Protein AF-0000000078950455 (afdb_homodimer)

Foldseek 3Di:
DCPPPLLQQADDPCLVVDDPVVNVVRLCVSLVHDPPADDLPDDDVVVVPVQDDPDDDDDNFDKDWQGQQAEQNGTFIFIFTDPAQCLSVLLNVLSVLQVPFRKYKDFDDFWWKKKWKWAAQDACQVVLQVCLVVLQVQLCVLCVVVVVVVKFWDHKDWDADNVRRIIMIITIIGNWQALCQVSSQVSQVSVQVVCCVPVVIHTPDIGIDLARLVTKMKIKTKGQLCSQDVDNVVSVLLLVLLQVLLVVQQVDVVSLVVLQVLLVSQLVRRCVQLVWDVVSFVVNFQCSCCVVVGRGHQKHWDDDPNIIMIMGMGDGSTHCDDDCSNPPSSNVSSCSSRSHDTNRVVSTVSRSSSRSSSVSVSSCCSPPHVCPSSCPSLLVVLLVCCCVPPVDDPVLSVVLVVVCVVVVPRDNVSSVVSVVVVVD/DCPPPLLQQADDPCLVVDDPVVNVVRLCVSLVHDPPADDLPDDDVVVVPVQDDPDDDDDNFDKDWQGQQAEQNGTFIFIFTDPAQCLSVLLNVLSVLQVPFRKYKDFDDFWWKKKWKWAAQDACQVVLQVCLVVLQVQLCVLCVVVVVVVKFWDHKDWDADNVRRIIMIITIIGNWQALCQVSSQVSQVSVQVVCCVPVVIHTPDIGIDLARLVTKMKIKTKGQLCSQDVDNVVSVLLLVLLQVLLVVQQVDQVSLVVLQVLLVSQLVRRCVQLVWDVVSFVVNFQCSCCVVVGRGHQKHWDDDPNIIMIMGMGDGSTHCPDDCSNPPSSNVSSCSSRSHDTNRVVSTVSRSSSRSSSVSVSSCCSPPHVCPSSCPSLLVVLLVCCCVPPVDDPVLSVVLVVVCVVVVPRDNVSSVVSVVVVVD

InterPro domains:
  IPR002202 Hydroxymethylglutaryl-CoA reductase, class I/II [PF00368] (22-378)
  IPR002202 Hydroxymethylglutaryl-CoA reductase, class I/II [PR00071] (51-72)
  IPR002202 Hydroxymethylglutaryl-CoA reductase, class I/II [PR00071] (78-98)
  IPR002202 Hydroxymethylglutaryl-CoA reductase, class I/II [PR00071] (168-186)
  IPR002202 Hydroxymethylglutaryl-CoA reductase, class I/II [PS50065] (2-378)
  IPR002202 Hydroxymethylglutaryl-CoA reductase, class I/II [PTHR10572] (19-378)
  IPR004553 Hydroxymethylglutaryl-CoA reductase, bacterial-type [TIGR00532] (5-379)
  IPR009023 Hydroxymethylglutaryl-CoA reductase, class I/II, NAD/NADP-binding domain superfamily [G3DSA:3.30.70.420] (118-213)
  IPR009023 Hydroxymethylglutaryl-CoA reductase, class I/II, NAD/NADP-binding domain superfamily [SSF55035] (113-212)
  IPR009029 Hydroxymethylglutaryl-CoA reductase, class I/II, substrate-binding domain superfamily [SSF56542] (13-423)
  IPR023074 Hydroxymethylglutaryl-CoA reductase, class I/II, catalytic domain superfamily [G3DSA:3.90.770.10] (8-117)
  IPR023074 Hydroxymethylglutaryl-CoA reductase, class I/II, catalytic domain superfamily [G3DSA:3.90.770.10] (216-373)

pLDDT: mean 93.33, std 9.99, range [25.39, 98.88]

Solvent-accessible surface area (backbone atoms only — not comparable to full-atom values): 42644 Å² total; per-residue (Å²): 129,81,67,67,72,77,59,76,44,71,68,62,90,60,49,77,78,45,51,51,68,53,45,39,48,52,54,33,57,72,67,67,54,55,93,84,49,88,55,44,79,50,74,62,62,76,58,44,46,38,40,33,41,52,39,60,36,21,45,61,42,30,25,20,50,28,58,45,34,39,44,73,90,40,58,25,26,45,54,33,29,51,84,58,34,48,58,42,50,36,34,34,52,28,23,62,60,36,56,78,12,65,29,33,59,50,76,72,73,67,62,37,37,15,27,32,33,29,55,38,91,64,77,49,56,68,60,60,65,65,35,54,70,55,48,53,60,70,38,36,87,79,30,49,72,44,38,74,72,71,30,24,82,73,51,75,51,67,49,66,42,74,94,75,28,34,33,37,38,38,42,31,26,31,48,67,40,26,53,40,62,69,57,26,27,47,44,13,45,51,52,38,51,50,45,27,71,75,70,66,44,51,56,66,40,51,32,49,51,42,49,44,67,91,36,46,30,38,23,35,31,49,28,55,32,56,66,72,35,91,46,55,68,61,11,47,53,40,49,51,37,31,22,48,56,42,52,47,16,72,77,30,49,50,50,8,30,38,49,42,23,40,21,36,52,39,35,47,14,34,31,52,36,28,47,35,59,56,46,47,27,50,36,28,31,43,49,52,28,29,69,83,37,50,53,35,42,47,55,49,38,41,75,56,95,70,18,39,34,41,39,30,52,46,36,73,67,54,37,56,33,54,72,51,15,49,64,35,66,62,15,47,48,40,33,57,48,39,55,53,88,49,36,68,61,48,51,38,53,39,46,42,40,18,48,36,24,30,49,29,52,41,49,34,40,34,64,83,36,52,60,73,76,47,40,54,44,54,48,48,36,43,49,47,50,41,38,73,75,62,61,56,48,73,67,54,50,50,52,43,52,49,51,26,61,72,69,66,50,89,45,62,68,57,46,50,50,49,49,48,60,70,72,98,129,80,68,68,73,76,60,77,43,72,69,63,90,61,50,77,76,44,50,53,69,54,46,41,48,51,54,34,58,72,66,67,55,56,92,85,49,88,56,44,80,51,75,61,62,75,58,44,47,39,38,32,41,52,39,59,37,22,45,62,41,30,25,21,50,28,58,45,35,38,45,71,89,40,60,25,26,45,52,33,29,49,84,58,34,49,58,42,49,37,34,34,52,29,23,63,60,35,55,80,12,65,29,33,59,51,76,71,74,64,62,36,38,14,27,32,33,29,55,38,91,63,80,50,55,68,60,60,62,68,35,53,66,56,49,54,60,68,38,36,87,78,31,50,71,42,37,74,73,70,30,23,83,74,50,74,52,66,51,66,42,72,94,74,26,35,32,37,38,38,41,31,25,30,47,67,41,26,54,41,62,68,58,26,27,48,44,14,46,52,51,38,51,50,46,26,71,76,70,65,45,52,57,66,40,51,32,50,50,43,51,44,66,91,35,48,32,38,22,37,31,50,29,55,31,56,68,72,36,94,48,53,69,59,12,46,52,40,51,50,38,31,22,49,57,44,52,48,16,72,78,30,50,50,49,8,30,38,48,41,23,41,21,36,51,38,35,48,15,34,31,52,36,26,47,35,59,56,46,46,27,49,35,30,33,43,50,51,29,29,69,83,36,49,52,35,43,48,56,49,40,41,77,55,96,70,19,40,34,39,38,31,52,46,36,75,67,56,38,57,34,55,72,50,16,48,65,37,66,58,15,46,50,39,34,56,48,40,56,52,89,47,35,68,60,48,50,38,52,41,46,40,41,16,47,35,22,31,51,30,53,41,49,33,40,34,66,83,36,51,58,74,77,46,40,54,45,56,48,47,36,44,50,48,50,41,39,73,74,63,61,56,47,73,66,52,50,51,52,44,53,50,51,26,60,72,69,65,49,88,45,63,67,56,47,49,50,50,50,49,62,69,71,98

Sequence (848 aa):
MLRALKIFMRLSENFRSKSILEKKREIKSLLKLNLCDFFYDSADEDFLCHMIENYVGYLSLPIGIVKNLKVNGKYYTVPIATEEPSVIAALNFSSKILEHANLSYSVGEVLGIAQVYIKTDKDLSDMCLGLFKKIDLWSKPLLHNMERRGGGFRKLSTKFIKEIGIQKLNIYVDVCDAMGSNLLNSVAERVAHHITLEFGYECVLKILSNDSNDFAIKANFKLNVNDLLKDSEESLVLAQNISLISKIGFFEEDRAVTNNKGIMNGITGLCVATLNDTRALEACIHKFASRSGIYLPLSKFYISDENLIGEIELPLQVGIKGGSAGSHEAAILSFKIMGIDCKKEFMGVLSCVGLASNFAALRALAFDGIQRGHMKLHVNKILYLLERDYNISSDERGKILFKMSESGIYSLDFALKILGDLRAMLRALKIFMRLSENFRSKSILEKKREIKSLLKLNLCDFFYDSADEDFLCHMIENYVGYLSLPIGIVKNLKVNGKYYTVPIATEEPSVIAALNFSSKILEHANLSYSVGEVLGIAQVYIKTDKDLSDMCLGLFKKIDLWSKPLLHNMERRGGGFRKLSTKFIKEIGIQKLNIYVDVCDAMGSNLLNSVAERVAHHITLEFGYECVLKILSNDSNDFAIKANFKLNVNDLLKDSEESLVLAQNISLISKIGFFEEDRAVTNNKGIMNGITGLCVATLNDTRALEACIHKFASRSGIYLPLSKFYISDENLIGEIELPLQVGIKGGSAGSHEAAILSFKIMGIDCKKEFMGVLSCVGLASNFAALRALAFDGIQRGHMKLHVNKILYLLERDYNISSDERGKILFKMSESGIYSLDFALKILGDLRA

Organism: Borrelia turicatae (strain 91E135) (NCBI:txid314724)

Structure (mmCIF, N/CA/C/O backbone):
data_AF-0000000078950455-model_v1
#
loop_
_entity.id
_entity.type
_entity.pdbx_description
1 polymer '3-hydroxy-3-methylglutaryl coenzyme A reductase'
#
loop_
_atom_site.group_PDB
_atom_site.id
_atom_site.type_symbol
_atom_site.label_atom_id
_atom_site.label_alt_id
_atom_site.label_comp_id
_atom_site.label_asym_id
_atom_site.label_entity_id
_atom_site.label_seq_id
_atom_site.pdbx_PDB_ins_code
_atom_site.Cartn_x
_atom_site.Cartn_y
_atom_site.Cartn_z
_atom_site.occupancy
_atom_site.B_iso_or_equiv
_atom_site.auth_seq_id
_atom_site.auth_comp_id
_atom_site.auth_asym_id
_atom_site.auth_atom_id
_atom_site.pdbx_PDB_model_num
ATOM 1 N N . MET A 1 1 ? 34.094 11.43 18.75 1 26.08 1 MET A N 1
ATOM 2 C CA . MET A 1 1 ? 34.625 10.836 17.531 1 26.08 1 MET A CA 1
ATOM 3 C C . MET A 1 1 ? 34.25 9.359 17.438 1 26.08 1 MET A C 1
ATOM 5 O O . MET A 1 1 ? 34.875 8.602 16.688 1 26.08 1 MET A O 1
ATOM 9 N N . LEU A 1 2 ? 33.625 8.828 18.484 1 25.39 2 LEU A N 1
ATOM 10 C CA . LEU A 1 2 ? 33.375 7.391 18.469 1 25.39 2 LEU A CA 1
ATOM 11 C C . LEU A 1 2 ? 32.531 6.988 17.266 1 25.39 2 LEU A C 1
ATOM 13 O O . LEU A 1 2 ? 31.328 7.273 17.219 1 25.39 2 LEU A O 1
ATOM 17 N N . ARG A 1 3 ? 33.188 7.176 16.125 1 34.78 3 ARG A N 1
ATOM 18 C CA . ARG A 1 3 ? 32.531 6.578 14.969 1 34.78 3 ARG A CA 1
ATOM 19 C C . ARG A 1 3 ? 31.938 5.211 15.312 1 34.78 3 ARG A C 1
ATOM 21 O O . ARG A 1 3 ? 32.656 4.285 15.664 1 34.78 3 ARG A O 1
ATOM 28 N N . ALA A 1 4 ? 30.859 5.082 15.875 1 38.66 4 ALA A N 1
ATOM 29 C CA . ALA A 1 4 ? 30.172 3.83 16.172 1 38.66 4 ALA A CA 1
ATOM 30 C C . ALA A 1 4 ? 30.484 2.768 15.125 1 38.66 4 ALA A C 1
ATOM 32 O O . ALA A 1 4 ? 30.375 3.021 13.93 1 38.66 4 ALA A O 1
ATOM 33 N N . LEU A 1 5 ? 31.391 1.947 15.297 1 39.31 5 LEU A N 1
ATOM 34 C CA . LEU A 1 5 ? 31.703 0.787 14.469 1 39.31 5 LEU A CA 1
ATOM 35 C C . LEU A 1 5 ? 30.453 0.293 13.734 1 39.31 5 LEU A C 1
ATOM 37 O O . LEU A 1 5 ? 29.5 -0.137 14.367 1 39.31 5 LEU A O 1
ATOM 41 N N . LYS A 1 6 ? 30.312 0.96 12.57 1 51.97 6 LYS A N 1
ATOM 42 C CA . LYS A 1 6 ? 29.219 0.492 11.727 1 51.97 6 LYS A CA 1
ATOM 43 C C . LYS A 1 6 ? 29.094 -1.028 11.773 1 51.97 6 LYS A C 1
ATOM 45 O O . LYS A 1 6 ? 30.031 -1.743 11.414 1 51.97 6 LYS A O 1
ATOM 50 N N . ILE A 1 7 ? 28.391 -1.604 12.812 1 56.5 7 ILE A N 1
ATOM 51 C CA . ILE A 1 7 ? 28.062 -3.02 12.93 1 56.5 7 ILE A CA 1
ATOM 52 C C . ILE A 1 7 ? 27.688 -3.576 11.562 1 56.5 7 ILE A C 1
ATOM 54 O O . ILE A 1 7 ? 26.75 -3.082 10.93 1 56.5 7 ILE A O 1
ATOM 58 N N . PHE A 1 8 ? 28.75 -4.109 10.852 1 63.94 8 PHE A N 1
ATOM 59 C CA . PHE A 1 8 ? 28.469 -4.824 9.609 1 63.94 8 PHE A CA 1
ATOM 60 C C . PHE A 1 8 ? 27.625 -6.066 9.891 1 63.94 8 PHE A C 1
ATOM 62 O O . PHE A 1 8 ? 28.062 -6.965 10.617 1 63.94 8 PHE A O 1
ATOM 69 N N . MET A 1 9 ? 26.297 -5.949 9.664 1 78.12 9 MET A N 1
ATOM 70 C CA . MET A 1 9 ? 25.391 -7.078 9.891 1 78.12 9 MET A CA 1
ATOM 71 C C . MET A 1 9 ? 25.5 -8.094 8.75 1 78.12 9 MET A C 1
ATOM 73 O O . MET A 1 9 ? 24.938 -7.879 7.676 1 78.12 9 MET A O 1
ATOM 77 N N . ARG A 1 10 ? 26.469 -9.102 8.828 1 88.69 10 ARG A N 1
ATOM 78 C CA . ARG A 1 10 ? 26.453 -10.25 7.922 1 88.69 10 ARG A CA 1
ATOM 79 C C . ARG A 1 10 ? 26.031 -11.516 8.648 1 88.69 10 ARG A C 1
ATOM 81 O O . ARG A 1 10 ? 26.656 -11.906 9.648 1 88.69 10 ARG A O 1
ATOM 88 N N . LEU A 1 11 ? 24.969 -12.078 8.148 1 95 11 LEU A N 1
ATOM 89 C CA . LEU A 1 11 ? 24.438 -13.281 8.773 1 95 11 LEU A CA 1
ATOM 90 C C . LEU A 1 11 ? 25.125 -14.531 8.219 1 95 11 LEU A C 1
ATOM 92 O O . LEU A 1 11 ? 25.688 -14.5 7.121 1 95 11 LEU A O 1
ATOM 96 N N . SER A 1 12 ? 25.094 -15.578 8.977 1 94.31 12 SER A N 1
ATOM 97 C CA . SER A 1 12 ? 25.734 -16.828 8.586 1 94.31 12 SER A CA 1
ATOM 98 C C . SER A 1 12 ? 25.109 -17.406 7.324 1 94.31 12 SER A C 1
ATOM 100 O O . SER A 1 12 ? 23.938 -17.188 7.055 1 94.31 12 SER A O 1
ATOM 102 N N . GLU A 1 13 ? 25.875 -18.141 6.598 1 90.88 13 GLU A N 1
ATOM 103 C CA . GLU A 1 13 ? 25.422 -18.734 5.348 1 90.88 13 GLU A CA 1
ATOM 104 C C . GLU A 1 13 ? 24.297 -19.734 5.594 1 90.88 13 GLU A C 1
ATOM 106 O O . GLU A 1 13 ? 23.406 -19.891 4.754 1 90.88 13 GLU A O 1
ATOM 111 N N . ASN A 1 14 ? 24.297 -20.344 6.727 1 93.44 14 ASN A N 1
ATOM 112 C CA . ASN A 1 14 ? 23.297 -21.359 7.035 1 93.44 14 ASN A CA 1
ATOM 113 C C . ASN A 1 14 ? 22.109 -20.75 7.793 1 93.44 14 ASN A C 1
ATOM 115 O O . ASN A 1 14 ? 21.359 -21.469 8.453 1 93.44 14 ASN A O 1
ATOM 119 N N . PHE A 1 15 ? 21.984 -19.484 7.766 1 94.94 15 PHE A N 1
ATOM 120 C CA . PHE A 1 15 ? 20.938 -18.781 8.5 1 94.94 15 PHE A CA 1
ATOM 121 C C . PHE A 1 15 ? 19.562 -19.375 8.195 1 94.94 15 PHE A C 1
ATOM 123 O O . PHE A 1 15 ? 18.75 -19.578 9.102 1 94.94 15 PHE A O 1
ATOM 130 N N . ARG A 1 16 ? 19.281 -19.703 6.949 1 92.06 16 ARG A N 1
ATOM 131 C CA . ARG A 1 16 ? 17.984 -20.203 6.508 1 92.06 16 ARG A CA 1
ATOM 132 C C . ARG A 1 16 ? 17.641 -21.516 7.211 1 92.06 16 ARG A C 1
ATOM 134 O O . ARG A 1 16 ? 16.484 -21.766 7.543 1 92.06 16 ARG A O 1
ATOM 141 N N . SER A 1 17 ? 18.625 -22.281 7.508 1 92.69 17 SER A N 1
ATOM 142 C CA . SER A 1 17 ? 18.406 -23.625 8.047 1 92.69 17 SER A CA 1
ATOM 143 C C . SER A 1 17 ? 18.328 -23.609 9.57 1 92.69 17 SER A C 1
ATOM 145 O O . SER A 1 17 ? 17.938 -24.594 10.188 1 92.69 17 SER A O 1
ATOM 147 N N . LYS A 1 18 ? 18.625 -22.516 10.148 1 94.44 18 LYS A N 1
ATOM 148 C CA . LYS A 1 18 ? 18.594 -22.406 11.602 1 94.44 18 LYS A CA 1
ATOM 149 C C . LYS A 1 18 ? 17.156 -22.406 12.125 1 94.44 18 LYS A C 1
ATOM 151 O O . LYS A 1 18 ? 16.219 -22.078 11.391 1 94.44 18 LYS A O 1
ATOM 156 N N . SER A 1 19 ? 17.078 -22.828 13.375 1 95 19 SER A N 1
ATOM 157 C CA . SER A 1 19 ? 15.789 -22.688 14.055 1 95 19 SER A CA 1
ATOM 158 C C . SER A 1 19 ? 15.445 -21.219 14.281 1 95 19 SER A C 1
ATOM 160 O O . SER A 1 19 ? 16.312 -20.359 14.18 1 95 19 SER A O 1
ATOM 162 N N . ILE A 1 20 ? 14.234 -21.016 14.539 1 95.12 20 ILE A N 1
ATOM 163 C CA . ILE A 1 20 ? 13.773 -19.656 14.797 1 95.12 20 ILE A CA 1
ATOM 164 C C . ILE A 1 20 ? 14.562 -19.062 15.961 1 95.12 20 ILE A C 1
ATOM 166 O O . ILE A 1 20 ? 15 -17.906 15.898 1 95.12 20 ILE A O 1
ATOM 170 N N . LEU A 1 21 ? 14.703 -19.812 17.047 1 95.06 21 LEU A N 1
ATOM 171 C CA . LEU A 1 21 ? 15.438 -19.359 18.234 1 95.06 21 LEU A CA 1
ATOM 172 C C . LEU A 1 21 ? 16.875 -19.031 17.875 1 95.06 21 LEU A C 1
ATOM 174 O O . LEU A 1 21 ? 17.422 -18.016 18.344 1 95.06 21 LEU A O 1
ATOM 178 N N . GLU A 1 22 ? 17.516 -19.828 17.078 1 96.56 22 GLU A N 1
ATOM 179 C CA . GLU A 1 22 ? 18.891 -19.609 16.656 1 96.56 22 GLU A CA 1
ATOM 180 C C . GLU A 1 22 ? 19.016 -18.359 15.789 1 96.56 22 GLU A C 1
ATOM 182 O O . GLU A 1 22 ? 19.984 -17.609 15.883 1 96.56 22 GLU A O 1
ATOM 187 N N . LYS A 1 23 ? 18.078 -18.188 14.898 1 96.75 23 LYS A N 1
ATOM 188 C CA . LYS A 1 23 ? 18.047 -17 14.062 1 96.75 23 LYS A CA 1
ATOM 189 C C . LYS A 1 23 ? 17.969 -15.734 14.922 1 96.75 23 LYS A C 1
ATOM 191 O O . LYS A 1 23 ? 18.734 -14.789 14.719 1 96.75 23 LYS A O 1
ATOM 196 N N . LYS A 1 24 ? 17.031 -15.75 15.875 1 95.94 24 LYS A N 1
ATOM 197 C CA . LYS A 1 24 ? 16.875 -14.617 16.781 1 95.94 24 LYS A CA 1
ATOM 198 C C . LYS A 1 24 ? 18.172 -14.352 17.562 1 95.94 24 LYS A C 1
ATOM 200 O O . LYS A 1 24 ? 18.609 -13.211 17.672 1 95.94 24 LYS A O 1
ATOM 205 N N . ARG A 1 25 ? 18.75 -15.391 18.062 1 95.31 25 ARG A N 1
ATOM 206 C CA . ARG A 1 25 ? 19.969 -15.281 18.844 1 95.31 25 ARG A CA 1
ATOM 207 C C . ARG A 1 25 ? 21.109 -14.695 18.016 1 95.31 25 ARG A C 1
ATOM 209 O O . ARG A 1 25 ? 21.891 -13.875 18.516 1 95.31 25 ARG A O 1
ATOM 216 N N . GLU A 1 26 ? 21.234 -15.148 16.812 1 96.38 26 GLU A N 1
ATOM 217 C CA . GLU A 1 26 ? 22.297 -14.641 15.945 1 96.38 26 GLU A CA 1
ATOM 218 C C . GLU A 1 26 ? 22.156 -13.133 15.727 1 96.38 26 GLU A C 1
ATOM 220 O O . GLU A 1 26 ? 23.125 -12.391 15.836 1 96.38 26 GLU A O 1
ATOM 225 N N . ILE A 1 27 ? 20.938 -12.695 15.414 1 96.38 27 ILE A N 1
ATOM 226 C CA . ILE A 1 27 ? 20.688 -11.273 15.172 1 96.38 27 ILE A CA 1
ATOM 227 C C . ILE A 1 27 ? 20.938 -10.484 16.453 1 96.38 27 ILE A C 1
ATOM 229 O O . ILE A 1 27 ? 21.609 -9.453 16.453 1 96.38 27 ILE A O 1
ATOM 233 N N . LYS A 1 28 ? 20.391 -10.984 17.562 1 95.62 28 LYS A N 1
ATOM 234 C CA . LYS A 1 28 ? 20.547 -10.312 18.859 1 95.62 28 LYS A CA 1
ATOM 235 C C . LYS A 1 28 ? 22.016 -10.195 19.25 1 95.62 28 LYS A C 1
ATOM 237 O O . LYS A 1 28 ? 22.438 -9.164 19.781 1 95.62 28 LYS A O 1
ATOM 242 N N . SER A 1 29 ? 22.734 -11.219 19.016 1 94.88 29 SER A N 1
ATOM 243 C CA . SER A 1 29 ? 24.156 -11.227 19.344 1 94.88 29 SER A CA 1
ATOM 244 C C . SER A 1 29 ? 24.922 -10.203 18.5 1 94.88 29 SER A C 1
ATOM 246 O O . SER A 1 29 ? 25.75 -9.445 19.031 1 94.88 29 SER A O 1
ATOM 248 N N . LEU A 1 30 ? 24.625 -10.18 17.25 1 93.81 30 LEU A N 1
ATOM 249 C CA . LEU A 1 30 ? 25.312 -9.266 16.344 1 93.81 30 LEU A CA 1
ATOM 250 C C . LEU A 1 30 ? 25.016 -7.816 16.703 1 93.81 30 LEU A C 1
ATOM 252 O O . LEU A 1 30 ? 25.875 -6.949 16.578 1 93.81 30 LEU A O 1
ATOM 256 N N . LEU A 1 31 ? 23.812 -7.582 17.203 1 94.38 31 LEU A N 1
ATOM 257 C CA . LEU A 1 31 ? 23.391 -6.227 17.547 1 94.38 31 LEU A CA 1
ATOM 258 C C . LEU A 1 31 ? 23.703 -5.91 19 1 94.38 31 LEU A C 1
ATOM 260 O O . LEU A 1 31 ? 23.422 -4.801 19.469 1 94.38 31 LEU A O 1
ATOM 264 N N . LYS A 1 32 ? 24.156 -6.844 19.734 1 94 32 LYS A N 1
ATOM 265 C CA . LYS A 1 32 ? 24.469 -6.695 21.156 1 94 32 LYS A CA 1
ATOM 266 C C . LYS A 1 32 ? 23.234 -6.27 21.953 1 94 32 LYS A C 1
ATOM 268 O O . LYS A 1 32 ? 23.297 -5.32 22.734 1 94 32 LYS A O 1
ATOM 273 N N . LEU A 1 33 ? 22.172 -6.973 21.625 1 93.31 33 LEU A N 1
ATOM 274 C CA . LEU A 1 33 ? 20.938 -6.703 22.344 1 93.31 33 LEU A CA 1
ATOM 275 C C . LEU A 1 33 ? 20.891 -7.504 23.641 1 93.31 33 LEU A C 1
ATOM 277 O O . LEU A 1 33 ? 21.297 -8.664 23.672 1 93.31 33 LEU A O 1
ATOM 281 N N . ASN A 1 34 ? 20.406 -6.887 24.625 1 91.06 34 ASN A N 1
ATOM 282 C CA . ASN A 1 34 ? 20.172 -7.559 25.891 1 91.06 34 ASN A CA 1
ATOM 283 C C . ASN A 1 34 ? 18.781 -8.172 25.953 1 91.06 34 ASN A C 1
ATOM 285 O O . ASN A 1 34 ? 17.969 -7.973 25.047 1 91.06 34 ASN A O 1
ATOM 289 N N . LEU A 1 35 ? 18.562 -8.922 27 1 85.75 35 LEU A N 1
ATOM 290 C CA . LEU A 1 35 ? 17.297 -9.633 27.172 1 85.75 35 LEU A CA 1
ATOM 291 C C . LEU A 1 35 ? 16.125 -8.656 27.266 1 85.75 35 LEU A C 1
ATOM 293 O O . LEU A 1 35 ? 15.008 -8.977 26.859 1 85.75 35 LEU A O 1
ATOM 297 N N . CYS A 1 36 ? 16.344 -7.477 27.688 1 88.62 36 CYS A N 1
ATOM 298 C CA . CYS A 1 36 ? 15.289 -6.508 27.922 1 88.62 36 CYS A CA 1
ATOM 299 C C . CYS A 1 36 ? 15.062 -5.637 26.688 1 88.62 36 CYS A C 1
ATOM 301 O O . CYS A 1 36 ? 14.055 -4.938 26.594 1 88.62 36 CYS A O 1
ATOM 303 N N . ASP A 1 37 ? 15.945 -5.801 25.766 1 91.94 37 ASP A N 1
ATOM 304 C CA . ASP A 1 37 ? 15.82 -4.984 24.562 1 91.94 37 ASP A CA 1
ATOM 305 C C . ASP A 1 37 ? 14.648 -5.449 23.688 1 91.94 37 ASP A C 1
ATOM 307 O O . ASP A 1 37 ? 14.344 -6.645 23.656 1 91.94 37 ASP A O 1
ATOM 311 N N . PHE A 1 38 ? 14.008 -4.492 23.062 1 92.5 38 PHE A N 1
ATOM 312 C CA . PHE A 1 38 ? 12.906 -4.793 22.156 1 92.5 38 PHE A CA 1
ATOM 313 C C . PHE A 1 38 ? 13.367 -5.711 21.031 1 92.5 38 PHE A C 1
ATOM 315 O O . PHE A 1 38 ? 14.477 -5.562 20.516 1 92.5 38 PHE A O 1
ATOM 322 N N . PHE A 1 39 ? 12.484 -6.703 20.625 1 96.19 39 PHE A N 1
ATOM 323 C CA . PHE A 1 39 ? 12.625 -7.492 19.406 1 96.19 39 PHE A CA 1
ATOM 324 C C . PHE A 1 39 ? 11.266 -7.727 18.75 1 96.19 39 PHE A C 1
ATOM 326 O O . PHE A 1 39 ? 10.234 -7.312 19.281 1 96.19 39 PHE A O 1
ATOM 333 N N . TYR A 1 40 ? 11.078 -8.305 17.422 1 93.75 40 TYR A N 1
ATOM 334 C CA . TYR A 1 40 ? 9.875 -8.469 16.625 1 93.75 40 TYR A CA 1
ATOM 335 C C . TYR A 1 40 ? 8.852 -9.344 17.344 1 93.75 40 TYR A C 1
ATOM 337 O O . TYR A 1 40 ? 7.715 -9.477 16.891 1 93.75 40 TYR A O 1
ATOM 345 N N . ASP A 1 41 ? 8.852 -9.672 18.469 1 91.31 41 ASP A N 1
ATOM 346 C CA . ASP A 1 41 ? 7.91 -10.477 19.25 1 91.31 41 ASP A CA 1
ATOM 347 C C . ASP A 1 41 ? 7.508 -9.766 20.531 1 91.31 41 ASP A C 1
ATOM 349 O O . ASP A 1 41 ? 6.887 -10.367 21.406 1 91.31 41 ASP A O 1
ATOM 353 N N . SER A 1 42 ? 7.84 -8.484 20.531 1 90.75 42 SER A N 1
ATOM 354 C CA . SER A 1 42 ? 7.453 -7.629 21.656 1 90.75 42 SER A CA 1
ATOM 355 C C . SER A 1 42 ? 6.344 -6.66 21.25 1 90.75 42 SER A C 1
ATOM 357 O O . SER A 1 42 ? 6.238 -6.281 20.078 1 90.75 42 SER A O 1
ATOM 359 N N . ALA A 1 43 ? 5.457 -6.434 22.203 1 91.38 43 ALA A N 1
ATOM 360 C CA . ALA A 1 43 ? 4.418 -5.426 22 1 91.38 43 ALA A CA 1
ATOM 361 C C . ALA A 1 43 ? 4.352 -4.473 23.203 1 91.38 43 ALA A C 1
ATOM 363 O O . ALA A 1 43 ? 4.113 -4.898 24.328 1 91.38 43 ALA A O 1
ATOM 364 N N . ASP A 1 44 ? 4.605 -3.213 22.969 1 90.12 44 ASP A N 1
ATOM 365 C CA . ASP A 1 44 ? 4.379 -2.164 23.953 1 90.12 44 ASP A CA 1
ATOM 366 C C . ASP A 1 44 ? 2.994 -1.542 23.781 1 90.12 44 ASP A C 1
ATOM 368 O O . ASP A 1 44 ? 2.855 -0.477 23.188 1 90.12 44 ASP A O 1
ATOM 372 N N . GLU A 1 45 ? 2.006 -2.166 24.391 1 92.19 45 GLU A N 1
ATOM 373 C CA . GLU A 1 45 ? 0.625 -1.742 24.172 1 92.19 45 GLU A CA 1
ATOM 374 C C . GLU A 1 45 ? 0.392 -0.332 24.703 1 92.19 45 GLU A C 1
ATOM 376 O O . GLU A 1 45 ? -0.47 0.393 24.203 1 92.19 45 GLU A O 1
ATOM 381 N N . ASP A 1 46 ? 1.161 0.056 25.719 1 90.12 46 ASP A N 1
ATOM 382 C CA . ASP A 1 46 ? 1.048 1.421 26.234 1 90.12 46 ASP A CA 1
ATOM 383 C C . ASP A 1 46 ? 1.455 2.436 25.172 1 90.12 46 ASP A C 1
ATOM 385 O O . ASP A 1 46 ? 0.825 3.486 25.031 1 90.12 46 ASP A O 1
ATOM 389 N N . PHE A 1 47 ? 2.438 2.09 24.484 1 91.81 47 PHE A N 1
ATOM 390 C CA . PHE A 1 47 ? 2.863 2.963 23.391 1 91.81 47 PHE A CA 1
ATOM 391 C C . PHE A 1 47 ? 1.866 2.92 22.234 1 91.81 47 PHE A C 1
ATOM 393 O O . PHE A 1 47 ? 1.487 3.961 21.703 1 91.81 47 PHE A O 1
ATOM 400 N N . LEU A 1 48 ? 1.438 1.662 21.891 1 93.94 48 LEU A N 1
ATOM 401 C CA . LEU A 1 48 ? 0.574 1.462 20.719 1 93.94 48 LEU A CA 1
ATOM 402 C C . LEU A 1 48 ? -0.754 2.188 20.906 1 93.94 48 LEU A C 1
ATOM 404 O O . LEU A 1 48 ? -1.304 2.732 19.938 1 93.94 48 LEU A O 1
ATOM 408 N N . CYS A 1 49 ? -1.241 2.232 22.125 1 92.25 49 CYS A N 1
ATOM 409 C CA . CYS A 1 49 ? -2.539 2.854 22.359 1 92.25 49 CYS A CA 1
ATOM 410 C C . CYS A 1 49 ? -2.455 4.367 22.219 1 92.25 49 CYS A C 1
ATOM 412 O O . CYS A 1 49 ? -3.463 5.027 21.969 1 92.25 49 CYS A O 1
ATOM 414 N N . HIS A 1 50 ? -1.262 4.969 22.328 1 90.62 50 HIS A N 1
ATOM 415 C CA . HIS A 1 50 ? -1.08 6.406 22.172 1 90.62 50 HIS A CA 1
ATOM 416 C C . HIS A 1 50 ? -0.808 6.766 20.719 1 90.62 50 HIS A C 1
ATOM 418 O O . HIS A 1 50 ? -0.758 7.945 20.359 1 90.62 50 HIS A O 1
ATOM 424 N N . MET A 1 51 ? -0.723 5.727 19.875 1 90.88 51 MET A N 1
ATOM 425 C CA . MET A 1 51 ? -0.419 5.965 18.469 1 90.88 51 MET A CA 1
ATOM 426 C C . MET A 1 51 ? -1.691 6.246 17.688 1 90.88 51 MET A C 1
ATOM 428 O O . MET A 1 51 ? -1.674 7.023 16.719 1 90.88 51 MET A O 1
ATOM 432 N N . ILE A 1 52 ? -2.77 5.527 18.047 1 93.5 52 ILE A N 1
ATOM 433 C CA . ILE A 1 52 ? -3.979 5.645 17.234 1 93.5 52 ILE A CA 1
ATOM 434 C C . ILE A 1 52 ? -5.199 5.77 18.141 1 93.5 52 ILE A C 1
ATOM 436 O O . ILE A 1 52 ? -5.121 5.488 19.344 1 93.5 52 ILE A O 1
ATOM 440 N N . GLU A 1 53 ? -6.324 6.195 17.547 1 92.5 53 GLU A N 1
ATOM 441 C CA . GLU A 1 53 ? -7.582 6.324 18.266 1 92.5 53 GLU A CA 1
ATOM 442 C C . GLU A 1 53 ? -8.312 4.984 18.344 1 92.5 53 GLU A C 1
ATOM 444 O O . GLU A 1 53 ? -8.188 4.152 17.453 1 92.5 53 GLU A O 1
ATOM 449 N N . ASN A 1 54 ? -9.117 4.75 19.453 1 95.88 54 ASN A N 1
ATOM 450 C CA . ASN A 1 54 ? -9.961 3.576 19.625 1 95.88 54 ASN A CA 1
ATOM 451 C C . ASN A 1 54 ? -9.164 2.283 19.5 1 95.88 54 ASN A C 1
ATOM 453 O O . ASN A 1 54 ? -9.602 1.346 18.828 1 95.88 54 ASN A O 1
ATOM 457 N N . TYR A 1 55 ? -7.988 2.348 20.062 1 96.94 55 TYR A N 1
ATOM 458 C CA . TYR A 1 55 ? -7.117 1.178 20.078 1 96.94 55 TYR A CA 1
ATOM 459 C C . TYR A 1 55 ? -7.789 0.005 20.781 1 96.94 55 TYR A C 1
ATOM 461 O O . TYR A 1 55 ? -8.352 0.167 21.859 1 96.94 55 TYR A O 1
ATOM 469 N N . VAL A 1 56 ? -7.73 -1.218 20.172 1 97.88 56 VAL A N 1
ATOM 470 C CA . VAL A 1 56 ? -8.32 -2.391 20.797 1 97.88 56 VAL A CA 1
ATOM 471 C C . VAL A 1 56 ? -7.305 -3.535 20.812 1 97.88 56 VAL A C 1
ATOM 473 O O . VAL A 1 56 ? -7.617 -4.641 21.266 1 97.88 56 VAL A O 1
ATOM 476 N N . GLY A 1 57 ? -6.148 -3.344 20.312 1 97.56 57 GLY A N 1
ATOM 477 C CA . GLY A 1 57 ? -5.09 -4.34 20.25 1 97.56 57 GLY A CA 1
ATOM 478 C C . GLY A 1 57 ? -4.176 -4.164 19.062 1 97.56 57 GLY A C 1
ATOM 479 O O . GLY A 1 57 ? -4.066 -3.064 18.516 1 97.56 57 GLY A O 1
ATOM 480 N N . TYR A 1 58 ? -3.418 -5.207 18.734 1 97.44 58 TYR A N 1
ATOM 481 C CA . TYR A 1 58 ? -2.473 -5.109 17.625 1 97.44 58 TYR A CA 1
ATOM 482 C C . TYR A 1 58 ? -2.527 -6.355 16.75 1 97.44 58 TYR A C 1
ATOM 484 O O . TYR A 1 58 ? -2.893 -7.438 17.219 1 97.44 58 TYR A O 1
ATOM 492 N N . LEU A 1 59 ? -2.275 -6.172 15.469 1 97.31 59 LEU A N 1
ATOM 493 C CA . LEU A 1 59 ? -2.061 -7.238 14.492 1 97.31 59 LEU A CA 1
ATOM 494 C C . LEU A 1 59 ? -0.617 -7.727 14.539 1 97.31 59 LEU A C 1
ATOM 496 O O . LEU A 1 59 ? 0.317 -6.93 14.414 1 97.31 59 LEU A O 1
ATOM 500 N N . SER A 1 60 ? -0.424 -9.055 14.695 1 96.88 60 SER A N 1
ATOM 501 C CA . SER A 1 60 ? 0.9 -9.664 14.609 1 96.88 60 SER A CA 1
ATOM 502 C C . SER A 1 60 ? 1.249 -10.016 13.164 1 96.88 60 SER A C 1
ATOM 504 O O . SER A 1 60 ? 0.937 -11.109 12.695 1 96.88 60 SER A O 1
ATOM 506 N N . LEU A 1 61 ? 1.952 -9.125 12.516 1 97.06 61 LEU A N 1
ATOM 507 C CA . LEU A 1 61 ? 2.373 -9.344 11.141 1 97.06 61 LEU A CA 1
ATOM 508 C C . LEU A 1 61 ? 3.758 -9.984 11.086 1 97.06 61 LEU A C 1
ATOM 510 O O . LEU A 1 61 ? 4.723 -9.43 11.625 1 97.06 61 LEU A O 1
ATOM 514 N N . PRO A 1 62 ? 3.893 -11.125 10.453 1 97.12 62 PRO A N 1
ATOM 515 C CA . PRO A 1 62 ? 5.176 -11.828 10.492 1 97.12 62 PRO A CA 1
ATOM 516 C C . PRO A 1 62 ? 6.297 -11.047 9.812 1 97.12 62 PRO A C 1
ATOM 518 O O . PRO A 1 62 ? 6.066 -10.391 8.789 1 97.12 62 PRO A O 1
ATOM 521 N N . ILE A 1 63 ? 7.504 -11.141 10.375 1 98.25 63 ILE A N 1
ATOM 522 C CA . ILE A 1 63 ? 8.711 -10.531 9.82 1 98.25 63 ILE A CA 1
ATOM 523 C C . ILE A 1 63 ? 9.727 -11.617 9.492 1 98.25 63 ILE A C 1
ATOM 525 O O . ILE A 1 63 ? 10 -12.492 10.32 1 98.25 63 ILE A O 1
ATOM 529 N N . GLY A 1 64 ? 10.188 -11.586 8.305 1 98.19 64 GLY A N 1
ATOM 530 C CA . GLY A 1 64 ? 11.281 -12.445 7.887 1 98.19 64 GLY A CA 1
ATOM 531 C C . GLY A 1 64 ? 12.5 -11.672 7.406 1 98.19 64 GLY A C 1
ATOM 532 O O . GLY A 1 64 ? 12.438 -10.453 7.246 1 98.19 64 GLY A O 1
ATOM 533 N N . ILE A 1 65 ? 13.633 -12.414 7.23 1 98.25 65 ILE A N 1
ATOM 534 C CA . ILE A 1 65 ? 14.914 -11.766 6.953 1 98.25 65 ILE A CA 1
ATOM 535 C C . ILE A 1 65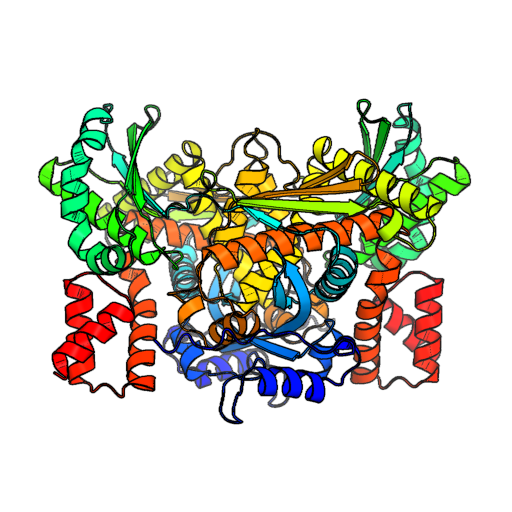 ? 15.398 -12.164 5.562 1 98.25 65 ILE A C 1
ATOM 537 O O . ILE A 1 65 ? 15.414 -13.352 5.219 1 98.25 65 ILE A O 1
ATOM 541 N N . VAL A 1 66 ? 15.719 -11.203 4.766 1 98.19 66 VAL A N 1
ATOM 542 C CA . VAL A 1 66 ? 16.562 -11.391 3.588 1 98.19 66 VAL A CA 1
ATOM 543 C C . VAL A 1 66 ? 18.031 -11.227 3.969 1 98.19 66 VAL A C 1
ATOM 545 O O . VAL A 1 66 ? 18.453 -10.141 4.355 1 98.19 66 VAL A O 1
ATOM 548 N N . LYS A 1 67 ? 18.766 -12.242 3.852 1 96.5 67 LYS A N 1
ATOM 549 C CA . LYS A 1 67 ? 20.125 -12.211 4.375 1 96.5 67 LYS A CA 1
ATOM 550 C C . LYS A 1 67 ? 21.109 -11.773 3.303 1 96.5 67 LYS A C 1
ATOM 552 O O . LYS A 1 67 ? 20.984 -12.148 2.137 1 96.5 67 LYS A O 1
ATOM 557 N N . ASN A 1 68 ? 22 -10.93 3.6 1 96 68 ASN A N 1
ATOM 558 C CA . ASN A 1 68 ? 23.25 -10.609 2.916 1 96 68 ASN A CA 1
ATOM 559 C C . ASN A 1 68 ? 23 -10.125 1.492 1 96 68 ASN A C 1
ATOM 561 O O . ASN A 1 68 ? 23.625 -10.609 0.548 1 96 68 ASN A O 1
ATOM 565 N N . LEU A 1 69 ? 22.047 -9.266 1.324 1 97.38 69 LEU A N 1
ATOM 566 C CA . LEU A 1 69 ? 21.891 -8.562 0.055 1 97.38 69 LEU A CA 1
ATOM 567 C C . LEU A 1 69 ? 23.047 -7.598 -0.185 1 97.38 69 LEU A C 1
ATOM 569 O O . LEU A 1 69 ? 23.266 -6.672 0.599 1 97.38 69 LEU A O 1
ATOM 573 N N . LYS A 1 70 ? 23.828 -7.836 -1.219 1 97.31 70 LYS A N 1
ATOM 574 C CA . LYS A 1 70 ? 24.969 -6.988 -1.511 1 97.31 70 LYS A CA 1
ATOM 575 C C . LYS A 1 70 ? 24.578 -5.809 -2.396 1 97.31 70 LYS A C 1
ATOM 577 O O . LYS A 1 70 ? 24.141 -6 -3.531 1 97.31 70 LYS A O 1
ATOM 582 N N . VAL A 1 71 ? 24.672 -4.594 -1.883 1 97.62 71 VAL A N 1
ATOM 583 C CA . VAL A 1 71 ? 24.344 -3.359 -2.592 1 97.62 71 VAL A CA 1
ATOM 584 C C . VAL A 1 71 ? 25.531 -2.402 -2.523 1 97.62 71 VAL A C 1
ATOM 586 O O . VAL A 1 71 ? 26.031 -2.1 -1.437 1 97.62 71 VAL A O 1
ATOM 589 N N . ASN A 1 72 ? 25.953 -1.929 -3.662 1 96 72 ASN A N 1
ATOM 590 C CA . ASN A 1 72 ? 27.109 -1.043 -3.719 1 96 72 ASN A CA 1
ATOM 591 C C . ASN A 1 72 ? 28.281 -1.606 -2.928 1 96 72 ASN A C 1
ATOM 593 O O . ASN A 1 72 ? 28.922 -0.886 -2.158 1 96 72 ASN A O 1
ATOM 597 N N . GLY A 1 73 ? 28.5 -2.873 -3.002 1 93.94 73 GLY A N 1
ATOM 598 C CA . GLY A 1 73 ? 29.641 -3.533 -2.389 1 93.94 73 GLY A CA 1
ATOM 599 C C . GLY A 1 73 ? 29.453 -3.795 -0.907 1 93.94 73 GLY A C 1
ATOM 600 O O . GLY A 1 73 ? 30.312 -4.426 -0.271 1 93.94 73 GLY A O 1
ATOM 601 N N . LYS A 1 74 ? 28.375 -3.367 -0.333 1 95.06 74 LYS A N 1
ATOM 602 C CA . LYS A 1 74 ? 28.078 -3.541 1.086 1 95.06 74 LYS A CA 1
ATOM 603 C C . LYS A 1 74 ? 26.938 -4.543 1.295 1 95.06 74 LYS A C 1
ATOM 605 O O . LYS A 1 74 ? 25.938 -4.52 0.569 1 95.06 74 LYS A O 1
ATOM 610 N N . TYR A 1 75 ? 27.141 -5.504 2.264 1 96.44 75 TYR A N 1
ATOM 611 C CA . TYR A 1 75 ? 26.109 -6.484 2.574 1 96.44 75 TYR A CA 1
ATOM 612 C C . TYR A 1 75 ? 25.094 -5.914 3.549 1 96.44 75 TYR A C 1
ATOM 614 O O . TYR A 1 75 ? 25.453 -5.227 4.508 1 96.44 75 TYR A O 1
ATOM 622 N N . TYR A 1 76 ? 23.859 -6.172 3.252 1 97.56 76 TYR A N 1
ATOM 623 C CA . TYR A 1 76 ? 22.75 -5.754 4.109 1 97.56 76 TYR A CA 1
ATOM 624 C C . TYR A 1 76 ? 21.906 -6.949 4.531 1 97.56 76 TYR A C 1
ATOM 626 O O . TYR A 1 76 ? 21.703 -7.879 3.752 1 97.56 76 TYR A O 1
ATOM 634 N N . THR A 1 77 ? 21.469 -6.977 5.758 1 97.81 77 THR A N 1
ATOM 635 C CA . THR A 1 77 ? 20.359 -7.793 6.242 1 97.81 77 THR A CA 1
ATOM 636 C C . THR A 1 77 ? 19.062 -6.992 6.227 1 97.81 77 THR A C 1
ATOM 638 O O . THR A 1 77 ? 18.969 -5.926 6.836 1 97.81 77 THR A O 1
ATOM 641 N N . VAL A 1 78 ? 18.078 -7.5 5.531 1 98.38 78 VAL A N 1
ATOM 642 C CA . VAL A 1 78 ? 16.891 -6.695 5.262 1 98.38 78 VAL A CA 1
ATOM 643 C C . VAL A 1 78 ? 15.664 -7.352 5.891 1 98.38 78 VAL A C 1
ATOM 645 O O . VAL A 1 78 ? 15.289 -8.469 5.523 1 98.38 78 VAL A O 1
ATOM 648 N N . PRO A 1 79 ? 15 -6.719 6.875 1 98.56 79 PRO A N 1
ATOM 649 C CA . PRO A 1 79 ? 13.734 -7.238 7.41 1 98.56 79 PRO A CA 1
ATOM 650 C C . PRO A 1 79 ? 12.539 -6.918 6.508 1 98.56 79 PRO A C 1
ATOM 652 O O . PRO A 1 79 ? 12.43 -5.801 6.004 1 98.56 79 PRO A O 1
ATOM 655 N N . ILE A 1 80 ? 11.703 -7.871 6.254 1 98.69 80 ILE A N 1
ATOM 656 C CA . ILE A 1 80 ? 10.5 -7.723 5.445 1 98.69 80 ILE A CA 1
ATOM 657 C C . ILE A 1 80 ? 9.273 -8.164 6.246 1 98.69 80 ILE A C 1
ATOM 659 O O . ILE A 1 80 ? 9.219 -9.305 6.715 1 98.69 80 ILE A O 1
ATOM 663 N N . ALA A 1 81 ? 8.305 -7.301 6.449 1 98.31 81 ALA A N 1
ATOM 664 C CA . ALA A 1 81 ? 7.023 -7.641 7.062 1 98.31 81 ALA A CA 1
ATOM 665 C C . ALA A 1 81 ? 5.957 -7.891 6 1 98.31 81 ALA A C 1
ATOM 667 O O . ALA A 1 81 ? 5.637 -6.996 5.211 1 98.31 81 ALA A O 1
ATOM 668 N N . THR A 1 82 ? 5.449 -9.094 5.926 1 96.81 82 THR A N 1
ATOM 669 C CA . THR A 1 82 ? 4.484 -9.414 4.883 1 96.81 82 THR A CA 1
ATOM 670 C C . THR A 1 82 ? 3.703 -10.672 5.238 1 96.81 82 THR A C 1
ATOM 672 O O . THR A 1 82 ? 4.199 -11.531 5.977 1 96.81 82 THR A O 1
ATOM 675 N N . GLU A 1 83 ? 2.43 -10.711 4.773 1 93.44 83 GLU A N 1
ATOM 676 C CA . GLU A 1 83 ? 1.599 -11.906 4.902 1 93.44 83 GLU A CA 1
ATOM 677 C C . GLU A 1 83 ? 1.826 -12.867 3.736 1 93.44 83 GLU A C 1
ATOM 679 O O . GLU A 1 83 ? 1.428 -14.031 3.799 1 93.44 83 GLU A O 1
ATOM 684 N N . GLU A 1 84 ? 2.508 -12.375 2.697 1 91.44 84 GLU A N 1
ATOM 685 C CA . GLU A 1 84 ? 2.709 -13.172 1.491 1 91.44 84 GLU A CA 1
ATOM 686 C C . GLU A 1 84 ? 3.84 -14.18 1.676 1 91.44 84 GLU A C 1
ATOM 688 O O . GLU A 1 84 ? 4.977 -13.797 1.965 1 91.44 84 GLU A O 1
ATOM 693 N N . PRO A 1 85 ? 3.633 -15.359 1.45 1 88.38 85 PRO A N 1
ATOM 694 C CA . PRO A 1 85 ? 4.586 -16.422 1.785 1 88.38 85 PRO A CA 1
ATOM 695 C C . PRO A 1 85 ? 5.859 -16.359 0.94 1 88.38 85 PRO A C 1
ATOM 697 O O . PRO A 1 85 ? 6.957 -16.562 1.455 1 88.38 85 PRO A O 1
ATOM 700 N N . SER A 1 86 ? 5.812 -16.016 -0.26 1 90.81 86 SER A N 1
ATOM 701 C CA . SER A 1 86 ? 6.906 -16.297 -1.183 1 90.81 86 SER A CA 1
ATOM 702 C C . SER A 1 86 ? 7.844 -15.102 -1.312 1 90.81 86 SER A C 1
ATOM 704 O O . SER A 1 86 ? 8.945 -15.227 -1.847 1 90.81 86 SER A O 1
ATOM 706 N N . VAL A 1 87 ? 7.531 -13.938 -0.79 1 95.5 87 VAL A N 1
ATOM 707 C CA . VAL A 1 87 ? 8.258 -12.703 -1.045 1 95.5 87 VAL A CA 1
ATOM 708 C C . VAL A 1 87 ? 9.672 -12.812 -0.488 1 95.5 87 VAL A C 1
ATOM 710 O O . VAL A 1 87 ? 10.648 -12.531 -1.191 1 95.5 87 VAL A O 1
ATOM 713 N N . ILE A 1 88 ? 9.844 -13.281 0.725 1 97.19 88 ILE A N 1
ATOM 714 C CA . ILE A 1 88 ? 11.133 -13.344 1.398 1 97.19 88 ILE A CA 1
ATOM 715 C C . ILE A 1 88 ? 12 -14.422 0.756 1 97.19 88 ILE A C 1
ATOM 717 O O . ILE A 1 88 ? 13.195 -14.219 0.537 1 97.19 88 ILE A O 1
ATOM 721 N N . ALA A 1 89 ? 11.352 -15.57 0.459 1 94.5 89 ALA A N 1
ATOM 722 C CA . ALA A 1 89 ? 12.07 -16.641 -0.235 1 94.5 89 ALA A CA 1
ATOM 723 C C . ALA A 1 89 ? 12.602 -16.156 -1.581 1 94.5 89 ALA A C 1
ATOM 725 O O . ALA A 1 89 ? 13.758 -16.422 -1.933 1 94.5 89 ALA A O 1
ATOM 726 N N . ALA A 1 90 ? 11.758 -15.453 -2.301 1 94.62 90 ALA A N 1
ATOM 727 C CA . ALA A 1 90 ? 12.133 -14.93 -3.609 1 94.62 90 ALA A CA 1
ATOM 728 C C . ALA A 1 90 ? 13.281 -13.93 -3.49 1 94.62 90 ALA A C 1
ATOM 730 O O . ALA A 1 90 ? 14.227 -13.977 -4.277 1 94.62 90 ALA A O 1
ATOM 731 N N . LEU A 1 91 ? 13.266 -13.094 -2.516 1 97.44 91 LEU A N 1
ATOM 732 C CA . LEU A 1 91 ? 14.289 -12.078 -2.32 1 97.44 91 LEU A CA 1
ATOM 733 C C . LEU A 1 91 ? 15.609 -12.719 -1.892 1 97.44 91 LEU A C 1
ATOM 735 O O . LEU A 1 91 ? 16.688 -12.266 -2.299 1 97.44 91 LEU A O 1
ATOM 739 N N . ASN A 1 92 ? 15.539 -13.719 -1.042 1 96.69 92 ASN A N 1
ATOM 740 C CA . ASN A 1 92 ? 16.766 -14.422 -0.648 1 96.69 92 ASN A CA 1
ATOM 741 C C . ASN A 1 92 ? 17.422 -15.109 -1.839 1 96.69 92 ASN A C 1
ATOM 743 O O . ASN A 1 92 ? 18.641 -15.109 -1.958 1 96.69 92 ASN A O 1
ATOM 747 N N . PHE A 1 93 ? 16.578 -15.68 -2.645 1 93.5 93 PHE A N 1
ATOM 748 C CA . PHE A 1 93 ? 17.094 -16.312 -3.855 1 93.5 93 PHE A CA 1
ATOM 749 C C . PHE A 1 93 ? 17.781 -15.305 -4.758 1 93.5 93 PHE A C 1
ATOM 751 O O . PHE A 1 93 ? 18.875 -15.555 -5.266 1 93.5 93 PHE A O 1
ATOM 758 N N . SER A 1 94 ? 17.141 -14.18 -4.969 1 96 94 SER A N 1
ATOM 759 C CA . SER A 1 94 ? 17.703 -13.117 -5.793 1 96 94 SER A CA 1
ATOM 760 C C . SER A 1 94 ? 19 -12.578 -5.176 1 96 94 SER A C 1
ATOM 762 O O . SER A 1 94 ? 19.938 -12.25 -5.895 1 96 94 SER A O 1
ATOM 764 N N . SER A 1 95 ? 18.969 -12.43 -3.85 1 96.06 95 SER A N 1
ATOM 765 C CA . SER A 1 95 ? 20.172 -11.945 -3.158 1 96.06 95 SER A CA 1
ATOM 766 C C . SER A 1 95 ? 21.375 -12.828 -3.447 1 96.06 95 SER A C 1
ATOM 768 O O . SER A 1 95 ? 22.484 -12.328 -3.666 1 96.06 95 SER A O 1
ATOM 770 N N . LYS A 1 96 ? 21.156 -14.102 -3.49 1 95 96 LYS A N 1
ATOM 771 C CA . LYS A 1 96 ? 22.234 -15.062 -3.758 1 95 96 LYS A CA 1
ATOM 772 C C . LYS A 1 96 ? 22.75 -14.922 -5.188 1 95 96 LYS A C 1
ATOM 774 O O . LYS A 1 96 ? 23.953 -14.867 -5.414 1 95 96 LYS A O 1
ATOM 779 N N . ILE A 1 97 ? 21.859 -14.789 -6.105 1 96.06 97 ILE A N 1
ATOM 780 C CA . ILE A 1 97 ? 22.234 -14.742 -7.516 1 96.06 97 ILE A CA 1
ATOM 781 C C . ILE A 1 97 ? 22.922 -13.406 -7.824 1 96.06 97 ILE A C 1
ATOM 783 O O . ILE A 1 97 ? 23.891 -13.359 -8.57 1 96.06 97 ILE A O 1
ATOM 787 N N . LEU A 1 98 ? 22.438 -12.32 -7.238 1 97.19 98 LEU A N 1
ATOM 788 C CA . LEU A 1 98 ? 22.891 -10.977 -7.586 1 97.19 98 LEU A CA 1
ATOM 789 C C . LEU A 1 98 ? 24.141 -10.594 -6.801 1 97.19 98 LEU A C 1
ATOM 791 O O . LEU A 1 98 ? 24.656 -9.492 -6.961 1 97.19 98 LEU A O 1
ATOM 795 N N . GLU A 1 99 ? 24.594 -11.492 -6 1 94.62 99 GLU A N 1
ATOM 796 C CA . GLU A 1 99 ? 25.75 -11.203 -5.164 1 94.62 99 GLU A CA 1
ATOM 797 C C . GLU A 1 99 ? 26.938 -10.719 -6.008 1 94.62 99 GLU A C 1
ATOM 799 O O . GLU A 1 99 ? 27.719 -9.875 -5.566 1 94.62 99 GLU A O 1
ATOM 804 N N . HIS A 1 100 ? 27.016 -11.195 -7.246 1 88.88 100 HIS A N 1
ATOM 805 C CA . HIS A 1 100 ? 28.141 -10.797 -8.078 1 88.88 100 HIS A CA 1
ATOM 806 C C . HIS A 1 100 ? 27.688 -9.953 -9.258 1 88.88 100 HIS A C 1
ATOM 808 O O . HIS A 1 100 ? 28.422 -9.805 -10.242 1 88.88 100 HIS A O 1
ATOM 814 N N . ALA A 1 101 ? 26.484 -9.406 -9.305 1 95.75 101 ALA A N 1
ATOM 815 C CA . ALA A 1 101 ? 25.922 -8.648 -10.422 1 95.75 101 ALA A CA 1
ATOM 816 C C . ALA A 1 101 ? 26.125 -7.145 -10.219 1 95.75 101 ALA A C 1
ATOM 818 O O . ALA A 1 101 ? 25.609 -6.336 -11 1 95.75 101 ALA A O 1
ATOM 819 N N . ASN A 1 102 ? 26.828 -6.688 -9.234 1 94.56 102 ASN A N 1
ATOM 820 C CA . ASN A 1 102 ? 27.062 -5.277 -8.945 1 94.56 102 ASN A CA 1
ATOM 821 C C . ASN A 1 102 ? 25.766 -4.5 -8.805 1 94.56 102 ASN A C 1
ATOM 823 O O . ASN A 1 102 ? 25.578 -3.475 -9.461 1 94.56 102 ASN A O 1
ATOM 827 N N . LEU A 1 103 ? 24.812 -5.012 -8.109 1 98.31 103 LEU A N 1
ATOM 828 C CA . LEU A 1 103 ? 23.609 -4.277 -7.777 1 98.31 103 LEU A CA 1
ATOM 829 C C . LEU A 1 103 ? 23.938 -2.951 -7.102 1 98.31 103 LEU A C 1
ATOM 831 O O . LEU A 1 103 ? 24.609 -2.928 -6.066 1 98.31 103 LEU A O 1
ATOM 835 N N . SER A 1 104 ? 23.516 -1.837 -7.727 1 98.44 104 SER A N 1
ATOM 836 C CA . SER A 1 104 ? 23.906 -0.507 -7.262 1 98.44 104 SER A CA 1
ATOM 837 C C . SER A 1 104 ? 22.766 0.496 -7.465 1 98.44 104 SER A C 1
ATOM 839 O O . SER A 1 104 ? 21.797 0.205 -8.156 1 98.44 104 SER A O 1
ATOM 841 N N . TYR A 1 105 ? 22.875 1.626 -6.77 1 98.5 105 TYR A N 1
ATOM 842 C CA . TYR A 1 105 ? 21.875 2.682 -6.891 1 98.5 105 TYR A CA 1
ATOM 843 C C . TYR A 1 105 ? 22.547 4.051 -7 1 98.5 105 TYR A C 1
ATOM 845 O O . TYR A 1 105 ? 23.734 4.195 -6.711 1 98.5 105 TYR A O 1
ATOM 853 N N . SER A 1 106 ? 21.812 4.961 -7.508 1 97.56 106 SER A N 1
ATOM 854 C CA . SER A 1 106 ? 22.172 6.375 -7.527 1 97.56 106 SER A CA 1
ATOM 855 C C . SER A 1 106 ? 21.016 7.242 -7.059 1 97.56 106 SER A C 1
ATOM 857 O O . SER A 1 106 ? 19.875 7.086 -7.527 1 97.56 106 SER A O 1
ATOM 859 N N . VAL A 1 107 ? 21.328 8.055 -6.105 1 95.38 107 VAL A N 1
ATOM 860 C CA . VAL A 1 107 ? 20.312 8.93 -5.535 1 95.38 107 VAL A CA 1
ATOM 861 C C . VAL A 1 107 ? 20.688 10.391 -5.766 1 95.38 107 VAL A C 1
ATOM 863 O O . VAL A 1 107 ? 21.828 10.789 -5.52 1 95.38 107 VAL A O 1
ATOM 866 N N . GLY A 1 108 ? 19.812 11.18 -6.355 1 94.44 108 GLY A N 1
ATOM 867 C CA . GLY A 1 108 ? 20 12.609 -6.527 1 94.44 108 GLY A CA 1
ATOM 868 C C . GLY A 1 108 ? 19.391 13.438 -5.414 1 94.44 108 GLY A C 1
ATOM 869 O O . GLY A 1 108 ? 19.312 12.984 -4.266 1 94.44 108 GLY A O 1
ATOM 870 N N . GLU A 1 109 ? 19.062 14.617 -5.715 1 94.56 109 GLU A N 1
ATOM 871 C CA . GLU A 1 109 ? 18.406 15.5 -4.758 1 94.56 109 GLU A CA 1
ATOM 872 C C . GLU A 1 109 ? 17 15.016 -4.43 1 94.56 109 GLU A C 1
ATOM 874 O O . GLU A 1 109 ? 16.281 14.547 -5.309 1 94.56 109 GLU A O 1
ATOM 879 N N . VAL A 1 110 ? 16.703 15.094 -3.193 1 95.62 110 VAL A N 1
ATOM 880 C CA . VAL A 1 110 ? 15.367 14.75 -2.73 1 95.62 110 VAL A CA 1
ATOM 881 C C . VAL A 1 110 ? 14.82 15.883 -1.859 1 95.62 110 VAL A C 1
ATOM 883 O O . VAL A 1 110 ? 15.414 16.219 -0.833 1 95.62 110 VAL A O 1
ATOM 886 N N . LEU A 1 111 ? 13.75 16.469 -2.271 1 97.75 111 LEU A N 1
ATOM 887 C CA . LEU A 1 111 ? 13.141 17.562 -1.527 1 97.75 111 LEU A CA 1
ATOM 888 C C . LEU A 1 111 ? 11.688 17.25 -1.203 1 97.75 111 LEU A C 1
ATOM 890 O O . LEU A 1 111 ? 11.008 16.562 -1.971 1 97.75 111 LEU A O 1
ATOM 89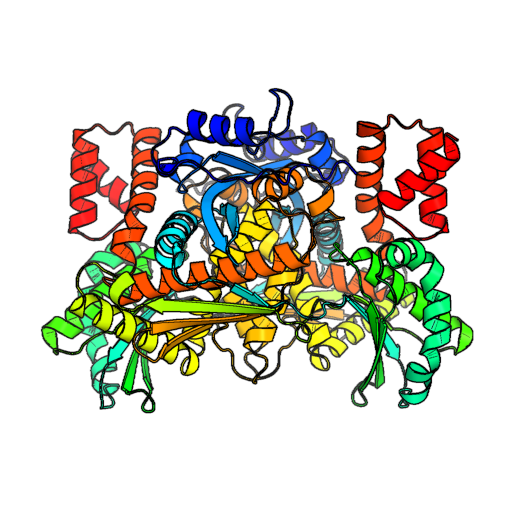4 N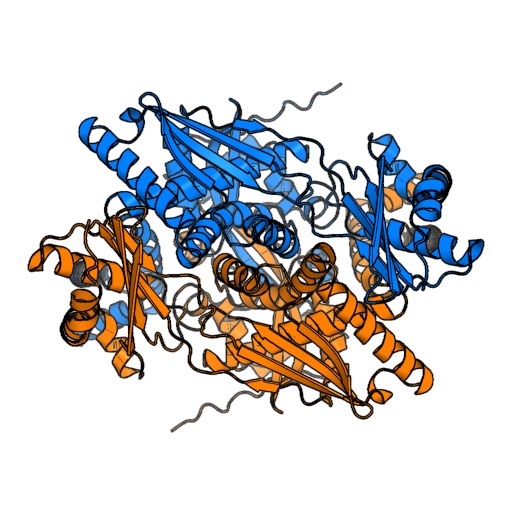 N . GLY A 1 112 ? 11.289 17.688 0.005 1 97.75 112 GLY A N 1
ATOM 895 C CA . GLY A 1 112 ? 9.867 17.766 0.293 1 97.75 112 GLY A CA 1
ATOM 896 C C . GLY A 1 112 ? 9.188 18.969 -0.317 1 97.75 112 GLY A C 1
ATOM 897 O O . GLY A 1 112 ? 9.852 19.953 -0.658 1 97.75 112 GLY A O 1
ATOM 898 N N . ILE A 1 113 ? 7.902 18.891 -0.491 1 98.5 113 ILE A N 1
ATOM 899 C CA . ILE A 1 113 ? 7.184 19.969 -1.156 1 98.5 113 ILE A CA 1
ATOM 900 C C . ILE A 1 113 ? 5.973 20.375 -0.319 1 98.5 113 ILE A C 1
ATOM 902 O O . ILE A 1 113 ? 5.113 19.547 -0.016 1 98.5 113 ILE A O 1
ATOM 906 N N . ALA A 1 114 ? 5.949 21.531 0.079 1 98.25 114 ALA A N 1
ATOM 907 C CA . ALA A 1 114 ? 4.754 22.172 0.631 1 98.25 114 ALA A CA 1
ATOM 908 C C . ALA A 1 114 ? 4.023 22.984 -0.434 1 98.25 114 ALA A C 1
ATOM 910 O O . ALA A 1 114 ? 4.656 23.641 -1.262 1 98.25 114 ALA A O 1
ATOM 911 N N . GLN A 1 115 ? 2.725 22.953 -0.395 1 98.56 115 GLN A N 1
ATOM 912 C CA . GLN A 1 115 ? 1.95 23.625 -1.433 1 98.56 115 GLN A CA 1
ATOM 913 C C . GLN A 1 115 ? 0.928 24.594 -0.825 1 98.56 115 GLN A C 1
ATOM 915 O O . GLN A 1 115 ? 0.312 24.281 0.198 1 98.56 115 GLN A O 1
ATOM 920 N N . VAL A 1 116 ? 0.828 25.703 -1.417 1 98.31 116 VAL A N 1
ATOM 921 C CA . VAL A 1 116 ? -0.216 26.672 -1.104 1 98.31 116 VAL A CA 1
ATOM 922 C C . VAL A 1 116 ? -1.021 27 -2.361 1 98.31 116 VAL A C 1
ATOM 924 O O . VAL A 1 116 ? -0.454 27.359 -3.395 1 98.31 116 VAL A O 1
ATOM 927 N N . TYR A 1 117 ? -2.293 26.844 -2.281 1 98.44 117 TYR A N 1
ATOM 928 C CA . TYR A 1 117 ? -3.211 27.172 -3.367 1 98.44 117 TYR A CA 1
ATOM 929 C C . TYR A 1 117 ? -3.986 28.453 -3.061 1 98.44 117 TYR A C 1
ATOM 931 O O . TYR A 1 117 ? -4.742 28.5 -2.088 1 98.44 117 TYR A O 1
ATOM 939 N N . ILE A 1 118 ? -3.836 29.438 -3.955 1 98.31 118 ILE A N 1
ATOM 940 C CA . ILE A 1 118 ? -4.363 30.781 -3.744 1 98.31 118 ILE A CA 1
ATOM 941 C C . ILE A 1 118 ? -5.504 31.047 -4.727 1 98.31 118 ILE A C 1
ATOM 943 O O . ILE A 1 118 ? -5.344 30.875 -5.934 1 98.31 118 ILE A O 1
ATOM 947 N N . LYS A 1 119 ? -6.625 31.453 -4.211 1 97.69 119 LYS A N 1
ATOM 948 C CA . LYS A 1 119 ? -7.734 31.859 -5.062 1 97.69 119 LYS A CA 1
ATOM 949 C C . LYS A 1 119 ? -7.469 33.219 -5.691 1 97.69 119 LYS A C 1
ATOM 951 O O . LYS A 1 119 ? -7.195 34.188 -4.988 1 97.69 119 LYS A O 1
ATOM 956 N N . THR A 1 120 ? -7.523 33.281 -6.969 1 97.75 120 THR A N 1
ATOM 957 C CA . THR A 1 120 ? -7.238 34.531 -7.664 1 97.75 120 THR A CA 1
ATOM 958 C C . THR A 1 120 ? -7.754 34.469 -9.102 1 97.75 120 THR A C 1
ATOM 960 O O . THR A 1 120 ? -7.809 33.406 -9.711 1 97.75 120 THR A O 1
ATOM 963 N N . ASP A 1 121 ? -8.023 35.594 -9.641 1 95.56 121 ASP A N 1
ATOM 964 C CA . ASP A 1 121 ? -8.445 35.719 -11.031 1 95.56 121 ASP A CA 1
ATOM 965 C C . ASP A 1 121 ? -7.293 36.156 -11.93 1 95.56 121 ASP A C 1
ATOM 967 O O . ASP A 1 121 ? -7.457 36.312 -13.141 1 95.56 121 ASP A O 1
ATOM 971 N N . LYS A 1 122 ? -6.152 36.375 -11.375 1 97.06 122 LYS A N 1
ATOM 972 C CA . LYS A 1 122 ? -4.996 36.812 -12.156 1 97.06 122 LYS A CA 1
ATOM 973 C C . LYS A 1 122 ? -3.783 35.938 -11.875 1 97.06 122 LYS A C 1
ATOM 975 O O . LYS A 1 122 ? -3.713 35.25 -10.844 1 97.06 122 LYS A O 1
ATOM 980 N N . ASP A 1 123 ? -2.857 35.938 -12.82 1 98.38 123 ASP A N 1
ATOM 981 C CA . ASP A 1 123 ? -1.616 35.188 -12.68 1 98.38 123 ASP A CA 1
ATOM 982 C C . ASP A 1 123 ? -0.672 35.844 -11.688 1 98.38 123 ASP A C 1
ATOM 984 O O . ASP A 1 123 ? -0.159 36.938 -11.961 1 98.38 123 ASP A O 1
ATOM 988 N N . LEU A 1 124 ? -0.436 35.219 -10.602 1 98.38 124 LEU A N 1
ATOM 989 C CA . LEU A 1 124 ? 0.387 35.781 -9.531 1 98.38 124 LEU A CA 1
ATOM 990 C C . LEU A 1 124 ? 1.808 35.219 -9.594 1 98.38 124 LEU A C 1
ATOM 992 O O . LEU A 1 124 ? 2.531 35.25 -8.594 1 98.38 124 LEU A O 1
ATOM 996 N N . SER A 1 125 ? 2.219 34.625 -10.68 1 98.44 125 SER A N 1
ATOM 997 C CA . SER A 1 125 ? 3.502 33.938 -10.789 1 98.44 125 SER A CA 1
ATOM 998 C C . SER A 1 125 ? 4.652 34.875 -10.391 1 98.44 125 SER A C 1
ATOM 1000 O O . SER A 1 125 ? 5.547 34.469 -9.648 1 98.44 125 SER A O 1
ATOM 1002 N N . ASP A 1 126 ? 4.648 36.062 -10.852 1 98 126 ASP A N 1
ATOM 1003 C CA . ASP A 1 126 ? 5.723 37 -10.531 1 98 126 ASP A CA 1
ATOM 1004 C C . ASP A 1 126 ? 5.762 37.312 -9.039 1 98 126 ASP A C 1
ATOM 1006 O O . ASP A 1 126 ? 6.836 37.344 -8.438 1 98 126 ASP A O 1
ATOM 1010 N N . MET A 1 127 ? 4.664 37.531 -8.516 1 97.5 127 MET A N 1
ATOM 1011 C CA . MET A 1 127 ? 4.59 37.781 -7.074 1 97.5 127 MET A CA 1
ATOM 1012 C C . MET A 1 127 ? 5.113 36.594 -6.285 1 97.5 127 MET A C 1
ATOM 1014 O O . MET A 1 127 ? 5.941 36.75 -5.387 1 97.5 127 MET A O 1
ATOM 1018 N N . CYS A 1 128 ? 4.641 35.406 -6.621 1 98.06 128 CYS A N 1
ATOM 1019 C CA . CYS A 1 128 ? 4.988 34.219 -5.895 1 98.06 128 CYS A CA 1
ATOM 1020 C C . CYS A 1 128 ? 6.488 33.938 -5.941 1 98.06 128 CYS A C 1
ATOM 1022 O O . CYS A 1 128 ? 7.105 33.625 -4.922 1 98.06 128 CYS A O 1
ATOM 1024 N N . LEU A 1 129 ? 7.043 34.062 -7.074 1 97.88 129 LEU A N 1
ATOM 1025 C CA . LEU A 1 129 ? 8.477 33.844 -7.219 1 97.88 129 LEU A CA 1
ATOM 1026 C C . LEU A 1 129 ? 9.281 34.906 -6.488 1 97.88 129 LEU A C 1
ATOM 1028 O O . LEU A 1 129 ? 10.391 34.625 -6.023 1 97.88 129 LEU A O 1
ATOM 1032 N N . GLY A 1 130 ? 8.758 36.094 -6.406 1 97.62 130 GLY A N 1
ATOM 1033 C CA . GLY A 1 130 ? 9.414 37.188 -5.715 1 97.62 130 GLY A CA 1
ATOM 1034 C C . GLY A 1 130 ? 9.375 37.062 -4.207 1 97.62 130 GLY A C 1
ATOM 1035 O O . GLY A 1 130 ? 10.055 37.781 -3.492 1 97.62 130 GLY A O 1
ATOM 1036 N N . LEU A 1 131 ? 8.672 36.094 -3.703 1 98.06 131 LEU A N 1
ATOM 1037 C CA . LEU A 1 131 ? 8.484 35.938 -2.266 1 98.06 131 LEU A CA 1
ATOM 1038 C C . LEU A 1 131 ? 9.602 35.094 -1.656 1 98.06 131 LEU A C 1
ATOM 1040 O O . LEU A 1 131 ? 9.57 34.781 -0.464 1 98.06 131 LEU A O 1
ATOM 1044 N N . PHE A 1 132 ? 10.57 34.75 -2.408 1 98.12 132 PHE A N 1
ATOM 1045 C CA . PHE A 1 132 ? 11.609 33.812 -1.967 1 98.12 132 PHE A CA 1
ATOM 1046 C C . PHE A 1 132 ? 12.172 34.219 -0.616 1 98.12 132 PHE A C 1
ATOM 1048 O O . PHE A 1 132 ? 12.172 33.438 0.335 1 98.12 132 PHE A O 1
ATOM 1055 N N . LYS A 1 133 ? 12.633 35.469 -0.483 1 97.94 133 LYS A N 1
ATOM 1056 C CA . LYS A 1 133 ? 13.25 35.969 0.749 1 97.94 133 LYS A CA 1
ATOM 1057 C C . LYS A 1 133 ? 12.234 36 1.889 1 97.94 133 LYS A C 1
ATOM 1059 O O . LYS A 1 133 ? 12.57 35.719 3.039 1 97.94 133 LYS A O 1
ATOM 1064 N N . LYS A 1 134 ? 11.047 36.406 1.574 1 98.19 134 LYS A N 1
ATOM 1065 C CA . LYS A 1 134 ? 10 36.5 2.588 1 98.19 134 LYS A CA 1
ATOM 1066 C C . LYS A 1 134 ? 9.656 35.094 3.115 1 98.19 134 LYS A C 1
ATOM 1068 O O . LYS A 1 134 ? 9.516 34.906 4.324 1 98.19 134 LYS A O 1
ATOM 1073 N N . ILE A 1 135 ? 9.547 34.156 2.211 1 98.5 135 ILE A N 1
ATOM 1074 C CA . ILE A 1 135 ? 9.195 32.781 2.609 1 98.5 135 ILE A CA 1
ATOM 1075 C C . ILE A 1 135 ? 10.312 32.188 3.463 1 98.5 135 ILE A C 1
ATOM 1077 O O . ILE A 1 135 ? 10.047 31.484 4.441 1 98.5 135 ILE A O 1
ATOM 1081 N N . ASP A 1 136 ? 11.508 32.469 3.031 1 97.62 136 ASP A N 1
ATOM 1082 C CA . ASP A 1 136 ? 12.641 32.062 3.852 1 97.62 136 ASP A CA 1
ATOM 1083 C C . ASP A 1 136 ? 12.516 32.594 5.273 1 97.62 136 ASP A C 1
ATOM 1085 O O . ASP A 1 136 ? 12.727 31.859 6.242 1 97.62 136 ASP A O 1
ATOM 1089 N N . LEU A 1 137 ? 12.164 33.844 5.402 1 97 137 LEU A N 1
ATOM 1090 C CA . LEU A 1 137 ? 12.016 34.5 6.703 1 97 137 LEU A CA 1
ATOM 1091 C C . LEU A 1 137 ? 10.812 33.906 7.449 1 97 137 LEU A C 1
ATOM 1093 O O . LEU A 1 137 ? 10.906 33.625 8.641 1 97 137 LEU A O 1
ATOM 1097 N N . TRP A 1 138 ? 9.633 33.812 6.734 1 97.06 138 TRP A N 1
ATOM 1098 C CA . TRP A 1 138 ? 8.391 33.344 7.348 1 97.06 138 TRP A CA 1
ATOM 1099 C C . TRP A 1 138 ? 8.555 31.922 7.891 1 97.06 138 TRP A C 1
ATOM 1101 O O . TRP A 1 138 ? 7.945 31.562 8.898 1 97.06 138 TRP A O 1
ATOM 1111 N N . SER A 1 139 ? 9.344 31.078 7.219 1 96.19 139 SER A N 1
ATOM 1112 C CA . SER A 1 139 ? 9.422 29.656 7.543 1 96.19 139 SER A CA 1
ATOM 1113 C C . SER A 1 139 ? 10.555 29.375 8.523 1 96.19 139 SER A C 1
ATOM 1115 O O . SER A 1 139 ? 10.688 28.25 9.023 1 96.19 139 SER A O 1
ATOM 1117 N N . LYS A 1 140 ? 11.367 30.297 8.898 1 93.44 140 LYS A N 1
ATOM 1118 C CA . LYS A 1 140 ? 12.57 30.125 9.719 1 93.44 140 LYS A CA 1
ATOM 1119 C C . LYS A 1 140 ? 12.234 29.5 11.062 1 93.44 140 LYS A C 1
ATOM 1121 O O . LYS A 1 140 ? 12.945 28.609 11.531 1 93.44 140 LYS A O 1
ATOM 1126 N N . PRO A 1 141 ? 11.188 29.984 11.711 1 90.06 141 PRO A N 1
ATOM 1127 C CA . PRO A 1 141 ? 10.891 29.406 13.016 1 90.06 141 PRO A CA 1
ATOM 1128 C C . PRO A 1 141 ? 10.625 27.906 12.945 1 90.06 141 PRO A C 1
ATOM 1130 O O . PRO A 1 141 ? 10.867 27.172 13.922 1 90.06 141 PRO A O 1
ATOM 1133 N N . LEU A 1 142 ? 10.133 27.453 11.836 1 92 142 LEU A N 1
ATOM 1134 C CA . LEU A 1 142 ? 9.805 26.031 11.656 1 92 142 LEU A CA 1
ATOM 1135 C C . LEU A 1 142 ? 11.023 25.25 11.18 1 92 142 LEU A C 1
ATOM 1137 O O . LEU A 1 142 ? 11.141 24.047 11.461 1 92 142 LEU A O 1
ATOM 1141 N N . LEU A 1 143 ? 11.953 25.938 10.484 1 94 143 LEU A N 1
ATOM 1142 C CA . LEU A 1 143 ? 12.984 25.219 9.742 1 94 143 LEU A CA 1
ATOM 1143 C C . LEU A 1 143 ? 14.336 25.312 10.453 1 94 143 LEU A C 1
ATOM 1145 O O . LEU A 1 143 ? 15.289 24.625 10.078 1 94 143 LEU A O 1
ATOM 1149 N N . HIS A 1 144 ? 14.414 26.062 11.477 1 89.12 144 HIS A N 1
ATOM 1150 C CA . HIS A 1 144 ? 15.695 26.375 12.109 1 89.12 144 HIS A CA 1
ATOM 1151 C C . HIS A 1 144 ? 16.453 25.109 12.477 1 89.12 144 HIS A C 1
ATOM 1153 O O . HIS A 1 144 ? 17.641 24.984 12.188 1 89.12 144 HIS A O 1
ATOM 1159 N N . ASN A 1 145 ? 15.789 24.172 13.094 1 84.44 145 ASN A N 1
ATOM 1160 C CA . ASN A 1 145 ? 16.453 22.922 13.477 1 84.44 145 ASN A CA 1
ATOM 1161 C C . ASN A 1 145 ? 16.859 22.109 12.25 1 84.44 145 ASN A C 1
ATOM 1163 O O . ASN A 1 145 ? 17.891 21.453 12.258 1 84.44 145 ASN A O 1
ATOM 1167 N N . MET A 1 146 ? 16.016 22.141 11.266 1 89.56 146 MET A N 1
ATOM 1168 C CA . MET A 1 146 ? 16.297 21.438 10.023 1 89.56 146 MET A CA 1
ATOM 1169 C C . MET A 1 146 ? 17.516 22.047 9.328 1 89.56 146 MET A C 1
ATOM 1171 O O . MET A 1 146 ? 18.328 21.312 8.758 1 89.56 146 MET A O 1
ATOM 1175 N N . GLU A 1 147 ? 17.609 23.328 9.375 1 92.75 147 GLU A N 1
ATOM 1176 C CA . GLU A 1 147 ? 18.719 24.047 8.742 1 92.75 147 GLU A CA 1
ATOM 1177 C C . GLU A 1 147 ? 20.047 23.703 9.422 1 92.75 147 GLU A C 1
ATOM 1179 O O . GLU A 1 147 ? 21.094 23.641 8.758 1 92.75 147 GLU A O 1
ATOM 1184 N N . ARG A 1 148 ? 19.984 23.406 10.688 1 90 148 ARG A N 1
ATOM 1185 C CA . ARG A 1 148 ? 21.188 23.031 11.43 1 90 148 ARG A CA 1
ATOM 1186 C C . ARG A 1 148 ? 21.719 21.688 10.953 1 90 148 ARG A C 1
ATOM 1188 O O . ARG A 1 148 ? 22.906 21.406 11.086 1 90 148 ARG A O 1
ATOM 1195 N N . ARG A 1 149 ? 20.875 20.984 10.438 1 89.62 149 ARG A N 1
ATOM 1196 C CA . ARG A 1 149 ? 21.25 19.656 9.945 1 89.62 149 ARG A CA 1
ATOM 1197 C C . ARG A 1 149 ? 21.578 19.703 8.453 1 89.62 149 ARG A C 1
ATOM 1199 O O . ARG A 1 149 ? 21.781 18.656 7.828 1 89.62 149 ARG A O 1
ATOM 1206 N N . GLY A 1 150 ? 21.562 20.891 7.848 1 92.88 150 GLY A N 1
ATOM 1207 C CA . GLY A 1 150 ? 21.953 21.062 6.457 1 92.88 150 GLY A CA 1
ATOM 1208 C C . GLY A 1 150 ? 20.766 21.109 5.512 1 92.88 150 GLY A C 1
ATOM 1209 O O . GLY A 1 150 ? 20.938 21.234 4.297 1 92.88 150 GLY A O 1
ATOM 1210 N N . GLY A 1 151 ? 19.594 21.031 6.031 1 96.56 151 GLY A N 1
ATOM 1211 C CA . GLY A 1 151 ? 18.406 21.109 5.195 1 96.56 151 GLY A CA 1
ATOM 1212 C C . GLY A 1 151 ? 17.812 22.5 5.102 1 96.56 151 GLY A C 1
ATOM 1213 O O . GLY A 1 151 ? 18.562 23.484 5.074 1 96.56 151 GLY A O 1
ATOM 1214 N N . GLY A 1 152 ? 16.562 22.578 4.859 1 97.19 152 GLY A N 1
ATOM 1215 C CA . GLY A 1 152 ? 15.883 23.859 4.844 1 97.19 152 GLY A CA 1
ATOM 1216 C C . GLY A 1 152 ? 15.312 24.219 3.482 1 97.19 152 GLY A C 1
ATOM 1217 O O . GLY A 1 152 ? 15.234 23.375 2.592 1 97.19 152 GLY A O 1
ATOM 1218 N N . PHE A 1 153 ? 14.844 25.469 3.432 1 98.19 153 PHE A N 1
ATOM 1219 C CA . PHE A 1 153 ? 14.18 26.016 2.248 1 98.19 153 PHE A CA 1
ATOM 1220 C C . PHE A 1 153 ? 15.141 26.062 1.068 1 98.19 153 PHE A C 1
ATOM 1222 O O . PHE A 1 153 ? 16.297 26.484 1.216 1 98.19 153 PHE A O 1
ATOM 1229 N N . ARG A 1 154 ? 14.656 25.594 -0.206 1 98 154 ARG A N 1
ATOM 1230 C CA . ARG A 1 154 ? 15.594 25.484 -1.317 1 98 154 ARG A CA 1
ATOM 1231 C C . ARG A 1 154 ? 15.109 26.281 -2.523 1 98 154 ARG A C 1
ATOM 1233 O O . ARG A 1 154 ? 15.867 27.062 -3.111 1 98 154 ARG A O 1
ATOM 1240 N N . LYS A 1 155 ? 13.914 26.062 -2.891 1 97.62 155 LYS A N 1
ATOM 1241 C CA . LYS A 1 155 ? 13.453 26.719 -4.113 1 97.62 155 LYS A CA 1
ATOM 1242 C C . LYS A 1 155 ? 11.93 26.812 -4.148 1 97.62 155 LYS A C 1
ATOM 1244 O O . LYS A 1 155 ? 11.25 26.312 -3.252 1 97.62 155 LYS A O 1
ATOM 1249 N N . LEU A 1 156 ? 11.438 27.594 -5.156 1 98.5 156 LEU A N 1
ATOM 1250 C CA . LEU A 1 156 ? 10.016 27.812 -5.391 1 98.5 156 LEU A CA 1
ATOM 1251 C C . LEU A 1 156 ? 9.641 27.453 -6.824 1 98.5 156 LEU A C 1
ATOM 1253 O O . LEU A 1 156 ? 10.477 27.547 -7.727 1 98.5 156 LEU A O 1
ATOM 1257 N N . SER A 1 157 ? 8.492 26.953 -7.012 1 98.31 157 SER A N 1
ATOM 1258 C CA . SER A 1 157 ? 7.848 26.922 -8.32 1 98.31 157 SER A CA 1
ATOM 1259 C C . SER A 1 157 ? 6.371 27.297 -8.219 1 98.31 157 SER A C 1
ATOM 1261 O O . SER A 1 157 ? 5.797 27.281 -7.129 1 98.31 157 SER A O 1
ATOM 1263 N N . THR A 1 158 ? 5.805 27.781 -9.312 1 98.56 158 THR A N 1
ATOM 1264 C CA . THR A 1 158 ? 4.414 28.219 -9.289 1 98.56 158 THR A CA 1
ATOM 1265 C C . THR A 1 158 ? 3.721 27.906 -10.609 1 98.56 158 THR A C 1
ATOM 1267 O O . THR A 1 158 ? 4.383 27.672 -11.625 1 98.56 158 THR A O 1
ATOM 1270 N N . LYS A 1 159 ? 2.439 27.781 -10.547 1 98.19 159 LYS A N 1
ATOM 1271 C CA . LYS A 1 159 ? 1.599 27.547 -11.719 1 98.19 159 LYS A CA 1
ATOM 1272 C C . LYS A 1 159 ? 0.221 28.172 -11.539 1 98.19 159 LYS A C 1
ATOM 1274 O O . LYS A 1 159 ? -0.442 27.969 -10.523 1 98.19 159 LYS A O 1
ATOM 1279 N N . PHE A 1 160 ? -0.166 28.969 -12.523 1 98.56 160 PHE A N 1
ATOM 1280 C CA . PHE A 1 160 ? -1.505 29.547 -12.531 1 98.56 160 PHE A CA 1
ATOM 1281 C C . PHE A 1 160 ? -2.48 28.641 -13.281 1 98.56 160 PHE A C 1
ATOM 1283 O O . PHE A 1 160 ? -2.271 28.344 -14.453 1 98.56 160 PHE A O 1
ATOM 1290 N N . ILE A 1 161 ? -3.471 28.156 -12.602 1 97.94 161 ILE A N 1
ATOM 1291 C CA . ILE A 1 161 ? -4.531 27.344 -13.195 1 97.94 161 ILE A CA 1
ATOM 1292 C C . ILE A 1 161 ? -5.73 28.234 -13.523 1 97.94 161 ILE A C 1
ATOM 1294 O O . ILE A 1 161 ? -6.691 28.312 -12.75 1 97.94 161 ILE A O 1
ATOM 1298 N N . LYS A 1 162 ? -5.773 28.703 -14.703 1 97.25 162 LYS A N 1
ATOM 1299 C CA . LYS A 1 162 ? -6.711 29.734 -15.125 1 97.25 162 LYS A CA 1
ATOM 1300 C C . LYS A 1 162 ? -8.148 29.219 -15.109 1 97.25 162 LYS A C 1
ATOM 1302 O O . LYS A 1 162 ? -9.07 29.953 -14.75 1 97.25 162 LYS A O 1
ATOM 1307 N N . GLU A 1 163 ? -8.32 27.969 -15.445 1 96.19 163 GLU A N 1
ATOM 1308 C CA . GLU A 1 163 ? -9.641 27.375 -15.625 1 96.19 163 GLU A CA 1
ATOM 1309 C C . GLU A 1 163 ? -10.461 27.453 -14.344 1 96.19 163 GLU A C 1
ATOM 1311 O O . GLU A 1 163 ? -11.695 27.547 -14.391 1 96.19 163 GLU A O 1
ATOM 1316 N N . ILE A 1 164 ? -9.742 27.453 -13.18 1 96.69 164 ILE A N 1
ATOM 1317 C CA . ILE A 1 164 ? -10.492 27.438 -11.93 1 96.69 164 ILE A CA 1
ATOM 1318 C C . ILE A 1 164 ? -10.062 28.594 -11.039 1 96.69 164 ILE A C 1
ATOM 1320 O O . ILE A 1 164 ? -10.43 28.656 -9.867 1 96.69 164 ILE A O 1
ATOM 1324 N N . GLY A 1 165 ? -9.258 29.484 -11.523 1 97.62 165 GLY A N 1
ATOM 1325 C CA . GLY A 1 165 ? -8.859 30.672 -10.789 1 97.62 165 GLY A CA 1
ATOM 1326 C C . GLY A 1 165 ? -8.023 30.359 -9.562 1 97.62 165 GLY A C 1
ATOM 1327 O O . GLY A 1 165 ? -8.32 30.844 -8.469 1 97.62 165 GLY A O 1
ATOM 1328 N N . ILE A 1 166 ? -6.945 29.531 -9.758 1 98.44 166 ILE A N 1
ATOM 1329 C CA . ILE A 1 166 ? -6.113 29.125 -8.633 1 98.44 166 ILE A CA 1
ATOM 1330 C C . ILE A 1 166 ? -4.641 29.312 -8.984 1 98.44 166 ILE A C 1
ATOM 1332 O O . ILE A 1 166 ? -4.203 28.906 -10.07 1 98.44 166 ILE A O 1
ATOM 1336 N N . GLN A 1 167 ? -3.92 30 -8.117 1 98.75 167 GLN A N 1
ATOM 1337 C CA . GLN A 1 167 ? -2.463 30.047 -8.195 1 98.75 167 GLN A CA 1
ATOM 1338 C C . GLN A 1 167 ? -1.83 29.047 -7.242 1 98.75 167 GLN A C 1
ATOM 1340 O O . GLN A 1 167 ? -2.08 29.078 -6.039 1 98.75 167 GLN A O 1
ATOM 1345 N N . LYS A 1 168 ? -1.078 28.141 -7.773 1 98.69 168 LYS A N 1
ATOM 1346 C CA . LYS A 1 168 ? -0.361 27.172 -6.957 1 98.69 168 LYS A CA 1
ATOM 1347 C C . LYS A 1 168 ? 1.064 27.641 -6.672 1 98.69 168 LYS A C 1
ATOM 1349 O O . LYS A 1 168 ? 1.77 28.094 -7.574 1 98.69 168 LYS A O 1
ATOM 1354 N N . LEU A 1 169 ? 1.472 27.562 -5.453 1 98.81 169 LEU A N 1
ATOM 1355 C CA . LEU A 1 169 ? 2.84 27.828 -5.02 1 98.81 169 LEU A CA 1
ATOM 1356 C C . LEU A 1 169 ? 3.461 26.594 -4.379 1 98.81 169 LEU A C 1
ATOM 1358 O O . LEU A 1 169 ? 2.938 26.062 -3.391 1 98.81 169 LEU A O 1
ATOM 1362 N N . ASN A 1 170 ? 4.531 26.078 -4.961 1 98.75 170 ASN A N 1
ATOM 1363 C CA . ASN A 1 170 ? 5.328 24.984 -4.391 1 98.75 170 ASN A CA 1
ATOM 1364 C C . ASN A 1 170 ? 6.539 25.516 -3.633 1 98.75 170 ASN A C 1
ATOM 1366 O O . ASN A 1 170 ? 7.297 26.344 -4.16 1 98.75 170 ASN A O 1
ATOM 1370 N N . ILE A 1 171 ? 6.648 25.078 -2.473 1 98.75 171 ILE A N 1
ATOM 1371 C CA . ILE A 1 171 ? 7.797 25.391 -1.63 1 98.75 171 ILE A CA 1
ATOM 1372 C C . ILE A 1 171 ? 8.625 24.125 -1.397 1 98.75 171 ILE A C 1
ATOM 1374 O O . ILE A 1 171 ? 8.195 23.203 -0.702 1 98.75 171 ILE A O 1
ATOM 1378 N N . TYR A 1 172 ? 9.805 24.109 -1.908 1 98.5 172 TYR A N 1
ATOM 1379 C CA . TYR A 1 172 ? 10.664 22.938 -1.812 1 98.5 172 TYR A CA 1
ATOM 1380 C C . TYR A 1 172 ? 11.594 23.031 -0.609 1 98.5 172 TYR A C 1
ATOM 1382 O O . TYR A 1 172 ? 12.305 24.031 -0.447 1 98.5 172 TYR A O 1
ATOM 1390 N N . VAL A 1 173 ? 11.609 22.016 0.193 1 98.31 173 VAL A N 1
ATOM 1391 C CA . VAL A 1 173 ? 12.375 22.016 1.438 1 98.31 173 VAL A CA 1
ATOM 1392 C C . VAL A 1 173 ? 13.195 20.734 1.539 1 98.31 173 VAL A C 1
ATOM 1394 O O . VAL A 1 173 ? 12.68 19.641 1.302 1 98.3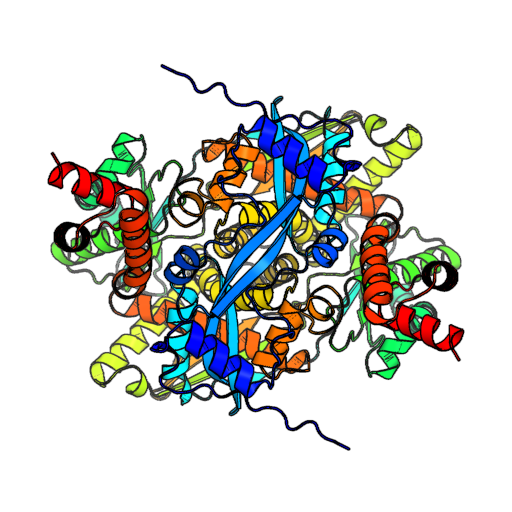1 173 VAL A O 1
ATOM 1397 N N . ASP A 1 174 ? 14.469 20.844 1.795 1 97.75 174 ASP A N 1
ATOM 1398 C CA . ASP A 1 174 ? 15.258 19.688 2.197 1 97.75 174 ASP A CA 1
ATOM 1399 C C . ASP A 1 174 ? 14.93 19.266 3.629 1 97.75 174 ASP A C 1
ATOM 1401 O O . ASP A 1 174 ? 15.344 19.922 4.586 1 97.75 174 ASP A O 1
ATOM 1405 N N . VAL A 1 175 ? 14.289 18.156 3.721 1 95.56 175 VAL A N 1
ATOM 1406 C CA . VAL A 1 175 ? 13.781 17.734 5.02 1 95.56 175 VAL A CA 1
ATOM 1407 C C . VAL A 1 175 ? 14.75 16.734 5.648 1 95.56 175 VAL A C 1
ATOM 1409 O O . VAL A 1 175 ? 14.391 16.031 6.598 1 95.56 175 VAL A O 1
ATOM 1412 N N . CYS A 1 176 ? 15.891 16.609 5.121 1 94.88 176 CYS A N 1
ATOM 1413 C CA . CYS A 1 176 ? 16.953 15.758 5.633 1 94.88 176 CYS A CA 1
ATOM 1414 C C . CYS A 1 176 ? 16.484 14.312 5.766 1 94.88 176 CYS A C 1
ATOM 1416 O O . CYS A 1 176 ? 15.945 13.742 4.82 1 94.88 176 CYS A O 1
ATOM 1418 N N . ASP A 1 177 ? 16.609 13.672 6.941 1 94.5 177 ASP A N 1
ATOM 1419 C CA . ASP A 1 177 ? 16.406 12.234 7.102 1 94.5 177 ASP A CA 1
ATOM 1420 C C . ASP A 1 177 ? 14.945 11.922 7.422 1 94.5 177 ASP A C 1
ATOM 1422 O O . ASP A 1 177 ? 14.578 10.758 7.598 1 94.5 177 ASP A O 1
ATOM 1426 N N . ALA A 1 178 ? 14.062 12.93 7.449 1 92.94 178 ALA A N 1
ATOM 1427 C CA . ALA A 1 178 ? 12.648 12.711 7.703 1 92.94 178 ALA A CA 1
ATOM 1428 C C . ALA A 1 178 ? 11.859 12.641 6.402 1 92.94 178 ALA A C 1
ATOM 1430 O O . ALA A 1 178 ? 12.391 12.938 5.328 1 92.94 178 ALA A O 1
ATOM 1431 N N . MET A 1 179 ? 10.664 12.062 6.484 1 92.44 179 MET A N 1
ATOM 1432 C CA . MET A 1 179 ? 9.719 12.305 5.395 1 92.44 179 MET A CA 1
ATOM 1433 C C . MET A 1 179 ? 9.227 13.75 5.41 1 92.44 179 MET A C 1
ATOM 1435 O O . MET A 1 179 ? 9.055 14.359 4.352 1 92.44 179 MET A O 1
ATOM 1439 N N . GLY A 1 180 ? 8.984 14.258 6.602 1 91.44 180 GLY A N 1
ATOM 1440 C CA . GLY A 1 180 ? 8.766 15.672 6.84 1 91.44 180 GLY A CA 1
ATOM 1441 C C . GLY A 1 180 ? 7.328 16.094 6.609 1 91.44 180 GLY A C 1
ATOM 1442 O O . GLY A 1 180 ? 7.055 17.266 6.336 1 91.44 180 GLY A O 1
ATOM 1443 N N . SER A 1 181 ? 6.395 15.18 6.707 1 91.75 181 SER A N 1
ATOM 1444 C CA . SER A 1 181 ? 5.004 15.477 6.371 1 91.75 181 SER A CA 1
ATOM 1445 C C . SER A 1 181 ? 4.434 16.562 7.27 1 91.75 181 SER A C 1
ATOM 1447 O O . SER A 1 181 ? 3.824 17.516 6.785 1 91.75 181 SER A O 1
ATOM 1449 N N . ASN A 1 182 ? 4.633 16.5 8.57 1 88.75 182 ASN A N 1
ATOM 1450 C CA . ASN A 1 182 ? 4.117 17.5 9.5 1 88.75 182 ASN A CA 1
ATOM 1451 C C . ASN A 1 182 ? 4.785 18.859 9.297 1 88.75 182 ASN A C 1
ATOM 1453 O O . ASN A 1 182 ? 4.121 19.891 9.344 1 88.75 182 ASN A O 1
ATOM 1457 N N . LEU A 1 183 ? 6.043 18.797 9.141 1 91.69 183 LEU A N 1
ATOM 1458 C CA . LEU A 1 183 ? 6.801 20.031 8.922 1 91.69 183 LEU A CA 1
ATOM 1459 C C . LEU A 1 183 ? 6.328 20.734 7.656 1 91.69 183 LEU A C 1
ATOM 1461 O O . LEU A 1 183 ? 6.121 21.953 7.664 1 91.69 183 LEU A O 1
ATOM 1465 N N . LEU A 1 184 ? 6.199 20.016 6.578 1 96.12 184 LEU A N 1
ATOM 1466 C CA . LEU A 1 184 ? 5.801 20.594 5.297 1 96.12 184 LEU A CA 1
ATOM 1467 C C . LEU A 1 184 ? 4.395 21.172 5.375 1 96.12 184 LEU A C 1
ATOM 1469 O O . LEU A 1 184 ? 4.117 22.219 4.789 1 96.12 184 LEU A O 1
ATOM 1473 N N . ASN A 1 185 ? 3.518 20.469 6.047 1 94.25 185 ASN A N 1
ATOM 1474 C CA . ASN A 1 185 ? 2.191 21.031 6.281 1 94.25 185 ASN A CA 1
ATOM 1475 C C . ASN A 1 185 ? 2.268 22.344 7.055 1 94.25 185 ASN A C 1
ATOM 1477 O O . ASN A 1 185 ? 1.579 23.312 6.715 1 94.25 185 ASN A O 1
ATOM 1481 N N . SER A 1 186 ? 3.078 22.375 8.078 1 92.81 186 SER A N 1
ATOM 1482 C CA . SER A 1 186 ? 3.24 23.578 8.883 1 92.81 186 SER A CA 1
ATOM 1483 C C . SER A 1 186 ? 3.809 24.719 8.062 1 92.81 186 SER A C 1
ATOM 1485 O O . SER A 1 186 ? 3.396 25.875 8.219 1 92.81 186 SER A O 1
ATOM 1487 N N . VAL A 1 187 ? 4.73 24.406 7.23 1 96.12 187 VAL A N 1
ATOM 1488 C CA . VAL A 1 187 ? 5.309 25.406 6.348 1 96.12 187 VAL A CA 1
ATOM 1489 C C . VAL A 1 187 ? 4.227 25.984 5.434 1 96.12 187 VAL A C 1
ATOM 1491 O O . VAL A 1 187 ? 4.105 27.203 5.281 1 96.12 187 VAL A O 1
ATOM 1494 N N . ALA A 1 188 ? 3.461 25.141 4.836 1 96.94 188 ALA A N 1
ATOM 1495 C CA . ALA 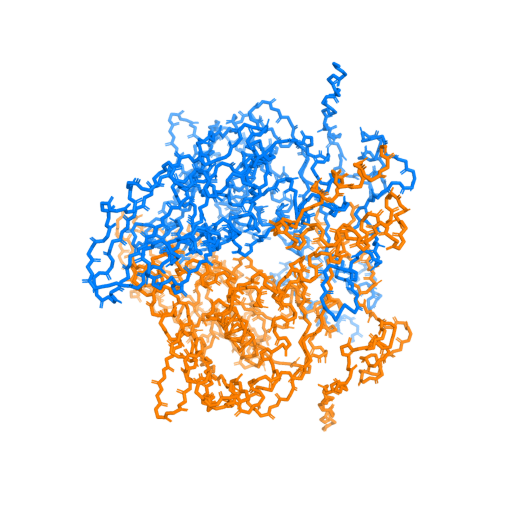A 1 188 ? 2.385 25.578 3.951 1 96.94 188 ALA A CA 1
ATOM 1496 C C . ALA A 1 188 ? 1.411 26.5 4.688 1 96.94 188 ALA A C 1
ATOM 1498 O O . ALA A 1 188 ? 1.015 27.547 4.16 1 96.94 188 ALA A O 1
ATOM 1499 N N . GLU A 1 189 ? 1.038 26.125 5.867 1 94.25 189 GLU A N 1
ATOM 1500 C CA . GLU A 1 189 ? 0.081 26.906 6.652 1 94.25 189 GLU A CA 1
ATOM 1501 C C . GLU A 1 189 ? 0.652 28.266 7.023 1 94.25 189 GLU A C 1
ATOM 1503 O O . GLU A 1 189 ? -0.048 29.281 6.949 1 94.25 189 GLU A O 1
ATOM 1508 N N . ARG A 1 190 ? 1.861 28.266 7.453 1 94.94 190 ARG A N 1
ATOM 1509 C CA . ARG A 1 190 ? 2.5 29.516 7.859 1 94.94 190 ARG A CA 1
ATOM 1510 C C . ARG A 1 190 ? 2.648 30.469 6.676 1 94.94 190 ARG A C 1
ATOM 1512 O O . ARG A 1 190 ? 2.371 31.656 6.797 1 94.94 190 ARG A O 1
ATOM 1519 N N . VAL A 1 191 ? 3.1 29.969 5.598 1 97.62 191 VAL A N 1
ATOM 1520 C CA . VAL A 1 191 ? 3.26 30.797 4.402 1 97.62 191 VAL A CA 1
ATOM 1521 C C . VAL A 1 191 ? 1.9 31.312 3.949 1 97.62 191 VAL A C 1
ATOM 1523 O O . VAL A 1 191 ? 1.767 32.5 3.605 1 97.62 191 VAL A O 1
ATOM 1526 N N . ALA A 1 192 ? 0.918 30.469 3.926 1 96.94 192 ALA A N 1
ATOM 1527 C CA . ALA A 1 192 ? -0.437 30.875 3.566 1 96.94 192 ALA A CA 1
ATOM 1528 C C . ALA A 1 192 ? -0.927 32 4.469 1 96.94 192 ALA A C 1
ATOM 1530 O O . ALA A 1 192 ? -1.547 32.969 4 1 96.94 192 ALA A O 1
ATOM 1531 N N . HIS A 1 193 ? -0.656 31.875 5.754 1 95.44 193 HIS A N 1
ATOM 1532 C CA . HIS A 1 193 ? -1.048 32.906 6.719 1 95.44 193 HIS A CA 1
ATOM 1533 C C . HIS A 1 193 ? -0.449 34.25 6.367 1 95.44 193 HIS A C 1
ATOM 1535 O O . HIS A 1 193 ? -1.156 35.25 6.348 1 95.44 193 HIS A O 1
ATOM 1541 N N . HIS A 1 194 ? 0.787 34.281 6.047 1 97.75 194 HIS A N 1
ATOM 1542 C CA . HIS A 1 194 ? 1.473 35.531 5.746 1 97.75 194 HIS A CA 1
ATOM 1543 C C . HIS A 1 194 ? 1.025 36.094 4.402 1 97.75 194 HIS A C 1
ATOM 1545 O O . HIS A 1 194 ? 0.951 37.312 4.227 1 97.75 194 HIS A O 1
ATOM 1551 N N . ILE A 1 195 ? 0.755 35.25 3.424 1 97.94 195 ILE A N 1
ATOM 1552 C CA . ILE A 1 195 ? 0.245 35.688 2.135 1 97.94 195 ILE A CA 1
ATOM 1553 C C . ILE A 1 195 ? -1.094 36.406 2.328 1 97.94 195 ILE A C 1
ATOM 1555 O O . ILE A 1 195 ? -1.325 37.469 1.764 1 97.94 195 ILE A O 1
ATOM 1559 N N . THR A 1 196 ? -1.936 35.812 3.102 1 97 196 THR A N 1
ATOM 1560 C CA . THR A 1 196 ? -3.232 36.406 3.381 1 97 196 THR A CA 1
ATOM 1561 C C . THR A 1 196 ? -3.062 37.719 4.141 1 97 196 THR A C 1
ATOM 1563 O O . THR A 1 196 ? -3.701 38.719 3.807 1 97 196 THR A O 1
ATOM 1566 N N . LEU A 1 197 ? -2.232 37.75 5.105 1 97.19 197 LEU A N 1
ATOM 1567 C CA . LEU A 1 197 ? -2.027 38.938 5.961 1 97.19 197 LEU A CA 1
ATOM 1568 C C . LEU A 1 197 ? -1.438 40.094 5.164 1 97.19 197 LEU A C 1
ATOM 1570 O O . LEU A 1 197 ? -1.894 41.219 5.289 1 97.19 197 LEU A O 1
ATOM 1574 N N . GLU A 1 198 ? -0.451 39.812 4.359 1 97.25 198 GLU A N 1
ATOM 1575 C CA . GLU A 1 198 ? 0.31 40.875 3.713 1 97.25 198 GLU A CA 1
ATOM 1576 C C . GLU A 1 198 ? -0.322 41.281 2.381 1 97.25 198 GLU A C 1
ATOM 1578 O O . GLU A 1 198 ? -0.247 42.438 1.977 1 97.25 198 GLU A O 1
ATOM 1583 N N . PHE A 1 199 ? -0.938 40.312 1.695 1 97.12 199 PHE A N 1
ATOM 1584 C CA . PHE A 1 199 ? -1.377 40.594 0.336 1 97.12 199 PHE A CA 1
ATOM 1585 C C . PHE A 1 199 ? -2.895 40.5 0.224 1 97.12 199 PHE A C 1
ATOM 1587 O O . PHE A 1 199 ? -3.473 40.906 -0.789 1 97.12 199 PHE A O 1
ATOM 1594 N N . GLY A 1 200 ? -3.57 39.906 1.23 1 96.56 200 GLY A N 1
ATOM 1595 C CA . GLY A 1 200 ? -5.023 39.875 1.284 1 96.56 200 GLY A CA 1
ATOM 1596 C C . GLY A 1 200 ? -5.613 38.719 0.488 1 96.56 200 GLY A C 1
ATOM 1597 O O . GLY A 1 200 ? -6.836 38.594 0.384 1 96.56 200 GLY A O 1
ATOM 1598 N N . TYR A 1 201 ? -4.82 37.844 -0.08 1 97.38 201 TYR A N 1
ATOM 1599 C CA . TYR A 1 201 ? -5.312 36.719 -0.881 1 97.38 201 TYR A CA 1
ATOM 1600 C C . TYR A 1 201 ? -5.832 35.594 0.008 1 97.38 201 TYR A C 1
ATOM 1602 O O . TYR A 1 201 ? -5.277 35.344 1.078 1 97.38 201 TYR A O 1
ATOM 1610 N N . GLU A 1 202 ? -6.844 34.969 -0.443 1 95.88 202 GLU A N 1
ATOM 1611 C CA . GLU A 1 202 ? -7.371 33.781 0.23 1 95.88 202 GLU A CA 1
ATOM 1612 C C . GLU A 1 202 ? -6.621 32.531 -0.194 1 95.88 202 GLU A C 1
ATOM 1614 O O . GLU A 1 202 ? -6.566 32.219 -1.382 1 95.88 202 GLU A O 1
ATOM 1619 N N . CYS A 1 203 ? -6.012 31.875 0.717 1 96.75 203 CYS A N 1
ATOM 1620 C CA . CYS A 1 203 ? -5.379 30.578 0.465 1 96.75 203 CYS A CA 1
ATOM 1621 C C . CYS A 1 203 ? -6.336 29.438 0.78 1 96.75 203 CYS A C 1
ATOM 1623 O O . CYS A 1 203 ? -6.527 29.078 1.945 1 96.75 203 CYS A O 1
ATOM 1625 N N . VAL A 1 204 ? -6.809 28.719 -0.193 1 95.94 204 VAL A N 1
ATOM 1626 C CA . VAL A 1 204 ? -7.922 27.781 -0.032 1 95.94 204 VAL A CA 1
ATOM 1627 C C . VAL A 1 204 ? -7.395 26.406 0.385 1 95.94 204 VAL A C 1
ATOM 1629 O O . VAL A 1 204 ? -8.141 25.594 0.93 1 95.94 204 VAL A O 1
ATOM 1632 N N . LEU A 1 205 ? -6.156 26.141 0.105 1 96.62 205 LEU A N 1
ATOM 1633 C CA . LEU A 1 205 ? -5.566 24.844 0.416 1 96.62 205 LEU A CA 1
ATOM 1634 C C . LEU A 1 205 ? -4.094 24.984 0.785 1 96.62 205 LEU A C 1
ATOM 1636 O O . LEU A 1 205 ? -3.354 25.719 0.128 1 96.62 205 LEU A O 1
ATOM 1640 N N . LYS A 1 206 ? -3.631 24.5 1.831 1 96.75 206 LYS A N 1
ATOM 1641 C CA . LYS A 1 206 ? -2.27 24.406 2.35 1 96.75 206 LYS A CA 1
ATOM 1642 C C . LYS A 1 206 ? -1.936 22.984 2.785 1 96.75 206 LYS A C 1
ATOM 1644 O O . LYS A 1 206 ? -2.562 22.453 3.699 1 96.75 206 LYS A O 1
ATOM 1649 N N . ILE A 1 207 ? -0.963 22.391 2.135 1 96.81 207 ILE A N 1
ATOM 1650 C CA . ILE A 1 207 ? -0.76 20.969 2.395 1 96.81 207 ILE A CA 1
ATOM 1651 C C . ILE A 1 207 ? 0.568 20.516 1.791 1 96.81 207 ILE A C 1
ATOM 1653 O O . ILE A 1 207 ? 1.095 21.156 0.881 1 96.81 207 ILE A O 1
ATOM 1657 N N . LEU A 1 208 ? 1.109 19.422 2.275 1 97.56 208 LEU A N 1
ATOM 1658 C CA . LEU A 1 208 ? 2.264 18.797 1.635 1 97.56 208 LEU A CA 1
ATOM 1659 C C . LEU A 1 208 ? 1.86 18.125 0.331 1 97.56 208 LEU A C 1
ATOM 1661 O O . LEU A 1 208 ? 0.694 17.766 0.146 1 97.56 208 LEU A O 1
ATOM 1665 N N . SER A 1 209 ? 2.783 17.938 -0.597 1 98.19 209 SER A N 1
ATOM 1666 C CA . SER A 1 209 ? 2.592 17.094 -1.777 1 98.19 209 SER A CA 1
ATOM 1667 C C . SER A 1 209 ? 3.162 15.695 -1.563 1 98.19 209 SER A C 1
ATOM 1669 O O . SER A 1 209 ? 4.281 15.547 -1.067 1 98.19 209 SER A O 1
ATOM 1671 N N . ASN A 1 210 ? 2.408 14.672 -1.906 1 98 210 ASN A N 1
ATOM 1672 C CA . ASN A 1 210 ? 2.934 13.312 -1.92 1 98 210 ASN A CA 1
ATOM 1673 C C . ASN A 1 210 ? 3.516 12.945 -3.283 1 98 210 ASN A C 1
ATOM 1675 O O . ASN A 1 210 ? 3.873 11.789 -3.523 1 98 210 ASN A O 1
ATOM 1679 N N . ASP A 1 211 ? 3.512 13.914 -4.164 1 97.38 211 ASP A N 1
ATOM 1680 C CA . ASP A 1 211 ? 4.105 13.695 -5.48 1 97.38 211 ASP A CA 1
ATOM 1681 C C . ASP A 1 211 ? 5.562 14.141 -5.508 1 97.38 211 ASP A C 1
ATOM 1683 O O . ASP A 1 211 ? 5.848 15.336 -5.641 1 97.38 211 ASP A O 1
ATOM 1687 N N . SER A 1 212 ? 6.457 13.227 -5.484 1 94.81 212 SER A N 1
ATOM 1688 C CA . SER A 1 212 ? 7.887 13.508 -5.547 1 94.81 212 SER A CA 1
ATOM 1689 C C . SER A 1 212 ? 8.5 12.984 -6.844 1 94.81 212 SER A C 1
ATOM 1691 O O . SER A 1 212 ? 9.656 12.562 -6.863 1 94.81 212 SER A O 1
ATOM 1693 N N . ASN A 1 213 ? 7.773 12.969 -7.867 1 94.25 213 ASN A N 1
ATOM 1694 C CA . ASN A 1 213 ? 8.18 12.359 -9.133 1 94.25 213 ASN A CA 1
ATOM 1695 C C . ASN A 1 213 ? 9.422 13.031 -9.703 1 94.25 213 ASN A C 1
ATOM 1697 O O . ASN A 1 213 ? 10.133 12.445 -10.516 1 94.25 213 ASN A O 1
ATOM 1701 N N . ASP A 1 214 ? 9.734 14.242 -9.258 1 93.88 214 ASP A N 1
ATOM 1702 C CA . ASP A 1 214 ? 10.906 14.961 -9.734 1 93.88 214 ASP A CA 1
ATOM 1703 C C . ASP A 1 214 ? 12.188 14.391 -9.125 1 93.88 214 ASP A C 1
ATOM 1705 O O . ASP A 1 214 ? 13.289 14.688 -9.594 1 93.88 214 ASP A O 1
ATOM 1709 N N . PHE A 1 215 ? 12.055 13.562 -8.18 1 96.31 215 PHE A N 1
ATOM 1710 C CA . PHE A 1 215 ? 13.203 13.078 -7.43 1 96.31 215 PHE A CA 1
ATOM 1711 C C . PHE A 1 215 ? 13.273 11.555 -7.465 1 96.31 215 PHE A C 1
ATOM 1713 O O . PHE A 1 215 ? 13.344 10.906 -6.414 1 96.31 215 PHE A O 1
ATOM 1720 N N . ALA A 1 216 ? 13.352 11.008 -8.586 1 97.06 216 ALA A N 1
ATOM 1721 C CA . ALA A 1 216 ? 13.383 9.555 -8.75 1 97.06 216 ALA A CA 1
ATOM 1722 C C . ALA A 1 216 ? 14.781 9 -8.508 1 97.06 216 ALA A C 1
ATOM 1724 O O . ALA A 1 216 ? 15.773 9.648 -8.836 1 97.06 216 ALA A O 1
ATOM 1725 N N . ILE A 1 217 ? 14.852 7.867 -7.965 1 98.12 217 ILE A N 1
ATOM 1726 C CA . ILE A 1 217 ? 16.094 7.141 -7.734 1 98.12 217 ILE A CA 1
ATOM 1727 C C . ILE A 1 217 ? 16.25 6.035 -8.773 1 98.12 217 ILE A C 1
ATOM 1729 O O . ILE A 1 217 ? 15.258 5.492 -9.258 1 98.12 217 ILE A O 1
ATOM 1733 N N . LYS A 1 218 ? 17.469 5.691 -9.086 1 98.44 218 LYS A N 1
ATOM 1734 C CA . LYS A 1 218 ? 17.766 4.625 -10.039 1 98.44 218 LYS A CA 1
ATOM 1735 C C . LYS A 1 218 ? 18.594 3.521 -9.391 1 98.44 218 LYS A C 1
ATOM 1737 O O . LYS A 1 218 ? 19.453 3.797 -8.555 1 98.44 218 LYS A O 1
ATOM 1742 N N . ALA A 1 219 ? 18.297 2.342 -9.703 1 98.81 219 ALA A N 1
ATOM 1743 C CA . ALA A 1 219 ? 19.125 1.184 -9.352 1 98.81 219 ALA A CA 1
ATOM 1744 C C . ALA A 1 219 ? 19.281 0.247 -10.547 1 98.81 219 ALA A C 1
ATOM 1746 O O . ALA A 1 219 ? 18.453 0.236 -11.453 1 98.81 219 ALA A O 1
ATOM 1747 N N . ASN A 1 220 ? 20.344 -0.439 -10.609 1 98.75 220 ASN A N 1
ATOM 1748 C CA . ASN A 1 220 ? 20.609 -1.355 -11.711 1 98.75 220 ASN A CA 1
ATOM 1749 C C . ASN A 1 220 ? 21.578 -2.455 -11.305 1 98.75 220 ASN A C 1
ATOM 1751 O O . ASN A 1 220 ? 22.234 -2.361 -10.258 1 98.75 220 ASN A O 1
ATOM 1755 N N . PHE A 1 221 ? 21.641 -3.486 -12.086 1 98.62 221 PHE A N 1
ATOM 1756 C CA . PHE A 1 221 ? 22.672 -4.508 -11.969 1 98.62 221 PHE A CA 1
ATOM 1757 C C . PHE A 1 221 ? 23.031 -5.062 -13.344 1 98.62 221 PHE A C 1
ATOM 1759 O O . PHE A 1 221 ? 22.297 -4.883 -14.312 1 98.62 221 PHE A O 1
ATOM 1766 N N . LYS A 1 222 ? 24.172 -5.578 -13.461 1 98.19 222 LYS A N 1
ATOM 1767 C CA . LYS A 1 222 ? 24.688 -6.336 -14.602 1 98.19 222 LYS A CA 1
ATOM 1768 C C . LYS A 1 222 ? 25.125 -7.738 -14.18 1 98.19 222 LYS A C 1
ATOM 1770 O O . LYS A 1 222 ? 26.031 -7.895 -13.375 1 98.19 222 LYS A O 1
ATOM 1775 N N . LEU A 1 223 ? 24.469 -8.703 -14.656 1 98 223 LEU A N 1
ATOM 1776 C CA . LEU A 1 223 ? 24.719 -10.094 -14.305 1 98 223 LEU A CA 1
ATOM 1777 C C . LEU A 1 223 ? 25.172 -10.891 -15.531 1 98 223 LEU A C 1
ATOM 1779 O O . LEU A 1 223 ? 24.453 -10.93 -16.547 1 98 223 LEU A O 1
ATOM 1783 N N . ASN A 1 224 ? 26.344 -11.523 -15.422 1 97.56 224 ASN A N 1
ATOM 1784 C CA . ASN A 1 224 ? 26.703 -12.438 -16.5 1 97.56 224 ASN A CA 1
ATOM 1785 C C . ASN A 1 224 ? 25.641 -13.516 -16.688 1 97.56 224 ASN A C 1
ATOM 1787 O O . ASN A 1 224 ? 25.219 -14.164 -15.734 1 97.56 224 ASN A O 1
ATOM 1791 N N . VAL A 1 225 ? 25.203 -13.719 -17.906 1 97.38 225 VAL A N 1
ATOM 1792 C CA . VAL A 1 225 ? 24.125 -14.648 -18.234 1 97.38 225 VAL A CA 1
ATOM 1793 C C . VAL A 1 225 ? 24.469 -16.031 -17.703 1 97.38 225 VAL A C 1
ATOM 1795 O O . VAL A 1 225 ? 23.594 -16.766 -17.234 1 97.38 225 VAL A O 1
ATOM 1798 N N . ASN A 1 226 ? 25.719 -16.359 -17.641 1 95.44 226 ASN A N 1
ATOM 1799 C CA . ASN A 1 226 ? 26.141 -17.688 -17.219 1 95.44 226 ASN A CA 1
ATOM 1800 C C . ASN A 1 226 ? 26 -17.875 -15.719 1 95.44 226 ASN A C 1
ATOM 1802 O O . ASN A 1 226 ? 26.062 -19 -15.219 1 95.44 226 ASN A O 1
ATOM 1806 N N . ASP A 1 227 ? 25.734 -16.844 -14.992 1 94.81 227 ASP A N 1
ATOM 1807 C CA . ASP A 1 227 ? 25.578 -16.922 -13.539 1 94.81 227 ASP A CA 1
ATOM 1808 C C . ASP A 1 227 ? 24.125 -17.188 -13.148 1 94.81 227 ASP A C 1
ATOM 1810 O O . ASP A 1 227 ? 23.828 -17.406 -11.969 1 94.81 227 ASP A O 1
ATOM 1814 N N . LEU A 1 228 ? 23.297 -17.281 -14.141 1 94.25 228 LEU A N 1
ATOM 1815 C CA . LEU A 1 228 ? 21.875 -17.484 -13.867 1 94.25 228 LEU A CA 1
ATOM 1816 C C . LEU A 1 228 ? 21.594 -18.938 -13.469 1 94.25 228 LEU A C 1
ATOM 1818 O O . LEU A 1 228 ? 20.766 -19.188 -12.602 1 94.25 228 LEU A O 1
ATOM 1822 N N . LEU A 1 229 ? 22.172 -19.812 -14.25 1 92 229 LEU A N 1
ATOM 1823 C CA . LEU A 1 229 ? 22.062 -21.25 -14.016 1 92 229 LEU A CA 1
ATOM 1824 C C . LEU A 1 229 ? 23.406 -21.938 -14.219 1 92 229 LEU A C 1
ATOM 1826 O O . LEU A 1 229 ? 24.375 -21.312 -14.664 1 92 229 LEU A O 1
ATOM 1830 N N . LYS A 1 230 ? 23.438 -23.266 -13.906 1 89.69 230 LYS A N 1
ATOM 1831 C CA . LYS A 1 230 ? 24.656 -24.047 -14.086 1 89.69 230 LYS A CA 1
ATOM 1832 C C . LYS A 1 230 ? 24.953 -24.281 -15.562 1 89.69 230 LYS A C 1
ATOM 1834 O O . LYS A 1 230 ? 26.109 -24.234 -15.992 1 89.69 230 LYS A O 1
ATOM 1839 N N . ASP A 1 231 ? 23.953 -24.469 -16.266 1 91.94 231 ASP A N 1
ATOM 1840 C CA . ASP A 1 231 ? 24.094 -24.75 -17.688 1 91.94 231 ASP A CA 1
ATOM 1841 C C . ASP A 1 231 ? 24.047 -23.453 -18.516 1 91.94 231 ASP A C 1
ATOM 1843 O O . ASP A 1 231 ? 23.094 -22.688 -18.406 1 91.94 231 ASP A O 1
ATOM 1847 N N . SER A 1 232 ? 24.984 -23.297 -19.344 1 92.31 232 SER A N 1
ATOM 1848 C CA . SER A 1 232 ? 25.141 -22.062 -20.094 1 92.31 232 SER A CA 1
ATOM 1849 C C . SER A 1 232 ? 24 -21.859 -21.078 1 92.31 232 SER A C 1
ATOM 1851 O O . SER A 1 232 ? 23.484 -20.75 -21.25 1 92.31 232 SER A O 1
ATOM 1853 N N . GLU A 1 233 ? 23.672 -22.891 -21.75 1 93.25 233 GLU A N 1
ATOM 1854 C CA . GLU A 1 233 ? 22.609 -22.797 -22.75 1 93.25 233 GLU A CA 1
ATOM 1855 C C . GLU A 1 233 ? 21.266 -22.484 -22.078 1 93.25 233 GLU A C 1
ATOM 1857 O O . GLU A 1 233 ? 20.5 -21.641 -22.578 1 93.25 233 GLU A O 1
ATOM 1862 N N . GLU A 1 234 ? 21.047 -23.141 -20.984 1 92.75 234 GLU A N 1
ATOM 1863 C CA . GLU A 1 234 ? 19.828 -22.891 -20.234 1 92.75 234 GLU A CA 1
ATOM 1864 C C . GLU A 1 234 ? 19.797 -21.469 -19.656 1 92.75 234 GLU A C 1
ATOM 1866 O O . GLU A 1 234 ? 18.75 -20.844 -19.578 1 92.75 234 GLU A O 1
ATOM 1871 N N . SER A 1 235 ? 20.953 -21.016 -19.312 1 95.06 235 SER A N 1
ATOM 1872 C CA . SER A 1 235 ? 21.078 -19.656 -18.797 1 95.06 235 SER A CA 1
ATOM 1873 C C . SER A 1 235 ? 20.703 -18.625 -19.859 1 95.06 235 SER A C 1
ATOM 1875 O O . SER A 1 235 ? 20 -17.656 -19.562 1 95.06 235 SER A O 1
ATOM 1877 N N . LEU A 1 236 ? 21.188 -18.859 -21 1 95.75 236 LEU A N 1
ATOM 1878 C CA . LEU A 1 236 ? 20.891 -17.922 -22.078 1 95.75 236 LEU A CA 1
ATOM 1879 C C . LEU A 1 236 ? 19.406 -17.906 -22.391 1 95.75 236 LEU A C 1
ATOM 1881 O O . LEU A 1 236 ? 18.812 -16.844 -22.594 1 95.75 236 LEU A O 1
ATOM 1885 N N . VAL A 1 237 ? 18.797 -19.062 -22.484 1 94.5 237 VAL A N 1
ATOM 1886 C CA . VAL A 1 237 ? 17.375 -19.172 -22.766 1 94.5 237 VAL A CA 1
ATOM 1887 C C . VAL A 1 237 ? 16.578 -18.453 -21.672 1 94.5 237 VAL A C 1
ATOM 1889 O O . VAL A 1 237 ? 15.633 -17.719 -21.969 1 94.5 237 VAL A O 1
ATOM 1892 N N . LEU A 1 238 ? 16.969 -18.656 -20.453 1 95.31 238 LEU A N 1
ATOM 1893 C CA . LEU A 1 238 ? 16.281 -18.016 -19.328 1 95.31 238 LEU A CA 1
ATOM 1894 C C . LEU A 1 238 ? 16.406 -16.5 -19.422 1 95.31 238 LEU A C 1
ATOM 1896 O O . LEU A 1 238 ? 15.422 -15.789 -19.203 1 95.31 238 LEU A O 1
ATOM 1900 N N . ALA A 1 239 ? 17.594 -16.031 -19.719 1 97.31 239 ALA A N 1
ATOM 1901 C CA . ALA A 1 239 ? 17.812 -14.594 -19.844 1 97.31 239 ALA A CA 1
ATOM 1902 C C . ALA A 1 239 ? 16.938 -14.008 -20.953 1 97.31 239 ALA A C 1
ATOM 1904 O O . ALA A 1 239 ? 16.391 -12.914 -20.797 1 97.31 239 ALA A O 1
ATOM 1905 N N . GLN A 1 240 ? 16.844 -14.711 -22.047 1 96.62 240 GLN A N 1
ATOM 1906 C CA . GLN A 1 240 ? 16.031 -14.266 -23.172 1 96.62 240 GLN A CA 1
ATOM 1907 C C . GLN A 1 240 ? 14.555 -14.219 -22.797 1 96.62 240 GLN A C 1
ATOM 1909 O O . GLN A 1 240 ? 13.844 -13.273 -23.172 1 96.62 240 GLN A O 1
ATOM 1914 N N . ASN A 1 241 ? 14.133 -15.219 -22.062 1 96 241 ASN A N 1
ATOM 1915 C CA . ASN A 1 241 ? 12.742 -15.25 -21.625 1 96 241 ASN A CA 1
ATOM 1916 C C . ASN A 1 241 ? 12.445 -14.109 -20.641 1 96 241 ASN A C 1
ATOM 1918 O O . ASN A 1 241 ? 11.391 -13.492 -20.719 1 96 241 ASN A O 1
ATOM 1922 N N . ILE A 1 242 ? 13.352 -13.867 -19.719 1 97.69 242 ILE A N 1
ATOM 1923 C CA . ILE A 1 242 ? 13.195 -12.766 -18.766 1 97.69 242 ILE A CA 1
ATOM 1924 C C . ILE A 1 242 ? 13.078 -11.445 -19.531 1 97.69 242 ILE A C 1
ATOM 1926 O O . ILE A 1 242 ? 12.195 -10.633 -19.234 1 97.69 242 ILE A O 1
ATOM 1930 N N . SER A 1 243 ? 13.945 -11.273 -20.5 1 98.06 243 SER A N 1
ATOM 1931 C CA . SER A 1 243 ? 13.938 -10.07 -21.328 1 98.06 243 SER A CA 1
ATOM 1932 C C . SER A 1 243 ? 12.625 -9.922 -22.094 1 98.06 243 SER A C 1
ATOM 1934 O O . SER A 1 243 ? 12.062 -8.82 -22.172 1 98.06 243 SER A O 1
ATOM 1936 N N . LEU A 1 244 ? 12.156 -10.992 -22.641 1 97.38 244 LEU A N 1
ATOM 1937 C CA . LEU A 1 244 ? 10.906 -10.969 -23.391 1 97.38 244 LEU A CA 1
ATOM 1938 C C . LEU A 1 244 ? 9.727 -10.625 -22.5 1 97.38 244 LEU A C 1
ATOM 1940 O O . LEU A 1 244 ? 8.883 -9.797 -22.844 1 97.38 244 LEU A O 1
ATOM 1944 N N . ILE A 1 245 ? 9.633 -11.25 -21.328 1 97.56 245 ILE A N 1
ATOM 1945 C CA . ILE A 1 245 ? 8.547 -11 -20.391 1 97.56 245 ILE A CA 1
ATOM 1946 C C . ILE A 1 245 ? 8.57 -9.539 -19.953 1 97.56 245 ILE A C 1
ATOM 1948 O O . ILE A 1 245 ? 7.523 -8.891 -19.859 1 97.56 245 ILE A O 1
ATOM 1952 N N . SER A 1 246 ? 9.781 -9.062 -19.672 1 98.44 246 SER A N 1
ATOM 1953 C CA . SER A 1 246 ? 9.93 -7.648 -19.344 1 98.44 246 SER A CA 1
ATOM 1954 C C . SER A 1 246 ? 9.391 -6.77 -20.469 1 98.44 246 SER A C 1
ATOM 1956 O O . SER A 1 246 ? 8.656 -5.809 -20.219 1 98.44 246 SER A O 1
ATOM 1958 N N . LYS A 1 247 ? 9.711 -7.098 -21.672 1 98.25 247 LYS A N 1
ATOM 1959 C CA . LYS A 1 247 ? 9.312 -6.324 -22.844 1 98.25 247 LYS A CA 1
ATOM 1960 C C . LYS A 1 247 ? 7.793 -6.312 -23.016 1 98.25 247 LYS A C 1
ATOM 1962 O O . LYS A 1 247 ? 7.215 -5.301 -23.406 1 98.25 247 LYS A O 1
ATOM 1967 N N . ILE A 1 248 ? 7.133 -7.367 -22.719 1 98.44 248 ILE A N 1
ATOM 1968 C CA . ILE A 1 248 ? 5.684 -7.48 -22.828 1 98.44 248 ILE A CA 1
ATOM 1969 C C . ILE A 1 248 ? 5.012 -6.398 -22 1 98.44 248 ILE A C 1
ATOM 1971 O O . ILE A 1 248 ? 4.031 -5.785 -22.422 1 98.44 248 ILE A O 1
ATOM 1975 N N . GLY A 1 249 ? 5.543 -6.129 -20.797 1 98.12 249 GLY A N 1
ATOM 1976 C CA . GLY A 1 249 ? 4.965 -5.148 -19.906 1 98.12 249 GLY A CA 1
ATOM 1977 C C . GLY A 1 249 ? 4.953 -3.744 -20.469 1 98.12 249 GLY A C 1
ATOM 1978 O O . GLY A 1 249 ? 4.145 -2.908 -20.062 1 98.12 249 GLY A O 1
ATOM 1979 N N . PHE A 1 250 ? 5.805 -3.463 -21.422 1 98.31 250 PHE A N 1
ATOM 1980 C CA . PHE A 1 250 ? 5.887 -2.133 -22.016 1 98.31 250 PHE A CA 1
ATOM 1981 C C . PHE A 1 250 ? 4.875 -1.979 -23.141 1 98.31 250 PHE A C 1
ATOM 1983 O O . PHE A 1 250 ? 4.621 -0.865 -23.609 1 98.31 250 PHE A O 1
ATOM 1990 N N . PHE A 1 251 ? 4.223 -3.125 -23.516 1 97.88 251 PHE A N 1
ATOM 1991 C CA . PHE A 1 251 ? 3.232 -3.084 -24.594 1 97.88 251 PHE A CA 1
ATOM 1992 C C . PHE A 1 251 ? 1.84 -3.387 -24.047 1 97.88 251 PHE A C 1
ATOM 1994 O O . PHE A 1 251 ? 0.844 -3.229 -24.75 1 97.88 251 PHE A O 1
ATOM 2001 N N . GLU A 1 252 ? 1.778 -3.816 -22.797 1 97.12 252 GLU A N 1
ATOM 2002 C CA . GLU A 1 252 ? 0.514 -4.199 -22.172 1 97.12 252 GLU A CA 1
ATOM 2003 C C . GLU A 1 252 ? 0.378 -3.598 -20.781 1 97.12 252 GLU A C 1
ATOM 2005 O O . GLU A 1 252 ? 0.976 -4.094 -19.812 1 97.12 252 GLU A O 1
ATOM 2010 N N . GLU A 1 253 ? -0.545 -2.67 -20.609 1 97.19 253 GLU A N 1
ATOM 2011 C CA . GLU A 1 253 ? -0.72 -1.992 -19.328 1 97.19 253 GLU A CA 1
ATOM 2012 C C . GLU A 1 253 ? -1.112 -2.979 -18.234 1 97.19 253 GLU A C 1
ATOM 2014 O O . GLU A 1 253 ? -0.661 -2.857 -17.094 1 97.19 253 GLU A O 1
ATOM 2019 N N . ASP A 1 254 ? -1.983 -3.896 -18.547 1 96.75 254 ASP A N 1
ATOM 2020 C CA . ASP A 1 254 ? -2.416 -4.84 -17.531 1 96.75 254 ASP A CA 1
ATOM 2021 C C . ASP A 1 254 ? -1.243 -5.672 -17.016 1 96.75 254 ASP A C 1
ATOM 2023 O O . ASP A 1 254 ? -1.171 -5.984 -15.828 1 96.75 254 ASP A O 1
ATOM 2027 N N . ARG A 1 255 ? -0.284 -6.016 -17.891 1 98.12 255 ARG A N 1
ATOM 2028 C CA . ARG A 1 255 ? 0.913 -6.73 -17.453 1 98.12 255 ARG A CA 1
ATOM 2029 C C . ARG A 1 255 ? 1.803 -5.836 -16.594 1 98.12 255 ARG A C 1
ATOM 2031 O O . ARG A 1 255 ? 2.434 -6.305 -15.648 1 98.12 255 ARG A O 1
ATOM 2038 N N . ALA A 1 256 ? 1.874 -4.566 -16.969 1 98.75 256 ALA A N 1
ATOM 2039 C CA . ALA A 1 256 ? 2.666 -3.615 -16.188 1 98.75 256 ALA A CA 1
ATOM 2040 C C . ALA A 1 256 ? 2.172 -3.533 -14.75 1 98.75 256 ALA A C 1
ATOM 2042 O O . ALA A 1 256 ? 2.971 -3.385 -13.82 1 98.75 256 ALA A O 1
ATOM 2043 N N . VAL A 1 257 ? 0.855 -3.645 -14.531 1 98.75 257 VAL A N 1
ATOM 2044 C CA . VAL A 1 257 ? 0.271 -3.584 -13.195 1 98.75 257 VAL A CA 1
ATOM 2045 C C . VAL A 1 257 ? 0.81 -4.73 -12.344 1 98.75 257 VAL A C 1
ATOM 2047 O O . VAL A 1 257 ? 1.28 -4.512 -11.227 1 98.75 257 VAL A O 1
ATOM 2050 N N . THR A 1 258 ? 0.786 -5.922 -12.883 1 98.62 258 THR A N 1
ATOM 2051 C CA . THR A 1 258 ? 1.267 -7.09 -12.156 1 98.62 258 THR A CA 1
ATOM 2052 C C . THR A 1 258 ? 2.777 -7.016 -11.953 1 98.62 258 THR A C 1
ATOM 2054 O O . THR A 1 258 ? 3.285 -7.422 -10.906 1 98.62 258 THR A O 1
ATOM 2057 N N . ASN A 1 259 ? 3.461 -6.527 -12.984 1 98.75 259 ASN A N 1
ATOM 2058 C CA . ASN A 1 259 ? 4.902 -6.332 -12.852 1 98.75 259 ASN A CA 1
ATOM 2059 C C . ASN A 1 259 ? 5.238 -5.414 -11.68 1 98.75 259 ASN A C 1
ATOM 2061 O O . ASN A 1 259 ? 6.094 -5.738 -10.859 1 98.75 259 ASN A O 1
ATOM 2065 N N . ASN A 1 260 ? 4.602 -4.23 -11.656 1 98.88 260 ASN A N 1
ATOM 2066 C CA . ASN A 1 260 ? 4.867 -3.25 -10.602 1 98.88 260 ASN A CA 1
ATOM 2067 C C . ASN A 1 260 ? 4.43 -3.762 -9.234 1 98.88 260 ASN A C 1
ATOM 2069 O O . ASN A 1 260 ? 5.055 -3.449 -8.219 1 98.88 260 ASN A O 1
ATOM 2073 N N . LYS A 1 261 ? 3.299 -4.559 -9.219 1 98.69 261 LYS A N 1
ATOM 2074 C CA . LYS A 1 261 ? 2.912 -5.234 -7.984 1 98.69 261 LYS A CA 1
ATOM 2075 C C . LYS A 1 261 ? 4.047 -6.105 -7.453 1 98.69 261 LYS A C 1
ATOM 2077 O O . LYS A 1 261 ? 4.293 -6.145 -6.24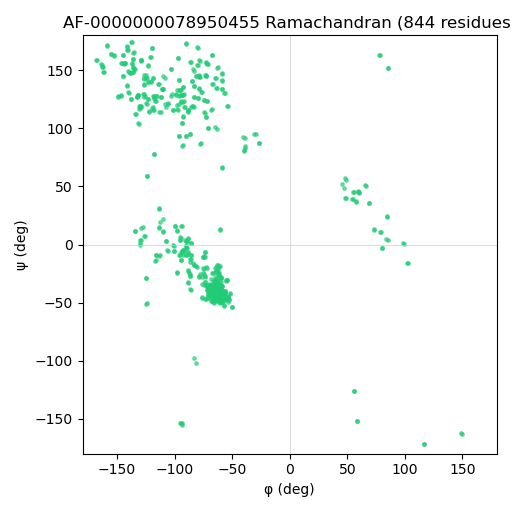6 1 98.69 261 LYS A O 1
ATOM 2082 N N . GLY A 1 262 ? 4.777 -6.809 -8.289 1 98.19 262 GLY A N 1
ATOM 2083 C CA . GLY A 1 262 ? 5.918 -7.625 -7.898 1 98.19 262 GLY A CA 1
ATOM 2084 C C . GLY A 1 262 ? 7.055 -6.812 -7.301 1 98.19 262 GLY A C 1
ATOM 2085 O O . GLY A 1 262 ? 7.703 -7.254 -6.348 1 98.19 262 GLY A O 1
ATOM 2086 N N . ILE A 1 263 ? 7.324 -5.645 -7.848 1 98.81 263 ILE A N 1
ATOM 2087 C CA . ILE A 1 263 ? 8.32 -4.723 -7.32 1 98.81 263 ILE A CA 1
ATOM 2088 C C . ILE A 1 263 ? 7.926 -4.281 -5.914 1 98.81 263 ILE A C 1
ATOM 2090 O O . ILE A 1 263 ? 8.742 -4.32 -4.992 1 98.81 263 ILE A O 1
ATOM 2094 N N . MET A 1 264 ? 6.648 -3.984 -5.746 1 98.81 264 MET A N 1
ATOM 2095 C CA . MET A 1 264 ? 6.16 -3.393 -4.504 1 98.81 264 MET A CA 1
ATOM 2096 C C . MET A 1 264 ? 6.094 -4.438 -3.393 1 98.81 264 MET A C 1
ATOM 2098 O O . MET A 1 264 ? 6.133 -4.094 -2.209 1 98.81 264 MET A O 1
ATOM 2102 N N . ASN A 1 265 ? 6.055 -5.734 -3.734 1 98.38 265 ASN A N 1
ATOM 2103 C CA . ASN A 1 265 ? 6.141 -6.77 -2.707 1 98.38 265 ASN A CA 1
ATOM 2104 C C . ASN A 1 265 ? 7.359 -6.57 -1.811 1 98.38 265 ASN A C 1
ATOM 2106 O O . ASN A 1 265 ? 7.246 -6.617 -0.584 1 98.38 265 ASN A O 1
ATOM 2110 N N . GLY A 1 266 ? 8.461 -6.344 -2.422 1 98.69 266 GLY A N 1
ATOM 2111 C CA . GLY A 1 266 ? 9.68 -6.121 -1.658 1 98.69 266 GLY A CA 1
ATOM 2112 C C . GLY A 1 266 ? 9.719 -4.77 -0.973 1 98.69 266 GLY A C 1
ATOM 2113 O O . GLY A 1 266 ? 9.992 -4.684 0.226 1 98.69 266 GLY A O 1
ATOM 2114 N N . ILE A 1 267 ? 9.375 -3.727 -1.727 1 98.88 267 ILE A N 1
ATOM 2115 C CA . ILE A 1 267 ? 9.5 -2.357 -1.238 1 98.88 267 ILE A CA 1
ATOM 2116 C C . ILE A 1 267 ? 8.523 -2.131 -0.084 1 98.88 267 ILE A C 1
ATOM 2118 O O . ILE A 1 267 ? 8.922 -1.652 0.982 1 98.88 267 ILE A O 1
ATOM 2122 N N . THR A 1 268 ? 7.27 -2.494 -0.279 1 98.75 268 THR A N 1
ATOM 2123 C CA . THR A 1 268 ? 6.246 -2.266 0.734 1 98.75 268 THR A CA 1
ATOM 2124 C C . THR A 1 268 ? 6.531 -3.09 1.986 1 98.75 268 THR A C 1
ATOM 2126 O O . THR A 1 268 ? 6.332 -2.617 3.107 1 98.75 268 THR A O 1
ATOM 2129 N N . GLY A 1 269 ? 6.961 -4.332 1.768 1 98.69 269 GLY A N 1
ATOM 2130 C CA . GLY A 1 269 ? 7.309 -5.152 2.92 1 98.69 269 GLY A CA 1
ATOM 2131 C C . GLY A 1 269 ? 8.359 -4.516 3.811 1 98.69 269 GLY A C 1
ATOM 2132 O O . GLY A 1 269 ? 8.234 -4.535 5.039 1 98.69 269 GLY A O 1
ATOM 2133 N N . LEU A 1 270 ? 9.406 -3.982 3.217 1 98.81 270 LEU A N 1
ATOM 2134 C CA . LEU A 1 270 ? 10.453 -3.311 3.969 1 98.81 270 LEU A CA 1
ATOM 2135 C C . LEU A 1 270 ? 9.93 -2.027 4.605 1 98.81 270 LEU A C 1
ATOM 2137 O O . LEU A 1 270 ? 10.305 -1.692 5.734 1 98.81 270 LEU A O 1
ATOM 2141 N N . CYS A 1 271 ? 9.078 -1.337 3.924 1 98.69 271 CYS A N 1
ATOM 2142 C CA . CYS A 1 271 ? 8.523 -0.093 4.449 1 98.69 271 CYS A CA 1
ATOM 2143 C C . CYS A 1 271 ? 7.594 -0.365 5.625 1 98.69 271 CYS A C 1
ATOM 2145 O O . CYS A 1 271 ? 7.527 0.428 6.566 1 98.69 271 CYS A O 1
ATOM 2147 N N . VAL A 1 272 ? 6.867 -1.456 5.59 1 98.62 272 VAL A N 1
ATOM 2148 C CA . VAL A 1 272 ? 6.047 -1.837 6.734 1 98.62 272 VAL A CA 1
ATOM 2149 C C . VAL A 1 272 ? 6.941 -2.17 7.926 1 98.62 272 VAL A C 1
ATOM 2151 O O . VAL A 1 272 ? 6.676 -1.736 9.047 1 98.62 272 VAL A O 1
ATOM 2154 N N . ALA A 1 273 ? 8.039 -2.879 7.695 1 98.5 273 ALA A N 1
ATOM 2155 C CA . ALA A 1 273 ? 8.961 -3.248 8.766 1 98.5 273 ALA A CA 1
ATOM 2156 C C . ALA A 1 273 ? 9.57 -2.01 9.422 1 98.5 273 ALA A C 1
ATOM 2158 O O . ALA A 1 273 ? 9.945 -2.041 10.594 1 98.5 273 ALA A O 1
ATOM 2159 N N . THR A 1 274 ? 9.617 -0.921 8.688 1 98.25 274 THR A N 1
ATOM 2160 C CA . THR A 1 274 ? 10.227 0.309 9.18 1 98.25 274 THR A CA 1
ATOM 2161 C C . THR A 1 274 ? 9.156 1.352 9.508 1 98.25 274 THR A C 1
ATOM 2163 O O . THR A 1 274 ? 9.477 2.518 9.75 1 98.25 274 THR A O 1
ATOM 2166 N N . LEU A 1 275 ? 7.875 0.975 9.367 1 97.44 275 LEU A N 1
ATOM 2167 C CA . LEU A 1 275 ? 6.699 1.773 9.688 1 97.44 275 LEU A CA 1
ATOM 2168 C C . LEU A 1 275 ? 6.703 3.088 8.914 1 97.44 275 LEU A C 1
ATOM 2170 O O . LEU A 1 275 ? 6.43 4.148 9.484 1 97.44 275 LEU A O 1
ATOM 2174 N N . ASN A 1 276 ? 7.172 3.027 7.672 1 97.94 276 ASN A N 1
ATOM 2175 C CA . ASN A 1 276 ? 6.996 4.141 6.742 1 97.94 276 ASN A CA 1
ATOM 2176 C C . ASN A 1 276 ? 5.598 4.141 6.129 1 97.94 276 ASN A C 1
ATOM 2178 O O . ASN A 1 276 ? 4.934 3.104 6.082 1 97.94 276 ASN A O 1
ATOM 2182 N N . ASP A 1 277 ? 5.125 5.246 5.727 1 96.75 277 ASP A N 1
ATOM 2183 C CA . ASP A 1 277 ? 3.799 5.426 5.148 1 96.75 277 ASP A CA 1
ATOM 2184 C C . ASP A 1 277 ? 3.717 4.801 3.756 1 96.75 277 ASP A C 1
ATOM 2186 O O . ASP A 1 277 ? 4.074 5.438 2.762 1 96.75 277 ASP A O 1
ATOM 2190 N N . THR A 1 278 ? 3.121 3.592 3.711 1 98.25 278 THR A N 1
ATOM 2191 C CA . THR A 1 278 ? 3.088 2.859 2.449 1 98.25 278 THR A CA 1
ATOM 2192 C C . THR A 1 278 ? 2.059 3.465 1.5 1 98.25 278 THR A C 1
ATOM 2194 O O . THR A 1 278 ? 2.15 3.289 0.283 1 98.25 278 THR A O 1
ATOM 2197 N N . ARG A 1 279 ? 1.034 4.156 2.023 1 98.38 279 ARG A N 1
ATOM 2198 C CA . ARG A 1 279 ? 0.021 4.75 1.157 1 98.38 279 ARG A CA 1
ATOM 2199 C C . ARG A 1 279 ? 0.595 5.918 0.364 1 98.38 279 ARG A C 1
ATOM 2201 O O . ARG A 1 279 ? 0.351 6.039 -0.838 1 98.38 279 ARG A O 1
ATOM 2208 N N . ALA A 1 280 ? 1.392 6.77 1.025 1 98.06 280 ALA A N 1
ATOM 2209 C CA . ALA A 1 280 ? 2.074 7.855 0.332 1 98.06 280 ALA A CA 1
ATOM 2210 C C . ALA A 1 280 ? 3.051 7.316 -0.71 1 98.06 280 ALA A C 1
ATOM 2212 O O . ALA A 1 280 ? 3.1 7.812 -1.838 1 98.06 280 ALA A O 1
ATOM 2213 N N . LEU A 1 281 ? 3.762 6.32 -0.304 1 98.19 281 LEU A N 1
ATOM 2214 C CA . LEU A 1 281 ? 4.766 5.703 -1.166 1 98.19 281 LEU A CA 1
ATOM 2215 C C . LEU A 1 281 ? 4.121 5.121 -2.42 1 98.19 281 LEU A C 1
ATOM 2217 O O . LEU A 1 281 ? 4.582 5.375 -3.535 1 98.19 281 LEU A O 1
ATOM 2221 N N . GLU A 1 282 ? 3.066 4.352 -2.262 1 98.69 282 GLU A N 1
ATOM 2222 C CA . GLU A 1 282 ? 2.404 3.686 -3.381 1 98.69 282 GLU A CA 1
ATOM 2223 C C . GLU A 1 282 ? 1.729 4.695 -4.301 1 98.69 282 GLU A C 1
ATOM 2225 O O . GLU A 1 282 ? 1.792 4.566 -5.527 1 98.69 282 GLU A O 1
ATOM 2230 N N . ALA A 1 283 ? 1.064 5.707 -3.715 1 98.62 283 ALA A N 1
ATOM 2231 C CA . ALA A 1 283 ? 0.433 6.73 -4.543 1 98.62 283 ALA A CA 1
ATOM 2232 C C . ALA A 1 283 ? 1.459 7.426 -5.434 1 98.62 283 ALA A C 1
ATOM 2234 O O . ALA A 1 283 ? 1.217 7.637 -6.625 1 98.62 283 ALA A O 1
ATOM 2235 N N . CYS A 1 284 ? 2.588 7.746 -4.891 1 98.44 284 CYS A N 1
ATOM 2236 C CA . CYS A 1 284 ? 3.656 8.438 -5.602 1 98.44 284 CYS A CA 1
ATOM 2237 C C . CYS A 1 284 ? 4.254 7.555 -6.691 1 98.44 284 CYS A C 1
ATOM 2239 O O . CYS A 1 284 ? 4.414 7.992 -7.832 1 98.44 284 CYS A O 1
ATOM 2241 N N . ILE A 1 285 ? 4.539 6.277 -6.387 1 98.81 285 ILE A N 1
ATOM 2242 C CA . ILE A 1 285 ? 5.238 5.363 -7.281 1 98.81 285 ILE A CA 1
ATOM 2243 C C . ILE A 1 285 ? 4.34 5.008 -8.461 1 98.81 285 ILE A C 1
ATOM 2245 O O . ILE A 1 285 ? 4.789 5 -9.609 1 98.81 285 ILE A O 1
ATOM 2249 N N . HIS A 1 286 ? 3.076 4.727 -8.211 1 98.81 286 HIS A N 1
ATOM 2250 C CA . HIS A 1 286 ? 2.203 4.305 -9.297 1 98.81 286 HIS A CA 1
ATOM 2251 C C . HIS A 1 286 ? 1.835 5.48 -10.195 1 98.81 286 HIS A C 1
ATOM 2253 O O . HIS A 1 286 ? 1.658 5.312 -11.406 1 98.81 286 HIS A O 1
ATOM 2259 N N . LYS A 1 287 ? 1.731 6.734 -9.617 1 98.69 287 LYS A N 1
ATOM 2260 C CA . LYS A 1 287 ? 1.63 7.906 -10.477 1 98.69 287 LYS A CA 1
ATOM 2261 C C . LYS A 1 287 ? 2.85 8.031 -11.383 1 98.69 287 LYS A C 1
ATOM 2263 O O . LYS A 1 287 ? 2.719 8.336 -12.57 1 98.69 287 LYS A O 1
ATOM 2268 N N . PHE A 1 288 ? 4.023 7.75 -10.859 1 98.69 288 PHE A N 1
ATOM 2269 C CA . PHE A 1 288 ? 5.262 7.797 -11.633 1 98.69 288 PHE A CA 1
ATOM 2270 C C . PHE A 1 288 ? 5.215 6.805 -12.789 1 98.69 288 PHE A C 1
ATOM 2272 O O . PHE A 1 288 ? 5.676 7.109 -13.891 1 98.69 288 PHE A O 1
ATOM 2279 N N . ALA A 1 289 ? 4.652 5.621 -12.547 1 98.69 289 ALA A N 1
ATOM 2280 C CA . ALA A 1 289 ? 4.543 4.586 -13.57 1 98.69 289 ALA A CA 1
ATOM 2281 C C . ALA A 1 289 ? 3.662 5.051 -14.727 1 98.69 289 ALA A C 1
ATOM 2283 O O . ALA A 1 289 ? 3.725 4.496 -15.828 1 98.69 289 ALA A O 1
ATOM 2284 N N . SER A 1 290 ? 2.852 6.086 -14.523 1 97.94 290 SER A N 1
ATOM 2285 C CA . SER A 1 290 ? 1.907 6.559 -15.523 1 97.94 290 SER A CA 1
ATOM 2286 C C . SER A 1 290 ? 2.33 7.91 -16.094 1 97.94 290 SER A C 1
ATOM 2288 O O . SER A 1 290 ? 1.539 8.586 -16.75 1 97.94 290 SER A O 1
ATOM 2290 N N . ARG A 1 291 ? 3.504 8.344 -15.805 1 95.56 291 ARG A N 1
ATOM 2291 C CA . ARG A 1 291 ? 3.936 9.711 -16.109 1 95.56 291 ARG A CA 1
ATOM 2292 C C . ARG A 1 291 ? 3.969 9.953 -17.609 1 95.56 291 ARG A C 1
ATOM 2294 O O . ARG A 1 291 ? 3.854 11.094 -18.062 1 95.56 291 ARG A O 1
ATOM 2301 N N . SER A 1 292 ? 4.012 8.906 -18.453 1 96 292 SER A N 1
ATOM 2302 C CA . SER A 1 292 ? 4.09 9.039 -19.906 1 96 292 SER A CA 1
ATOM 2303 C C . SER A 1 292 ? 2.701 9.133 -20.516 1 96 292 SER A C 1
ATOM 2305 O O . SER A 1 292 ? 2.57 9.312 -21.734 1 96 292 SER A O 1
ATOM 2307 N N . GLY A 1 293 ? 1.685 8.945 -19.75 1 96.38 293 GLY A N 1
ATOM 2308 C CA . GLY A 1 293 ? 0.323 8.891 -20.25 1 96.38 293 GLY A CA 1
ATOM 2309 C C . GLY A 1 293 ? -0.221 7.48 -20.344 1 96.38 293 GLY A C 1
ATOM 2310 O O . GLY A 1 293 ? -1.427 7.281 -20.5 1 96.38 293 GLY A O 1
ATOM 2311 N N . ILE A 1 294 ? 0.713 6.543 -20.281 1 97.19 294 ILE A N 1
ATOM 2312 C CA . ILE A 1 294 ? 0.346 5.133 -20.219 1 97.19 294 ILE A CA 1
ATO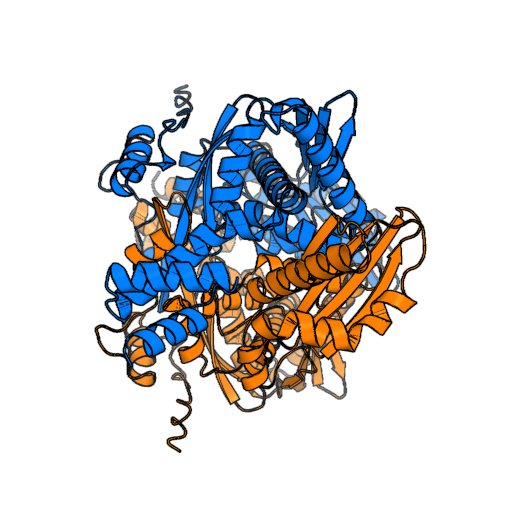M 2313 C C . ILE A 1 294 ? 1.031 4.48 -19.016 1 97.19 294 ILE A C 1
ATOM 2315 O O . ILE A 1 294 ? 2.146 4.859 -18.656 1 97.19 294 ILE A O 1
ATOM 2319 N N . TYR A 1 295 ? 0.337 3.596 -18.391 1 98.38 295 TYR A N 1
ATOM 2320 C CA . TYR A 1 295 ? 0.913 2.893 -17.25 1 98.38 295 TYR A CA 1
ATOM 2321 C C . TYR A 1 295 ? 1.972 1.894 -17.688 1 98.38 295 TYR A C 1
ATOM 2323 O O . TYR A 1 295 ? 1.681 0.978 -18.469 1 98.38 295 TYR A O 1
ATOM 2331 N N . LEU A 1 296 ? 3.195 1.998 -17.172 1 98.69 296 LEU A N 1
ATOM 2332 C CA . LEU A 1 296 ? 4.328 1.21 -17.641 1 98.69 296 LEU A CA 1
ATOM 2333 C C . LEU A 1 296 ? 5.039 0.529 -16.484 1 98.69 296 LEU A C 1
ATOM 2335 O O . LEU A 1 296 ? 4.852 0.915 -15.32 1 98.69 296 LEU A O 1
ATOM 2339 N N . PRO A 1 297 ? 5.805 -0.554 -16.766 1 98.81 297 PRO A N 1
ATOM 2340 C CA . PRO A 1 297 ? 6.664 -1.116 -15.727 1 98.81 297 PRO A CA 1
ATOM 2341 C C . PRO A 1 297 ? 7.68 -0.109 -15.195 1 98.81 297 PRO A C 1
ATOM 2343 O O . PRO A 1 297 ? 8.18 0.727 -15.945 1 98.81 297 PRO A O 1
ATOM 2346 N N . LEU A 1 298 ? 7.973 -0.233 -13.945 1 98.88 298 LEU A N 1
ATOM 2347 C CA . LEU A 1 298 ? 8.969 0.614 -13.297 1 98.88 298 LEU A CA 1
ATOM 2348 C C . LEU A 1 298 ? 10.375 0.08 -13.539 1 98.88 298 LEU A C 1
ATOM 2350 O O . LEU A 1 298 ? 11.359 0.794 -13.328 1 98.88 298 LEU A O 1
ATOM 2354 N N . SER A 1 299 ? 10.461 -1.179 -13.938 1 98.88 299 SER A N 1
ATOM 2355 C CA . SER A 1 299 ? 11.734 -1.846 -14.172 1 98.88 299 SER A CA 1
ATOM 2356 C C . SER A 1 299 ? 11.852 -2.334 -15.617 1 98.88 299 SER A C 1
ATOM 2358 O O . SER A 1 299 ? 10.844 -2.438 -16.328 1 98.88 299 SER A O 1
ATOM 2360 N N . LYS A 1 300 ? 13.047 -2.588 -16.016 1 98.75 300 LYS A N 1
ATOM 2361 C CA . LYS A 1 300 ? 13.367 -3.117 -17.344 1 98.75 300 LYS A CA 1
ATOM 2362 C C . LYS A 1 300 ? 14.5 -4.133 -17.281 1 98.75 300 LYS A C 1
ATOM 2364 O O . LYS A 1 300 ? 15.477 -3.932 -16.547 1 98.75 300 LYS A O 1
ATOM 2369 N N . PHE A 1 301 ? 14.336 -5.195 -17.984 1 98.81 301 PHE A N 1
ATOM 2370 C CA . PHE A 1 301 ? 15.359 -6.23 -18.078 1 98.81 301 PHE A CA 1
ATOM 2371 C C . PHE A 1 301 ? 15.68 -6.539 -19.531 1 98.81 301 PHE A C 1
ATOM 2373 O O . PHE A 1 301 ? 14.781 -6.738 -20.344 1 98.81 301 PHE A O 1
ATOM 2380 N N . TYR A 1 302 ? 16.922 -6.535 -19.875 1 98.62 302 TYR A N 1
ATOM 2381 C CA . TYR A 1 302 ? 17.344 -6.82 -21.234 1 98.62 302 TYR A CA 1
ATOM 2382 C C . TYR A 1 302 ? 18.75 -7.406 -21.266 1 98.62 302 TYR A C 1
ATOM 2384 O O . TYR A 1 302 ? 19.469 -7.336 -20.281 1 98.62 302 TYR A O 1
ATOM 2392 N N . ILE A 1 303 ? 19.109 -8.023 -22.375 1 98.38 303 ILE A N 1
ATOM 2393 C CA . ILE A 1 303 ? 20.438 -8.617 -22.547 1 98.38 303 ILE A CA 1
ATOM 2394 C C . ILE A 1 303 ? 21.328 -7.656 -23.328 1 98.38 303 ILE A C 1
ATOM 2396 O O . ILE A 1 303 ? 20.906 -7.094 -24.344 1 98.38 303 ILE A O 1
ATOM 2400 N N . SER A 1 304 ? 22.5 -7.395 -22.797 1 97.69 304 SER A N 1
ATOM 2401 C CA . SER A 1 304 ? 23.547 -6.609 -23.453 1 97.69 304 SER A CA 1
ATOM 2402 C C . SER A 1 304 ? 24.922 -7.219 -23.219 1 97.69 304 SER A C 1
ATOM 2404 O O . SER A 1 304 ? 25.328 -7.441 -22.078 1 97.69 304 SER A O 1
ATOM 2406 N N . ASP A 1 305 ? 25.797 -7.441 -24.25 1 93.19 305 ASP A N 1
ATOM 2407 C CA . ASP A 1 305 ? 27.156 -7.938 -24.172 1 93.19 305 ASP A CA 1
ATOM 2408 C C . ASP A 1 305 ? 27.25 -9.141 -23.234 1 93.19 305 ASP A C 1
ATOM 2410 O O . ASP A 1 305 ? 28.031 -9.141 -22.281 1 93.19 305 ASP A O 1
ATOM 2414 N N . GLU A 1 306 ? 26.531 -10.156 -23.297 1 94.5 306 GLU A N 1
ATOM 2415 C CA . GLU A 1 306 ? 26.531 -11.43 -22.578 1 94.5 306 GLU A CA 1
ATOM 2416 C C . GLU A 1 306 ? 26.016 -11.25 -21.141 1 94.5 306 GLU A C 1
ATOM 2418 O O . GLU A 1 306 ? 26.234 -12.102 -20.281 1 94.5 306 GLU A O 1
ATOM 2423 N N . ASN A 1 307 ? 25.438 -10.102 -20.891 1 98 307 ASN A N 1
ATOM 2424 C CA . ASN A 1 307 ? 24.922 -9.812 -19.562 1 98 307 ASN A CA 1
ATOM 2425 C C . ASN A 1 307 ? 23.406 -9.578 -19.594 1 98 307 ASN A C 1
ATOM 2427 O O . ASN A 1 307 ? 22.875 -9.039 -20.562 1 98 307 ASN A O 1
ATOM 2431 N N . LEU A 1 308 ? 22.75 -10.047 -18.531 1 98.5 308 LEU A N 1
ATOM 2432 C CA . LEU A 1 308 ? 21.391 -9.594 -18.219 1 98.5 308 LEU A CA 1
ATOM 2433 C C . LEU A 1 308 ? 21.422 -8.312 -17.406 1 98.5 308 LEU A C 1
ATOM 2435 O O . LEU A 1 308 ? 22.016 -8.281 -16.312 1 98.5 308 LEU A O 1
ATOM 2439 N N . ILE A 1 309 ? 20.875 -7.293 -17.938 1 98.75 309 ILE A N 1
ATOM 2440 C CA . ILE A 1 309 ? 20.844 -5.996 -17.266 1 98.75 309 ILE A CA 1
ATOM 2441 C C . ILE A 1 309 ? 19.453 -5.766 -16.672 1 98.75 309 ILE A C 1
ATOM 2443 O O . ILE A 1 309 ? 18.438 -6.012 -17.344 1 98.75 309 ILE A O 1
ATOM 2447 N N . GLY A 1 310 ? 19.391 -5.414 -15.406 1 98.81 310 GLY A N 1
ATOM 2448 C CA . GLY A 1 310 ? 18.188 -4.926 -14.766 1 98.81 310 GLY A CA 1
ATOM 2449 C C . GLY A 1 310 ? 18.281 -3.48 -14.32 1 98.81 310 GLY A C 1
ATOM 2450 O O . GLY A 1 310 ? 19.328 -3.053 -13.82 1 98.81 310 GLY A O 1
ATOM 2451 N N . GLU A 1 311 ? 17.203 -2.75 -14.555 1 98.88 311 GLU A N 1
ATOM 2452 C CA . GLU A 1 311 ? 17.141 -1.347 -14.164 1 98.88 311 GLU A CA 1
ATOM 2453 C C . GLU A 1 311 ? 15.781 -0.994 -13.562 1 98.88 311 GLU A C 1
ATOM 2455 O O . GLU A 1 311 ? 14.758 -1.562 -13.961 1 98.88 311 GLU A O 1
ATOM 2460 N N . ILE A 1 312 ? 15.852 -0.077 -12.648 1 98.88 312 ILE A N 1
ATOM 2461 C CA . ILE A 1 312 ? 14.617 0.429 -12.078 1 98.88 312 ILE A CA 1
ATOM 2462 C C . ILE A 1 312 ? 14.758 1.919 -11.773 1 98.88 312 ILE A C 1
ATOM 2464 O O . ILE A 1 312 ? 15.859 2.402 -11.508 1 98.88 312 ILE A O 1
ATOM 2468 N N . GLU A 1 313 ? 13.742 2.658 -11.922 1 98.62 313 GLU A N 1
ATOM 2469 C CA . GLU A 1 313 ? 13.625 4.07 -11.57 1 98.62 313 GLU A CA 1
ATOM 2470 C C . GLU A 1 313 ? 12.281 4.367 -10.906 1 98.62 313 GLU A C 1
ATOM 2472 O O . GLU A 1 313 ? 11.227 3.982 -11.43 1 98.62 313 GLU A O 1
ATOM 2477 N N . LEU A 1 314 ? 12.32 4.918 -9.781 1 98.5 314 LEU A N 1
ATOM 2478 C CA . LEU A 1 314 ? 11.078 5.246 -9.094 1 98.5 314 LEU A CA 1
ATOM 2479 C C . LEU A 1 314 ? 11.328 6.266 -7.988 1 98.5 314 LEU A C 1
ATOM 2481 O O . LEU A 1 314 ? 12.438 6.363 -7.465 1 98.5 314 LEU A O 1
ATOM 2485 N N . PRO A 1 315 ? 10.336 7.066 -7.641 1 98.31 315 PRO A N 1
ATOM 2486 C CA . PRO A 1 315 ? 10.414 7.941 -6.465 1 98.31 315 PRO A CA 1
ATOM 2487 C C . PRO A 1 315 ? 10.156 7.195 -5.156 1 98.31 315 PRO A C 1
ATOM 2489 O O . PRO A 1 315 ? 9.414 6.211 -5.141 1 98.31 315 PRO A O 1
ATOM 2492 N N . LEU A 1 316 ? 10.805 7.582 -4.141 1 97.81 316 LEU A N 1
ATOM 2493 C CA . LEU A 1 316 ? 10.625 6.941 -2.84 1 97.81 316 LEU A CA 1
ATOM 2494 C C . LEU A 1 316 ? 10.414 7.984 -1.747 1 97.81 316 LEU A C 1
ATOM 2496 O O . LEU A 1 316 ? 11.367 8.641 -1.312 1 97.81 316 LEU A O 1
ATOM 2500 N N . GLN A 1 317 ? 9.195 8.125 -1.306 1 94.88 317 GLN A N 1
ATOM 2501 C CA . GLN A 1 317 ? 8.852 9.016 -0.202 1 94.88 317 GLN A CA 1
ATOM 2502 C C . GLN A 1 317 ? 8.93 8.281 1.137 1 94.88 317 GLN A C 1
ATOM 2504 O O . GLN A 1 317 ? 7.926 7.742 1.61 1 94.88 317 GLN A O 1
ATOM 2509 N N . VAL A 1 318 ? 10.094 8.375 1.77 1 97.44 318 VAL A N 1
ATOM 2510 C CA . VAL A 1 318 ? 10.312 7.637 3.008 1 97.44 318 VAL A CA 1
ATOM 2511 C C . VAL A 1 318 ? 11.102 8.492 3.99 1 97.44 318 VAL A C 1
ATOM 2513 O O . VAL A 1 318 ? 11.523 9.602 3.656 1 97.44 318 VAL A O 1
ATOM 2516 N N . GLY A 1 319 ? 11.18 8.125 5.211 1 96.62 319 GLY A N 1
ATOM 2517 C CA . GLY A 1 319 ? 12 8.727 6.25 1 96.62 319 GLY A CA 1
ATOM 2518 C C . GLY A 1 319 ? 12.578 7.703 7.211 1 96.62 319 GLY A C 1
ATOM 2519 O O . GLY A 1 319 ? 12.039 6.605 7.363 1 96.62 319 GLY A O 1
ATOM 2520 N N . ILE A 1 320 ? 13.711 8.086 7.855 1 96.31 320 ILE A N 1
ATOM 2521 C CA . ILE A 1 320 ? 14.297 7.199 8.852 1 96.31 320 ILE A CA 1
ATOM 2522 C C . ILE A 1 320 ? 14.25 7.867 10.227 1 96.31 320 ILE A C 1
ATOM 2524 O O . ILE A 1 320 ? 14.602 7.254 11.234 1 96.31 320 ILE A O 1
ATOM 2528 N N . LYS A 1 321 ? 13.883 9.133 10.164 1 90.5 321 LYS A N 1
ATOM 2529 C CA . LYS A 1 321 ? 13.688 9.906 11.391 1 90.5 321 LYS A CA 1
ATOM 2530 C C . LYS A 1 321 ? 12.281 10.492 11.453 1 90.5 321 LYS A C 1
ATOM 2532 O O . LYS A 1 321 ? 11.602 10.602 10.43 1 90.5 321 LYS A O 1
ATOM 2537 N N . GLY A 1 322 ? 11.891 10.711 12.664 1 83.12 322 GLY A N 1
ATOM 2538 C CA . GLY A 1 322 ? 10.578 11.305 12.836 1 83.12 322 GLY A CA 1
ATOM 2539 C C . GLY A 1 322 ? 9.445 10.32 12.664 1 83.12 322 GLY A C 1
ATOM 2540 O O . GLY A 1 322 ? 9.656 9.195 12.188 1 83.12 322 GLY A O 1
ATOM 2541 N N . GLY A 1 323 ? 8.305 10.719 13.148 1 83.69 323 GLY A N 1
ATOM 2542 C CA . GLY A 1 323 ? 7.141 9.867 13.016 1 83.69 323 GLY A CA 1
ATOM 2543 C C . GLY A 1 323 ? 7.324 8.508 13.656 1 83.69 323 GLY A C 1
ATOM 2544 O O . GLY A 1 323 ? 8.094 8.359 14.617 1 83.69 323 GLY A O 1
ATOM 2545 N N . SER A 1 324 ? 6.609 7.52 13.094 1 86.75 324 SER A N 1
ATOM 2546 C CA . SER A 1 324 ? 6.688 6.164 13.633 1 86.75 324 SER A CA 1
ATOM 2547 C C . SER A 1 324 ? 8.016 5.5 13.273 1 86.75 324 SER A C 1
ATOM 2549 O O . SER A 1 324 ? 8.516 4.66 14.023 1 86.75 324 SER A O 1
ATOM 2551 N N . ALA A 1 325 ? 8.578 5.898 12.203 1 88.38 325 ALA A N 1
ATOM 2552 C CA . ALA A 1 325 ? 9.867 5.359 11.773 1 88.38 325 ALA A CA 1
ATOM 2553 C C . ALA A 1 325 ? 10.961 5.691 12.781 1 88.38 325 ALA A C 1
ATOM 2555 O O . ALA A 1 325 ? 11.898 4.91 12.977 1 88.38 325 ALA A O 1
ATOM 2556 N N . GLY A 1 326 ? 10.781 6.84 13.43 1 87.44 326 GLY A N 1
ATOM 2557 C CA . GLY A 1 326 ? 11.82 7.285 14.352 1 87.44 326 GLY A CA 1
ATOM 2558 C C . GLY A 1 326 ? 11.484 6.996 15.805 1 87.44 326 GLY A C 1
ATOM 2559 O O . GLY A 1 326 ? 12.344 7.098 16.672 1 87.44 326 GLY A O 1
ATOM 2560 N N . SER A 1 327 ? 10.328 6.527 16.031 1 87.56 327 SER A N 1
ATOM 2561 C CA . SER A 1 327 ? 9.93 6.457 17.438 1 87.56 327 SER A CA 1
ATOM 2562 C C . SER A 1 327 ? 9.508 5.043 17.828 1 87.56 327 SER A C 1
ATOM 2564 O O . SER A 1 327 ? 9.594 4.66 18.984 1 87.56 327 SER A O 1
ATOM 2566 N N . HIS A 1 328 ? 9 4.297 16.859 1 91.31 328 HIS A N 1
ATOM 2567 C CA . HIS A 1 328 ? 8.586 2.93 17.156 1 91.31 328 HIS A CA 1
ATOM 2568 C C . HIS A 1 328 ? 9.789 1.999 17.266 1 91.31 328 HIS A C 1
ATOM 2570 O O . HIS A 1 328 ? 10.641 1.974 16.375 1 91.31 328 HIS A O 1
ATOM 2576 N N . GLU A 1 329 ? 9.898 1.198 18.266 1 93.12 329 GLU A N 1
ATOM 2577 C CA . GLU A 1 329 ? 11.055 0.356 18.547 1 93.12 329 GLU A CA 1
ATOM 2578 C C . GLU A 1 329 ? 11.297 -0.641 17.422 1 93.12 329 GLU A C 1
ATOM 2580 O O . GLU A 1 329 ? 12.445 -0.958 17.109 1 93.12 329 GLU A O 1
ATOM 2585 N N . ALA A 1 330 ? 10.219 -1.141 16.859 1 95.75 330 ALA A N 1
ATOM 2586 C CA . ALA A 1 330 ? 10.367 -2.092 15.758 1 95.75 330 ALA A CA 1
ATOM 2587 C C . ALA A 1 330 ? 11.055 -1.441 14.555 1 95.75 330 ALA A C 1
ATOM 2589 O O . ALA A 1 330 ? 11.883 -2.07 13.891 1 95.75 330 ALA A O 1
ATOM 2590 N N . ALA A 1 331 ? 10.625 -0.244 14.242 1 96.12 331 ALA A N 1
ATOM 2591 C CA . ALA A 1 331 ? 11.258 0.487 13.141 1 96.12 331 ALA A CA 1
ATOM 2592 C C . ALA A 1 331 ? 12.727 0.761 13.438 1 96.12 331 ALA A C 1
ATOM 2594 O O . ALA A 1 331 ? 13.586 0.567 12.57 1 96.12 331 ALA A O 1
ATOM 2595 N N . ILE A 1 332 ? 13.023 1.198 14.633 1 95.12 332 ILE A N 1
ATOM 2596 C CA . ILE A 1 332 ? 14.391 1.47 15.055 1 95.12 332 ILE A CA 1
ATOM 2597 C C . ILE A 1 332 ? 15.234 0.202 14.922 1 95.12 332 ILE A C 1
ATOM 2599 O O . ILE A 1 332 ? 16.344 0.241 14.391 1 95.12 332 ILE A O 1
ATOM 2603 N N . LEU A 1 333 ? 14.711 -0.909 15.406 1 96.81 333 LEU A N 1
ATOM 2604 C CA . LEU A 1 333 ? 15.398 -2.191 15.297 1 96.81 333 LEU A CA 1
ATOM 2605 C C . LEU A 1 333 ? 15.648 -2.553 13.836 1 96.81 333 LEU A C 1
ATOM 2607 O O . LEU A 1 333 ? 16.719 -3.051 13.492 1 96.81 333 LEU A O 1
ATOM 2611 N N . SER A 1 334 ? 14.672 -2.34 12.992 1 97.94 334 SER A N 1
ATOM 2612 C CA . SER A 1 334 ? 14.805 -2.65 11.57 1 97.94 334 SER A CA 1
ATOM 2613 C C . SER A 1 334 ? 15.969 -1.883 10.945 1 97.94 334 SER A C 1
ATOM 2615 O O . SER A 1 334 ? 16.75 -2.447 10.18 1 97.94 334 SER A O 1
ATOM 2617 N N . PHE A 1 335 ? 16.047 -0.633 11.258 1 97.5 335 PHE A N 1
ATOM 2618 C CA . PHE A 1 335 ? 17.141 0.164 10.727 1 97.5 335 PHE A CA 1
ATOM 2619 C C . PHE A 1 335 ? 18.469 -0.304 11.305 1 97.5 335 PHE A C 1
ATOM 2621 O O . PHE A 1 335 ? 19.484 -0.314 10.602 1 97.5 335 PHE A O 1
ATOM 2628 N N . LYS A 1 336 ? 18.484 -0.698 12.562 1 96.19 336 LYS A N 1
ATOM 2629 C CA . LYS A 1 336 ? 19.688 -1.242 13.172 1 96.19 336 LYS A CA 1
ATOM 2630 C C . LYS A 1 336 ? 20.125 -2.529 12.477 1 96.19 336 LYS A C 1
ATOM 2632 O O . LYS A 1 336 ? 21.312 -2.736 12.227 1 96.19 336 LYS A O 1
ATOM 2637 N N . ILE A 1 337 ? 19.188 -3.363 12.219 1 97.12 337 ILE A N 1
ATOM 2638 C CA . ILE A 1 337 ? 19.453 -4.633 11.555 1 97.12 337 ILE A CA 1
ATOM 2639 C C . ILE A 1 337 ? 20.078 -4.375 10.18 1 97.12 337 ILE A C 1
ATOM 2641 O O . ILE A 1 337 ? 21 -5.07 9.773 1 97.12 337 ILE A O 1
ATOM 2645 N N . MET A 1 338 ? 19.641 -3.359 9.492 1 97.5 338 MET A N 1
ATOM 2646 C CA . MET A 1 338 ? 20.141 -3.033 8.156 1 97.5 338 MET A CA 1
ATOM 2647 C C . MET A 1 338 ? 21.453 -2.275 8.242 1 97.5 338 MET A C 1
ATOM 2649 O O . MET A 1 338 ? 22.203 -2.201 7.266 1 97.5 338 MET A O 1
ATOM 2653 N N . GLY A 1 339 ? 21.734 -1.7 9.406 1 96 339 GLY A N 1
ATOM 2654 C CA . GLY A 1 339 ? 22.906 -0.846 9.555 1 96 339 GLY A CA 1
ATOM 2655 C C . GLY A 1 339 ? 22.797 0.46 8.789 1 96 339 GLY A C 1
ATOM 2656 O O . GLY A 1 339 ? 23.766 0.934 8.211 1 96 339 GLY A O 1
ATOM 2657 N N . ILE A 1 340 ? 21.594 1.011 8.727 1 96.5 340 ILE A N 1
ATOM 2658 C CA . ILE A 1 340 ? 21.344 2.229 7.965 1 96.5 340 ILE A CA 1
ATOM 2659 C C . ILE A 1 340 ? 21.031 3.381 8.922 1 96.5 340 ILE A C 1
ATOM 2661 O O . ILE A 1 340 ? 20.203 3.244 9.82 1 96.5 340 ILE A O 1
ATOM 2665 N N . ASP A 1 341 ? 21.688 4.559 8.664 1 94.44 341 ASP A N 1
ATOM 2666 C CA . ASP A 1 341 ? 21.453 5.703 9.539 1 94.44 341 ASP A CA 1
ATOM 2667 C C . ASP A 1 341 ? 21.234 6.98 8.734 1 94.44 341 ASP A C 1
ATOM 2669 O O . ASP A 1 341 ? 21.25 8.078 9.289 1 94.44 341 ASP A O 1
ATOM 2673 N N . CYS A 1 342 ? 21.047 6.824 7.441 1 95.12 342 CYS A N 1
ATOM 2674 C CA . CYS A 1 342 ? 20.703 7.984 6.629 1 95.12 342 CYS A CA 1
ATOM 2675 C C . CYS A 1 342 ? 19.656 7.637 5.586 1 95.12 342 CYS A C 1
ATOM 2677 O O . CYS A 1 342 ? 19.641 6.527 5.051 1 95.12 342 CYS A O 1
ATOM 2679 N N . LYS A 1 343 ? 18.844 8.586 5.262 1 96.88 343 LYS A N 1
ATOM 2680 C CA . LYS A 1 343 ? 17.703 8.414 4.383 1 96.88 343 LYS A CA 1
ATOM 2681 C C . LYS A 1 343 ? 18.141 8.016 2.975 1 96.88 343 LYS A C 1
ATOM 2683 O O . LYS A 1 343 ? 17.5 7.164 2.342 1 96.88 343 LYS A O 1
ATOM 2688 N N . LYS A 1 344 ? 19.172 8.625 2.445 1 96.75 344 LYS A N 1
ATOM 2689 C CA . LYS A 1 344 ? 19.625 8.344 1.087 1 96.75 344 LYS A CA 1
ATOM 2690 C C . LYS A 1 344 ? 20.047 6.887 0.932 1 96.75 344 LYS A C 1
ATOM 2692 O O . LYS A 1 344 ? 19.734 6.254 -0.082 1 96.75 344 LYS A O 1
ATOM 2697 N N . GLU A 1 345 ? 20.797 6.387 1.948 1 97.56 345 GLU A N 1
ATOM 2698 C CA . GLU A 1 345 ? 21.156 4.973 1.924 1 97.56 345 GLU A CA 1
ATOM 2699 C C . GLU A 1 345 ? 19.922 4.082 1.98 1 97.56 345 GLU A C 1
ATOM 2701 O O . GLU A 1 345 ? 19.844 3.076 1.272 1 97.56 345 GLU A O 1
ATOM 2706 N N . PHE A 1 346 ? 18.969 4.43 2.828 1 98.56 346 PHE A N 1
ATOM 2707 C CA . PHE A 1 346 ? 17.734 3.672 2.916 1 98.56 346 PHE A CA 1
ATOM 2708 C C . PHE A 1 346 ? 17.016 3.643 1.568 1 98.56 346 PHE A C 1
ATOM 2710 O O . PHE A 1 346 ? 16.578 2.582 1.112 1 98.56 346 PHE A O 1
ATOM 2717 N N . MET A 1 347 ? 16.906 4.809 0.904 1 98.56 347 MET A N 1
ATOM 2718 C CA . MET A 1 347 ? 16.281 4.902 -0.414 1 98.56 347 MET A CA 1
ATOM 2719 C C . MET A 1 347 ? 17 4.004 -1.418 1 98.56 347 MET A C 1
ATOM 2721 O O . MET A 1 347 ? 16.344 3.326 -2.221 1 98.56 347 MET A O 1
ATOM 2725 N N . GLY A 1 348 ? 18.281 4.059 -1.37 1 98.56 348 GLY A N 1
ATOM 2726 C CA . GLY A 1 348 ? 19.062 3.213 -2.25 1 98.56 348 GLY A CA 1
ATOM 2727 C C . GLY A 1 348 ? 18.797 1.733 -2.061 1 98.56 348 GLY A C 1
ATOM 2728 O O . GLY A 1 348 ? 18.531 1.016 -3.029 1 98.56 348 GLY A O 1
ATOM 2729 N N . VAL A 1 349 ? 18.828 1.276 -0.799 1 98.44 349 VAL A N 1
ATOM 2730 C CA . VAL A 1 349 ? 18.578 -0.127 -0.483 1 98.44 349 VAL A CA 1
ATOM 2731 C C . VAL A 1 349 ? 17.156 -0.508 -0.882 1 98.44 349 VAL A C 1
ATOM 2733 O O . VAL A 1 349 ? 16.922 -1.585 -1.438 1 98.44 349 VAL A O 1
ATOM 2736 N N . LEU A 1 350 ? 16.25 0.381 -0.637 1 98.69 350 LEU A N 1
ATOM 2737 C CA . LEU A 1 350 ? 14.844 0.153 -0.989 1 98.69 350 LEU A CA 1
ATOM 2738 C C . LEU A 1 350 ? 14.695 -0.073 -2.488 1 98.69 350 LEU A C 1
ATOM 2740 O O . LEU A 1 350 ? 13.969 -0.975 -2.914 1 98.69 350 LEU A O 1
ATOM 2744 N N . SER A 1 351 ? 15.312 0.772 -3.324 1 98.81 351 SER A N 1
ATOM 2745 C CA . SER A 1 351 ? 15.234 0.635 -4.773 1 98.81 351 SER A CA 1
ATOM 2746 C C . SER A 1 351 ? 15.836 -0.684 -5.242 1 98.81 351 SER A C 1
ATOM 2748 O O . SER A 1 351 ? 15.297 -1.346 -6.129 1 98.81 351 SER A O 1
ATOM 2750 N N . CYS A 1 352 ? 16.922 -1.069 -4.609 1 98.88 352 CYS A N 1
ATOM 2751 C CA . CYS A 1 352 ? 17.578 -2.33 -4.941 1 98.88 352 CYS A CA 1
ATOM 2752 C C . CYS A 1 352 ? 16.703 -3.518 -4.535 1 98.88 352 CYS A C 1
ATOM 2754 O O . CYS A 1 352 ? 16.641 -4.52 -5.246 1 98.88 352 CYS A O 1
ATOM 2756 N N . VAL A 1 353 ? 16.078 -3.41 -3.375 1 98.88 353 VAL A N 1
ATOM 2757 C CA . VAL A 1 353 ? 15.148 -4.445 -2.934 1 98.88 353 VAL A CA 1
ATOM 2758 C C . VAL A 1 353 ? 14.016 -4.594 -3.945 1 98.88 353 VAL A C 1
ATOM 2760 O O . VAL A 1 353 ? 13.609 -5.711 -4.281 1 98.88 353 VAL A O 1
ATOM 2763 N N . GLY A 1 354 ? 13.492 -3.455 -4.438 1 98.88 354 GLY A N 1
ATOM 2764 C CA . GLY A 1 354 ? 12.461 -3.508 -5.465 1 98.88 354 GLY A CA 1
ATOM 2765 C C . GLY A 1 354 ? 12.922 -4.207 -6.73 1 98.88 354 GLY A C 1
ATOM 2766 O O . GLY A 1 354 ? 12.211 -5.07 -7.258 1 98.88 354 GLY A O 1
ATOM 2767 N N . LEU A 1 355 ? 14.094 -3.84 -7.195 1 98.88 355 LEU A N 1
ATOM 2768 C CA . LEU A 1 355 ? 14.641 -4.426 -8.414 1 98.88 355 LEU A CA 1
ATOM 2769 C C . LEU A 1 355 ? 14.898 -5.918 -8.227 1 98.88 355 LEU A C 1
ATOM 2771 O O . LEU A 1 355 ? 14.578 -6.723 -9.102 1 98.88 355 LEU A O 1
ATOM 2775 N N . ALA A 1 356 ? 15.453 -6.281 -7.078 1 98.75 356 ALA A N 1
ATOM 2776 C CA . ALA A 1 356 ? 15.734 -7.68 -6.77 1 98.75 356 ALA A CA 1
ATOM 2777 C C . ALA A 1 356 ? 14.445 -8.492 -6.672 1 98.75 356 ALA A C 1
ATOM 2779 O O . ALA A 1 356 ? 14.383 -9.641 -7.121 1 98.75 356 ALA A O 1
ATOM 2780 N N . SER A 1 357 ? 13.484 -7.898 -6.035 1 98.5 357 SER A N 1
ATOM 2781 C CA . SER A 1 357 ? 12.188 -8.555 -5.93 1 98.5 357 SER A CA 1
ATOM 2782 C C . SER A 1 357 ? 11.594 -8.836 -7.305 1 98.5 357 SER A C 1
ATOM 2784 O O . SER A 1 357 ? 11.062 -9.922 -7.551 1 98.5 357 SER A O 1
ATOM 2786 N N . ASN A 1 358 ? 11.656 -7.891 -8.172 1 98.56 358 ASN A N 1
ATOM 2787 C CA . ASN A 1 358 ? 11.117 -8.062 -9.516 1 98.56 358 ASN A CA 1
ATOM 2788 C C . ASN A 1 358 ? 11.922 -9.094 -10.312 1 98.56 358 ASN A C 1
ATOM 2790 O O . ASN A 1 358 ? 11.352 -9.883 -11.062 1 98.56 358 ASN A O 1
ATOM 2794 N N . PHE A 1 359 ? 13.25 -9.016 -10.18 1 98.44 359 PHE A N 1
ATOM 2795 C CA . PHE A 1 359 ? 14.102 -10.008 -10.828 1 98.44 359 PHE A CA 1
ATOM 2796 C C . PHE A 1 359 ? 13.672 -11.422 -10.445 1 98.44 359 PHE A C 1
ATOM 2798 O O . PHE A 1 359 ? 13.531 -12.289 -11.312 1 98.44 359 PHE A O 1
ATOM 2805 N N . ALA A 1 360 ? 13.438 -11.641 -9.18 1 96.56 360 ALA A N 1
ATOM 2806 C CA . ALA A 1 360 ? 13.031 -12.953 -8.695 1 96.56 360 ALA A CA 1
ATOM 2807 C C . ALA A 1 360 ? 11.695 -13.375 -9.312 1 96.56 360 ALA A C 1
ATOM 2809 O O . ALA A 1 360 ? 11.531 -14.531 -9.711 1 96.56 360 ALA A O 1
ATOM 2810 N N . ALA A 1 361 ? 10.766 -12.484 -9.359 1 95.75 361 ALA A N 1
ATOM 2811 C CA . ALA A 1 361 ? 9.445 -12.773 -9.906 1 95.75 361 ALA A CA 1
ATOM 2812 C C . ALA A 1 361 ? 9.531 -13.117 -11.391 1 95.75 361 ALA A C 1
ATOM 2814 O O . ALA A 1 361 ? 8.938 -14.094 -11.852 1 95.75 361 ALA A O 1
ATOM 2815 N N . LEU A 1 362 ? 10.281 -12.344 -12.18 1 97 362 LEU A N 1
ATOM 2816 C CA . LEU A 1 362 ? 10.391 -12.562 -13.617 1 97 362 LEU A CA 1
ATOM 2817 C C . LEU A 1 362 ? 11.125 -13.867 -13.914 1 97 362 LEU A C 1
ATOM 2819 O O . LEU A 1 362 ? 10.766 -14.586 -14.844 1 97 362 LEU A O 1
ATOM 2823 N N . ARG A 1 363 ? 12.156 -14.07 -13.164 1 95.44 363 ARG A N 1
ATOM 2824 C CA . ARG A 1 363 ? 12.891 -15.32 -13.336 1 95.44 363 ARG A CA 1
ATOM 2825 C C . ARG A 1 363 ? 11.977 -16.531 -13.125 1 95.44 363 ARG A C 1
ATOM 2827 O O . ARG A 1 363 ? 12.031 -17.484 -13.883 1 95.44 363 ARG A O 1
ATOM 2834 N N . ALA A 1 364 ? 11.172 -16.469 -12.07 1 92.94 364 ALA A N 1
ATOM 2835 C CA . ALA A 1 364 ? 10.242 -17.562 -11.781 1 92.94 364 ALA A CA 1
ATOM 2836 C C . ALA A 1 364 ? 9.25 -17.75 -12.93 1 92.94 364 ALA A C 1
ATOM 2838 O O . ALA A 1 364 ? 8.945 -18.875 -13.312 1 92.94 364 ALA A O 1
ATOM 2839 N N . LEU A 1 365 ? 8.781 -16.688 -13.469 1 94.06 365 LEU A N 1
ATOM 2840 C CA . LEU A 1 365 ? 7.816 -16.719 -14.562 1 94.06 365 LEU A CA 1
ATOM 2841 C C . LEU A 1 365 ? 8.453 -17.266 -15.836 1 94.06 365 LEU A C 1
ATOM 2843 O O . LEU A 1 365 ? 7.781 -17.922 -16.641 1 94.06 365 LEU A O 1
ATOM 2847 N N . ALA A 1 366 ? 9.703 -16.953 -16.016 1 93.75 366 ALA A N 1
ATOM 2848 C CA . ALA A 1 366 ? 10.414 -17.328 -17.234 1 93.75 366 ALA A CA 1
ATOM 2849 C C . ALA A 1 366 ? 10.836 -18.797 -17.203 1 93.75 366 ALA A C 1
ATOM 2851 O O . ALA A 1 366 ? 11.125 -19.391 -18.234 1 93.75 366 ALA A O 1
ATOM 2852 N N . PHE A 1 367 ? 11.047 -19.391 -16.172 1 81.88 367 PHE A N 1
ATOM 2853 C CA . PHE A 1 367 ? 11.516 -20.75 -16.031 1 81.88 367 PHE A CA 1
ATOM 2854 C C . PHE A 1 367 ? 10.359 -21.75 -16.172 1 81.88 367 PHE A C 1
ATOM 2856 O O . PHE A 1 367 ? 9.93 -22.047 -17.281 1 81.88 367 PHE A O 1
ATOM 2863 N N . ASP A 1 368 ? 9.836 -22.297 -15.125 1 66.56 368 ASP A N 1
ATOM 2864 C CA . ASP A 1 368 ? 8.812 -23.328 -15.148 1 66.56 368 ASP A CA 1
ATOM 2865 C C . ASP A 1 368 ? 7.473 -22.797 -14.648 1 66.56 368 ASP A C 1
ATOM 2867 O O . ASP A 1 368 ? 6.527 -23.562 -14.438 1 66.56 368 ASP A O 1
ATOM 2871 N N . GLY A 1 369 ? 7.441 -21.656 -14.758 1 58.28 369 GLY A N 1
ATOM 2872 C CA . GLY A 1 369 ? 6.211 -21.109 -14.211 1 58.28 369 GLY A CA 1
ATOM 2873 C C . GLY A 1 369 ? 6.277 -20.859 -12.719 1 58.28 369 GLY A C 1
ATOM 2874 O O . GLY A 1 369 ? 7.145 -21.422 -12.031 1 58.28 369 GLY A O 1
ATOM 2875 N N . ILE A 1 370 ? 5.602 -19.953 -12.094 1 50.41 370 ILE A N 1
ATOM 2876 C CA . ILE A 1 370 ? 5.645 -19.469 -10.719 1 50.41 370 ILE A CA 1
ATOM 2877 C C . ILE A 1 370 ? 5.246 -20.594 -9.766 1 50.41 370 ILE A C 1
ATOM 2879 O O . ILE A 1 370 ? 5.648 -20.609 -8.602 1 50.41 370 ILE A O 1
ATOM 2883 N N . GLN A 1 371 ? 4.562 -21.578 -10.102 1 49.41 371 GLN A N 1
ATOM 2884 C CA . GLN A 1 371 ? 3.871 -22.438 -9.141 1 49.41 371 GLN A CA 1
ATOM 2885 C C . GLN A 1 371 ? 4.848 -23.375 -8.43 1 49.41 371 GLN A C 1
ATOM 2887 O O . GLN A 1 371 ? 4.715 -23.609 -7.23 1 49.41 371 GLN A O 1
ATOM 2892 N N . ARG A 1 372 ? 5.906 -23.859 -9.031 1 50.44 372 ARG A N 1
ATOM 2893 C CA . ARG A 1 372 ? 6.734 -24.891 -8.391 1 50.44 372 ARG A CA 1
ATOM 2894 C C . ARG A 1 372 ? 7.457 -24.328 -7.172 1 50.44 372 ARG A C 1
ATOM 2896 O O . ARG A 1 372 ? 7.48 -24.953 -6.117 1 50.44 372 ARG A O 1
ATOM 2903 N N . GLY A 1 373 ? 8.078 -23.25 -7.277 1 53.31 373 GLY A N 1
ATOM 2904 C CA . GLY A 1 373 ? 8.789 -22.688 -6.137 1 53.31 373 GLY A CA 1
ATOM 2905 C C . GLY A 1 373 ? 7.867 -22.047 -5.121 1 53.31 373 GLY A C 1
ATOM 2906 O O . GLY A 1 373 ? 8.055 -22.203 -3.912 1 53.31 373 GLY A O 1
ATOM 2907 N N . HIS A 1 374 ? 6.762 -21.562 -5.477 1 59.75 374 HIS A N 1
ATOM 2908 C CA . HIS A 1 374 ? 5.836 -20.781 -4.676 1 59.75 374 HIS A CA 1
ATOM 2909 C C . HIS A 1 374 ? 4.926 -21.688 -3.844 1 59.75 374 HIS A C 1
ATOM 2911 O O . HIS A 1 374 ? 4.555 -21.328 -2.723 1 59.75 374 HIS A O 1
ATOM 2917 N N . MET A 1 375 ? 4.91 -22.812 -4.184 1 67.38 375 MET A N 1
ATOM 2918 C CA . MET A 1 375 ? 3.818 -23.594 -3.631 1 67.38 375 MET A CA 1
ATOM 2919 C C . MET A 1 375 ? 4.266 -24.328 -2.371 1 67.38 375 MET A C 1
ATOM 2921 O O . MET A 1 375 ? 3.432 -24.766 -1.569 1 67.38 375 MET A O 1
ATOM 2925 N N . LYS A 1 376 ? 5.566 -24.328 -2.221 1 70.19 376 LYS A N 1
ATOM 2926 C CA . LYS A 1 376 ? 6.047 -25.078 -1.06 1 70.19 376 LYS A CA 1
ATOM 2927 C C . LYS A 1 376 ? 5.555 -24.438 0.24 1 70.19 376 LYS A C 1
ATOM 2929 O O . LYS A 1 376 ? 4.988 -25.125 1.095 1 70.19 376 LYS A O 1
ATOM 2934 N N . LEU A 1 377 ? 5.719 -23.172 0.329 1 75.38 377 LEU A N 1
ATOM 2935 C CA . LEU A 1 377 ? 5.312 -22.5 1.562 1 75.38 377 LEU A CA 1
ATOM 2936 C C . LEU A 1 377 ? 3.795 -22.484 1.696 1 75.38 377 LEU A C 1
ATOM 2938 O O . LEU A 1 377 ? 3.264 -22.609 2.801 1 75.38 377 LEU A O 1
ATOM 2942 N N . HIS A 1 378 ? 3.203 -22.328 0.62 1 79.69 378 HIS A N 1
ATOM 2943 C CA . HIS A 1 378 ? 1.744 -22.359 0.627 1 79.69 378 HIS A CA 1
ATOM 2944 C C . HIS A 1 378 ? 1.225 -23.719 1.117 1 79.69 378 HIS A C 1
ATOM 2946 O O . HIS A 1 378 ? 0.34 -23.766 1.974 1 79.69 378 HIS A O 1
ATOM 2952 N N . VAL A 1 379 ? 1.792 -24.734 0.689 1 83.19 379 VAL A N 1
ATOM 2953 C CA . VAL A 1 379 ? 1.401 -26.078 1.06 1 83.19 379 VAL A CA 1
ATOM 2954 C C . VAL A 1 379 ? 1.735 -26.328 2.529 1 83.19 379 VAL A C 1
ATOM 2956 O O . VAL A 1 379 ? 0.953 -26.953 3.252 1 83.19 379 VAL A O 1
ATOM 2959 N N . ASN A 1 380 ? 2.883 -25.812 2.938 1 83.19 380 ASN A N 1
ATOM 2960 C CA . ASN A 1 380 ? 3.279 -25.953 4.332 1 83.19 380 ASN A CA 1
ATOM 2961 C C . ASN A 1 380 ? 2.27 -25.312 5.277 1 83.19 380 ASN A C 1
ATOM 2963 O O . ASN A 1 380 ? 1.976 -25.844 6.344 1 83.19 380 ASN A O 1
ATOM 2967 N N . LYS A 1 381 ? 1.836 -24.234 4.883 1 84.06 381 LYS A N 1
ATOM 2968 C CA . LYS A 1 381 ? 0.822 -23.547 5.68 1 84.06 381 LYS A CA 1
ATOM 2969 C C . LYS A 1 381 ? -0.459 -24.375 5.762 1 84.06 381 LYS A C 1
ATOM 2971 O O . LYS A 1 381 ? -1.056 -24.5 6.836 1 84.06 381 LYS A O 1
ATOM 2976 N N . ILE A 1 382 ? -0.863 -24.953 4.695 1 86.94 382 ILE A N 1
ATOM 2977 C CA . ILE A 1 382 ? -2.066 -25.781 4.645 1 86.94 382 ILE A CA 1
ATOM 2978 C C . ILE A 1 382 ? -1.897 -27 5.555 1 86.94 382 ILE A C 1
ATOM 2980 O O . ILE A 1 382 ? -2.783 -27.312 6.352 1 86.94 382 ILE A O 1
ATOM 2984 N N . LEU A 1 383 ? -0.759 -27.578 5.43 1 88.94 383 LEU A N 1
ATOM 2985 C CA . LEU A 1 383 ? -0.496 -28.781 6.219 1 88.94 383 LEU A CA 1
ATOM 2986 C C . LEU A 1 383 ? -0.468 -28.453 7.707 1 88.94 383 LEU A C 1
ATOM 2988 O O . LEU A 1 383 ? -0.945 -29.25 8.523 1 88.94 383 LEU A O 1
ATOM 2992 N N . TYR A 1 384 ? 0.037 -27.375 8.016 1 87.88 384 TYR A N 1
ATOM 2993 C CA . TYR A 1 384 ? 0.047 -26.938 9.406 1 87.88 384 TYR A CA 1
ATOM 2994 C C . TYR A 1 384 ? -1.372 -26.781 9.938 1 87.88 384 TYR A C 1
ATOM 2996 O O . TYR A 1 384 ? -1.679 -27.234 11.039 1 87.88 384 TYR A O 1
ATOM 3004 N N . LEU A 1 385 ? -2.162 -26.172 9.141 1 88.56 385 LEU A N 1
ATOM 3005 C CA . LEU A 1 385 ? -3.543 -25.953 9.555 1 88.56 385 LEU A CA 1
ATOM 3006 C C . LEU A 1 385 ? -4.266 -27.281 9.75 1 88.56 385 LEU A C 1
ATOM 3008 O O . LEU A 1 385 ? -5.031 -27.453 10.703 1 88.56 385 LEU A O 1
ATOM 3012 N N . LEU A 1 386 ? -4 -28.219 8.883 1 91.62 386 LEU A N 1
ATOM 3013 C CA . LEU A 1 386 ? -4.613 -29.547 8.977 1 91.62 386 LEU A CA 1
ATOM 3014 C C . LEU A 1 386 ? -4.125 -30.281 10.219 1 91.62 386 LEU A C 1
ATOM 3016 O O . LEU A 1 386 ? -4.91 -30.953 10.898 1 91.62 386 LEU A O 1
ATOM 3020 N N . GLU A 1 387 ? -2.885 -30.141 10.453 1 90.81 387 GLU A N 1
ATOM 3021 C CA . GLU A 1 387 ? -2.33 -30.766 11.648 1 90.81 387 GLU A CA 1
ATOM 3022 C C . GLU A 1 387 ? -2.895 -30.125 12.914 1 90.81 387 GLU A C 1
ATOM 3024 O O . GLU A 1 387 ? -3.279 -30.828 13.852 1 90.81 387 GLU A O 1
ATOM 3029 N N . ARG A 1 388 ? -2.928 -28.859 12.891 1 87.56 388 ARG A N 1
ATOM 3030 C CA . ARG A 1 388 ? -3.391 -28.109 14.047 1 87.56 388 ARG A CA 1
ATOM 3031 C C . ARG A 1 388 ? -4.867 -28.359 14.32 1 87.56 388 ARG A C 1
ATOM 3033 O O . ARG A 1 388 ? -5.266 -28.609 15.461 1 87.56 388 ARG A O 1
ATOM 3040 N N . ASP A 1 389 ? -5.641 -28.375 13.305 1 89 389 ASP A N 1
ATOM 3041 C CA . ASP A 1 389 ? -7.09 -28.359 13.484 1 89 389 ASP A CA 1
ATOM 3042 C C . ASP A 1 389 ? -7.68 -29.766 13.383 1 89 389 ASP A C 1
ATOM 3044 O O . ASP A 1 389 ? -8.758 -30.031 13.922 1 89 389 ASP A O 1
ATOM 3048 N N . TYR A 1 390 ? -6.98 -30.703 12.688 1 92.5 390 TYR A N 1
ATOM 3049 C CA . TYR A 1 390 ? -7.594 -32 12.422 1 92.5 390 TYR A CA 1
ATOM 3050 C C . TYR A 1 390 ? -6.664 -33.125 12.82 1 92.5 390 TYR A C 1
ATOM 3052 O O . TYR A 1 390 ? -6.984 -34.312 12.609 1 92.5 390 TYR A O 1
ATOM 3060 N N . ASN A 1 391 ? -5.543 -32.812 13.383 1 94.38 391 ASN A N 1
ATOM 3061 C CA . ASN A 1 391 ? -4.594 -33.812 13.859 1 94.38 391 ASN A CA 1
ATOM 3062 C C . ASN A 1 391 ? -4.316 -34.875 12.797 1 94.38 391 ASN A C 1
ATOM 3064 O O . ASN A 1 391 ? -4.48 -36.062 13.047 1 94.38 391 ASN A O 1
ATOM 3068 N N . ILE A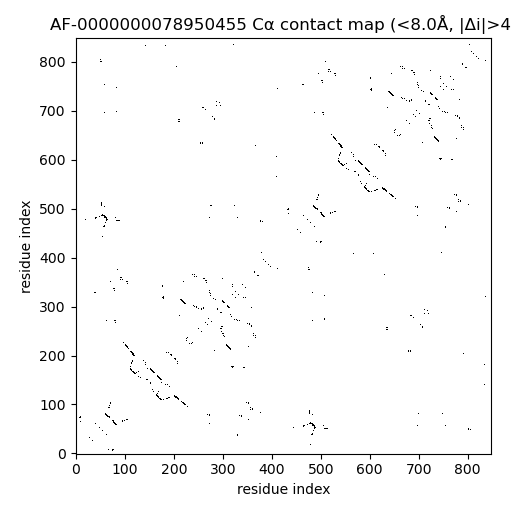 1 392 ? -3.912 -34.469 11.703 1 94.31 392 ILE A N 1
ATOM 3069 C CA . ILE A 1 392 ? -3.678 -35.438 10.625 1 94.31 392 ILE A CA 1
ATOM 3070 C C . ILE A 1 392 ? -2.434 -36.25 10.93 1 94.31 392 ILE A C 1
ATOM 3072 O O . ILE A 1 392 ? -1.467 -35.75 11.508 1 94.31 392 ILE A O 1
ATOM 3076 N N . SER A 1 393 ? -2.461 -37.5 10.539 1 94.06 393 SER A N 1
ATOM 3077 C CA . SER A 1 393 ? -1.319 -38.406 10.703 1 94.06 393 SER A CA 1
ATOM 3078 C C . SER A 1 393 ? -0.275 -38.188 9.617 1 94.06 393 SER A C 1
ATOM 3080 O O . SER A 1 393 ? -0.54 -37.469 8.633 1 94.06 393 SER A O 1
ATOM 3082 N N . SER A 1 394 ? 0.886 -38.812 9.82 1 93.25 394 SER A N 1
ATOM 3083 C CA . SER A 1 394 ? 1.95 -38.719 8.82 1 93.25 394 SER A CA 1
ATOM 3084 C C . SER A 1 394 ? 1.521 -39.375 7.504 1 93.25 394 SER A C 1
ATOM 3086 O O . SER A 1 394 ? 1.875 -38.875 6.43 1 93.25 394 SER A O 1
ATOM 3088 N N . ASP A 1 395 ? 0.82 -40.375 7.652 1 94.38 395 ASP A N 1
ATOM 3089 C CA . ASP A 1 395 ? 0.329 -41.062 6.461 1 94.38 395 ASP A CA 1
ATOM 3090 C C . ASP A 1 395 ? -0.671 -40.188 5.703 1 94.38 395 ASP A C 1
ATOM 3092 O O . ASP A 1 395 ? -0.608 -40.094 4.477 1 94.38 395 ASP A O 1
ATOM 3096 N N . GLU A 1 396 ? -1.562 -39.625 6.461 1 95.38 396 GLU A N 1
ATOM 3097 C CA . GLU A 1 396 ? -2.531 -38.719 5.859 1 95.38 396 GLU A CA 1
ATOM 3098 C C . GLU A 1 396 ? -1.837 -37.531 5.188 1 95.38 396 GLU A C 1
ATOM 3100 O O . GLU A 1 396 ? -2.223 -37.125 4.094 1 95.38 396 GLU A O 1
ATOM 3105 N N . ARG A 1 397 ? -0.899 -37 5.879 1 93.94 397 ARG A N 1
ATOM 3106 C CA . ARG A 1 397 ? -0.12 -35.906 5.355 1 93.94 397 ARG A CA 1
ATOM 3107 C C . ARG A 1 397 ? 0.483 -36.25 3.996 1 93.94 397 ARG A C 1
ATOM 3109 O O . ARG A 1 397 ? 0.394 -35.438 3.055 1 93.94 397 ARG A O 1
ATOM 3116 N N . GLY A 1 398 ? 1.078 -37.344 3.914 1 93.62 398 GLY A N 1
ATOM 3117 C CA . GLY A 1 398 ? 1.688 -37.781 2.67 1 93.62 398 GLY A CA 1
ATOM 3118 C C . GLY A 1 398 ? 0.689 -37.969 1.541 1 93.62 398 GLY A C 1
ATOM 3119 O O . GLY A 1 398 ? 0.957 -37.562 0.404 1 93.62 398 GLY A O 1
ATOM 3120 N N . LYS A 1 399 ? -0.375 -38.531 1.812 1 94.38 399 LYS A N 1
ATOM 3121 C CA . LYS A 1 399 ? -1.413 -38.781 0.812 1 94.38 399 LYS A CA 1
ATOM 3122 C C . LYS A 1 399 ? -2.006 -37.469 0.319 1 94.38 399 LYS A C 1
ATOM 3124 O O . LYS A 1 399 ? -2.279 -37.312 -0.873 1 94.38 399 LYS A O 1
ATOM 3129 N N . ILE A 1 400 ? -2.207 -36.562 1.224 1 93.81 400 ILE A N 1
ATOM 3130 C CA . ILE A 1 400 ? -2.738 -35.25 0.869 1 93.81 400 ILE A CA 1
ATOM 3131 C C . ILE A 1 400 ? -1.762 -34.531 -0.061 1 93.81 400 ILE A C 1
ATOM 3133 O O . ILE A 1 400 ? -2.162 -34 -1.096 1 93.81 400 ILE A O 1
ATOM 3137 N N . LEU A 1 401 ? -0.517 -34.562 0.31 1 91.38 401 LEU A N 1
ATOM 3138 C CA . LEU A 1 401 ? 0.512 -33.938 -0.508 1 91.38 401 LEU A CA 1
ATOM 3139 C C . LEU A 1 401 ? 0.543 -34.531 -1.907 1 91.38 401 LEU A C 1
ATOM 3141 O O . LEU A 1 401 ? 0.679 -33.812 -2.896 1 91.38 401 LEU A O 1
ATOM 3145 N N . PHE A 1 402 ? 0.425 -35.812 -1.882 1 91.19 402 PHE A N 1
ATOM 3146 C CA . PHE A 1 402 ? 0.462 -36.531 -3.15 1 91.19 402 PHE A CA 1
ATOM 3147 C C . PHE A 1 402 ? -0.715 -36.125 -4.031 1 91.19 402 PHE A C 1
ATOM 3149 O O . PHE A 1 402 ? -0.537 -35.844 -5.215 1 91.19 402 PHE A O 1
ATOM 3156 N N . LYS A 1 403 ? -1.852 -36.094 -3.529 1 91 403 LYS A N 1
ATOM 3157 C CA . LYS A 1 403 ? -3.055 -35.781 -4.297 1 91 403 LYS A CA 1
ATOM 3158 C C . LYS A 1 403 ? -3.047 -34.312 -4.762 1 91 403 LYS A C 1
ATOM 3160 O O . LYS A 1 403 ? -3.502 -34 -5.863 1 91 403 LYS A O 1
ATOM 3165 N N . MET A 1 404 ? -2.615 -33.438 -3.859 1 87.69 404 MET A N 1
ATOM 3166 C CA . MET A 1 404 ? -2.508 -32.031 -4.254 1 87.69 404 MET A CA 1
ATOM 3167 C C . MET A 1 404 ? -1.536 -31.859 -5.414 1 87.69 404 MET A C 1
ATOM 3169 O O . MET A 1 404 ? -1.832 -31.156 -6.383 1 87.69 404 MET A O 1
ATOM 3173 N N . SER A 1 405 ? -0.478 -32.562 -5.285 1 84.19 405 SER A N 1
ATOM 3174 C CA . SER A 1 405 ? 0.542 -32.5 -6.328 1 84.19 405 SER A CA 1
ATOM 3175 C C . SER A 1 405 ? 0.034 -33.062 -7.645 1 84.19 405 SER A C 1
ATOM 3177 O O . SER A 1 405 ? 0.262 -32.5 -8.711 1 84.19 405 SER A O 1
ATOM 3179 N N . GLU A 1 406 ? -0.646 -34.125 -7.512 1 83.25 406 GLU A N 1
ATOM 3180 C CA . GLU A 1 406 ? -1.175 -34.812 -8.688 1 83.25 406 GLU A CA 1
ATOM 3181 C C . GLU A 1 406 ? -2.236 -33.969 -9.391 1 83.25 406 GLU A C 1
ATOM 3183 O O . GLU A 1 406 ? -2.283 -33.906 -10.617 1 83.25 406 GLU A O 1
ATOM 3188 N N . SER A 1 407 ? -3.014 -33.344 -8.617 1 80.31 407 SER A N 1
ATOM 3189 C CA . SER A 1 407 ? -4.129 -32.594 -9.172 1 80.31 407 SER A CA 1
ATOM 3190 C C . SER A 1 407 ? -3.701 -31.172 -9.539 1 80.31 407 SER A C 1
ATOM 3192 O O . SER A 1 407 ? -4.375 -30.5 -10.32 1 80.31 407 SER A O 1
ATOM 3194 N N . GLY A 1 408 ? -2.621 -30.719 -8.836 1 76.75 408 GLY A N 1
ATOM 3195 C CA . GLY A 1 408 ? -2.189 -29.344 -9.008 1 76.75 408 GLY A CA 1
ATOM 3196 C C . GLY A 1 408 ? -3.051 -28.344 -8.25 1 76.75 408 GLY A C 1
ATOM 3197 O O . GLY A 1 408 ? -3.002 -27.141 -8.516 1 76.75 408 GLY A O 1
ATOM 3198 N N . ILE A 1 409 ? -3.854 -28.891 -7.426 1 80 409 ILE A N 1
ATOM 3199 C CA . ILE A 1 409 ? -4.738 -28.047 -6.629 1 80 409 ILE A CA 1
ATOM 3200 C C . ILE A 1 409 ? -4.184 -27.906 -5.215 1 80 409 ILE A C 1
ATOM 3202 O O . ILE A 1 409 ? -4.098 -28.891 -4.477 1 80 409 ILE A O 1
ATOM 3206 N N . TYR A 1 410 ? -3.828 -26.688 -4.887 1 81.31 410 TYR A N 1
ATOM 3207 C CA . TYR A 1 410 ? -3.242 -26.438 -3.574 1 81.31 410 TYR A CA 1
ATOM 3208 C C . TYR A 1 410 ? -4.117 -25.484 -2.76 1 81.31 410 TYR A C 1
ATOM 3210 O O . TYR A 1 410 ? -3.832 -24.297 -2.664 1 81.31 410 TYR A O 1
ATOM 3218 N N . SER A 1 411 ? -5.195 -26.047 -2.213 1 81.88 411 SER A N 1
ATOM 3219 C CA . SER A 1 411 ? -6.098 -25.266 -1.372 1 81.88 411 SER A CA 1
ATOM 3220 C C . SER A 1 411 ? -6.496 -26.047 -0.121 1 81.88 411 SER A C 1
ATOM 3222 O O . SER A 1 411 ? -6.48 -27.266 -0.118 1 81.88 411 SER A O 1
ATOM 3224 N N . LEU A 1 412 ? -6.762 -25.266 0.859 1 84.62 412 LEU A N 1
ATOM 3225 C CA . LEU A 1 412 ? -7.203 -25.891 2.107 1 84.62 412 LEU A CA 1
ATOM 3226 C C . LEU A 1 412 ? -8.484 -26.688 1.898 1 84.62 412 LEU A C 1
ATOM 3228 O O . LEU A 1 412 ? -8.641 -27.781 2.447 1 84.62 412 LEU A O 1
ATOM 3232 N N . ASP A 1 413 ? -9.359 -26.203 1.117 1 82.5 413 ASP A N 1
ATOM 3233 C CA . ASP A 1 413 ? -10.617 -26.875 0.847 1 82.5 413 ASP A CA 1
ATOM 3234 C C . ASP A 1 413 ? -10.383 -28.25 0.198 1 82.5 413 ASP A C 1
ATOM 3236 O O . ASP A 1 413 ? -11.023 -29.234 0.559 1 82.5 413 ASP A O 1
ATOM 3240 N N . PHE A 1 414 ? -9.547 -28.25 -0.751 1 86.06 414 PHE A N 1
ATOM 3241 C CA . PHE A 1 414 ? -9.227 -29.5 -1.431 1 86.06 414 PHE A CA 1
ATOM 3242 C C . PHE A 1 414 ? -8.57 -30.484 -0.47 1 86.06 414 PHE A C 1
ATOM 3244 O O . PHE A 1 414 ? -8.898 -31.672 -0.476 1 86.06 414 PHE A O 1
ATOM 3251 N N . ALA A 1 415 ? -7.676 -29.953 0.339 1 90.56 415 ALA A N 1
ATOM 3252 C CA . ALA A 1 415 ? -7.012 -30.797 1.329 1 90.56 415 ALA A CA 1
ATOM 3253 C C . ALA A 1 415 ? -8.023 -31.406 2.293 1 90.56 415 ALA A C 1
ATOM 3255 O O . ALA A 1 415 ? -7.91 -32.594 2.658 1 90.56 415 ALA A O 1
ATOM 3256 N N . LEU A 1 416 ? -8.922 -30.594 2.666 1 90.94 416 LEU A N 1
ATOM 3257 C CA . LEU A 1 416 ? -9.961 -31.062 3.578 1 90.94 416 LEU A CA 1
ATOM 3258 C C . LEU A 1 416 ? -10.836 -32.125 2.91 1 90.94 416 LEU A C 1
ATOM 3260 O O . LEU A 1 416 ? -11.266 -33.062 3.561 1 90.94 416 LEU A O 1
ATOM 3264 N N . LYS A 1 417 ? -11.117 -31.906 1.683 1 90.19 417 LYS A N 1
ATOM 3265 C CA . LYS A 1 417 ? -11.867 -32.906 0.937 1 90.19 417 LYS A CA 1
ATOM 3266 C C . LYS A 1 417 ? -11.117 -34.25 0.898 1 90.19 417 LYS A C 1
ATOM 3268 O O . LYS A 1 417 ? -11.703 -35.312 1.119 1 90.19 417 LYS A O 1
ATOM 3273 N N . ILE A 1 418 ? -9.844 -34.188 0.57 1 93.25 418 ILE A N 1
ATOM 3274 C CA . ILE A 1 418 ? -9.008 -35.406 0.542 1 93.25 418 ILE A CA 1
ATOM 3275 C C . ILE A 1 418 ? -9.031 -36.062 1.91 1 93.25 418 ILE A C 1
ATOM 3277 O O . ILE A 1 418 ? -9.18 -37.281 2.004 1 93.25 418 ILE A O 1
ATOM 3281 N N . LEU A 1 419 ? -8.844 -35.25 2.947 1 94.5 419 LEU A N 1
ATOM 3282 C CA . LEU A 1 419 ? -8.844 -35.781 4.312 1 94.5 419 LEU A CA 1
ATOM 3283 C C . LEU A 1 419 ? -10.172 -36.469 4.625 1 94.5 419 LEU A C 1
ATOM 3285 O O . LEU A 1 419 ? -10.188 -37.531 5.238 1 94.5 419 LEU A O 1
ATOM 3289 N N . GLY A 1 420 ? -11.234 -35.781 4.25 1 93.88 420 GLY A N 1
ATOM 3290 C CA . GLY A 1 420 ? -12.547 -36.406 4.426 1 93.88 420 GLY A CA 1
ATOM 3291 C C . GLY A 1 420 ? -12.672 -37.75 3.734 1 93.88 420 GLY A C 1
ATOM 3292 O O . GLY A 1 420 ? -13.234 -38.688 4.293 1 93.88 420 GLY A O 1
ATOM 3293 N N . ASP A 1 421 ? -12.211 -37.812 2.52 1 94.06 421 ASP A N 1
ATOM 3294 C CA . ASP A 1 421 ? -12.234 -39.062 1.752 1 94.06 421 ASP A CA 1
ATOM 3295 C C . ASP A 1 421 ? -11.391 -40.156 2.422 1 94.06 421 ASP A C 1
ATOM 3297 O O . ASP A 1 421 ? -11.734 -41.344 2.371 1 94.06 421 ASP A O 1
ATOM 3301 N N . LEU A 1 422 ? -10.289 -39.75 2.98 1 94.06 422 LEU A N 1
ATOM 3302 C CA . LEU A 1 422 ? -9.383 -40.688 3.637 1 94.06 422 LEU A CA 1
ATOM 3303 C C . LEU A 1 422 ? -10 -41.219 4.922 1 94.06 422 LEU A C 1
ATOM 3305 O O . LEU A 1 422 ? -9.703 -42.344 5.328 1 94.06 422 LEU A O 1
ATOM 3309 N N . ARG A 1 423 ? -10.766 -40.344 5.574 1 94.88 423 ARG A N 1
ATOM 3310 C CA . ARG A 1 423 ? -11.336 -40.719 6.863 1 94.88 423 ARG A CA 1
ATOM 3311 C C . ARG A 1 423 ? -12.75 -41.281 6.699 1 94.88 423 ARG A C 1
ATOM 3313 O O . ARG A 1 423 ? -13.383 -41.688 7.676 1 94.88 423 ARG A O 1
ATOM 3320 N N . ALA A 1 424 ? -13.336 -41.281 5.617 1 88.38 424 ALA A N 1
ATOM 3321 C CA . ALA A 1 424 ? -14.633 -41.906 5.352 1 88.38 424 ALA A CA 1
ATOM 3322 C C . ALA A 1 424 ? -14.492 -43.406 5.195 1 88.38 424 ALA A C 1
ATOM 3324 O O . ALA A 1 424 ? -13.43 -43.906 4.809 1 88.38 424 ALA A O 1
ATOM 3325 N N . MET B 1 1 ? -31.25 -24.594 8.57 1 26.75 1 MET B N 1
ATOM 3326 C CA . MET B 1 1 ? -31.922 -23.297 8.367 1 26.75 1 MET B CA 1
ATOM 3327 C C . MET B 1 1 ? -31.406 -22.266 9.367 1 26.75 1 MET B C 1
ATOM 3329 O O . MET B 1 1 ? -32.062 -21.25 9.594 1 26.75 1 MET B O 1
ATOM 3333 N N . LEU B 1 2 ? -30.594 -22.703 10.297 1 25.72 2 LEU B N 1
ATOM 3334 C CA . LEU B 1 2 ? -30.188 -21.766 11.344 1 25.72 2 LEU B CA 1
ATOM 3335 C C . LEU B 1 2 ? -29.484 -20.547 10.75 1 25.72 2 LEU B C 1
ATOM 3337 O O . LEU B 1 2 ? -28.344 -20.656 10.297 1 25.72 2 LEU B O 1
ATOM 3341 N N . ARG B 1 3 ? -30.297 -19.828 10.008 1 34.69 3 ARG B N 1
ATOM 3342 C CA . ARG B 1 3 ? -29.75 -18.531 9.633 1 34.69 3 ARG B CA 1
ATOM 3343 C C . ARG B 1 3 ? -28.984 -17.891 10.789 1 34.69 3 ARG B C 1
ATOM 3345 O O . ARG B 1 3 ? -29.578 -17.609 11.836 1 34.69 3 ARG B O 1
ATOM 3352 N N . ALA B 1 4 ? -27.844 -18.203 11.055 1 38.28 4 ALA B N 1
ATOM 3353 C CA . ALA B 1 4 ? -26.984 -17.594 12.086 1 38.28 4 ALA B CA 1
ATOM 3354 C C . ALA B 1 4 ? -27.344 -16.125 12.297 1 38.28 4 ALA B C 1
ATOM 3356 O O . ALA B 1 4 ? -27.453 -15.367 11.336 1 38.28 4 ALA B O 1
ATOM 3357 N N . LEU B 1 5 ? -28.109 -15.773 13.188 1 39.91 5 LEU B N 1
ATOM 3358 C CA . LEU B 1 5 ? -28.438 -14.414 13.617 1 39.91 5 LEU B CA 1
ATOM 3359 C C . LEU B 1 5 ? -27.281 -13.461 13.312 1 39.91 5 LEU B C 1
ATOM 3361 O O . LEU B 1 5 ? -26.188 -13.609 13.859 1 39.91 5 LEU B O 1
ATOM 3365 N N . LYS B 1 6 ? -27.406 -12.977 12.07 1 52.38 6 LYS B N 1
ATOM 3366 C CA . LYS B 1 6 ? -26.422 -11.953 11.703 1 52.38 6 LYS B CA 1
ATOM 3367 C C . LYS B 1 6 ? -26.141 -11.016 12.875 1 52.38 6 LYS B C 1
ATOM 3369 O O . LYS B 1 6 ? -27.062 -10.359 13.383 1 52.38 6 LYS B O 1
ATOM 3374 N N . ILE B 1 7 ? -25.219 -11.367 13.82 1 57.19 7 ILE B N 1
ATOM 3375 C CA . ILE B 1 7 ? -24.75 -10.531 14.914 1 57.19 7 ILE B CA 1
ATOM 3376 C C . ILE B 1 7 ? -24.562 -9.094 14.414 1 57.19 7 ILE B C 1
ATOM 3378 O O . ILE B 1 7 ? -23.812 -8.852 13.469 1 57.19 7 ILE B O 1
ATOM 3382 N N . PHE B 1 8 ? -25.688 -8.305 14.602 1 64.38 8 PHE B N 1
ATOM 3383 C CA . PHE B 1 8 ? -25.562 -6.879 14.32 1 64.38 8 PHE B CA 1
ATOM 3384 C C . PHE B 1 8 ? -24.578 -6.223 15.281 1 64.38 8 PHE B C 1
ATOM 3386 O O . PHE B 1 8 ? -24.781 -6.242 16.5 1 64.38 8 PHE B O 1
ATOM 3393 N N . MET B 1 9 ? -23.344 -5.992 14.797 1 78.56 9 MET B N 1
ATOM 3394 C CA . MET B 1 9 ? -22.312 -5.363 15.625 1 78.56 9 MET B CA 1
ATOM 3395 C C . MET B 1 9 ? -22.531 -3.854 15.703 1 78.56 9 MET B C 1
ATOM 3397 O O . MET B 1 9 ? -22.156 -3.121 14.789 1 78.56 9 MET B O 1
ATOM 3401 N N . ARG B 1 10 ? -23.391 -3.334 16.672 1 88.44 10 ARG B N 1
ATOM 3402 C CA . ARG B 1 10 ? -23.453 -1.908 16.984 1 88.44 10 ARG B CA 1
ATOM 3403 C C . ARG B 1 10 ? -22.828 -1.612 18.328 1 88.44 10 ARG B C 1
ATOM 3405 O O . ARG B 1 10 ? -23.25 -2.154 19.359 1 88.44 10 ARG B O 1
ATOM 3412 N N . LEU B 1 11 ? -21.797 -0.807 18.266 1 94.94 11 LEU B N 1
ATOM 3413 C CA . LEU B 1 11 ? -21.078 -0.473 19.484 1 94.94 11 LEU B CA 1
ATOM 3414 C C . LEU B 1 11 ? -21.734 0.701 20.203 1 94.94 11 LEU B C 1
ATOM 3416 O O . LEU B 1 11 ? -22.484 1.471 19.594 1 94.94 11 LEU B O 1
ATOM 3420 N N . SER B 1 12 ? -21.5 0.806 21.453 1 94.12 12 SER B N 1
ATOM 3421 C CA . SER B 1 12 ? -22.094 1.853 22.281 1 94.12 12 SER B CA 1
ATOM 3422 C C . SER B 1 12 ? -21.641 3.236 21.828 1 94.12 12 SER B C 1
ATOM 3424 O O . SER B 1 12 ? -20.547 3.393 21.281 1 94.12 12 SER B O 1
ATOM 3426 N N . GLU B 1 13 ? -22.453 4.195 22.062 1 90.75 13 GLU B N 1
ATOM 3427 C CA . GLU B 1 13 ? -22.156 5.57 21.672 1 90.75 13 GLU B CA 1
ATOM 3428 C C . GLU B 1 13 ? -20.938 6.109 22.391 1 90.75 13 GLU B C 1
ATOM 3430 O O . GLU B 1 13 ? -20.188 6.918 21.844 1 90.75 13 GLU B O 1
ATOM 3435 N N . ASN B 1 14 ? -20.703 5.645 23.578 1 93.25 14 ASN B N 1
ATOM 3436 C CA . ASN B 1 14 ? -19.578 6.129 24.375 1 93.25 14 ASN B CA 1
ATOM 3437 C C . ASN B 1 14 ? -18.344 5.258 24.188 1 93.25 14 ASN B C 1
ATOM 3439 O O . ASN B 1 14 ? -17.438 5.277 25.031 1 93.25 14 ASN B O 1
ATOM 3443 N N . PHE B 1 15 ? -18.328 4.477 23.188 1 94.94 15 PHE B N 1
ATOM 3444 C CA . PHE B 1 15 ? -17.234 3.543 22.938 1 94.94 15 PHE B CA 1
ATOM 3445 C C . PHE B 1 15 ? -15.891 4.262 22.969 1 94.94 15 PHE B C 1
ATOM 3447 O O . PHE B 1 15 ? -14.93 3.756 23.547 1 94.94 15 PHE B O 1
ATOM 3454 N N . ARG B 1 16 ? -15.797 5.441 22.375 1 92 16 ARG B N 1
ATOM 3455 C CA . ARG B 1 16 ? -14.555 6.199 22.266 1 92 16 ARG B CA 1
ATOM 3456 C C . ARG B 1 16 ? -13.992 6.527 23.656 1 92 16 ARG B C 1
ATOM 3458 O O . ARG B 1 16 ? -12.781 6.523 23.859 1 92 16 ARG B O 1
ATOM 3465 N N . SER B 1 17 ? -14.852 6.719 24.594 1 92.62 17 SER B N 1
ATOM 3466 C CA . SER B 1 17 ? -14.445 7.184 25.922 1 92.62 17 SER B CA 1
ATOM 3467 C C . SER B 1 17 ? -14.117 6.012 26.844 1 92.62 17 SER B C 1
ATOM 3469 O O . SER B 1 17 ? -13.555 6.203 27.922 1 92.62 17 SER B O 1
ATOM 3471 N N . LYS B 1 18 ? -14.398 4.848 26.422 1 94.38 18 LYS B N 1
ATOM 3472 C CA . LYS B 1 18 ? -14.133 3.666 27.234 1 94.38 18 LYS B CA 1
ATOM 3473 C C . LYS B 1 18 ? -12.641 3.381 27.328 1 94.38 18 LYS B C 1
ATOM 3475 O O . LYS B 1 18 ? -11.867 3.795 26.453 1 94.38 18 LYS B O 1
ATOM 3480 N N . SER B 1 19 ? -12.32 2.703 28.406 1 94.94 19 SER B N 1
ATOM 3481 C CA . SER B 1 19 ? -10.953 2.195 28.516 1 94.94 19 SER B CA 1
ATOM 3482 C C . SER B 1 19 ? -10.695 1.107 27.469 1 94.94 19 SER B C 1
ATOM 3484 O O . SER B 1 19 ? -11.633 0.555 26.891 1 94.94 19 SER B O 1
ATOM 3486 N N . ILE B 1 20 ? -9.469 0.861 27.281 1 95.06 20 ILE B N 1
ATOM 3487 C CA . ILE B 1 20 ? -9.086 -0.173 26.328 1 95.06 20 ILE B CA 1
ATOM 3488 C C . ILE B 1 20 ? -9.711 -1.506 26.719 1 95.06 20 ILE B C 1
ATOM 3490 O O . ILE B 1 20 ? -10.242 -2.229 25.875 1 95.06 20 ILE B O 1
ATOM 3494 N N . LEU B 1 21 ? -9.609 -1.859 28 1 95.06 21 LEU B N 1
ATOM 3495 C CA . LEU B 1 21 ? -10.172 -3.105 28.5 1 95.06 21 LEU B CA 1
ATOM 3496 C C . LEU B 1 21 ? -11.68 -3.158 28.281 1 95.06 21 LEU B C 1
ATOM 3498 O O . LEU B 1 21 ? -12.211 -4.195 27.891 1 95.06 21 LEU B O 1
ATOM 3502 N N . GLU B 1 22 ? -12.367 -2.094 28.5 1 96.5 22 GLU B N 1
ATOM 3503 C CA . GLU B 1 22 ? -13.812 -2.023 28.297 1 96.5 22 GLU B CA 1
ATOM 3504 C C . GLU B 1 22 ? -14.172 -2.156 26.828 1 96.5 22 GLU B C 1
ATOM 3506 O O . GLU B 1 22 ? -15.172 -2.783 26.484 1 96.5 22 GLU B O 1
ATOM 3511 N N . LYS B 1 23 ? -13.398 -1.508 26 1 96.69 23 LYS B N 1
ATOM 3512 C CA . LYS B 1 23 ? -13.609 -1.637 24.547 1 96.69 23 LYS B CA 1
ATOM 3513 C C . LYS B 1 23 ? -13.492 -3.092 24.109 1 96.69 23 LYS B C 1
ATOM 3515 O O . LYS B 1 23 ? -14.352 -3.602 23.391 1 96.69 23 LYS B O 1
ATOM 3520 N N . LYS B 1 24 ? -12.414 -3.74 24.562 1 95.94 24 LYS B N 1
ATOM 3521 C CA . LYS B 1 24 ? -12.203 -5.148 24.234 1 95.94 24 LYS B CA 1
ATOM 3522 C C . LYS B 1 24 ? -13.367 -6.008 24.734 1 95.94 24 LYS B C 1
ATOM 3524 O O . LYS B 1 24 ? -13.867 -6.863 24 1 95.94 24 LYS B O 1
ATOM 3529 N N . ARG B 1 25 ? -13.789 -5.773 25.938 1 95.31 25 ARG B N 1
ATOM 3530 C CA . ARG B 1 25 ? -14.867 -6.547 26.547 1 95.31 25 ARG B CA 1
ATOM 3531 C C . ARG B 1 25 ? -16.172 -6.379 25.766 1 95.31 25 ARG B C 1
ATOM 3533 O O . ARG B 1 25 ? -16.906 -7.344 25.578 1 95.31 25 ARG B O 1
ATOM 3540 N N . GLU B 1 26 ? -16.438 -5.172 25.375 1 96.31 26 GLU B N 1
ATOM 3541 C CA . GLU B 1 26 ? -17.656 -4.918 24.625 1 96.31 26 GLU B CA 1
ATOM 3542 C C . GLU B 1 26 ? -17.672 -5.703 23.328 1 96.31 26 GLU B C 1
ATOM 3544 O O . GLU B 1 26 ? -18.672 -6.336 22.984 1 96.31 26 GLU B O 1
ATOM 3549 N N . ILE B 1 27 ? -16.578 -5.652 22.578 1 96.31 27 ILE B N 1
ATOM 3550 C CA . ILE B 1 27 ? -16.484 -6.355 21.312 1 96.31 27 ILE B CA 1
ATOM 3551 C C . ILE B 1 27 ? -16.578 -7.863 21.547 1 96.31 27 ILE B C 1
ATOM 3553 O O . ILE B 1 27 ? -17.312 -8.562 20.859 1 96.31 27 ILE B O 1
ATOM 3557 N N . LYS B 1 28 ? -15.828 -8.344 22.531 1 95.56 28 LYS B N 1
ATOM 3558 C CA . LYS B 1 28 ? -15.812 -9.773 22.844 1 95.56 28 LYS B CA 1
ATOM 3559 C C . LYS B 1 28 ? -17.203 -10.258 23.234 1 95.56 28 LYS B C 1
ATOM 3561 O O . LYS B 1 28 ? -17.609 -11.359 22.859 1 95.56 28 LYS B O 1
ATOM 3566 N N . SER B 1 29 ? -17.875 -9.492 24 1 94.81 29 SER B N 1
ATOM 3567 C CA . SER B 1 29 ? -19.219 -9.844 24.453 1 94.81 29 SER B CA 1
ATOM 3568 C C . SER B 1 29 ? -20.188 -9.922 23.281 1 94.81 29 SER B C 1
ATOM 3570 O O . SER B 1 29 ? -20.969 -10.875 23.172 1 94.81 29 SER B O 1
ATOM 3572 N N . LEU B 1 30 ? -20.094 -8.953 22.422 1 93.75 30 LEU B N 1
ATOM 3573 C CA . LEU B 1 30 ? -21 -8.898 21.281 1 93.75 30 LEU B CA 1
ATOM 3574 C C . LEU B 1 30 ? -20.766 -10.078 20.344 1 93.75 30 LEU B C 1
ATOM 3576 O O . LEU B 1 30 ? -21.703 -10.602 19.75 1 93.75 30 LEU B O 1
ATOM 3580 N N . LEU B 1 31 ? -19.516 -10.531 20.281 1 94.31 31 LEU B N 1
ATOM 3581 C CA . LEU B 1 31 ? -19.156 -11.625 19.391 1 94.31 31 LEU B CA 1
ATOM 3582 C C . LEU B 1 31 ? -19.234 -12.969 20.109 1 94.31 31 LEU B C 1
ATOM 3584 O O . LEU B 1 31 ? -18.969 -14.016 19.5 1 94.31 31 LEU B O 1
ATOM 3588 N N . LYS B 1 32 ? -19.484 -12.953 21.359 1 94 32 LYS B N 1
ATOM 3589 C CA . LYS B 1 32 ? -19.578 -14.156 22.188 1 94 32 LYS B CA 1
ATOM 3590 C C . LYS B 1 32 ? -18.266 -14.938 22.156 1 94 32 LYS B C 1
ATOM 3592 O O . LYS B 1 32 ? -18.266 -16.156 21.938 1 94 32 LYS B O 1
ATOM 3597 N N . LEU B 1 33 ? -17.219 -14.156 22.297 1 93.25 33 LEU B N 1
ATOM 3598 C CA . LEU B 1 33 ? -15.906 -14.781 22.344 1 93.25 33 LEU B CA 1
ATOM 3599 C C . LEU B 1 33 ? -15.578 -15.25 23.766 1 93.25 33 LEU B C 1
ATOM 3601 O O . LEU B 1 33 ? -15.891 -14.57 24.734 1 93.25 33 LEU B O 1
ATOM 3605 N N . ASN B 1 34 ? -14.992 -16.344 23.812 1 91.12 34 ASN B N 1
ATOM 3606 C CA . ASN B 1 34 ? -14.508 -16.875 25.094 1 91.12 34 ASN B CA 1
ATOM 3607 C C . ASN B 1 34 ? -13.078 -16.422 25.375 1 91.12 34 ASN B C 1
ATOM 3609 O O . ASN B 1 34 ? -12.438 -15.797 24.516 1 91.12 34 ASN B O 1
ATOM 3613 N N . LEU B 1 35 ? -12.625 -16.734 26.547 1 85.94 35 LEU B N 1
ATOM 3614 C CA . LEU B 1 35 ? -11.305 -16.312 27 1 85.94 35 LEU B CA 1
ATOM 3615 C C . LEU B 1 35 ? -10.219 -16.906 26.125 1 85.94 35 LEU B C 1
ATOM 3617 O O . LEU B 1 35 ? -9.156 -16.312 25.938 1 85.94 35 LEU B O 1
ATOM 3621 N N . CYS B 1 36 ? -10.461 -18 25.516 1 88.75 36 CYS B N 1
ATOM 3622 C CA . CYS B 1 36 ? -9.445 -18.719 24.75 1 88.75 36 CYS B CA 1
ATOM 3623 C C . CYS B 1 36 ? -9.492 -18.328 23.281 1 88.75 36 CYS B C 1
ATOM 3625 O O . CYS B 1 36 ? -8.57 -18.625 22.531 1 88.75 36 CYS B O 1
ATOM 3627 N N . ASP B 1 37 ? -10.492 -17.578 22.969 1 92 37 ASP B N 1
ATOM 3628 C CA . ASP B 1 37 ? -10.633 -17.172 21.578 1 92 37 ASP B CA 1
ATOM 3629 C C . ASP B 1 37 ? -9.594 -16.125 21.188 1 92 37 ASP B C 1
ATOM 3631 O O . ASP B 1 37 ? -9.195 -15.312 22.031 1 92 37 ASP B O 1
ATOM 3635 N N . PHE B 1 38 ? -9.141 -16.203 19.969 1 92.62 38 PHE B N 1
ATOM 3636 C CA . PHE B 1 38 ? -8.18 -15.234 19.453 1 92.62 38 PHE B CA 1
ATOM 3637 C C . PHE B 1 38 ? -8.742 -13.82 19.531 1 92.62 38 PHE B C 1
ATOM 3639 O O . PHE B 1 38 ? -9.93 -13.609 19.297 1 92.62 38 PHE B O 1
ATOM 3646 N N . PHE B 1 39 ? -7.859 -12.82 19.891 1 96.12 39 PHE B N 1
ATOM 3647 C CA . PHE B 1 39 ? -8.133 -11.391 19.75 1 96.12 39 PHE B CA 1
ATOM 3648 C C . PHE B 1 39 ? -6.887 -10.641 19.297 1 96.12 39 PHE B C 1
ATOM 3650 O O . PHE B 1 39 ? -5.816 -11.242 19.141 1 96.12 39 PHE B O 1
ATOM 3657 N N . TYR B 1 40 ? -6.871 -9.242 18.859 1 93.75 40 TYR B N 1
ATOM 3658 C CA . TYR B 1 40 ? -5.809 -8.445 18.266 1 93.75 40 TYR B CA 1
ATOM 3659 C C . TYR B 1 40 ? -4.613 -8.344 19.203 1 93.75 40 TYR B C 1
ATOM 3661 O O . TYR B 1 40 ? -3.553 -7.84 18.828 1 93.75 40 TYR B O 1
ATOM 3669 N N . ASP B 1 41 ? -4.414 -8.984 20.188 1 91.06 41 ASP B N 1
ATOM 3670 C CA . ASP B 1 41 ? -3.295 -8.961 21.125 1 91.06 41 ASP B CA 1
ATOM 3671 C C . ASP B 1 41 ? -2.727 -10.367 21.328 1 91.06 41 ASP B C 1
ATOM 3673 O O . ASP B 1 41 ? -1.939 -10.594 22.25 1 91.06 41 ASP B O 1
ATOM 3677 N N . SER B 1 42 ? -3.127 -11.227 20.406 1 90.5 42 SER B N 1
ATOM 3678 C CA . SER B 1 42 ? -2.613 -12.594 20.391 1 90.5 42 SER B CA 1
ATOM 3679 C C . SER B 1 42 ? -1.689 -12.828 19.203 1 90.5 42 SER B C 1
ATOM 3681 O O . SER B 1 42 ? -1.813 -12.164 18.172 1 90.5 42 SER B O 1
ATOM 3683 N N . ALA B 1 43 ? -0.686 -13.641 19.469 1 91.31 43 ALA B N 1
ATOM 3684 C CA . ALA B 1 43 ? 0.206 -14.062 18.391 1 91.31 43 ALA B CA 1
ATOM 3685 C C . ALA B 1 43 ? 0.394 -15.578 18.391 1 91.31 43 ALA B C 1
ATOM 3687 O O . ALA B 1 43 ? 0.851 -16.156 19.375 1 91.31 43 ALA B O 1
ATOM 3688 N N . ASP B 1 44 ? 0.008 -16.219 17.328 1 90.19 44 ASP B N 1
ATOM 3689 C CA . ASP B 1 44 ? 0.314 -17.625 17.109 1 90.19 44 ASP B CA 1
ATOM 3690 C C . ASP B 1 44 ? 1.596 -17.797 16.297 1 90.19 44 ASP B C 1
ATOM 3692 O O . ASP B 1 44 ? 1.544 -18 15.078 1 90.19 44 ASP B O 1
ATOM 3696 N N . GLU B 1 45 ? 2.717 -17.781 16.969 1 92.12 45 GLU B N 1
ATOM 3697 C CA . GLU B 1 45 ? 4.004 -17.781 16.281 1 92.12 45 GLU B CA 1
ATOM 3698 C C . GLU B 1 45 ? 4.211 -19.062 15.492 1 92.12 45 GLU B C 1
ATOM 3700 O O . GLU B 1 45 ? 4.914 -19.078 14.484 1 92.12 45 GLU B O 1
ATOM 3705 N N . ASP B 1 46 ? 3.604 -20.156 15.977 1 90.19 46 ASP B N 1
ATOM 3706 C CA . ASP B 1 46 ? 3.693 -21.406 15.227 1 90.19 46 ASP B CA 1
ATOM 3707 C C . ASP B 1 46 ? 3.035 -21.266 13.859 1 90.19 46 ASP B C 1
ATOM 3709 O O . ASP B 1 46 ? 3.551 -21.781 12.859 1 90.19 46 ASP B O 1
ATOM 3713 N N . PHE B 1 47 ? 1.975 -20.609 13.859 1 91.81 47 PHE B N 1
ATOM 3714 C CA . PHE B 1 47 ? 1.304 -20.375 12.586 1 91.81 47 PHE B CA 1
ATOM 3715 C C . PHE B 1 47 ? 2.096 -19.391 11.734 1 91.81 47 PHE B C 1
ATOM 3717 O O . PHE B 1 47 ? 2.295 -19.609 10.539 1 91.81 47 PHE B O 1
ATOM 3724 N N . LEU B 1 48 ? 2.553 -18.266 12.391 1 93.94 48 LEU B N 1
ATOM 3725 C CA . LEU B 1 48 ? 3.223 -17.188 11.68 1 93.94 48 LEU B CA 1
ATOM 3726 C C . LEU B 1 48 ? 4.504 -17.688 11.016 1 93.94 48 LEU B C 1
ATOM 3728 O O . LEU B 1 48 ? 4.84 -17.266 9.914 1 93.94 48 LEU B O 1
ATOM 3732 N N . CYS B 1 49 ? 5.184 -18.625 11.672 1 92.19 49 CYS B N 1
ATOM 3733 C CA . CYS B 1 49 ? 6.449 -19.094 11.125 1 92.19 49 CYS B CA 1
ATOM 3734 C C . CYS B 1 49 ? 6.223 -19.969 9.891 1 92.19 49 CYS B C 1
ATOM 3736 O O . CYS B 1 49 ? 7.117 -20.109 9.062 1 92.19 49 CYS B O 1
ATOM 3738 N N . HIS B 1 50 ? 5.023 -20.516 9.703 1 90.62 50 HIS B N 1
ATOM 3739 C CA . HIS B 1 50 ? 4.703 -21.328 8.539 1 90.62 50 HIS B CA 1
ATOM 3740 C C . HIS B 1 50 ? 4.164 -20.469 7.402 1 90.62 50 HIS B C 1
ATOM 3742 O O . HIS B 1 50 ? 3.959 -20.953 6.289 1 90.62 50 HIS B O 1
ATOM 3748 N N . MET B 1 51 ? 4.023 -19.188 7.688 1 90.81 51 MET B N 1
ATOM 3749 C CA . MET B 1 51 ? 3.469 -18.281 6.68 1 90.81 51 MET B CA 1
ATOM 3750 C C . MET B 1 51 ? 4.566 -17.766 5.758 1 90.81 51 MET B C 1
ATOM 3752 O O . MET B 1 51 ? 4.328 -17.531 4.57 1 90.81 51 MET B O 1
ATOM 3756 N N . ILE B 1 52 ? 5.742 -17.484 6.352 1 93.31 52 ILE B N 1
ATOM 3757 C CA . ILE B 1 52 ? 6.781 -16.844 5.551 1 93.31 52 ILE B CA 1
ATOM 3758 C C . ILE B 1 52 ? 8.125 -17.531 5.816 1 93.31 52 ILE B C 1
ATOM 3760 O O . ILE B 1 52 ? 8.273 -18.266 6.797 1 93.31 52 ILE B O 1
ATOM 3764 N N . GLU B 1 53 ? 9.094 -17.25 4.926 1 92.44 53 GLU B N 1
ATOM 3765 C CA . GLU B 1 53 ? 10.445 -17.797 5.07 1 92.44 53 GLU B CA 1
ATOM 3766 C C . GLU B 1 53 ? 11.273 -16.938 6.023 1 92.44 53 GLU B C 1
ATOM 3768 O O . GLU B 1 53 ? 11.07 -15.727 6.117 1 92.44 53 GLU B O 1
ATOM 3773 N N . ASN B 1 54 ? 12.281 -17.562 6.754 1 95.88 54 ASN B N 1
ATOM 3774 C CA . ASN B 1 54 ? 13.227 -16.875 7.621 1 95.88 54 ASN B CA 1
ATOM 3775 C C . ASN B 1 54 ? 12.523 -16.016 8.656 1 95.88 54 ASN B C 1
ATOM 3777 O O . ASN B 1 54 ? 12.914 -14.867 8.891 1 95.88 54 ASN B O 1
ATOM 3781 N N . TYR B 1 55 ? 11.453 -16.578 9.148 1 96.94 55 TYR B N 1
ATOM 3782 C CA . TYR B 1 55 ? 10.695 -15.906 10.195 1 96.94 55 TYR B CA 1
ATOM 3783 C C . TYR B 1 55 ? 11.562 -15.648 11.422 1 96.94 55 TYR B C 1
ATOM 3785 O O . TYR B 1 55 ? 12.281 -16.531 11.883 1 96.94 55 TYR B O 1
ATOM 3793 N N . VAL B 1 56 ? 11.5 -14.383 11.984 1 97.88 56 VAL B N 1
ATOM 3794 C CA . VAL B 1 56 ? 12.281 -14.078 13.18 1 97.88 56 VAL B CA 1
ATOM 3795 C C . VAL B 1 56 ? 11.375 -13.43 14.234 1 97.88 56 VAL B C 1
ATOM 3797 O O . VAL B 1 56 ? 11.844 -13.047 15.305 1 97.88 56 VAL B O 1
ATOM 3800 N N . GLY B 1 57 ? 10.133 -13.273 13.977 1 97.5 57 GLY B N 1
ATOM 3801 C CA . GLY B 1 57 ? 9.164 -12.672 14.875 1 97.5 57 GLY B CA 1
ATOM 3802 C C . GLY B 1 57 ? 8.047 -11.938 14.148 1 97.5 57 GLY B C 1
ATOM 3803 O O . GLY B 1 57 ? 7.762 -12.234 12.984 1 97.5 57 GLY B O 1
ATOM 3804 N N . TYR B 1 58 ? 7.34 -11.078 14.867 1 97.44 58 TYR B N 1
ATOM 3805 C CA . TYR B 1 58 ? 6.219 -10.375 14.258 1 97.44 58 TYR B CA 1
ATOM 3806 C C . TYR B 1 58 ? 6.227 -8.898 14.648 1 97.44 58 TYR B C 1
ATOM 3808 O O . TYR B 1 58 ? 6.742 -8.539 15.711 1 97.44 58 TYR B O 1
ATOM 3816 N N . LEU B 1 59 ? 5.75 -8.055 13.75 1 97.25 59 LEU B N 1
ATOM 3817 C CA . LEU B 1 59 ? 5.465 -6.648 14 1 97.25 59 LEU B CA 1
ATOM 3818 C C . LEU B 1 59 ? 4.09 -6.477 14.641 1 97.25 59 LEU B C 1
ATOM 3820 O O . LEU B 1 59 ? 3.09 -6.973 14.109 1 97.25 59 LEU B O 1
ATOM 3824 N N . SER B 1 60 ? 4.027 -5.762 15.781 1 96.88 60 SER B N 1
ATOM 3825 C CA . SER B 1 60 ? 2.76 -5.406 16.406 1 96.88 60 SER B CA 1
ATOM 3826 C C . SER B 1 60 ? 2.199 -4.109 15.836 1 96.88 60 SER B C 1
ATOM 3828 O O . SER B 1 60 ? 2.516 -3.023 16.328 1 96.88 60 SER B O 1
ATOM 3830 N N . LEU B 1 61 ? 1.33 -4.242 14.867 1 97.06 61 LEU B N 1
ATOM 3831 C CA . LEU B 1 61 ? 0.699 -3.078 14.25 1 97.06 61 LEU B CA 1
ATOM 3832 C C . LEU B 1 61 ? -0.616 -2.742 14.945 1 97.06 61 LEU B C 1
ATOM 3834 O O . LEU B 1 61 ? -1.518 -3.582 15.016 1 97.06 61 LEU B O 1
ATOM 3838 N N . PRO B 1 62 ? -0.763 -1.531 15.445 1 97.12 62 PRO B N 1
ATOM 3839 C CA . PRO B 1 62 ? -1.963 -1.215 16.219 1 97.12 62 PRO B CA 1
ATOM 3840 C C . PRO B 1 62 ? -3.24 -1.282 15.391 1 97.12 62 PRO B C 1
ATOM 3842 O O . PRO B 1 62 ? -3.234 -0.906 14.211 1 97.12 62 PRO B O 1
ATOM 3845 N N . ILE B 1 63 ? -4.32 -1.763 16.016 1 98.25 63 ILE B N 1
ATOM 3846 C CA . ILE B 1 63 ? -5.648 -1.823 15.398 1 98.25 63 ILE B CA 1
ATOM 3847 C C . ILE B 1 63 ? -6.621 -0.959 16.203 1 98.25 63 ILE B C 1
ATOM 3849 O O . ILE B 1 63 ? -6.676 -1.052 17.422 1 98.25 63 ILE B O 1
ATOM 3853 N N . GLY B 1 64 ? -7.277 -0.1 15.516 1 98.19 64 GLY B N 1
ATOM 3854 C CA . GLY B 1 64 ? -8.359 0.682 16.094 1 98.19 64 GLY B CA 1
ATOM 3855 C C . GLY B 1 64 ? -9.688 0.461 15.398 1 98.19 64 GLY B C 1
ATOM 3856 O O . GLY B 1 64 ? -9.75 -0.193 14.359 1 98.19 64 GLY B O 1
ATOM 3857 N N . ILE B 1 65 ? -10.781 0.99 16.047 1 98.25 65 ILE B N 1
ATOM 3858 C CA . ILE B 1 65 ? -12.133 0.69 15.594 1 98.25 65 ILE B CA 1
ATOM 3859 C C . ILE B 1 65 ? -12.812 1.972 15.117 1 98.25 65 ILE B C 1
ATOM 3861 O O . ILE B 1 65 ? -12.789 2.99 15.805 1 98.25 65 ILE B O 1
ATOM 3865 N N . VAL B 1 66 ? -13.336 1.935 13.93 1 98.19 66 VAL B N 1
ATOM 3866 C CA . VAL B 1 66 ? -14.344 2.893 13.484 1 98.19 66 VAL B CA 1
ATOM 3867 C C . VAL B 1 66 ? -15.734 2.383 13.844 1 98.19 66 VAL B C 1
ATOM 3869 O O . VAL B 1 66 ? -16.172 1.354 13.328 1 98.19 66 VAL B O 1
ATOM 3872 N N . LYS B 1 67 ? -16.391 3.059 14.656 1 96.5 67 LYS B N 1
ATOM 3873 C CA . LYS B 1 67 ? -17.641 2.535 15.188 1 96.5 67 LYS B CA 1
ATOM 3874 C C . LYS B 1 67 ? -18.828 3.002 14.359 1 96.5 67 LYS B C 1
ATOM 3876 O O . LYS B 1 67 ? -18.859 4.145 13.891 1 96.5 67 LYS B O 1
ATOM 3881 N N . ASN B 1 68 ? -19.734 2.164 14.039 1 95.94 68 ASN B N 1
ATOM 3882 C CA . ASN B 1 68 ? -21.094 2.387 13.578 1 95.94 68 ASN B CA 1
ATOM 3883 C C . ASN B 1 68 ? -21.125 3.184 12.281 1 95.94 68 ASN B C 1
ATOM 3885 O O . ASN B 1 68 ? -21.859 4.164 12.164 1 95.94 68 ASN B O 1
ATOM 3889 N N . LEU B 1 69 ? -20.297 2.832 11.367 1 97.31 69 LEU B N 1
ATOM 3890 C CA . LEU B 1 69 ? -20.391 3.363 10.016 1 97.31 69 LEU B CA 1
ATOM 3891 C C . LEU B 1 69 ? -21.656 2.838 9.32 1 97.31 69 LEU B C 1
ATOM 3893 O O . LEU B 1 69 ? -21.797 1.627 9.141 1 97.31 69 LEU B O 1
ATOM 3897 N N . LYS B 1 70 ? -22.562 3.717 8.992 1 97.25 70 LYS B N 1
ATOM 3898 C CA . LYS B 1 70 ? -23.812 3.305 8.352 1 97.25 70 LYS B CA 1
ATOM 3899 C C . LYS B 1 70 ? -23.656 3.254 6.832 1 97.25 70 LYS B C 1
ATOM 3901 O O . LYS B 1 70 ? -23.391 4.277 6.195 1 97.25 70 LYS B O 1
ATOM 3906 N N . VAL B 1 71 ? -23.75 2.072 6.238 1 97.56 71 VAL B N 1
ATOM 3907 C CA . VAL B 1 71 ? -23.656 1.845 4.801 1 97.56 71 VAL B CA 1
ATOM 3908 C C . VAL B 1 71 ? -24.891 1.086 4.312 1 97.56 71 VAL B C 1
ATOM 3910 O O . VAL B 1 71 ? -25.219 0.024 4.84 1 97.56 71 VAL B O 1
ATOM 3913 N N . ASN B 1 72 ? -25.516 1.621 3.307 1 95.88 72 ASN B N 1
ATOM 3914 C CA . ASN B 1 72 ? -26.734 1.009 2.787 1 95.88 72 ASN B CA 1
ATOM 3915 C C . ASN B 1 72 ? -27.719 0.674 3.908 1 95.88 72 ASN B C 1
ATOM 3917 O O . ASN B 1 72 ? -28.281 -0.426 3.945 1 95.88 72 ASN B O 1
ATOM 3921 N N . GLY B 1 73 ? -27.844 1.529 4.859 1 93.88 73 GLY B N 1
ATOM 3922 C CA . GLY B 1 73 ? -28.812 1.396 5.934 1 93.88 73 GLY B CA 1
ATOM 3923 C C . GLY B 1 73 ? -28.359 0.448 7.027 1 93.88 73 GLY B C 1
ATOM 3924 O O . GLY B 1 73 ? -29.031 0.304 8.055 1 93.88 73 GLY B O 1
ATOM 3925 N N . LYS B 1 74 ? -27.219 -0.186 6.883 1 95.06 74 LYS B N 1
ATOM 3926 C CA . LYS B 1 74 ? -26.688 -1.135 7.852 1 95.06 74 LYS B CA 1
ATOM 3927 C C . LYS B 1 74 ? -25.453 -0.563 8.555 1 95.06 74 LYS B C 1
ATOM 3929 O O . LYS B 1 74 ? -24.594 0.053 7.918 1 95.06 74 LYS B O 1
ATOM 3934 N N . TYR B 1 75 ? -25.422 -0.698 9.93 1 96.44 75 TYR B N 1
ATOM 3935 C CA . TYR B 1 75 ? -24.281 -0.224 10.695 1 96.44 75 TYR B CA 1
ATOM 3936 C C . TYR B 1 75 ? -23.156 -1.256 10.695 1 96.44 75 TYR B C 1
ATOM 3938 O O . TYR B 1 75 ? -23.406 -2.455 10.828 1 96.44 75 TYR B O 1
ATOM 3946 N N . TYR B 1 76 ? -21.984 -0.775 10.508 1 97.56 76 TYR B N 1
ATOM 3947 C CA . TYR B 1 76 ? -20.781 -1.61 10.539 1 97.56 76 TYR B CA 1
ATOM 3948 C C . TYR B 1 76 ? -19.781 -1.102 11.578 1 97.56 76 TYR B C 1
ATOM 3950 O O . TYR B 1 76 ? -19.641 0.109 11.766 1 97.56 76 TYR B O 1
ATOM 3958 N N . THR B 1 77 ? -19.156 -1.988 12.289 1 97.81 77 THR B N 1
ATOM 3959 C CA . THR B 1 77 ? -17.922 -1.747 13.023 1 97.81 77 THR B CA 1
ATOM 3960 C C . THR B 1 77 ? -16.703 -2.146 12.188 1 97.81 77 THR B C 1
ATOM 3962 O O . THR B 1 77 ? -16.609 -3.289 11.734 1 97.81 77 THR B O 1
ATOM 3965 N N . VAL B 1 78 ? -15.805 -1.217 11.977 1 98.38 78 VAL B N 1
ATOM 3966 C CA . VAL B 1 78 ? -14.75 -1.437 10.992 1 98.38 78 VAL B CA 1
ATOM 3967 C C . VAL B 1 78 ? -13.391 -1.399 11.688 1 98.38 78 VAL B C 1
ATOM 3969 O O . VAL B 1 78 ? -13 -0.372 12.242 1 98.38 78 VAL B O 1
ATOM 3972 N N . PRO B 1 79 ? -12.625 -2.496 11.711 1 98.62 79 PRO B N 1
ATOM 3973 C CA . PRO B 1 79 ? -11.25 -2.471 12.227 1 98.62 79 PRO B CA 1
ATOM 3974 C C . PRO B 1 79 ? -10.258 -1.894 11.219 1 98.62 79 PRO B C 1
ATOM 3976 O O . PRO B 1 79 ? -10.312 -2.213 10.031 1 98.62 79 PRO B O 1
ATOM 3979 N N . ILE B 1 80 ? -9.398 -1.025 11.648 1 98.69 80 ILE B N 1
ATOM 3980 C CA . ILE B 1 80 ? -8.359 -0.407 10.828 1 98.69 80 ILE B CA 1
ATOM 3981 C C . ILE B 1 80 ? -6.992 -0.638 11.461 1 98.69 80 ILE B C 1
ATOM 3983 O O . ILE B 1 80 ? -6.766 -0.27 12.617 1 98.69 80 ILE B O 1
ATOM 3987 N N . ALA B 1 81 ? -6.066 -1.267 10.758 1 98.38 81 ALA B N 1
ATOM 3988 C CA . ALA B 1 81 ? -4.68 -1.415 11.188 1 98.38 81 ALA B CA 1
ATOM 3989 C C . ALA B 1 81 ? -3.789 -0.358 10.539 1 98.38 81 ALA B C 1
ATOM 3991 O O . ALA B 1 81 ? -3.678 -0.301 9.312 1 98.38 81 ALA B O 1
ATOM 3992 N N . THR B 1 82 ? -3.201 0.507 11.32 1 96.88 82 THR B N 1
ATOM 3993 C CA . THR B 1 82 ? -2.402 1.588 10.758 1 96.88 82 THR B CA 1
ATOM 3994 C C . THR B 1 82 ? -1.473 2.182 11.812 1 96.88 82 THR B C 1
ATOM 3996 O O . THR B 1 82 ? -1.767 2.131 13.008 1 96.88 82 THR B O 1
ATOM 3999 N N . GLU B 1 83 ? -0.298 2.656 11.328 1 93.56 83 GLU B N 1
ATOM 4000 C CA . GLU B 1 83 ? 0.636 3.387 12.18 1 93.56 83 GLU B CA 1
ATOM 4001 C C . GLU B 1 83 ? 0.294 4.875 12.227 1 93.56 83 GLU B C 1
ATOM 4003 O O . GLU B 1 83 ? 0.79 5.605 13.086 1 93.56 83 GLU B O 1
ATOM 4008 N N . GLU B 1 84 ? -0.598 5.301 11.32 1 91.5 84 GLU B N 1
ATOM 4009 C CA . GLU B 1 84 ? -0.935 6.715 11.203 1 91.5 84 GLU B CA 1
ATOM 4010 C C . GLU B 1 84 ? -1.936 7.133 12.281 1 91.5 84 GLU B C 1
ATOM 4012 O O . GLU B 1 84 ? -3.035 6.582 12.359 1 91.5 84 GLU B O 1
ATOM 4017 N N . PRO B 1 85 ? -1.682 8.078 13 1 88.44 85 PRO B N 1
ATOM 4018 C CA . PRO B 1 85 ? -2.482 8.422 14.18 1 88.44 85 PRO B CA 1
ATOM 4019 C C . PRO B 1 85 ? -3.877 8.93 13.82 1 88.44 85 PRO B C 1
ATOM 4021 O O . PRO B 1 85 ? -4.855 8.586 14.484 1 88.44 85 PRO B O 1
ATOM 4024 N N . SER B 1 86 ? -4.055 9.633 12.805 1 90.81 86 SER B N 1
ATOM 4025 C CA . SER B 1 86 ? -5.262 10.438 12.625 1 90.81 86 SER B CA 1
ATOM 4026 C C . SER B 1 86 ? -6.301 9.695 11.789 1 90.81 86 SER B C 1
ATOM 4028 O O . SER B 1 86 ? -7.465 10.094 11.734 1 90.81 86 SER B O 1
ATOM 4030 N N . VAL B 1 87 ? -6 8.57 11.188 1 95.62 87 VAL B N 1
ATOM 4031 C CA . VAL B 1 87 ? -6.855 7.91 10.203 1 95.62 87 VAL B CA 1
ATOM 4032 C C . VAL B 1 87 ? -8.148 7.445 10.867 1 95.62 87 VAL B C 1
ATOM 4034 O O . VAL B 1 87 ? -9.242 7.73 10.375 1 95.62 87 VAL B O 1
ATOM 4037 N N . ILE B 1 88 ? -8.07 6.805 12.008 1 97.25 88 ILE B N 1
ATOM 4038 C CA . ILE B 1 88 ? -9.219 6.23 12.695 1 97.25 88 ILE B CA 1
ATOM 4039 C C . ILE B 1 88 ? -10.094 7.344 13.266 1 97.25 88 ILE B C 1
ATOM 4041 O O . ILE B 1 88 ? -11.32 7.289 13.172 1 97.25 88 ILE B O 1
ATOM 4045 N N . ALA B 1 89 ? -9.414 8.359 13.852 1 94.56 89 ALA B N 1
ATOM 4046 C CA . ALA B 1 89 ? -10.156 9.516 14.344 1 94.56 89 ALA B CA 1
ATOM 4047 C C . ALA B 1 89 ? -10.938 10.188 13.227 1 94.56 89 ALA B C 1
ATOM 4049 O O . ALA B 1 89 ? -12.109 10.539 13.398 1 94.56 89 ALA B O 1
ATOM 4050 N N . ALA B 1 90 ? -10.289 10.359 12.109 1 94.69 90 ALA B N 1
ATOM 4051 C CA . ALA B 1 90 ? -10.914 10.992 10.953 1 94.69 90 ALA B CA 1
ATOM 4052 C C . ALA B 1 90 ? -12.102 10.172 10.461 1 94.69 90 ALA B C 1
ATOM 4054 O O . ALA B 1 90 ? -13.164 10.727 10.156 1 94.69 90 ALA B O 1
ATOM 4055 N N . LEU B 1 91 ? -11.992 8.891 10.422 1 97.44 91 LEU B N 1
ATOM 4056 C CA . LEU B 1 91 ? -13.055 8.016 9.938 1 97.44 91 LEU B CA 1
ATOM 4057 C C . LEU B 1 91 ? -14.227 7.992 10.914 1 97.44 91 LEU B C 1
ATOM 4059 O O . LEU B 1 91 ? -15.383 7.934 10.5 1 97.44 91 LEU B O 1
ATOM 4063 N N . ASN B 1 92 ? -13.938 7.988 12.203 1 96.69 92 ASN B N 1
ATOM 4064 C CA . ASN B 1 92 ? -15.008 8.047 13.188 1 96.69 92 ASN B CA 1
ATOM 4065 C C . ASN B 1 92 ? -15.805 9.344 13.078 1 96.69 92 ASN B C 1
ATOM 4067 O O . ASN B 1 92 ? -17.031 9.336 13.211 1 96.69 92 ASN B O 1
ATOM 4071 N N . PHE B 1 93 ? -15.07 10.391 12.875 1 93.5 93 PHE B N 1
ATOM 4072 C CA . PHE B 1 93 ? -15.719 11.68 12.688 1 93.5 93 PHE B CA 1
ATOM 4073 C C . PHE B 1 93 ? -16.625 11.664 11.461 1 93.5 93 PHE B C 1
ATOM 4075 O O . PHE B 1 93 ? -17.766 12.125 11.523 1 93.5 93 PHE B O 1
ATOM 4082 N N . SER B 1 94 ? -16.141 11.164 10.367 1 96 94 SER B N 1
ATOM 4083 C CA . SER B 1 94 ? -16.922 11.07 9.141 1 96 94 SER B CA 1
ATOM 4084 C C . SER B 1 94 ? -18.125 10.148 9.328 1 96 94 SER B C 1
ATOM 4086 O O . SER B 1 94 ? -19.203 10.414 8.789 1 96 94 SER B O 1
ATOM 4088 N N . SER B 1 95 ? -17.891 9.047 10.047 1 96 95 SER B N 1
ATOM 4089 C CA . SER B 1 95 ? -18.969 8.109 10.305 1 96 95 SER B CA 1
ATOM 4090 C C . SER B 1 95 ? -20.141 8.805 11 1 96 95 SER B C 1
ATOM 4092 O O . SER B 1 95 ? -21.297 8.57 10.672 1 96 95 SER B O 1
ATOM 4094 N N . LYS B 1 96 ? -19.828 9.672 11.914 1 94.88 96 LYS B N 1
ATOM 4095 C CA . LYS B 1 96 ? -20.859 10.406 12.656 1 94.88 96 LYS B CA 1
ATOM 4096 C C . LYS B 1 96 ? -21.609 11.367 11.742 1 94.88 96 LYS B C 1
ATOM 4098 O O . LYS B 1 96 ? -22.844 11.414 11.758 1 94.88 96 LYS B O 1
ATOM 4103 N N . ILE B 1 97 ? -20.922 12.047 10.922 1 95.94 97 ILE B N 1
ATOM 4104 C CA . ILE B 1 97 ? -21.516 13.055 10.062 1 95.94 97 ILE B CA 1
ATOM 4105 C C . ILE B 1 97 ? -22.344 12.383 8.969 1 95.94 97 ILE B C 1
ATOM 4107 O O . ILE B 1 97 ? -23.438 12.844 8.625 1 95.94 97 ILE B O 1
ATOM 4111 N N . LEU B 1 98 ? -21.859 11.281 8.43 1 97.12 98 LEU B N 1
ATOM 4112 C CA . LEU B 1 98 ? -22.469 10.648 7.258 1 97.12 98 LEU B CA 1
ATOM 4113 C C . LEU B 1 98 ? -23.594 9.711 7.664 1 97.12 98 LEU B C 1
ATOM 4115 O O . LEU B 1 98 ? -24.219 9.078 6.812 1 97.12 98 LEU B O 1
ATOM 4119 N N . GLU B 1 99 ? -23.828 9.648 8.93 1 94.5 99 GLU B N 1
ATOM 4120 C CA . GLU B 1 99 ? -24.859 8.734 9.422 1 94.5 99 GLU B CA 1
ATOM 4121 C C . GLU B 1 99 ? -26.203 8.977 8.727 1 94.5 99 GLU B C 1
ATOM 4123 O O . GLU B 1 99 ? -26.953 8.039 8.484 1 94.5 99 GLU B O 1
ATOM 4128 N N . HIS B 1 100 ? -26.438 10.234 8.336 1 88.75 100 HIS B N 1
ATOM 4129 C CA . HIS B 1 100 ? -27.719 10.523 7.703 1 88.75 100 HIS B CA 1
ATOM 4130 C C . HIS B 1 100 ? -27.531 10.906 6.238 1 88.75 100 HIS B C 1
ATOM 4132 O O . HIS B 1 100 ? -28.438 11.484 5.629 1 88.75 100 HIS B O 1
ATOM 4138 N N . ALA B 1 101 ? -26.422 10.703 5.586 1 95.44 101 ALA B N 1
ATOM 4139 C CA . ALA B 1 101 ? -26.109 11.102 4.215 1 95.44 101 ALA B CA 1
ATOM 4140 C C . ALA B 1 101 ? -26.391 9.961 3.238 1 95.44 101 ALA B C 1
ATOM 4142 O O . ALA B 1 101 ? -26.094 10.078 2.045 1 95.44 101 ALA B O 1
ATOM 4143 N N . ASN B 1 102 ? -26.938 8.859 3.625 1 94.12 102 ASN B N 1
ATOM 4144 C CA . ASN B 1 102 ? -27.234 7.711 2.771 1 94.12 102 ASN B CA 1
ATOM 4145 C C . ASN B 1 102 ? -26 7.211 2.051 1 94.12 102 ASN B C 1
ATOM 4147 O O . ASN B 1 102 ? -26 7.066 0.827 1 94.12 102 ASN B O 1
ATOM 4151 N N . LEU B 1 103 ? -24.922 7.078 2.715 1 98.31 103 LEU B N 1
ATOM 4152 C CA . LEU B 1 103 ? -23.719 6.449 2.156 1 98.31 103 LEU B CA 1
ATOM 4153 C C . LEU B 1 103 ? -24.047 5.059 1.622 1 98.31 103 LEU B C 1
ATOM 4155 O O . LEU B 1 103 ? -24.531 4.199 2.363 1 98.31 103 LEU B O 1
ATOM 4159 N N . SER B 1 104 ? -23.828 4.855 0.311 1 98.38 104 SER B N 1
ATOM 4160 C CA . SER B 1 104 ? -24.234 3.619 -0.349 1 98.38 104 SER B CA 1
ATOM 4161 C C . SER B 1 104 ? -23.234 3.219 -1.432 1 98.38 104 SER B C 1
ATOM 4163 O O . SER B 1 104 ? -22.375 4.012 -1.81 1 98.38 104 SER B O 1
ATOM 4165 N N . TYR B 1 105 ? -23.312 1.952 -1.841 1 98.5 105 TYR B N 1
ATOM 4166 C CA . TYR B 1 105 ? -22.438 1.445 -2.893 1 98.5 105 TYR B CA 1
ATOM 4167 C C . TYR B 1 105 ? -23.219 0.599 -3.891 1 98.5 105 TYR B C 1
ATOM 4169 O O . TYR B 1 105 ? -24.344 0.195 -3.619 1 98.5 105 TYR B O 1
ATOM 4177 N N . SER B 1 106 ? -22.656 0.459 -5.023 1 97.5 106 SER B N 1
ATOM 4178 C CA . SER B 1 106 ? -23.125 -0.463 -6.055 1 97.5 106 SER B CA 1
ATOM 4179 C C . SER B 1 106 ? -21.969 -1.284 -6.625 1 97.5 106 SER B C 1
ATOM 4181 O O . SER B 1 106 ? -20.922 -0.734 -6.988 1 97.5 106 SER B O 1
ATOM 4183 N N . VAL B 1 107 ? -22.188 -2.557 -6.594 1 95.25 107 VAL B N 1
ATOM 4184 C CA . VAL B 1 107 ? -21.156 -3.473 -7.078 1 95.25 107 VAL B CA 1
ATOM 4185 C C . VAL B 1 107 ? -21.688 -4.262 -8.273 1 95.25 107 VAL B C 1
ATOM 4187 O O . VAL B 1 107 ? -22.812 -4.793 -8.227 1 95.25 107 VAL B O 1
ATOM 4190 N N . GLY B 1 108 ? -20.984 -4.242 -9.391 1 94.38 108 GLY B N 1
ATOM 4191 C CA . GLY B 1 108 ? -21.312 -5.047 -10.555 1 94.38 108 GLY B CA 1
ATOM 4192 C C . GLY B 1 108 ? -20.578 -6.375 -10.586 1 94.38 108 GLY B C 1
ATOM 4193 O O . GLY B 1 108 ? -20.281 -6.953 -9.539 1 94.38 108 GLY B O 1
ATOM 4194 N N . GLU B 1 109 ? -20.422 -6.883 -11.734 1 94.56 109 GLU B N 1
ATOM 4195 C CA . GLU B 1 109 ? -19.688 -8.133 -11.922 1 94.56 109 GLU B CA 1
ATOM 4196 C C . GLU B 1 109 ? -18.203 -7.957 -11.586 1 94.56 109 GLU B C 1
ATOM 4198 O O . GLU B 1 109 ? -17.609 -6.926 -11.898 1 94.56 109 GLU B O 1
ATOM 4203 N N . VAL B 1 110 ? -17.719 -8.93 -10.93 1 95.56 110 VAL B N 1
ATOM 4204 C CA . VAL B 1 110 ? -16.297 -8.953 -10.609 1 95.56 110 VAL B CA 1
ATOM 4205 C C . VAL B 1 110 ? -15.703 -10.297 -11.023 1 95.56 110 VAL B C 1
ATOM 4207 O O . VAL B 1 110 ? -16.141 -11.352 -10.547 1 95.56 110 VAL B O 1
ATOM 4210 N N . LEU B 1 111 ? -14.758 -10.273 -11.898 1 97.75 111 LEU B N 1
ATOM 4211 C CA . LEU B 1 111 ? -14.125 -11.5 -12.375 1 97.75 111 LEU B CA 1
ATOM 4212 C C . LEU B 1 111 ? -12.609 -11.43 -12.18 1 97.75 111 LEU B C 1
ATOM 4214 O O . LEU B 1 111 ? -12.023 -10.352 -12.242 1 97.75 111 LEU B O 1
ATOM 4218 N N . GLY B 1 112 ? -12.055 -12.609 -11.836 1 97.75 112 GLY B N 1
ATOM 4219 C CA . GLY B 1 112 ? -10.617 -12.758 -11.945 1 97.75 112 GLY B CA 1
ATOM 4220 C C . GLY B 1 112 ? -10.148 -13.016 -13.367 1 97.75 112 GLY B C 1
ATOM 4221 O O . GLY B 1 112 ? -10.938 -13.438 -14.219 1 97.75 112 GLY B O 1
ATOM 4222 N N . ILE B 1 113 ? -8.906 -12.734 -13.625 1 98.5 113 ILE B N 1
ATOM 4223 C CA . ILE B 1 113 ? -8.391 -12.859 -14.984 1 98.5 113 ILE B CA 1
ATOM 4224 C C . ILE B 1 113 ? -7.098 -13.672 -14.977 1 98.5 113 ILE B C 1
ATOM 4226 O O . ILE B 1 113 ? -6.133 -13.297 -14.305 1 98.5 113 ILE B O 1
ATOM 4230 N N . ALA B 1 114 ? -7.102 -14.711 -15.609 1 98.25 114 ALA B N 1
ATOM 4231 C CA . ALA B 1 114 ? -5.887 -15.453 -15.953 1 98.25 114 ALA B CA 1
ATOM 4232 C C . ALA B 1 114 ? -5.41 -15.102 -17.359 1 98.25 114 ALA B C 1
ATOM 4234 O O . ALA B 1 114 ? -6.219 -14.938 -18.266 1 98.25 114 ALA B O 1
ATOM 4235 N N . GLN B 1 115 ? -4.125 -15 -17.531 1 98.56 115 GLN B N 1
ATOM 4236 C CA . GLN B 1 115 ? -3.588 -14.578 -18.812 1 98.56 115 GLN B CA 1
ATOM 4237 C C . GLN B 1 115 ? -2.557 -15.578 -19.344 1 98.56 115 GLN B C 1
ATOM 4239 O O . GLN B 1 115 ? -1.754 -16.109 -18.578 1 98.56 115 GLN B O 1
ATOM 4244 N N . VAL B 1 116 ? -2.641 -15.836 -20.578 1 98.31 116 VAL B N 1
ATOM 4245 C CA . VAL B 1 116 ? -1.642 -16.625 -21.297 1 98.31 116 VAL B CA 1
ATOM 4246 C C . VAL B 1 116 ? -1.085 -15.797 -22.469 1 98.31 116 VAL B C 1
ATOM 4248 O O . VAL B 1 116 ? -1.844 -15.289 -23.297 1 98.31 116 VAL B O 1
ATOM 4251 N N . TYR B 1 117 ? 0.184 -15.656 -22.516 1 98.44 117 TYR B N 1
ATOM 4252 C CA . TYR B 1 117 ? 0.878 -14.969 -23.594 1 98.44 117 TYR B CA 1
ATOM 4253 C C . TYR B 1 117 ? 1.59 -15.961 -24.516 1 98.44 117 TYR B C 1
ATOM 4255 O O . TYR B 1 117 ? 2.488 -16.688 -24.078 1 98.44 117 TYR B O 1
ATOM 4263 N N . ILE B 1 118 ? 1.225 -15.922 -25.797 1 98.31 118 ILE B N 1
ATOM 4264 C CA . ILE B 1 118 ? 1.673 -16.906 -26.781 1 98.31 118 ILE B CA 1
ATOM 4265 C C . ILE B 1 118 ? 2.605 -16.234 -27.781 1 98.31 118 ILE B C 1
ATOM 4267 O O . ILE B 1 118 ? 2.26 -15.211 -28.375 1 98.31 118 ILE B O 1
ATOM 4271 N N . LYS B 1 119 ? 3.762 -16.812 -27.953 1 97.75 119 LYS B N 1
ATOM 4272 C CA . LYS B 1 119 ? 4.684 -16.328 -28.984 1 97.75 119 LYS B CA 1
ATOM 4273 C C . LYS B 1 119 ? 4.207 -16.734 -30.375 1 97.75 119 LYS B C 1
ATOM 4275 O O . LYS B 1 119 ? 3.98 -17.922 -30.625 1 97.75 119 LYS B O 1
ATOM 4280 N N . THR B 1 120 ? 4.055 -15.781 -31.219 1 97.81 120 THR B N 1
ATOM 4281 C CA . THR B 1 120 ? 3.559 -16.078 -32.562 1 97.81 120 THR B CA 1
ATOM 4282 C C . THR B 1 120 ? 3.834 -14.898 -33.5 1 97.81 120 THR B C 1
ATOM 4284 O O . THR B 1 120 ? 3.871 -13.75 -33.062 1 97.81 120 THR B O 1
ATOM 4287 N N . ASP B 1 121 ? 3.904 -15.188 -34.75 1 95.62 121 ASP B N 1
ATOM 4288 C CA . ASP B 1 121 ? 4.082 -14.164 -35.781 1 95.62 121 ASP B CA 1
ATOM 4289 C C . ASP B 1 121 ? 2.762 -13.859 -36.469 1 95.62 121 ASP B C 1
ATOM 4291 O O . ASP B 1 121 ? 2.709 -13.008 -37.375 1 95.62 121 ASP B O 1
ATOM 4295 N N . LYS B 1 122 ? 1.708 -14.5 -36.094 1 97.06 122 LYS B N 1
ATOM 4296 C CA . LYS B 1 122 ? 0.409 -14.273 -36.719 1 97.06 122 LYS B CA 1
ATOM 4297 C C . LYS B 1 122 ? -0.67 -14.016 -35.688 1 97.06 122 LYS B C 1
ATOM 4299 O O . LYS B 1 122 ? -0.517 -14.391 -34.5 1 97.06 122 LYS B O 1
ATOM 4304 N N . ASP B 1 123 ? -1.73 -13.383 -36.125 1 98.38 123 ASP B N 1
ATOM 4305 C CA . ASP B 1 123 ? -2.869 -13.102 -35.25 1 98.38 123 ASP B CA 1
ATOM 4306 C C . ASP B 1 123 ? -3.686 -14.367 -35 1 98.38 123 ASP B C 1
ATOM 4308 O O . ASP B 1 123 ? -4.32 -14.898 -35.906 1 98.38 123 ASP B O 1
ATOM 4312 N N . LEU B 1 124 ? -3.688 -14.82 -33.781 1 98.44 124 LEU B N 1
ATOM 4313 C CA . LEU B 1 124 ? -4.359 -16.062 -33.406 1 98.44 124 LEU B CA 1
ATOM 4314 C C . LEU B 1 124 ? -5.723 -15.766 -32.781 1 98.44 124 LEU B C 1
ATOM 4316 O O . LEU B 1 124 ? -6.27 -16.594 -32.062 1 98.44 124 LEU B O 1
ATOM 4320 N N . SER B 1 125 ? -6.258 -14.594 -32.938 1 98.44 125 SER B N 1
ATOM 4321 C CA . SER B 1 125 ? -7.488 -14.172 -32.281 1 98.44 125 SER B CA 1
ATOM 4322 C C . SER B 1 125 ? -8.625 -15.156 -32.531 1 98.44 125 SER B C 1
ATOM 4324 O O . SER B 1 125 ? -9.344 -15.539 -31.609 1 98.44 125 SER B O 1
ATOM 4326 N N . ASP B 1 126 ? -8.773 -15.562 -33.719 1 98 126 ASP B N 1
ATOM 4327 C CA . ASP B 1 126 ? -9.852 -16.5 -34.062 1 98 126 ASP B CA 1
ATOM 4328 C C . ASP B 1 126 ? -9.664 -17.828 -33.375 1 98 126 ASP B C 1
ATOM 4330 O O . ASP B 1 126 ? -10.625 -18.406 -32.844 1 98 126 ASP B O 1
ATOM 4334 N N . MET B 1 127 ? -8.508 -18.297 -33.406 1 97.5 127 MET B N 1
ATOM 4335 C CA . MET B 1 127 ? -8.219 -19.547 -32.719 1 97.5 127 MET B CA 1
ATOM 4336 C C . MET B 1 127 ? -8.508 -19.422 -31.219 1 97.5 127 MET B C 1
ATOM 4338 O O . MET B 1 127 ? -9.188 -20.281 -30.641 1 97.5 127 MET B O 1
ATOM 4342 N N . CYS B 1 128 ? -8.023 -18.391 -30.609 1 98.06 128 CYS B N 1
ATOM 4343 C CA . CYS B 1 128 ? -8.148 -18.203 -29.172 1 98.06 128 CYS B CA 1
ATOM 4344 C C . CYS B 1 128 ? -9.617 -18.109 -28.75 1 98.06 128 CYS B C 1
ATOM 4346 O O . CYS B 1 128 ? -10.023 -18.75 -27.781 1 98.06 128 CYS B O 1
ATOM 4348 N N . LEU B 1 129 ? -10.359 -17.375 -29.469 1 97.81 129 LEU B N 1
ATOM 4349 C CA . LEU B 1 129 ? -11.773 -17.234 -29.125 1 97.81 129 LEU B CA 1
ATOM 4350 C C . LEU B 1 129 ? -12.523 -18.531 -29.359 1 97.81 129 LEU B C 1
ATOM 4352 O O . LEU B 1 129 ? -13.508 -18.812 -28.672 1 97.81 129 LEU B O 1
ATOM 4356 N N . GLY B 1 130 ? -12.086 -19.312 -30.297 1 97.62 130 GLY B N 1
ATOM 4357 C CA . GLY B 1 130 ? -12.703 -20.594 -30.609 1 97.62 130 GLY B CA 1
ATOM 4358 C C . GLY B 1 130 ? -12.398 -21.656 -29.562 1 97.62 130 GLY B C 1
ATOM 4359 O O . GLY B 1 130 ? -13 -22.734 -29.578 1 97.62 130 GLY B O 1
ATOM 4360 N N . LEU B 1 131 ? -11.555 -21.359 -28.625 1 98.06 131 LEU B N 1
ATOM 4361 C CA . LEU B 1 131 ? -11.109 -22.344 -27.641 1 98.06 131 LEU B CA 1
ATOM 4362 C C . LEU B 1 131 ? -12.047 -22.359 -26.438 1 98.06 131 LEU B C 1
ATOM 4364 O O . LEU B 1 131 ? -11.797 -23.078 -25.469 1 98.06 131 LEU B O 1
ATOM 4368 N N . PHE B 1 132 ? -13.094 -21.641 -26.469 1 98.06 132 PHE B N 1
ATOM 4369 C CA . PHE B 1 132 ? -13.961 -21.469 -25.312 1 98.06 132 PHE B CA 1
ATOM 4370 C C . PHE B 1 132 ? -14.328 -22.812 -24.703 1 98.06 132 PHE B C 1
ATOM 4372 O O . PHE B 1 132 ? -14.109 -23.031 -23.516 1 98.06 132 PHE B O 1
ATOM 4379 N N . LYS B 1 133 ? -14.859 -23.734 -25.5 1 98 133 LYS B N 1
ATOM 4380 C CA . LYS B 1 133 ? -15.305 -25.031 -24.984 1 98 133 LYS B CA 1
ATOM 4381 C C . LYS B 1 133 ? -14.117 -25.859 -24.484 1 98 133 LYS B C 1
ATOM 4383 O O . LYS B 1 133 ? -14.234 -26.562 -23.484 1 98 133 LYS B O 1
ATOM 4388 N N . LYS B 1 134 ? -13.039 -25.781 -25.188 1 98.19 134 LYS B N 1
ATOM 4389 C CA . LYS B 1 134 ? -11.844 -26.516 -24.797 1 98.19 134 LYS B CA 1
ATOM 4390 C C . LYS B 1 134 ? -11.312 -26 -23.453 1 98.19 134 LYS B C 1
ATOM 4392 O O . LYS B 1 134 ? -10.953 -26.797 -22.578 1 98.19 134 LYS B O 1
ATOM 4397 N N . ILE B 1 135 ? -11.273 -24.703 -23.312 1 98.5 135 ILE B N 1
ATOM 4398 C CA . ILE B 1 135 ? -10.758 -24.109 -22.094 1 98.5 135 ILE B CA 1
ATOM 4399 C C . ILE B 1 135 ? -11.672 -24.453 -20.922 1 98.5 135 ILE B C 1
ATOM 4401 O O . ILE B 1 135 ? -11.195 -24.734 -19.812 1 98.5 135 ILE B O 1
ATOM 4405 N N . ASP B 1 136 ? -12.938 -24.406 -21.203 1 97.62 136 ASP B N 1
ATOM 4406 C CA . ASP B 1 136 ? -13.883 -24.844 -20.172 1 97.62 136 ASP B CA 1
ATOM 4407 C C . ASP B 1 136 ? -13.57 -26.281 -19.719 1 97.62 136 ASP B C 1
ATOM 4409 O O . ASP B 1 136 ? -13.562 -26.562 -18.531 1 97.62 136 ASP B O 1
ATOM 4413 N N . LEU B 1 137 ? -13.297 -27.156 -20.656 1 97.06 137 LEU B N 1
ATOM 4414 C CA . LEU B 1 137 ? -12.977 -28.547 -20.359 1 97.06 137 LEU B CA 1
ATOM 4415 C C . LEU B 1 137 ? -11.625 -28.656 -19.656 1 97.06 137 LEU B C 1
ATOM 4417 O O . LEU B 1 137 ? -11.5 -29.375 -18.656 1 97.06 137 LEU B O 1
ATOM 4421 N N . TRP B 1 138 ? -10.586 -27.938 -20.219 1 97.12 138 TRP B N 1
ATOM 4422 C CA . TRP B 1 138 ? -9.234 -28.016 -19.672 1 97.12 138 TRP B CA 1
ATOM 4423 C C . TRP B 1 138 ? -9.195 -27.531 -18.234 1 97.12 138 TRP B C 1
ATOM 4425 O O . TRP B 1 138 ? -8.398 -28.016 -17.422 1 97.12 138 TRP B O 1
ATOM 4435 N N . SER B 1 139 ? -10.008 -26.531 -17.875 1 96.19 139 SER B N 1
ATOM 4436 C CA . SER B 1 139 ? -9.922 -25.875 -16.562 1 96.19 139 SER B CA 1
ATOM 4437 C C . SER B 1 139 ? -10.852 -26.531 -15.555 1 96.19 139 SER B C 1
ATOM 4439 O O . SER B 1 139 ? -10.812 -26.203 -14.367 1 96.19 139 SER B O 1
ATOM 4441 N N . LYS B 1 140 ? -11.664 -27.484 -15.883 1 93.44 140 LYS B N 1
ATOM 4442 C CA . LYS B 1 140 ? -12.695 -28.094 -15.047 1 93.44 140 LYS B CA 1
ATOM 4443 C C . LYS B 1 140 ? -12.094 -28.688 -13.789 1 93.44 140 LYS B C 1
ATOM 4445 O O . LYS B 1 140 ? -12.641 -28.531 -12.695 1 93.44 140 LYS B O 1
ATOM 4450 N N . PRO B 1 141 ? -10.984 -29.406 -13.938 1 90.12 141 PRO B N 1
ATOM 4451 C CA . PRO B 1 141 ? -10.43 -30.016 -12.719 1 90.12 141 PRO B CA 1
ATOM 4452 C C . PRO B 1 141 ? -10.062 -28.984 -11.664 1 90.12 141 PRO B C 1
ATOM 4454 O O . PRO B 1 141 ? -10.07 -29.281 -10.469 1 90.12 141 PRO B O 1
ATOM 4457 N N . LEU B 1 142 ? -9.734 -27.797 -12.102 1 91.81 142 LEU B N 1
ATOM 4458 C CA . LEU B 1 142 ? -9.328 -26.734 -11.188 1 91.81 142 LEU B CA 1
ATOM 4459 C C . LEU B 1 142 ? -10.539 -25.969 -10.672 1 91.81 142 LEU B C 1
ATOM 4461 O O . LEU B 1 142 ? -10.508 -25.422 -9.57 1 91.81 142 LEU B O 1
ATOM 4465 N N . LEU B 1 143 ? -11.633 -25.938 -11.477 1 94 143 LEU B N 1
ATOM 4466 C CA . LEU B 1 143 ? -12.711 -25 -11.211 1 94 143 LEU B CA 1
ATOM 4467 C C . LEU B 1 143 ? -13.93 -25.703 -10.633 1 94 143 LEU B C 1
ATOM 4469 O O . LEU B 1 143 ? -14.875 -25.047 -10.18 1 94 143 LEU B O 1
ATOM 4473 N N . HIS B 1 144 ? -13.906 -26.969 -10.539 1 89.06 144 HIS B N 1
ATOM 4474 C CA . HIS B 1 144 ? -15.078 -27.75 -10.18 1 89.06 144 HIS B CA 1
ATOM 4475 C C . HIS B 1 144 ? -15.664 -27.281 -8.852 1 89.06 144 HIS B C 1
ATOM 4477 O O . HIS B 1 144 ? -16.875 -27.078 -8.742 1 89.06 144 HIS B O 1
ATOM 4483 N N . ASN B 1 145 ? -14.836 -27.094 -7.863 1 84.25 145 ASN B N 1
ATOM 4484 C CA . ASN B 1 145 ? -15.328 -26.641 -6.566 1 84.25 145 ASN B CA 1
ATOM 4485 C C . ASN B 1 145 ? -15.859 -25.219 -6.637 1 84.25 145 ASN B C 1
ATOM 4487 O O . ASN B 1 145 ? -16.844 -24.875 -5.961 1 84.25 145 ASN B O 1
ATOM 4491 N N . MET B 1 146 ? -15.195 -24.422 -7.418 1 89.44 146 MET B N 1
ATOM 4492 C CA . MET B 1 146 ? -15.625 -23.047 -7.602 1 89.44 146 MET B CA 1
ATOM 4493 C C . MET B 1 146 ? -16.984 -22.984 -8.297 1 89.44 146 MET B C 1
ATOM 4495 O O . MET B 1 146 ? -17.828 -22.156 -7.965 1 89.44 146 MET B O 1
ATOM 4499 N N . GLU B 1 147 ? -17.172 -23.859 -9.234 1 92.62 147 GLU B N 1
ATOM 4500 C CA . GLU B 1 147 ? -18.422 -23.922 -9.984 1 92.62 147 GLU B CA 1
ATOM 4501 C C . GLU B 1 147 ? -19.578 -24.312 -9.086 1 92.62 147 GLU B C 1
ATOM 4503 O O . GLU B 1 147 ? -20.719 -23.859 -9.281 1 92.62 147 GLU B O 1
ATOM 4508 N N . ARG B 1 148 ? -19.297 -25.094 -8.094 1 89.88 148 ARG B N 1
ATOM 4509 C CA . ARG B 1 148 ? -20.328 -25.516 -7.148 1 89.88 148 ARG B CA 1
ATOM 4510 C C . ARG B 1 148 ? -20.828 -24.328 -6.328 1 89.88 148 ARG B C 1
ATOM 4512 O O . ARG B 1 148 ? -21.953 -24.344 -5.836 1 89.88 148 ARG B O 1
ATOM 4519 N N . ARG B 1 149 ? -20.031 -23.422 -6.242 1 89.5 149 ARG B N 1
ATOM 4520 C CA . ARG B 1 149 ? -20.375 -22.234 -5.477 1 89.5 149 ARG B CA 1
ATOM 4521 C C . ARG B 1 149 ? -20.938 -21.141 -6.387 1 89.5 149 ARG B C 1
ATOM 4523 O O . ARG B 1 149 ? -21.156 -20.016 -5.945 1 89.5 149 ARG B O 1
ATOM 4530 N N . GLY B 1 150 ? -21.109 -21.438 -7.672 1 92.81 150 GLY B N 1
ATOM 4531 C CA . GLY B 1 150 ? -21.734 -20.516 -8.602 1 92.81 150 GLY B CA 1
ATOM 4532 C C . GLY B 1 150 ? -20.734 -19.734 -9.438 1 92.81 150 GLY B C 1
ATOM 4533 O O . GLY B 1 150 ? -21.109 -18.891 -10.258 1 92.81 150 GLY B O 1
ATOM 4534 N N . GLY B 1 151 ? -19.484 -19.984 -9.242 1 96.56 151 GLY B N 1
ATOM 4535 C CA . GLY B 1 151 ? -18.453 -19.297 -10.016 1 96.56 151 GLY B CA 1
ATOM 4536 C C . GLY B 1 151 ? -18.016 -20.078 -11.234 1 96.56 151 GLY B C 1
ATOM 4537 O O . GLY B 1 151 ? -18.812 -20.75 -11.883 1 96.56 151 GLY B O 1
ATOM 4538 N N . GLY B 1 152 ? -16.828 -19.844 -11.656 1 97.12 152 GLY B N 1
ATOM 4539 C CA . GLY B 1 152 ? -16.266 -20.609 -12.766 1 97.12 152 GLY B CA 1
ATOM 4540 C C . GLY B 1 152 ? -15.953 -19.75 -13.984 1 97.12 152 GLY B C 1
ATOM 4541 O O . GLY B 1 152 ? -15.969 -18.531 -13.906 1 97.12 152 GLY B O 1
ATOM 4542 N N . PHE B 1 153 ? -15.602 -20.484 -15.047 1 98.19 153 PHE B N 1
ATOM 4543 C CA . PHE B 1 153 ? -15.188 -19.875 -16.297 1 98.19 153 PHE B CA 1
ATOM 4544 C C . PHE B 1 153 ? -16.328 -19.078 -16.922 1 98.19 153 PHE B C 1
ATOM 4546 O O . PHE B 1 153 ? -17.469 -19.547 -16.969 1 98.19 153 PHE B O 1
ATOM 4553 N N . ARG B 1 154 ? -16.031 -17.766 -17.438 1 98 154 ARG B N 1
ATOM 4554 C CA . ARG B 1 154 ? -17.125 -16.922 -17.891 1 98 154 ARG B CA 1
ATOM 4555 C C . ARG B 1 154 ? -16.922 -16.469 -19.344 1 98 154 ARG B C 1
ATOM 4557 O O . ARG B 1 154 ? -17.828 -16.578 -20.156 1 98 154 ARG B O 1
ATOM 4564 N N . LYS B 1 155 ? -15.773 -15.969 -19.609 1 97.62 155 LYS B N 1
ATOM 4565 C CA . LYS B 1 155 ? -15.578 -15.422 -20.953 1 97.62 155 LYS B CA 1
ATOM 4566 C C . LYS B 1 155 ? -14.094 -15.344 -21.297 1 97.62 155 LYS B C 1
ATOM 4568 O O . LYS B 1 155 ? -13.234 -15.648 -20.469 1 97.62 155 LYS B O 1
ATOM 4573 N N . LEU B 1 156 ? -13.844 -15.023 -22.594 1 98.56 156 LEU B N 1
ATOM 4574 C CA . LEU B 1 156 ? -12.5 -14.875 -23.141 1 98.56 156 LEU B CA 1
ATOM 4575 C C . LEU B 1 156 ? -12.344 -13.523 -23.828 1 98.56 156 LEU B C 1
ATOM 4577 O O . LEU B 1 156 ? -13.328 -12.953 -24.328 1 98.56 156 LEU B O 1
ATOM 4581 N N . SER B 1 157 ? -11.211 -12.969 -23.75 1 98.31 157 SER B N 1
ATOM 4582 C CA . SER B 1 157 ? -10.789 -11.891 -24.641 1 98.31 157 SER B CA 1
ATOM 4583 C C . SER B 1 157 ? -9.352 -12.094 -25.109 1 98.31 157 SER B C 1
ATOM 4585 O O . SER B 1 157 ? -8.609 -12.875 -24.531 1 98.31 157 SER B O 1
ATOM 4587 N N . THR B 1 158 ? -9.016 -11.523 -26.266 1 98.56 158 THR B N 1
ATOM 4588 C CA . THR B 1 158 ? -7.68 -11.719 -26.812 1 98.56 158 THR B CA 1
ATOM 4589 C C . THR B 1 158 ? -7.191 -10.453 -27.516 1 98.56 158 THR B C 1
ATOM 4591 O O . THR B 1 158 ? -7.992 -9.578 -27.859 1 98.56 158 THR B O 1
ATOM 4594 N N . LYS B 1 159 ? -5.914 -10.32 -27.609 1 98.19 159 LYS B N 1
ATOM 4595 C CA . LYS B 1 159 ? -5.262 -9.211 -28.281 1 98.19 159 LYS B CA 1
ATOM 4596 C C . LYS B 1 159 ? -3.928 -9.641 -28.891 1 98.19 159 LYS B C 1
ATOM 4598 O O . LYS B 1 159 ? -3.09 -10.227 -28.203 1 98.19 159 LYS B O 1
ATOM 4603 N N . PHE B 1 160 ? -3.768 -9.359 -30.172 1 98.56 160 PHE B N 1
ATOM 4604 C CA . PHE B 1 160 ? -2.496 -9.625 -30.844 1 98.56 160 PHE B CA 1
ATOM 4605 C C . PHE B 1 160 ? -1.592 -8.398 -30.781 1 98.56 160 PHE B C 1
ATOM 4607 O O . PHE B 1 160 ? -1.971 -7.32 -31.25 1 98.56 160 PHE B O 1
ATOM 4614 N N . ILE B 1 161 ? -0.467 -8.531 -30.156 1 97.94 161 ILE B N 1
ATOM 4615 C CA . ILE B 1 161 ? 0.54 -7.477 -30.094 1 97.94 161 ILE B CA 1
ATOM 4616 C C . ILE B 1 161 ? 1.595 -7.695 -31.172 1 97.94 161 ILE B C 1
ATOM 4618 O O . ILE B 1 161 ? 2.662 -8.25 -30.906 1 97.94 161 ILE B O 1
ATOM 4622 N N . LYS B 1 162 ? 1.397 -7.086 -32.281 1 97.25 162 LYS B N 1
ATOM 4623 C CA . LYS B 1 162 ? 2.168 -7.352 -33.469 1 97.25 162 LYS B CA 1
ATOM 4624 C C . LYS B 1 162 ? 3.623 -6.922 -33.312 1 97.25 162 LYS B C 1
ATOM 4626 O O . LYS B 1 162 ? 4.535 -7.598 -33.781 1 97.25 162 LYS B O 1
ATOM 4631 N N . GLU B 1 163 ? 3.838 -5.852 -32.594 1 96.19 163 GLU B N 1
ATOM 4632 C CA . GLU B 1 163 ? 5.152 -5.23 -32.469 1 96.19 163 GLU B CA 1
ATOM 4633 C C . GLU B 1 163 ? 6.168 -6.199 -31.859 1 96.19 163 GLU B C 1
ATOM 4635 O O . GLU B 1 163 ? 7.359 -6.129 -32.156 1 96.19 163 GLU B O 1
ATOM 4640 N N . ILE B 1 164 ? 5.652 -7.148 -31.031 1 96.75 164 ILE B N 1
ATOM 4641 C CA . ILE B 1 164 ? 6.602 -8.023 -30.359 1 96.75 164 ILE B CA 1
ATOM 4642 C C . ILE B 1 164 ? 6.234 -9.484 -30.609 1 96.75 164 ILE B C 1
ATOM 4644 O O . ILE B 1 164 ? 6.793 -10.391 -29.984 1 96.75 164 ILE B O 1
ATOM 4648 N N . GLY B 1 165 ? 5.293 -9.742 -31.453 1 97.62 165 GLY B N 1
ATOM 4649 C CA . GLY B 1 165 ? 4.926 -11.102 -31.828 1 97.62 165 GLY B CA 1
ATOM 4650 C C . GLY B 1 165 ? 4.336 -11.906 -30.688 1 97.62 165 GLY B C 1
ATOM 4651 O O . GLY B 1 165 ? 4.773 -13.023 -30.422 1 97.62 165 GLY B O 1
ATOM 4652 N N . ILE B 1 166 ? 3.309 -11.312 -30 1 98.44 166 ILE B N 1
ATOM 4653 C CA . ILE B 1 166 ? 2.707 -11.977 -28.859 1 98.44 166 ILE B CA 1
ATOM 4654 C C . ILE B 1 166 ? 1.186 -11.938 -28.969 1 98.44 166 ILE B C 1
ATOM 4656 O O . ILE B 1 166 ? 0.607 -10.891 -29.266 1 98.44 166 ILE B O 1
ATOM 4660 N N . GLN B 1 167 ? 0.565 -13.102 -28.844 1 98.75 167 GLN B N 1
ATOM 4661 C CA . GLN B 1 167 ? -0.882 -13.188 -28.688 1 98.75 167 GLN B CA 1
ATOM 4662 C C . GLN B 1 167 ? -1.268 -13.312 -27.203 1 98.75 167 GLN B C 1
ATOM 4664 O O . GLN B 1 167 ? -0.828 -14.242 -26.531 1 98.75 167 GLN B O 1
ATOM 4669 N N . LYS B 1 168 ? -2.025 -12.398 -26.734 1 98.69 168 LYS B N 1
ATOM 4670 C CA . LYS B 1 168 ? -2.516 -12.453 -25.359 1 98.69 168 LYS B CA 1
ATOM 4671 C C . LYS B 1 168 ? -3.906 -13.078 -25.297 1 98.69 168 LYS B C 1
ATOM 4673 O O . LYS B 1 168 ? -4.789 -12.727 -26.078 1 98.69 168 LYS B O 1
ATOM 4678 N N . LEU B 1 169 ? -4.094 -13.984 -24.406 1 98.81 169 LEU B N 1
ATOM 4679 C CA . LEU B 1 169 ? -5.387 -14.594 -24.109 1 98.81 169 LEU B CA 1
ATOM 4680 C C . LEU B 1 169 ? -5.797 -14.344 -22.672 1 98.81 169 LEU B C 1
ATOM 4682 O O . LEU B 1 169 ? -5.074 -14.719 -21.734 1 98.81 169 LEU B O 1
ATOM 4686 N N . ASN B 1 170 ? -6.902 -13.648 -22.453 1 98.75 170 ASN B N 1
ATOM 4687 C CA . ASN B 1 170 ? -7.504 -13.453 -21.141 1 98.75 170 ASN B CA 1
ATOM 4688 C C . ASN B 1 170 ? -8.609 -14.469 -20.875 1 98.75 170 ASN B C 1
ATOM 4690 O O . ASN B 1 170 ? -9.508 -14.641 -21.703 1 98.75 170 ASN B O 1
ATOM 4694 N N . ILE B 1 171 ? -8.492 -15.07 -19.781 1 98.75 171 ILE B N 1
ATOM 4695 C CA . ILE B 1 171 ? -9.508 -16.016 -19.312 1 98.75 171 ILE B CA 1
ATOM 4696 C C . ILE B 1 171 ? -10.188 -15.445 -18.062 1 98.75 171 ILE B C 1
ATOM 4698 O O . ILE B 1 171 ? -9.57 -15.352 -17 1 98.75 171 ILE B O 1
ATOM 4702 N N . TYR B 1 172 ? -11.43 -15.141 -18.172 1 98.56 172 TYR B N 1
ATOM 4703 C CA . TYR B 1 172 ? -12.164 -14.523 -17.078 1 98.56 172 TYR B CA 1
ATOM 4704 C C . TYR B 1 172 ? -12.891 -15.586 -16.25 1 98.56 172 TYR B C 1
ATOM 4706 O O . TYR B 1 172 ? -13.641 -16.391 -16.797 1 98.56 172 TYR B O 1
ATOM 4714 N N . VAL B 1 173 ? -12.688 -15.539 -14.969 1 98.31 173 VAL B N 1
ATOM 4715 C CA . VAL B 1 173 ? -13.227 -16.547 -14.062 1 98.31 173 VAL B CA 1
ATOM 4716 C C . VAL B 1 173 ? -13.914 -15.867 -12.883 1 98.31 173 VAL B C 1
ATOM 4718 O O . VAL B 1 173 ? -13.359 -14.945 -12.281 1 98.31 173 VAL B O 1
ATOM 4721 N N . ASP B 1 174 ? -15.133 -16.234 -12.602 1 97.69 174 ASP B N 1
ATOM 4722 C CA . ASP B 1 174 ? -15.75 -15.867 -11.336 1 97.69 174 ASP B CA 1
ATOM 4723 C C . ASP B 1 174 ? -15.156 -16.672 -10.18 1 97.69 174 ASP B C 1
ATOM 4725 O O . ASP B 1 174 ? -15.461 -17.844 -10.008 1 97.69 174 ASP B O 1
ATOM 4729 N N . VAL B 1 175 ? -14.422 -15.984 -9.383 1 95.56 175 VAL B N 1
ATOM 4730 C CA . VAL B 1 175 ? -13.672 -16.656 -8.336 1 95.56 175 VAL B CA 1
ATOM 4731 C C . VAL B 1 175 ? -14.438 -16.578 -7.016 1 95.56 175 VAL B C 1
ATOM 4733 O O . VAL B 1 175 ? -13.875 -16.828 -5.945 1 95.56 175 VAL B O 1
ATOM 4736 N N . CYS B 1 176 ? -15.641 -16.188 -7.051 1 94.88 176 CYS B N 1
ATOM 4737 C CA . CYS B 1 176 ? -16.531 -16.109 -5.902 1 94.88 176 CYS B CA 1
ATOM 4738 C C . CYS B 1 176 ? -15.938 -15.25 -4.797 1 94.88 176 CYS B C 1
ATOM 4740 O O . CYS B 1 176 ? -15.516 -14.117 -5.043 1 94.88 176 CYS B O 1
ATOM 4742 N N . ASP B 1 177 ? -15.812 -15.742 -3.555 1 94.44 177 ASP B N 1
ATOM 4743 C CA . ASP B 1 177 ? -15.469 -14.93 -2.393 1 94.44 177 ASP B CA 1
ATOM 4744 C C . ASP B 1 177 ? -13.961 -14.859 -2.197 1 94.44 177 ASP B C 1
ATOM 4746 O O . ASP B 1 177 ? -13.477 -14.219 -1.257 1 94.44 177 ASP B O 1
ATOM 4750 N N . ALA B 1 178 ? -13.172 -15.453 -3.092 1 92.94 178 ALA B N 1
ATOM 4751 C CA . ALA B 1 178 ? -11.711 -15.398 -3.004 1 92.94 178 ALA B CA 1
ATOM 4752 C C . ALA B 1 178 ? -11.148 -14.289 -3.891 1 92.94 178 ALA B C 1
ATOM 4754 O O . ALA B 1 178 ? -11.875 -13.711 -4.707 1 92.94 178 ALA B O 1
ATOM 4755 N N . MET B 1 179 ? -9.922 -13.891 -3.602 1 92.5 179 MET B N 1
ATOM 4756 C CA . MET B 1 179 ? -9.195 -13.141 -4.625 1 92.5 179 MET B CA 1
ATOM 4757 C C . MET B 1 179 ? -8.828 -14.039 -5.801 1 92.5 179 MET B C 1
ATOM 4759 O O . MET B 1 179 ? -8.883 -13.609 -6.957 1 92.5 179 MET B O 1
ATOM 4763 N N . GLY B 1 180 ? -8.43 -15.258 -5.48 1 91.44 180 GLY B N 1
ATOM 4764 C CA . GLY B 1 180 ? -8.289 -16.328 -6.453 1 91.44 180 GLY B CA 1
ATOM 4765 C C . GLY B 1 180 ? -6.945 -16.312 -7.16 1 91.44 180 GLY B C 1
ATOM 4766 O O . GLY B 1 180 ? -6.812 -16.844 -8.266 1 91.44 180 GLY B O 1
ATOM 4767 N N . SER B 1 181 ? -5.938 -15.742 -6.559 1 91.75 181 SER B N 1
ATOM 4768 C CA . SER B 1 181 ? -4.648 -15.562 -7.223 1 91.75 181 SER B CA 1
ATOM 4769 C C . SER B 1 181 ? -4.023 -16.906 -7.59 1 91.75 181 SER B C 1
ATOM 4771 O O . SER B 1 181 ? -3.584 -17.094 -8.727 1 91.75 181 SER B O 1
ATOM 4773 N N . ASN B 1 182 ? -4 -17.875 -6.699 1 88.75 182 ASN B N 1
ATOM 4774 C CA . ASN B 1 182 ? -3.416 -19.188 -6.969 1 88.75 182 ASN B CA 1
ATOM 4775 C C . ASN B 1 182 ? -4.215 -19.953 -8.023 1 88.75 182 ASN B C 1
ATOM 4777 O O . ASN B 1 182 ? -3.635 -20.594 -8.898 1 88.75 182 ASN B O 1
ATOM 4781 N N . LEU B 1 183 ? -5.465 -19.891 -7.859 1 91.62 183 LEU B N 1
ATOM 4782 C CA . LEU B 1 183 ? -6.348 -20.562 -8.805 1 91.62 183 LEU B CA 1
ATOM 4783 C C . LEU B 1 183 ? -6.148 -20.016 -10.219 1 91.62 183 LEU B C 1
ATOM 4785 O O . LEU B 1 183 ? -6.039 -20.781 -11.18 1 91.62 183 LEU B O 1
ATOM 4789 N N . LEU B 1 184 ? -6.156 -18.719 -10.359 1 96.06 184 LEU B N 1
ATOM 4790 C CA . LEU B 1 184 ? -6.023 -18.094 -11.664 1 96.06 184 LEU B CA 1
ATOM 4791 C C . LEU B 1 184 ? -4.672 -18.406 -12.289 1 96.06 184 LEU B C 1
ATOM 4793 O O . LEU B 1 184 ? -4.578 -18.609 -13.5 1 96.06 184 LEU B O 1
ATOM 4797 N N . ASN B 1 185 ? -3.639 -18.406 -11.492 1 94.25 185 ASN B N 1
ATOM 4798 C CA . ASN B 1 185 ? -2.34 -18.844 -11.992 1 94.25 185 ASN B CA 1
ATOM 4799 C C . ASN B 1 185 ? -2.389 -20.281 -12.508 1 94.25 185 ASN B C 1
ATOM 4801 O O . ASN B 1 185 ? -1.842 -20.578 -13.562 1 94.25 185 ASN B O 1
ATOM 4805 N N . SER B 1 186 ? -3.014 -21.141 -11.75 1 92.75 186 SER B N 1
ATOM 4806 C CA . SER B 1 186 ? -3.131 -22.547 -12.141 1 92.75 186 SER B CA 1
ATOM 4807 C C . SER B 1 186 ? -3.918 -22.688 -13.438 1 92.75 186 SER B C 1
ATOM 4809 O O . SER B 1 186 ? -3.574 -23.516 -14.289 1 92.75 186 SER B O 1
ATOM 4811 N N . VAL B 1 187 ? -4.941 -21.922 -13.547 1 96.06 187 VAL B N 1
ATOM 4812 C CA . VAL B 1 187 ? -5.734 -21.938 -14.773 1 96.06 187 VAL B CA 1
ATOM 4813 C C . VAL B 1 187 ? -4.867 -21.516 -15.961 1 96.06 187 VAL B C 1
ATOM 4815 O O . VAL B 1 187 ? -4.871 -22.172 -17 1 96.06 187 VAL B O 1
ATOM 4818 N N . ALA B 1 188 ? -4.148 -20.469 -15.82 1 96.94 188 ALA B N 1
ATOM 4819 C CA . ALA B 1 188 ? -3.273 -19.984 -16.891 1 96.94 188 ALA B CA 1
ATOM 4820 C C . ALA B 1 188 ? -2.264 -21.062 -17.297 1 96.94 188 ALA B C 1
ATOM 4822 O O . ALA B 1 188 ? -2.045 -21.297 -18.484 1 96.94 188 ALA B O 1
ATOM 4823 N N . GLU B 1 189 ? -1.67 -21.688 -16.328 1 94.25 189 GLU B N 1
ATOM 4824 C CA . GLU B 1 189 ? -0.661 -22.719 -16.594 1 94.25 189 GLU B CA 1
ATOM 4825 C C . GLU B 1 189 ? -1.268 -23.922 -17.312 1 94.25 189 GLU B C 1
ATOM 4827 O O . GLU B 1 189 ? -0.673 -24.453 -18.25 1 94.25 189 GLU B O 1
ATOM 4832 N N . ARG B 1 190 ? -2.381 -24.328 -16.828 1 95 190 ARG B N 1
ATOM 4833 C CA . ARG B 1 190 ? -3.039 -25.5 -17.422 1 95 190 ARG B CA 1
ATOM 4834 C C . ARG B 1 190 ? -3.457 -25.203 -18.859 1 95 190 ARG B C 1
ATOM 4836 O O . ARG B 1 190 ? -3.258 -26.047 -19.75 1 95 190 ARG B O 1
ATOM 4843 N N . VAL B 1 191 ? -4.043 -24.109 -19.094 1 97.62 191 VAL B N 1
ATOM 4844 C CA . VAL B 1 191 ? -4.465 -23.734 -20.438 1 97.62 191 VAL B CA 1
ATOM 4845 C C . VAL B 1 191 ? -3.246 -23.609 -21.344 1 97.62 191 VAL B C 1
ATOM 4847 O O . VAL B 1 191 ? -3.264 -24.094 -22.484 1 97.62 191 VAL B O 1
ATOM 4850 N N . ALA B 1 192 ? -2.213 -22.969 -20.875 1 96.94 192 ALA B N 1
ATOM 4851 C CA . ALA B 1 192 ? -0.975 -22.859 -21.641 1 96.94 192 ALA B CA 1
ATOM 4852 C C . ALA B 1 192 ? -0.431 -24.219 -22.016 1 96.94 192 ALA B C 1
ATOM 4854 O O . ALA B 1 192 ? 0.023 -24.422 -23.156 1 96.94 192 ALA B O 1
ATOM 4855 N N . HIS B 1 193 ? -0.475 -25.156 -21.078 1 95.56 193 HIS B N 1
ATOM 4856 C CA . HIS B 1 193 ? -0.008 -26.516 -21.328 1 95.56 193 HIS B CA 1
ATOM 4857 C C . HIS B 1 193 ? -0.764 -27.156 -22.484 1 95.56 193 HIS B C 1
ATOM 4859 O O . HIS B 1 193 ? -0.152 -27.734 -23.391 1 95.56 193 HIS B O 1
ATOM 4865 N N . HIS B 1 194 ? -2.029 -27.031 -22.5 1 97.81 194 HIS B N 1
ATOM 4866 C CA . HIS B 1 194 ? -2.854 -27.656 -23.531 1 97.81 194 HIS B CA 1
ATOM 4867 C C . HIS B 1 194 ? -2.682 -26.953 -24.859 1 97.81 194 HIS B C 1
ATOM 4869 O O . HIS B 1 194 ? -2.732 -27.594 -25.922 1 97.81 194 HIS B O 1
ATOM 4875 N N . ILE B 1 195 ? -2.516 -25.625 -24.875 1 97.94 195 ILE B N 1
ATOM 4876 C CA . ILE B 1 195 ? -2.266 -24.891 -26.109 1 97.94 195 ILE B CA 1
ATOM 4877 C C . ILE B 1 195 ? -0.973 -25.391 -26.75 1 97.94 195 ILE B C 1
ATOM 4879 O O . ILE B 1 195 ? -0.925 -25.625 -27.953 1 97.94 195 ILE B O 1
ATOM 4883 N N . THR B 1 196 ? 0.031 -25.531 -25.953 1 97.12 196 THR B N 1
ATOM 4884 C CA . THR B 1 196 ? 1.304 -26.031 -26.453 1 97.12 196 THR B CA 1
ATOM 4885 C C . THR B 1 196 ? 1.158 -27.469 -26.969 1 97.12 196 THR B C 1
ATOM 4887 O O . THR B 1 196 ? 1.647 -27.797 -28.047 1 97.12 196 THR B O 1
ATOM 4890 N N . LEU B 1 197 ? 0.502 -28.297 -26.25 1 97.25 197 LEU B N 1
ATOM 4891 C CA . LEU B 1 197 ? 0.351 -29.719 -26.578 1 97.25 197 LEU B CA 1
ATOM 4892 C C . LEU B 1 197 ? -0.453 -29.891 -27.859 1 97.25 197 LEU B C 1
ATOM 4894 O O . LEU B 1 197 ? -0.074 -30.688 -28.734 1 97.25 197 LEU B O 1
ATOM 4898 N N . GLU B 1 198 ? -1.532 -29.188 -27.984 1 97.31 198 GLU B N 1
ATOM 4899 C CA . GLU B 1 198 ? -2.473 -29.438 -29.078 1 97.31 198 GLU B CA 1
ATOM 4900 C C . GLU B 1 198 ? -2.104 -28.625 -30.312 1 97.31 198 GLU B C 1
ATOM 4902 O O . GLU B 1 198 ? -2.338 -29.062 -31.453 1 97.31 198 GLU B O 1
ATOM 4907 N N . PHE B 1 199 ? -1.539 -27.406 -30.094 1 97.25 199 PHE B N 1
ATOM 4908 C CA . PHE B 1 199 ? -1.356 -26.531 -31.25 1 97.25 199 PHE B CA 1
ATOM 4909 C C . PHE B 1 199 ? 0.124 -26.266 -31.5 1 97.25 199 PHE B C 1
ATOM 4911 O O . PHE B 1 199 ? 0.494 -25.703 -32.531 1 97.25 199 PHE B O 1
ATOM 4918 N N . GLY B 1 200 ? 1.001 -26.609 -30.531 1 96.75 200 GLY B N 1
ATOM 4919 C CA . GLY B 1 200 ? 2.441 -26.5 -30.703 1 96.75 200 GLY B CA 1
ATOM 4920 C C . GLY B 1 200 ? 2.98 -25.109 -30.422 1 96.75 200 GLY B C 1
ATOM 4921 O O . GLY B 1 200 ? 4.172 -24.859 -30.594 1 96.75 200 GLY B O 1
ATOM 4922 N N . TYR B 1 201 ? 2.174 -24.188 -29.969 1 97.38 201 TYR B N 1
ATOM 4923 C CA . TYR B 1 201 ? 2.613 -22.812 -29.703 1 97.38 201 TYR B CA 1
ATOM 4924 C C . TYR B 1 201 ? 3.357 -22.734 -28.375 1 97.38 201 TYR B C 1
ATOM 4926 O O . TYR B 1 201 ? 3.004 -23.422 -27.406 1 97.38 201 TYR B O 1
ATOM 4934 N N . GLU B 1 202 ? 4.332 -21.922 -28.328 1 96 202 GLU B N 1
ATOM 4935 C CA . GLU B 1 202 ? 5.055 -21.625 -27.094 1 96 202 GLU B CA 1
ATOM 4936 C C . GLU B 1 202 ? 4.344 -20.562 -26.266 1 96 202 GLU B C 1
ATOM 4938 O O . GLU B 1 202 ? 4.117 -19.453 -26.766 1 96 202 GLU B O 1
ATOM 4943 N N . CYS B 1 203 ? 3.945 -20.875 -25.109 1 96.81 203 CYS B N 1
ATOM 4944 C CA . CYS B 1 203 ? 3.385 -19.906 -24.172 1 96.81 203 CYS B CA 1
ATOM 4945 C C . CYS B 1 203 ? 4.465 -19.344 -23.25 1 96.81 203 CYS B C 1
ATOM 4947 O O . CYS B 1 203 ? 4.867 -20 -22.297 1 96.81 203 CYS B O 1
ATOM 4949 N N . VAL B 1 204 ? 4.832 -18.109 -23.391 1 95.94 204 VAL B N 1
ATOM 4950 C CA . VAL B 1 204 ? 6.023 -17.547 -22.766 1 95.94 204 VAL B CA 1
ATOM 4951 C C . VAL B 1 204 ? 5.684 -17.031 -21.375 1 95.94 204 VAL B C 1
ATOM 4953 O O . VAL B 1 204 ? 6.566 -16.859 -20.531 1 95.94 204 VAL B O 1
ATOM 4956 N N . LEU B 1 205 ? 4.438 -16.734 -21.125 1 96.62 205 LEU B N 1
ATOM 4957 C CA . LEU B 1 205 ? 4.012 -16.188 -19.844 1 96.62 205 LEU B CA 1
ATOM 4958 C C . LEU B 1 205 ? 2.615 -16.672 -19.484 1 96.62 205 LEU B C 1
ATOM 4960 O O . LEU B 1 205 ? 1.722 -16.703 -20.344 1 96.62 205 LEU B O 1
ATOM 4964 N N . LYS B 1 206 ? 2.373 -17.188 -18.375 1 96.81 206 LYS B N 1
ATOM 4965 C CA . LYS B 1 206 ? 1.127 -17.641 -17.766 1 96.81 206 LYS B CA 1
ATOM 4966 C C . LYS B 1 206 ? 0.984 -17.094 -16.344 1 96.81 206 LYS B C 1
ATOM 4968 O O . LYS B 1 206 ? 1.796 -17.391 -15.469 1 96.81 206 LYS B O 1
ATOM 4973 N N . ILE B 1 207 ? -0.034 -16.281 -16.141 1 96.75 207 ILE B N 1
ATOM 4974 C CA . ILE B 1 207 ? -0.081 -15.586 -14.859 1 96.75 207 ILE B CA 1
ATOM 4975 C C . ILE B 1 207 ? -1.451 -14.945 -14.672 1 96.75 207 ILE B C 1
ATOM 4977 O O . ILE B 1 207 ? -2.17 -14.703 -15.641 1 96.75 207 ILE B O 1
ATOM 4981 N N . LEU B 1 208 ? -1.813 -14.656 -13.445 1 97.56 208 LEU B N 1
ATOM 4982 C CA . LEU B 1 208 ? -3.008 -13.859 -13.18 1 97.56 208 LEU B CA 1
ATOM 4983 C C . LEU B 1 208 ? -2.775 -12.391 -13.539 1 97.56 208 LEU B C 1
ATOM 4985 O O . LEU B 1 208 ? -1.631 -11.938 -13.586 1 97.56 208 LEU B O 1
ATOM 4989 N N . SER B 1 209 ? -3.826 -11.633 -13.805 1 98.12 209 SER B N 1
ATOM 4990 C CA . SER B 1 209 ? -3.768 -10.18 -13.938 1 98.12 209 SER B CA 1
ATOM 4991 C C . SER B 1 209 ? -4.184 -9.492 -12.641 1 98.12 209 SER B C 1
ATOM 4993 O O . SER B 1 209 ? -5.188 -9.859 -12.031 1 98.12 209 SER B O 1
ATOM 4995 N N . ASN B 1 210 ? -3.418 -8.516 -12.195 1 98 210 ASN B N 1
ATOM 4996 C CA . ASN B 1 210 ? -3.83 -7.672 -11.086 1 98 210 ASN B CA 1
ATOM 4997 C C . ASN B 1 210 ? -4.602 -6.445 -11.562 1 98 210 ASN B C 1
ATOM 4999 O O . ASN B 1 210 ? -4.914 -5.555 -10.773 1 98 210 ASN B O 1
ATOM 5003 N N . ASP B 1 211 ? -4.816 -6.391 -12.852 1 97.44 211 ASP B N 1
ATOM 5004 C CA . ASP B 1 211 ? -5.598 -5.289 -13.406 1 97.44 211 ASP B CA 1
ATOM 5005 C C . ASP B 1 211 ? -7.07 -5.672 -13.531 1 97.44 211 ASP B C 1
ATOM 5007 O O . ASP B 1 211 ? -7.469 -6.344 -14.484 1 97.44 211 ASP B O 1
ATOM 5011 N N . SER B 1 212 ? -7.875 -5.172 -12.664 1 94.81 212 SER B N 1
ATOM 5012 C CA . SER B 1 212 ? -9.312 -5.422 -12.68 1 94.81 212 SER B CA 1
ATOM 5013 C C . SER B 1 212 ? -10.094 -4.145 -12.992 1 94.81 212 SER B C 1
ATOM 5015 O O . SER B 1 212 ? -11.203 -3.951 -12.484 1 94.81 212 SER B O 1
ATOM 5017 N N . ASN B 1 213 ? -9.547 -3.297 -13.727 1 94.31 213 ASN B N 1
ATOM 5018 C CA . ASN B 1 213 ? -10.117 -1.977 -13.984 1 94.31 213 ASN B CA 1
ATOM 5019 C C . ASN B 1 213 ? -11.484 -2.072 -14.648 1 94.31 213 ASN B C 1
ATOM 5021 O O . ASN B 1 213 ? -12.273 -1.129 -14.586 1 94.31 213 ASN B O 1
ATOM 5025 N N . ASP B 1 214 ? -11.812 -3.207 -15.227 1 93.94 214 ASP B N 1
ATOM 5026 C CA . ASP B 1 214 ? -13.102 -3.4 -15.883 1 93.94 214 ASP B CA 1
ATOM 5027 C C . ASP B 1 214 ? -14.211 -3.596 -14.852 1 93.94 214 ASP B C 1
ATOM 5029 O O . ASP B 1 214 ? -15.398 -3.516 -15.188 1 93.94 214 ASP B O 1
ATOM 5033 N N . PHE B 1 215 ? -13.852 -3.773 -13.648 1 96.31 215 PHE B N 1
ATOM 5034 C CA . PHE B 1 215 ? -14.82 -4.125 -12.617 1 96.31 215 PHE B CA 1
ATOM 5035 C C . PHE B 1 215 ? -14.773 -3.131 -11.469 1 96.31 215 PHE B C 1
ATOM 5037 O O . PHE B 1 215 ? -14.609 -3.523 -10.305 1 96.31 215 PHE B O 1
ATOM 5044 N N . ALA B 1 216 ? -14.992 -1.93 -11.734 1 97.06 216 ALA B N 1
ATOM 5045 C CA . ALA B 1 216 ? -14.93 -0.878 -10.719 1 97.06 216 ALA B CA 1
ATOM 5046 C C . ALA B 1 216 ? -16.219 -0.817 -9.914 1 97.06 216 ALA B C 1
ATOM 5048 O O . ALA B 1 216 ? -17.312 -1.053 -10.453 1 97.06 216 ALA B O 1
ATOM 5049 N N . ILE B 1 217 ? -16.125 -0.515 -8.703 1 98.06 217 ILE B N 1
ATOM 5050 C CA . ILE B 1 217 ? -17.25 -0.321 -7.797 1 98.06 217 ILE B CA 1
ATOM 5051 C C . ILE B 1 217 ? -17.484 1.172 -7.574 1 98.06 217 ILE B C 1
ATOM 5053 O O . ILE B 1 217 ? -16.547 1.969 -7.633 1 98.06 217 ILE B O 1
ATOM 5057 N N . LYS B 1 218 ? -18.703 1.535 -7.309 1 98.38 218 LYS B N 1
ATOM 5058 C CA . LYS B 1 218 ? -19.062 2.924 -7.039 1 98.38 218 LYS B CA 1
ATOM 5059 C C . LYS B 1 218 ? -19.688 3.072 -5.652 1 98.38 218 LYS B C 1
ATOM 5061 O O . LYS B 1 218 ? -20.422 2.189 -5.195 1 98.38 218 LYS B O 1
ATOM 5066 N N . ALA B 1 219 ? -19.359 4.086 -4.996 1 98.81 219 ALA B N 1
ATOM 5067 C CA . ALA B 1 219 ? -20.016 4.496 -3.756 1 98.81 219 ALA B CA 1
ATOM 5068 C C . ALA B 1 219 ? -20.312 5.996 -3.758 1 98.81 219 ALA B C 1
ATOM 5070 O O . ALA B 1 219 ? -19.641 6.762 -4.457 1 98.81 219 ALA B O 1
ATOM 5071 N N . ASN B 1 220 ? -21.312 6.406 -3.096 1 98.75 220 ASN B N 1
ATOM 5072 C CA . ASN B 1 220 ? -21.688 7.812 -3.041 1 98.75 220 ASN B CA 1
ATOM 5073 C C . ASN B 1 220 ? -22.484 8.133 -1.781 1 98.75 220 ASN B C 1
ATOM 5075 O O . ASN B 1 220 ? -22.953 7.223 -1.092 1 98.75 220 ASN B O 1
ATOM 5079 N N . PHE B 1 221 ? -22.578 9.375 -1.477 1 98.62 221 PHE B N 1
ATOM 5080 C CA . PHE B 1 221 ? -23.5 9.867 -0.451 1 98.62 221 PHE B CA 1
ATOM 5081 C C . PHE B 1 221 ? -24.047 11.234 -0.821 1 98.62 221 PHE B C 1
ATOM 5083 O O . PHE B 1 221 ? -23.484 11.922 -1.688 1 98.62 221 PHE B O 1
ATOM 5090 N N . LYS B 1 222 ? -25.156 11.578 -0.309 1 98.19 222 LYS B N 1
ATOM 5091 C CA . LYS B 1 222 ? -25.781 12.891 -0.352 1 98.19 222 LYS B CA 1
ATOM 5092 C C . LYS B 1 222 ? -26.031 13.43 1.055 1 98.19 222 LYS B C 1
ATOM 5094 O O . LYS B 1 222 ? -26.781 12.844 1.832 1 98.19 222 LYS B O 1
ATOM 5099 N N . LEU B 1 223 ? -25.375 14.461 1.38 1 98 223 LEU B N 1
ATOM 5100 C CA . LEU B 1 223 ? -25.453 15.062 2.705 1 98 223 LEU B CA 1
ATOM 5101 C C . LEU B 1 223 ? -26.031 16.469 2.623 1 98 223 LEU B C 1
ATOM 5103 O O . LEU B 1 223 ? -25.5 17.328 1.902 1 98 223 LEU B O 1
ATOM 5107 N N . ASN B 1 224 ? -27.141 16.703 3.369 1 97.56 224 ASN B N 1
ATOM 5108 C CA . ASN B 1 224 ? -27.594 18.094 3.451 1 97.56 224 ASN B CA 1
ATOM 5109 C C . ASN B 1 224 ? -26.5 19.016 3.971 1 97.56 224 ASN B C 1
ATOM 5111 O O . ASN B 1 224 ? -25.875 18.734 4.992 1 97.56 224 ASN B O 1
ATOM 5115 N N . VAL B 1 225 ? -26.266 20.094 3.289 1 97.38 225 VAL B N 1
ATOM 5116 C CA . VAL B 1 225 ? -25.188 21.031 3.617 1 97.38 225 VAL B CA 1
ATOM 5117 C C . VAL B 1 225 ? -25.328 21.484 5.066 1 97.38 225 VAL B C 1
ATOM 5119 O O . VAL B 1 225 ? -24.328 21.656 5.766 1 97.38 225 VAL B O 1
ATOM 5122 N N . ASN B 1 226 ? -26.5 21.562 5.559 1 95.38 226 ASN B N 1
ATOM 5123 C CA . ASN B 1 226 ? -26.766 22.062 6.906 1 95.38 226 ASN B CA 1
ATOM 5124 C C . ASN B 1 226 ? -26.344 21.047 7.969 1 95.38 226 ASN B C 1
ATOM 5126 O O . ASN B 1 226 ? -26.234 21.375 9.148 1 95.38 226 ASN B O 1
ATOM 5130 N N . ASP B 1 227 ? -26.031 19.844 7.602 1 94.75 227 ASP B N 1
ATOM 5131 C CA . ASP B 1 227 ? -25.641 18.797 8.539 1 94.75 227 ASP B CA 1
ATOM 5132 C C . ASP B 1 227 ? -24.125 18.797 8.75 1 94.75 227 ASP B C 1
ATOM 5134 O O . ASP B 1 227 ? -23.609 18.062 9.609 1 94.75 227 ASP B O 1
ATOM 5138 N N . LEU B 1 228 ? -23.469 19.672 8.047 1 94.25 228 LEU B N 1
ATOM 5139 C CA . LEU B 1 228 ? -22.016 19.703 8.141 1 94.25 228 LEU B CA 1
ATOM 5140 C C . LEU B 1 228 ? -21.562 20.359 9.445 1 94.25 228 LEU B C 1
ATOM 5142 O O . LEU B 1 228 ? -20.578 19.938 10.055 1 94.25 228 LEU B O 1
ATOM 5146 N N . LEU B 1 229 ? -22.203 21.469 9.727 1 91.81 229 LEU B N 1
ATOM 5147 C CA . LEU B 1 229 ? -21.938 22.219 10.953 1 91.81 229 LEU B CA 1
ATOM 5148 C C . LEU B 1 229 ? -23.234 22.719 11.578 1 91.81 229 LEU B C 1
ATOM 5150 O O . LEU B 1 229 ? -24.312 22.578 10.984 1 91.81 229 LEU B O 1
ATOM 5154 N N . LYS B 1 230 ? -23.109 23.328 12.789 1 89.56 230 LYS B N 1
ATOM 5155 C CA . LYS B 1 230 ? -24.281 23.859 13.477 1 89.56 230 LYS B CA 1
ATOM 5156 C C . LYS B 1 230 ? -24.797 25.125 12.789 1 89.56 230 LYS B C 1
ATOM 5158 O O . LYS B 1 230 ? -26.016 25.328 12.68 1 89.56 230 LYS B O 1
ATOM 5163 N N . ASP B 1 231 ? -23.922 25.844 12.312 1 91.75 231 ASP B N 1
ATOM 5164 C CA . ASP B 1 231 ? -24.281 27.109 11.664 1 91.75 231 ASP B CA 1
ATOM 5165 C C . ASP B 1 231 ? -24.469 26.906 10.156 1 91.75 231 ASP B C 1
ATOM 5167 O O . ASP B 1 231 ? -23.578 26.406 9.477 1 91.75 231 ASP B O 1
ATOM 5171 N N . SER B 1 232 ? -25.562 27.359 9.672 1 92.19 232 SER B N 1
ATOM 5172 C CA . SER B 1 232 ? -25.938 27.125 8.281 1 92.19 232 SER B CA 1
ATOM 5173 C C . SER B 1 232 ? -24.984 27.844 7.324 1 92.19 232 SER B C 1
ATOM 5175 O O . SER B 1 232 ? -24.609 27.312 6.289 1 92.19 232 SER B O 1
ATOM 5177 N N . GLU B 1 233 ? -24.703 29.047 7.641 1 93 233 GLU B N 1
ATOM 5178 C CA . GLU B 1 233 ? -23.828 29.812 6.77 1 93 233 GLU B CA 1
ATOM 5179 C C . GLU B 1 233 ? -22.438 29.219 6.727 1 93 233 GLU B C 1
ATOM 5181 O O . GLU B 1 233 ? -21.828 29.125 5.656 1 93 233 GLU B O 1
ATOM 5186 N N . GLU B 1 234 ? -21.969 28.812 7.867 1 92.62 234 GLU B N 1
ATOM 5187 C CA . GLU B 1 234 ? -20.656 28.188 7.941 1 92.62 234 GLU B CA 1
ATOM 5188 C C . GLU B 1 234 ? -20.656 26.844 7.211 1 92.62 234 GLU B C 1
ATOM 5190 O O . GLU B 1 234 ? -19.641 26.453 6.613 1 92.62 234 GLU B O 1
ATOM 5195 N N . SER B 1 235 ? -21.766 26.203 7.281 1 95 235 SER B N 1
ATOM 5196 C CA . SER B 1 235 ? -21.906 24.922 6.586 1 95 235 SER B CA 1
ATOM 5197 C C . SER B 1 235 ? -21.781 25.094 5.074 1 95 235 SER B C 1
ATOM 5199 O O . SER B 1 235 ? -21.125 24.312 4.402 1 95 235 SER B O 1
ATOM 5201 N N . LEU B 1 236 ? -22.453 26.078 4.617 1 95.75 236 LEU B N 1
ATOM 5202 C CA . LEU B 1 236 ? -22.406 26.328 3.18 1 95.75 236 LEU B CA 1
ATOM 5203 C C . LEU B 1 236 ? -21 26.688 2.723 1 95.75 236 LEU B C 1
ATOM 5205 O O . LEU B 1 236 ? -20.547 26.188 1.688 1 95.75 236 LEU B O 1
ATOM 5209 N N . VAL B 1 237 ? -20.328 27.531 3.449 1 94.5 237 VAL B N 1
ATOM 5210 C CA . VAL B 1 237 ? -18.969 27.938 3.121 1 94.5 237 VAL B CA 1
ATOM 5211 C C . VAL B 1 237 ? -18.062 26.703 3.121 1 94.5 237 VAL B C 1
ATOM 5213 O O . VAL B 1 237 ? -17.234 26.531 2.215 1 94.5 237 VAL B O 1
ATOM 5216 N N . LEU B 1 238 ? -18.219 25.875 4.109 1 95.25 238 LEU B N 1
ATOM 5217 C CA . LEU B 1 238 ? -17.406 24.656 4.211 1 95.25 238 LEU B CA 1
ATOM 5218 C C . LEU B 1 238 ? -17.656 23.734 3.018 1 95.25 238 LEU B C 1
ATOM 5220 O O . LEU B 1 238 ? -16.719 23.203 2.436 1 95.25 238 LEU B O 1
ATOM 5224 N N . ALA B 1 239 ? -18.906 23.578 2.664 1 97.31 239 ALA B N 1
ATOM 5225 C CA . ALA B 1 239 ? -19.25 22.734 1.524 1 97.31 239 ALA B CA 1
ATOM 5226 C C . ALA B 1 239 ? -18.641 23.266 0.236 1 97.31 239 ALA B C 1
ATOM 5228 O O . ALA B 1 239 ? -18.156 22.5 -0.593 1 97.31 239 ALA B O 1
ATOM 5229 N N . GLN B 1 240 ? -18.672 24.562 0.068 1 96.69 240 GLN B N 1
ATOM 5230 C CA . GLN B 1 240 ? -18.094 25.203 -1.111 1 96.69 240 GLN B CA 1
ATOM 5231 C C . GLN B 1 240 ? -16.594 25 -1.16 1 96.69 240 GLN B C 1
ATOM 5233 O O . GLN B 1 240 ? -16.031 24.734 -2.227 1 96.69 240 GLN B O 1
ATOM 5238 N N . ASN B 1 241 ? -15.969 25.125 -0.012 1 96 241 ASN B N 1
ATOM 5239 C CA . ASN B 1 241 ? -14.531 24.906 0.055 1 96 241 ASN B CA 1
ATOM 5240 C C . ASN B 1 241 ? -14.164 23.453 -0.255 1 96 241 ASN B C 1
ATOM 5242 O O . ASN B 1 241 ? -13.18 23.203 -0.953 1 96 241 ASN B O 1
ATOM 5246 N N . ILE B 1 242 ? -14.914 22.516 0.301 1 97.69 242 ILE B N 1
ATOM 5247 C CA . ILE B 1 242 ? -14.68 21.109 0.021 1 97.69 242 ILE B CA 1
ATOM 5248 C C . ILE B 1 242 ? -14.797 20.844 -1.48 1 97.69 242 ILE B C 1
ATOM 5250 O O . ILE B 1 242 ? -13.945 20.172 -2.068 1 97.69 242 ILE B O 1
ATOM 5254 N N . SER B 1 243 ? -15.828 21.406 -2.07 1 98.06 243 SER B N 1
ATOM 5255 C CA . SER B 1 243 ? -16.047 21.266 -3.506 1 98.06 243 SER B CA 1
ATOM 5256 C C . SER B 1 243 ? -14.898 21.844 -4.312 1 98.06 243 SER B C 1
ATOM 5258 O O . SER B 1 243 ? -14.453 21.25 -5.289 1 98.06 243 SER B O 1
ATOM 5260 N N . LEU B 1 244 ? -14.445 23 -3.914 1 97.38 244 LEU B N 1
ATOM 5261 C CA . LEU B 1 244 ? -13.352 23.656 -4.617 1 97.38 244 LEU B CA 1
ATOM 5262 C C . LEU B 1 244 ? -12.07 22.844 -4.512 1 97.38 244 LEU B C 1
ATOM 5264 O O . LEU B 1 244 ? -11.367 22.656 -5.508 1 97.38 244 LEU B O 1
ATOM 5268 N N . ILE B 1 245 ? -11.727 22.375 -3.33 1 97.56 245 ILE B N 1
ATOM 5269 C CA . ILE B 1 245 ? -10.516 21.578 -3.119 1 97.56 245 ILE B CA 1
ATOM 5270 C C . ILE B 1 245 ? -10.586 20.312 -3.951 1 97.56 245 ILE B C 1
ATOM 5272 O O . ILE B 1 245 ? -9.594 19.906 -4.566 1 97.56 245 ILE B O 1
ATOM 5276 N N . SER B 1 246 ? -11.758 19.688 -3.928 1 98.44 246 SER B N 1
ATOM 5277 C CA . SER B 1 246 ? -11.961 18.531 -4.781 1 98.44 246 SER B CA 1
ATOM 5278 C C . SER B 1 246 ? -11.688 18.859 -6.246 1 98.44 246 SER B C 1
ATOM 5280 O O . SER B 1 246 ? -11 18.109 -6.941 1 98.44 246 SER B O 1
ATOM 5282 N N . LYS B 1 247 ? -12.18 19.953 -6.695 1 98.25 247 LYS B N 1
ATOM 5283 C CA . LYS B 1 247 ? -12.047 20.391 -8.086 1 98.25 247 LYS B CA 1
ATOM 5284 C C . LYS B 1 247 ? -10.586 20.625 -8.445 1 98.25 247 LYS B C 1
ATOM 5286 O O . LYS B 1 247 ? -10.164 20.328 -9.562 1 98.25 247 LYS B O 1
ATOM 5291 N N . ILE B 1 248 ? -9.797 21.125 -7.578 1 98.44 248 ILE B N 1
ATOM 5292 C CA . ILE B 1 248 ? -8.383 21.406 -7.805 1 98.44 248 ILE B CA 1
ATOM 5293 C C . ILE B 1 248 ? -7.668 20.125 -8.219 1 98.44 248 ILE B C 1
ATOM 5295 O O . ILE B 1 248 ? -6.828 20.141 -9.125 1 98.44 248 ILE B O 1
ATOM 5299 N N . GLY B 1 249 ? -8.016 19 -7.594 1 98.12 249 GLY B N 1
ATOM 5300 C CA . GLY B 1 249 ? -7.367 17.734 -7.879 1 98.12 249 GLY B CA 1
ATOM 5301 C C . GLY B 1 249 ? -7.566 17.266 -9.312 1 98.12 249 GLY B C 1
ATOM 5302 O O . GLY B 1 249 ? -6.766 16.484 -9.836 1 98.12 249 GLY B O 1
ATOM 5303 N N . PHE B 1 250 ? -8.586 17.75 -9.969 1 98.31 250 PHE B N 1
ATOM 5304 C CA . PHE B 1 250 ? -8.867 17.344 -11.336 1 98.31 250 PHE B CA 1
ATOM 5305 C C . PHE B 1 250 ? -8.078 18.188 -12.328 1 98.31 250 PHE B C 1
ATOM 5307 O O . PHE B 1 250 ? -7.992 17.859 -13.516 1 98.31 250 PHE B O 1
ATOM 5314 N N . PHE B 1 251 ? -7.418 19.266 -11.805 1 97.94 251 PHE B N 1
ATOM 5315 C CA . PHE B 1 251 ? -6.621 20.125 -12.664 1 97.94 251 PHE B CA 1
ATOM 5316 C C . PHE B 1 251 ? -5.141 20.016 -12.328 1 97.94 251 PHE B C 1
ATOM 5318 O O . PHE B 1 251 ? -4.293 20.547 -13.055 1 97.94 251 PHE B O 1
ATOM 5325 N N . GLU B 1 252 ? -4.836 19.328 -11.234 1 97.19 252 GLU B N 1
ATOM 5326 C CA . GLU B 1 252 ? -3.461 19.203 -10.758 1 97.19 252 GLU B CA 1
ATOM 5327 C C . GLU B 1 252 ? -3.143 17.766 -10.375 1 97.19 252 GLU B C 1
ATOM 5329 O O . GLU B 1 252 ? -3.533 17.297 -9.305 1 97.19 252 GLU B O 1
ATOM 5334 N N . GLU B 1 253 ? -2.27 17.109 -11.133 1 97.19 253 GLU B N 1
ATOM 5335 C CA . GLU B 1 253 ? -1.937 15.719 -10.891 1 97.19 253 GLU B CA 1
ATOM 5336 C C . GLU B 1 253 ? -1.286 15.539 -9.516 1 97.19 253 GLU B C 1
ATOM 5338 O O . GLU B 1 253 ? -1.548 14.555 -8.82 1 97.19 253 GLU B O 1
ATOM 5343 N N . ASP B 1 254 ? -0.414 16.438 -9.164 1 96.81 254 ASP B N 1
ATOM 5344 C CA . ASP B 1 254 ? 0.258 16.297 -7.875 1 96.81 254 ASP B CA 1
ATOM 5345 C C . ASP B 1 254 ? -0.744 16.344 -6.723 1 96.81 254 ASP B C 1
ATOM 5347 O O . ASP B 1 254 ? -0.59 15.633 -5.73 1 96.81 254 ASP B O 1
ATOM 5351 N N . ARG B 1 255 ? -1.808 17.156 -6.836 1 98.19 255 ARG B N 1
ATOM 5352 C CA . ARG B 1 255 ? -2.854 17.188 -5.82 1 98.19 255 ARG B CA 1
ATOM 5353 C C . ARG B 1 255 ? -3.656 15.891 -5.816 1 98.19 255 ARG B C 1
ATOM 5355 O O . ARG B 1 255 ? -4.082 15.422 -4.762 1 98.19 255 ARG B O 1
ATOM 5362 N N . ALA B 1 256 ? -3.887 15.352 -7.008 1 98.75 256 ALA B N 1
ATOM 5363 C CA . ALA B 1 256 ? -4.613 14.086 -7.121 1 98.75 256 ALA B CA 1
ATOM 5364 C C . ALA B 1 256 ? -3.895 12.977 -6.363 1 98.75 256 ALA B C 1
ATOM 5366 O O . ALA B 1 256 ? -4.535 12.109 -5.766 1 98.75 256 ALA B O 1
ATOM 5367 N N . VAL B 1 257 ? -2.551 12.984 -6.359 1 98.75 257 VAL B N 1
ATOM 5368 C CA . VAL B 1 257 ? -1.76 11.969 -5.668 1 98.75 257 VAL B CA 1
ATOM 5369 C C . VAL B 1 257 ? -2.059 12.016 -4.168 1 98.75 257 VAL B C 1
ATOM 5371 O O . VAL B 1 257 ? -2.354 10.984 -3.559 1 98.75 257 VAL B O 1
ATOM 5374 N N . THR B 1 258 ? -2.029 13.195 -3.604 1 98.62 258 THR B N 1
ATOM 5375 C CA . THR B 1 258 ? -2.291 13.352 -2.178 1 98.62 258 THR B CA 1
ATOM 5376 C C . THR B 1 258 ? -3.746 13.023 -1.854 1 98.62 258 THR B C 1
ATOM 5378 O O . THR B 1 258 ? -4.039 12.445 -0.807 1 98.62 258 THR B O 1
ATOM 5381 N N . ASN B 1 259 ? -4.633 13.445 -2.756 1 98.75 259 ASN B N 1
ATOM 5382 C CA . ASN B 1 259 ? -6.043 13.109 -2.586 1 98.75 259 ASN B CA 1
ATOM 5383 C C . ASN B 1 259 ? -6.254 11.602 -2.498 1 98.75 259 ASN B C 1
ATOM 5385 O O . ASN B 1 259 ? -6.93 11.117 -1.592 1 98.75 259 ASN B O 1
ATOM 5389 N N . ASN B 1 260 ? -5.711 10.875 -3.482 1 98.88 260 ASN B N 1
ATOM 5390 C CA . ASN B 1 260 ? -5.871 9.422 -3.531 1 98.88 260 ASN B CA 1
ATOM 5391 C C . ASN B 1 260 ? -5.176 8.742 -2.359 1 98.88 260 ASN B C 1
ATOM 5393 O O . ASN B 1 260 ? -5.645 7.715 -1.861 1 98.88 260 ASN B O 1
ATOM 5397 N N . LYS B 1 261 ? -3.998 9.328 -1.934 1 98.69 261 LYS B N 1
ATOM 5398 C CA . LYS B 1 261 ? -3.359 8.844 -0.712 1 98.69 261 LYS B CA 1
ATOM 5399 C C . LYS B 1 261 ? -4.32 8.906 0.472 1 98.69 261 LYS B C 1
ATOM 5401 O O . LYS B 1 261 ? -4.359 7.988 1.295 1 98.69 261 LYS B O 1
ATOM 5406 N N . GLY B 1 262 ? -5.117 9.938 0.616 1 98.12 262 GLY B N 1
ATOM 5407 C CA . GLY B 1 262 ? -6.109 10.078 1.671 1 98.12 262 GLY B CA 1
ATOM 5408 C C . GLY B 1 262 ? -7.188 9.008 1.615 1 98.12 262 GLY B C 1
ATOM 5409 O O . GLY B 1 262 ? -7.633 8.516 2.652 1 98.12 262 GLY B O 1
ATOM 5410 N N . ILE B 1 263 ? -7.633 8.664 0.42 1 98.81 263 ILE B N 1
ATOM 5411 C CA . ILE B 1 263 ? -8.602 7.59 0.213 1 98.81 263 ILE B CA 1
ATOM 5412 C C . ILE B 1 263 ? -8.008 6.266 0.689 1 98.81 263 ILE B C 1
ATOM 5414 O O . ILE B 1 263 ? -8.656 5.52 1.431 1 98.81 263 ILE B O 1
ATOM 5418 N N . MET B 1 264 ? -6.754 6.047 0.353 1 98.81 264 MET B N 1
ATOM 5419 C CA . MET B 1 264 ? -6.109 4.762 0.596 1 98.81 264 MET B CA 1
ATOM 5420 C C . MET B 1 264 ? -5.781 4.586 2.074 1 98.81 264 MET B C 1
ATOM 5422 O O . MET B 1 264 ? -5.641 3.461 2.555 1 98.81 264 MET B O 1
ATOM 5426 N N . ASN B 1 265 ? -5.695 5.684 2.846 1 98.38 265 ASN B N 1
ATOM 5427 C CA . ASN B 1 265 ? -5.523 5.555 4.289 1 98.38 265 ASN B CA 1
ATOM 5428 C C . ASN B 1 265 ? -6.586 4.645 4.902 1 98.38 265 ASN B C 1
ATOM 5430 O O . ASN B 1 265 ? -6.262 3.746 5.68 1 98.38 265 ASN B O 1
ATOM 5434 N N . GLY B 1 266 ? -7.785 4.871 4.531 1 98.69 266 GLY B N 1
ATOM 5435 C CA . GLY B 1 266 ? -8.867 4.047 5.043 1 98.69 266 GLY B CA 1
ATOM 5436 C C . GLY B 1 266 ? -8.898 2.656 4.441 1 98.69 266 GLY B C 1
ATOM 5437 O O . GLY B 1 266 ? -8.969 1.662 5.164 1 98.69 266 GLY B O 1
ATOM 5438 N N . ILE B 1 267 ? -8.773 2.594 3.123 1 98.88 267 ILE B N 1
ATOM 5439 C CA . ILE B 1 267 ? -8.914 1.336 2.4 1 98.88 267 ILE B CA 1
ATOM 5440 C C . ILE B 1 267 ? -7.781 0.387 2.783 1 98.88 267 ILE B C 1
ATOM 5442 O O . ILE B 1 267 ? -8.023 -0.766 3.146 1 98.88 267 ILE B O 1
ATOM 5446 N N . THR B 1 268 ? -6.555 0.868 2.725 1 98.75 268 THR B N 1
ATOM 5447 C CA . THR B 1 268 ? -5.398 0.028 3.01 1 98.75 268 THR B CA 1
ATOM 5448 C C . THR B 1 268 ? -5.402 -0.423 4.469 1 98.75 268 THR B C 1
ATOM 5450 O O . THR B 1 268 ? -5.059 -1.568 4.77 1 98.75 268 THR B O 1
ATOM 5453 N N . GLY B 1 269 ? -5.766 0.51 5.359 1 98.69 269 GLY B N 1
ATOM 5454 C CA . GLY B 1 269 ? -5.848 0.125 6.758 1 98.69 269 GLY B CA 1
ATOM 5455 C C . GLY B 1 269 ? -6.781 -1.045 7.004 1 98.69 269 GLY B C 1
ATOM 5456 O O . GLY B 1 269 ? -6.449 -1.96 7.762 1 98.69 269 GLY B O 1
ATOM 5457 N N . LEU B 1 270 ? -7.941 -1.016 6.402 1 98.81 270 LEU B N 1
ATOM 5458 C CA . LEU B 1 270 ? -8.906 -2.105 6.535 1 98.81 270 LEU B CA 1
ATOM 5459 C C . LEU B 1 270 ? -8.383 -3.373 5.863 1 98.81 270 LEU B C 1
ATOM 5461 O O . LEU B 1 270 ? -8.586 -4.477 6.375 1 98.81 270 LEU B O 1
ATOM 5465 N N . CYS B 1 271 ? -7.723 -3.234 4.766 1 98.69 271 CYS B N 1
ATOM 5466 C CA . CYS B 1 271 ? -7.191 -4.391 4.055 1 98.69 271 CYS B CA 1
ATOM 5467 C C . CYS B 1 271 ? -6.055 -5.039 4.836 1 98.69 271 CYS B C 1
ATOM 5469 O O . CYS B 1 271 ? -5.895 -6.262 4.805 1 98.69 271 CYS B O 1
ATOM 5471 N N . VAL B 1 272 ? -5.258 -4.254 5.523 1 98.56 272 VAL B N 1
ATOM 5472 C CA . VAL B 1 272 ? -4.23 -4.82 6.391 1 98.56 272 VAL B CA 1
ATOM 5473 C C . VAL B 1 272 ? -4.883 -5.586 7.539 1 98.56 272 VAL B C 1
ATOM 5475 O O . VAL B 1 272 ? -4.469 -6.699 7.863 1 98.56 272 VAL B O 1
ATOM 5478 N N . ALA B 1 273 ? -5.941 -5.035 8.133 1 98.5 273 ALA B N 1
ATOM 5479 C CA . ALA B 1 273 ? -6.645 -5.688 9.234 1 98.5 273 ALA B CA 1
ATOM 5480 C C . ALA B 1 273 ? -7.23 -7.027 8.797 1 98.5 273 ALA B C 1
ATOM 5482 O O . ALA B 1 273 ? -7.402 -7.93 9.617 1 98.5 273 ALA B O 1
ATOM 5483 N N . THR B 1 274 ? -7.48 -7.172 7.52 1 98.31 274 THR B N 1
ATOM 5484 C CA . THR B 1 274 ? -8.094 -8.383 6.984 1 98.31 274 THR B CA 1
ATOM 5485 C C . THR B 1 274 ? -7.078 -9.211 6.211 1 98.31 274 THR B C 1
ATOM 5487 O O . THR B 1 274 ? -7.441 -10.164 5.523 1 98.31 274 THR B O 1
ATOM 5490 N N . LEU B 1 275 ? -5.816 -8.773 6.195 1 97.5 275 LEU B N 1
ATOM 5491 C CA . LEU B 1 275 ? -4.668 -9.438 5.586 1 97.5 275 LEU B CA 1
ATOM 5492 C C . LEU B 1 275 ? -4.906 -9.688 4.102 1 97.5 275 LEU B C 1
ATOM 5494 O O . LEU B 1 275 ? -4.629 -10.781 3.602 1 97.5 275 LEU B O 1
ATOM 5498 N N . ASN B 1 276 ? -5.562 -8.742 3.449 1 97.94 276 ASN B N 1
ATOM 5499 C CA . ASN B 1 276 ? -5.633 -8.734 1.991 1 97.94 276 ASN B CA 1
ATOM 5500 C C . ASN B 1 276 ? -4.363 -8.156 1.372 1 97.94 276 ASN B C 1
ATOM 5502 O O . ASN B 1 276 ? -3.631 -7.414 2.027 1 97.94 276 ASN B O 1
ATOM 5506 N N . ASP B 1 277 ? -4.062 -8.516 0.199 1 96.81 277 ASP B N 1
ATOM 5507 C CA . ASP B 1 277 ? -2.871 -8.086 -0.523 1 96.81 277 ASP B CA 1
ATOM 5508 C C . ASP B 1 277 ? -2.973 -6.613 -0.926 1 96.81 277 ASP B C 1
ATOM 5510 O O . ASP B 1 277 ? -3.537 -6.289 -1.974 1 96.81 277 ASP B O 1
ATOM 5514 N N . THR B 1 278 ? -2.299 -5.758 -0.13 1 98.25 278 THR B N 1
ATOM 5515 C CA . THR B 1 278 ? -2.418 -4.32 -0.36 1 98.25 278 THR B CA 1
ATOM 5516 C C . THR B 1 278 ? -1.615 -3.904 -1.589 1 98.25 278 THR B C 1
ATOM 5518 O O . THR B 1 278 ? -1.896 -2.869 -2.197 1 98.25 278 THR B O 1
ATOM 5521 N N . ARG B 1 279 ? -0.571 -4.664 -1.96 1 98.38 279 ARG B N 1
ATOM 5522 C CA . ARG B 1 279 ? 0.233 -4.301 -3.123 1 98.38 279 ARG B CA 1
ATOM 5523 C C . ARG B 1 279 ? -0.557 -4.492 -4.414 1 98.38 279 ARG B C 1
ATOM 5525 O O . ARG B 1 279 ? -0.528 -3.633 -5.297 1 98.38 279 ARG B O 1
ATOM 5532 N N . ALA B 1 280 ? -1.293 -5.602 -4.516 1 98.06 280 ALA B N 1
ATOM 5533 C CA . ALA B 1 280 ? -2.164 -5.828 -5.668 1 98.06 280 ALA B CA 1
ATOM 5534 C C . ALA B 1 280 ? -3.256 -4.766 -5.742 1 98.06 280 ALA B C 1
ATOM 5536 O O . ALA B 1 280 ? -3.533 -4.227 -6.82 1 98.06 280 ALA B O 1
ATOM 5537 N N . LEU B 1 281 ? -3.811 -4.5 -4.605 1 98.19 281 LEU B N 1
ATOM 5538 C CA . LEU B 1 281 ? -4.891 -3.525 -4.508 1 98.19 281 LEU B CA 1
ATOM 5539 C C . LEU B 1 281 ? -4.422 -2.146 -4.957 1 98.19 281 LEU B C 1
ATOM 5541 O O . LEU B 1 281 ? -5.082 -1.494 -5.77 1 98.19 281 LEU B O 1
ATOM 5545 N N . GLU B 1 282 ? -3.307 -1.68 -4.441 1 98.69 282 GLU B N 1
ATOM 5546 C CA . GLU B 1 282 ? -2.791 -0.348 -4.742 1 98.69 282 GLU B CA 1
ATOM 5547 C C . GLU B 1 282 ? -2.359 -0.238 -6.199 1 98.69 282 GLU B C 1
ATOM 5549 O O . GLU B 1 282 ? -2.617 0.774 -6.855 1 98.69 282 GLU B O 1
ATOM 5554 N N . ALA B 1 283 ? -1.687 -1.282 -6.719 1 98.62 283 ALA B N 1
ATOM 5555 C CA . ALA B 1 283 ? -1.284 -1.256 -8.125 1 98.62 283 ALA B CA 1
ATOM 5556 C C . ALA B 1 283 ? -2.496 -1.104 -9.039 1 98.62 283 ALA B C 1
ATOM 5558 O O . ALA B 1 283 ? -2.473 -0.31 -9.984 1 98.62 283 ALA B O 1
ATOM 5559 N N . CYS B 1 284 ? -3.533 -1.807 -8.75 1 98.44 284 CYS B N 1
ATOM 5560 C CA . CYS B 1 284 ? -4.758 -1.793 -9.547 1 98.44 284 CYS B CA 1
ATOM 5561 C C . CYS B 1 284 ? -5.457 -0.443 -9.445 1 98.44 284 CYS B C 1
ATOM 5563 O O . CYS B 1 284 ? -5.84 0.137 -10.469 1 98.44 284 CYS B O 1
ATOM 5565 N N . ILE B 1 285 ? -5.59 0.121 -8.242 1 98.81 285 ILE B N 1
ATOM 5566 C CA . ILE B 1 285 ? -6.355 1.335 -7.977 1 98.81 285 ILE B CA 1
ATOM 5567 C C . ILE B 1 285 ? -5.645 2.537 -8.594 1 98.81 285 ILE B C 1
ATOM 5569 O O . ILE B 1 285 ? -6.277 3.383 -9.227 1 98.81 285 ILE B O 1
ATOM 5573 N N . HIS B 1 286 ? -4.34 2.619 -8.43 1 98.81 286 HIS B N 1
ATOM 5574 C CA . HIS B 1 286 ? -3.629 3.789 -8.93 1 98.81 286 HIS B CA 1
ATOM 5575 C C . HIS B 1 286 ? -3.512 3.75 -10.453 1 98.81 286 HIS B C 1
ATOM 5577 O O . HIS B 1 286 ? -3.527 4.793 -11.109 1 98.81 286 HIS B O 1
ATOM 5583 N N . LYS B 1 287 ? -3.412 2.525 -11.062 1 98.75 287 LYS B N 1
ATOM 5584 C CA . LYS B 1 287 ? -3.547 2.438 -12.516 1 98.75 287 LYS B CA 1
ATOM 5585 C C . LYS B 1 287 ? -4.91 2.953 -12.969 1 98.75 287 LYS B C 1
ATOM 5587 O O . LYS B 1 287 ? -5.004 3.672 -13.969 1 98.75 287 LYS B O 1
ATOM 5592 N N . PHE B 1 288 ? -5.949 2.641 -12.242 1 98.69 288 PHE B N 1
ATOM 5593 C CA . PHE B 1 288 ? -7.297 3.104 -12.547 1 98.69 288 PHE B CA 1
ATOM 5594 C C . PHE B 1 288 ? -7.367 4.625 -12.523 1 98.69 288 PHE B C 1
ATOM 5596 O O . PHE B 1 288 ? -8.023 5.238 -13.359 1 98.69 288 PHE B O 1
ATOM 5603 N N . ALA B 1 289 ? -6.688 5.234 -11.547 1 98.69 289 ALA B N 1
ATOM 5604 C CA . ALA B 1 289 ? -6.668 6.688 -11.422 1 98.69 289 ALA B CA 1
ATOM 5605 C C . ALA B 1 289 ? -6.031 7.34 -12.641 1 98.69 289 ALA B C 1
ATOM 5607 O O . ALA B 1 289 ? -6.23 8.531 -12.891 1 98.69 289 ALA B O 1
ATOM 5608 N N . SER B 1 290 ? -5.281 6.586 -13.438 1 97.94 290 SER B N 1
ATOM 5609 C CA . SER B 1 290 ? -4.559 7.129 -14.586 1 97.94 290 SER B CA 1
ATOM 5610 C C . SER B 1 290 ? -5.172 6.656 -15.898 1 97.94 290 SER B C 1
ATOM 5612 O O . SER B 1 290 ? -4.555 6.785 -16.953 1 97.94 290 SER B O 1
ATOM 5614 N N . ARG B 1 291 ? -6.316 6.07 -15.867 1 95.62 291 ARG B N 1
ATOM 5615 C CA . ARG B 1 291 ? -6.895 5.395 -17.016 1 95.62 291 ARG B CA 1
ATOM 5616 C C . ARG B 1 291 ? -7.195 6.387 -18.141 1 95.62 291 ARG B C 1
ATOM 5618 O O . ARG B 1 291 ? -7.246 6.012 -19.312 1 95.62 291 ARG B O 1
ATOM 5625 N N . SER B 1 292 ? -7.301 7.691 -17.859 1 96 292 SER B N 1
ATOM 5626 C CA . SER B 1 292 ? -7.633 8.711 -18.844 1 96 292 SER B CA 1
ATOM 5627 C C . SER B 1 292 ? -6.379 9.242 -19.531 1 96 292 SER B C 1
ATOM 5629 O O . SER B 1 292 ? -6.465 10.07 -20.438 1 96 292 SER B O 1
ATOM 5631 N N . GLY B 1 293 ? -5.234 8.836 -19.078 1 96.38 293 GLY B N 1
ATOM 5632 C CA . GLY B 1 293 ? -3.979 9.367 -19.578 1 96.38 293 GLY B CA 1
ATOM 5633 C C . GLY B 1 293 ? -3.352 10.391 -18.641 1 96.38 293 GLY B C 1
ATOM 5634 O O . GLY B 1 293 ? -2.178 10.734 -18.797 1 96.38 293 GLY B O 1
ATOM 5635 N N . ILE B 1 294 ? -4.18 10.867 -17.734 1 97.19 294 ILE B N 1
ATOM 5636 C CA . ILE B 1 294 ? -3.697 11.75 -16.672 1 97.19 294 ILE B CA 1
ATOM 5637 C C . ILE B 1 294 ? -4.117 11.195 -15.32 1 97.19 294 ILE B C 1
ATOM 5639 O O . ILE B 1 294 ? -5.184 10.586 -15.188 1 97.19 294 ILE B O 1
ATOM 5643 N N . TYR B 1 295 ? -3.26 11.336 -14.367 1 98.38 295 TYR B N 1
ATOM 5644 C CA . TYR B 1 295 ? -3.576 10.867 -13.023 1 98.38 295 TYR B CA 1
ATOM 5645 C C . TYR B 1 295 ? -4.617 11.766 -12.359 1 98.38 295 TYR B C 1
ATOM 5647 O O . TYR B 1 295 ? -4.391 12.961 -12.195 1 98.38 295 TYR B O 1
ATOM 5655 N N . LEU B 1 296 ? -5.738 11.211 -11.914 1 98.69 296 LEU B N 1
ATOM 5656 C CA . LEU B 1 296 ? -6.867 11.984 -11.414 1 98.69 296 LEU B CA 1
ATOM 5657 C C . LEU B 1 296 ? -7.316 11.469 -10.055 1 98.69 296 LEU B C 1
ATOM 5659 O O . LEU B 1 296 ? -6.973 10.352 -9.656 1 98.69 296 LEU B O 1
ATOM 5663 N N . PRO B 1 297 ? -8.031 12.32 -9.281 1 98.81 297 PRO B N 1
ATOM 5664 C CA . PRO B 1 297 ? -8.656 11.82 -8.055 1 98.81 297 PRO B CA 1
ATOM 5665 C C . PRO B 1 297 ? -9.641 10.68 -8.32 1 98.81 297 PRO B C 1
ATOM 5667 O O . PRO B 1 297 ? -10.328 10.68 -9.352 1 98.81 297 PRO B O 1
ATOM 5670 N N . LEU B 1 298 ? -9.727 9.789 -7.395 1 98.88 298 LEU B N 1
ATOM 5671 C CA . LEU B 1 298 ? -10.656 8.672 -7.465 1 98.88 298 LEU B CA 1
ATOM 5672 C C . LEU B 1 298 ? -12.039 9.086 -6.977 1 98.88 298 LEU B C 1
ATOM 5674 O O . LEU B 1 298 ? -13.031 8.391 -7.219 1 98.88 298 LEU B O 1
ATOM 5678 N N . SER B 1 299 ? -12.094 10.195 -6.262 1 98.88 299 SER B N 1
ATOM 5679 C CA . SER B 1 299 ? -13.336 10.695 -5.684 1 98.88 299 SER B CA 1
ATOM 5680 C C . SER B 1 299 ? -13.648 12.102 -6.188 1 98.88 299 SER B C 1
ATOM 5682 O O . SER B 1 299 ? -12.773 12.789 -6.711 1 98.88 299 SER B O 1
ATOM 5684 N N . LYS B 1 300 ? -14.883 12.492 -6.047 1 98.75 300 LYS B N 1
ATOM 5685 C CA . LYS B 1 300 ? -15.367 13.812 -6.414 1 98.75 300 LYS B CA 1
ATOM 5686 C C . LYS B 1 300 ? -16.391 14.32 -5.406 1 98.75 300 LYS B C 1
ATOM 5688 O O . LYS B 1 300 ? -17.25 13.562 -4.945 1 98.75 300 LYS B O 1
ATOM 5693 N N . PHE B 1 301 ? -16.266 15.562 -5.074 1 98.81 301 PHE B N 1
ATOM 5694 C CA . PHE B 1 301 ? -17.203 16.219 -4.172 1 98.81 301 PHE B CA 1
ATOM 5695 C C . PHE B 1 301 ? -17.75 17.5 -4.789 1 98.81 301 PHE B C 1
ATOM 5697 O O . PHE B 1 301 ? -16.984 18.328 -5.289 1 98.81 301 PHE B O 1
ATOM 5704 N N . TYR B 1 302 ? -19.031 17.656 -4.789 1 98.62 302 TYR B N 1
ATOM 5705 C CA . TYR B 1 302 ? -19.656 18.844 -5.355 1 98.62 302 TYR B CA 1
ATOM 5706 C C . TYR B 1 302 ? -21 19.141 -4.691 1 98.62 302 TYR B C 1
ATOM 5708 O O . TYR B 1 302 ? -21.547 18.281 -4 1 98.62 302 TYR B O 1
ATOM 5716 N N . ILE B 1 303 ? -21.469 20.344 -4.855 1 98.38 303 ILE B N 1
ATOM 5717 C CA . ILE B 1 303 ? -22.75 20.75 -4.289 1 98.38 303 ILE B CA 1
ATOM 5718 C C . ILE B 1 303 ? -23.844 20.672 -5.355 1 98.38 303 ILE B C 1
ATOM 5720 O O . ILE B 1 303 ? -23.656 21.109 -6.488 1 98.38 303 ILE B O 1
ATOM 5724 N N . SER B 1 304 ? -24.938 20 -5.023 1 97.75 304 SER B N 1
ATOM 5725 C CA . SER B 1 304 ? -26.125 19.922 -5.859 1 97.75 304 SER B CA 1
ATOM 5726 C C . SER B 1 304 ? -27.391 20 -5.02 1 97.75 304 SER B C 1
ATOM 5728 O O . SER B 1 304 ? -27.578 19.219 -4.078 1 97.75 304 SER B O 1
ATOM 5730 N N . ASP B 1 305 ? -28.406 20.859 -5.359 1 93.62 305 ASP B N 1
ATOM 5731 C CA . ASP B 1 305 ? -29.703 20.984 -4.703 1 93.62 305 ASP B CA 1
ATOM 5732 C C . ASP B 1 305 ? -29.547 21.062 -3.186 1 93.62 305 ASP B C 1
ATOM 5734 O O . ASP B 1 305 ? -30.156 20.266 -2.459 1 93.62 305 ASP B O 1
ATOM 5738 N N . GLU B 1 306 ? -28.734 21.828 -2.58 1 94.5 306 GLU B N 1
ATOM 5739 C CA . GLU B 1 306 ? -28.5 22.094 -1.164 1 94.5 306 GLU B CA 1
ATOM 5740 C C . GLU B 1 306 ? -27.797 20.938 -0.485 1 94.5 306 GLU B C 1
ATOM 5742 O O . GLU B 1 306 ? -27.812 20.812 0.742 1 94.5 306 GLU B O 1
ATOM 5747 N N . ASN B 1 307 ? -27.266 20.031 -1.292 1 98 307 ASN B N 1
ATOM 5748 C CA . ASN B 1 307 ? -26.562 18.875 -0.762 1 98 307 ASN B CA 1
ATOM 5749 C C . ASN B 1 307 ? -25.109 18.859 -1.209 1 98 307 ASN B C 1
ATOM 5751 O O . ASN B 1 307 ? -24.781 19.297 -2.318 1 98 307 ASN B O 1
ATOM 5755 N N . LEU B 1 308 ? -24.25 18.422 -0.304 1 98.44 308 LEU B N 1
ATOM 5756 C CA . LEU B 1 308 ? -22.891 18 -0.683 1 98.44 308 LEU B CA 1
ATOM 5757 C C . LEU B 1 308 ? -22.891 16.547 -1.141 1 98.44 308 LEU B C 1
ATOM 5759 O O . LEU B 1 308 ? -23.281 15.648 -0.389 1 98.44 308 LEU B O 1
ATOM 5763 N N . ILE B 1 309 ? -22.516 16.328 -2.346 1 98.75 309 ILE B N 1
ATOM 5764 C CA . ILE B 1 309 ? -22.469 15 -2.926 1 98.75 309 ILE B CA 1
ATOM 5765 C C . ILE B 1 309 ? -21.016 14.508 -2.967 1 98.75 309 ILE B C 1
ATOM 5767 O O . ILE B 1 309 ? -20.109 15.25 -3.357 1 98.75 309 ILE B O 1
ATOM 5771 N N . GLY B 1 310 ? -20.781 13.336 -2.447 1 98.81 310 GLY B N 1
ATOM 5772 C CA . GLY B 1 310 ? -19.531 12.625 -2.621 1 98.81 310 GLY B CA 1
ATOM 5773 C C . GLY B 1 310 ? -19.672 11.352 -3.428 1 98.81 310 GLY B C 1
ATOM 5774 O O . GLY B 1 310 ? -20.641 10.609 -3.266 1 98.81 310 GLY B O 1
ATOM 5775 N N . GLU B 1 311 ? -18.688 11.141 -4.328 1 98.88 311 GLU B N 1
ATOM 5776 C CA . GLU B 1 311 ? -18.688 9.945 -5.16 1 98.88 311 GLU B CA 1
ATOM 5777 C C . GLU B 1 311 ? -17.266 9.375 -5.285 1 98.88 311 GLU B C 1
ATOM 5779 O O . GLU B 1 311 ? -16.297 10.117 -5.266 1 98.88 311 GLU B O 1
ATOM 5784 N N . ILE B 1 312 ? -17.281 8.078 -5.398 1 98.88 312 ILE B N 1
ATOM 5785 C CA . ILE B 1 312 ? -16 7.414 -5.629 1 98.88 312 ILE B CA 1
ATOM 5786 C C . ILE B 1 312 ? -16.203 6.215 -6.551 1 98.88 312 ILE B C 1
ATOM 5788 O O . ILE B 1 312 ? -17.281 5.621 -6.574 1 98.88 312 ILE B O 1
ATOM 5792 N N . GLU B 1 313 ? -15.281 5.934 -7.379 1 98.62 313 GLU B N 1
ATOM 5793 C CA . GLU B 1 313 ? -15.219 4.766 -8.258 1 98.62 313 GLU B CA 1
ATOM 5794 C C . GLU B 1 313 ? -13.805 4.18 -8.289 1 98.62 313 GLU B C 1
ATOM 5796 O O . GLU B 1 313 ? -12.836 4.906 -8.5 1 98.62 313 GLU B O 1
ATOM 5801 N N . LEU B 1 314 ? -13.703 2.967 -8.008 1 98.5 314 LEU B N 1
ATOM 5802 C CA . LEU B 1 314 ? -12.391 2.326 -8.039 1 98.5 314 LEU B CA 1
ATOM 5803 C C . LEU B 1 314 ? -12.531 0.808 -8.086 1 98.5 314 LEU B C 1
ATOM 5805 O O . LEU B 1 314 ? -13.539 0.257 -7.645 1 98.5 314 LEU B O 1
ATOM 5809 N N . PRO B 1 315 ? -11.562 0.112 -8.648 1 98.31 315 PRO B N 1
ATOM 5810 C CA . PRO B 1 315 ? -11.508 -1.35 -8.57 1 98.31 315 PRO B CA 1
ATOM 5811 C C . PRO B 1 315 ? -10.984 -1.851 -7.227 1 98.31 315 PRO B C 1
ATOM 5813 O O . PRO B 1 315 ? -10.172 -1.177 -6.586 1 98.31 315 PRO B O 1
ATOM 5816 N N . LEU B 1 316 ? -11.484 -2.92 -6.777 1 97.81 316 LEU B N 1
ATOM 5817 C CA . LEU B 1 316 ? -11.047 -3.486 -5.508 1 97.81 316 LEU B CA 1
ATOM 5818 C C . LEU B 1 316 ? -10.734 -4.973 -5.656 1 97.81 316 LEU B C 1
ATOM 5820 O O . LEU B 1 316 ? -11.648 -5.797 -5.719 1 97.81 316 LEU B O 1
ATOM 5824 N N . GLN B 1 317 ? -9.469 -5.301 -5.695 1 94.81 317 GLN B N 1
ATOM 5825 C CA . GLN B 1 317 ? -9.016 -6.688 -5.746 1 94.81 317 GLN B CA 1
ATOM 5826 C C . GLN B 1 317 ? -8.805 -7.246 -4.34 1 94.81 317 GLN B C 1
ATOM 5828 O O . GLN B 1 317 ? -7.699 -7.18 -3.801 1 94.81 317 GLN B O 1
ATOM 5833 N N . VAL B 1 318 ? -9.852 -7.891 -3.822 1 97.38 318 VAL B N 1
ATOM 5834 C CA . VAL B 1 318 ? -9.797 -8.375 -2.449 1 97.38 318 VAL B CA 1
ATOM 5835 C C . VAL B 1 318 ? -10.477 -9.742 -2.355 1 97.38 318 VAL B C 1
ATOM 5837 O O . VAL B 1 318 ? -11.039 -10.227 -3.338 1 97.38 318 VAL B O 1
ATOM 5840 N N . GLY B 1 319 ? -10.32 -10.438 -1.299 1 96.62 319 GLY B N 1
ATOM 5841 C CA . GLY B 1 319 ? -11 -11.68 -0.968 1 96.62 319 GLY B CA 1
ATOM 5842 C C . GLY B 1 319 ? -11.32 -11.805 0.508 1 96.62 319 GLY B C 1
ATOM 5843 O O . GLY B 1 319 ? -10.688 -11.172 1.348 1 96.62 319 GLY B O 1
ATOM 5844 N N . ILE B 1 320 ? -12.352 -12.633 0.81 1 96.31 320 ILE B N 1
ATOM 5845 C CA . ILE B 1 320 ? -12.688 -12.875 2.207 1 96.31 320 ILE B CA 1
ATOM 5846 C C . ILE B 1 320 ? -12.469 -14.352 2.543 1 96.31 320 ILE B C 1
ATOM 5848 O O . ILE B 1 320 ? -12.57 -14.75 3.705 1 96.31 320 ILE B O 1
ATOM 5852 N N . LYS B 1 321 ? -12.211 -15.086 1.475 1 90.56 321 LYS B N 1
ATOM 5853 C CA . LYS B 1 321 ? -11.883 -16.5 1.613 1 90.56 321 LYS B CA 1
ATOM 5854 C C . LYS B 1 321 ? -10.531 -16.812 0.979 1 90.56 321 LYS B C 1
ATOM 5856 O O . LYS B 1 321 ? -10.047 -16.062 0.134 1 90.56 321 LYS B O 1
ATOM 5861 N N . GLY B 1 322 ? -9.961 -17.844 1.516 1 83.06 322 GLY B N 1
ATOM 5862 C CA . GLY B 1 322 ? -8.688 -18.25 0.947 1 83.06 322 GLY B CA 1
ATOM 5863 C C . GLY B 1 322 ? -7.527 -17.391 1.4 1 83.06 322 GLY B C 1
ATOM 5864 O O . GLY B 1 322 ? -7.727 -16.328 1.988 1 83.06 322 GLY B O 1
ATOM 5865 N N . GLY B 1 323 ? -6.363 -17.938 1.195 1 83.75 323 GLY B N 1
ATOM 5866 C CA . GLY B 1 323 ? -5.168 -17.188 1.569 1 83.75 323 GLY B CA 1
ATOM 5867 C C . GLY B 1 323 ? -5.133 -16.812 3.039 1 83.75 323 GLY B C 1
ATOM 5868 O O . GLY B 1 323 ? -5.703 -17.516 3.877 1 83.75 323 GLY B O 1
ATOM 5869 N N . SER B 1 324 ? -4.453 -15.695 3.314 1 86.81 324 SER B N 1
ATOM 5870 C CA . SER B 1 324 ? -4.328 -15.242 4.695 1 86.81 324 SER B CA 1
ATOM 5871 C C . SER B 1 324 ? -5.637 -14.648 5.199 1 86.81 324 SER B C 1
ATOM 5873 O O . SER B 1 324 ? -5.938 -14.719 6.395 1 86.81 324 SER B O 1
ATOM 5875 N N . ALA B 1 325 ? -6.418 -14.141 4.32 1 88.31 325 ALA B N 1
ATOM 5876 C CA . ALA B 1 325 ? -7.715 -13.57 4.684 1 88.31 325 ALA B CA 1
ATOM 5877 C C . ALA B 1 325 ? -8.641 -14.641 5.246 1 88.31 325 ALA B C 1
ATOM 5879 O O . ALA B 1 325 ? -9.469 -14.367 6.121 1 88.31 325 ALA B O 1
ATOM 5880 N N . GLY B 1 326 ? -8.445 -15.859 4.758 1 87.56 326 GLY B N 1
ATOM 5881 C CA . GLY B 1 326 ? -9.336 -16.938 5.176 1 87.56 326 GLY B CA 1
ATOM 5882 C C . GLY B 1 326 ? -8.734 -17.828 6.246 1 87.56 326 GLY B C 1
ATOM 5883 O O . GLY B 1 326 ? -9.438 -18.625 6.863 1 87.56 326 GLY B O 1
ATOM 5884 N N . SER B 1 327 ? -7.516 -17.594 6.543 1 87.62 327 SER B N 1
ATOM 5885 C CA . SER B 1 327 ? -6.875 -18.594 7.406 1 87.62 327 SER B CA 1
ATOM 5886 C C . SER B 1 327 ? -6.285 -17.938 8.648 1 87.62 327 SER B C 1
ATOM 5888 O O . SER B 1 327 ? -6.145 -18.578 9.695 1 87.62 327 SER B O 1
ATOM 5890 N N . HIS B 1 328 ? -5.891 -16.688 8.539 1 91.31 328 HIS B N 1
ATOM 5891 C CA . HIS B 1 328 ? -5.328 -16 9.695 1 91.31 328 HIS B CA 1
ATOM 5892 C C . HIS B 1 328 ? -6.418 -15.578 10.672 1 91.31 328 HIS B C 1
ATOM 5894 O O . HIS B 1 328 ? -7.402 -14.945 10.281 1 91.31 328 HIS B O 1
ATOM 5900 N N . GLU B 1 329 ? -6.301 -15.844 11.93 1 93.12 329 GLU B N 1
ATOM 5901 C CA . GLU B 1 329 ? -7.328 -15.617 12.945 1 93.12 329 GLU B CA 1
ATOM 5902 C C . GLU B 1 329 ? -7.684 -14.133 13.039 1 93.12 329 GLU B C 1
ATOM 5904 O O . GLU B 1 329 ? -8.844 -13.781 13.273 1 93.12 329 GLU B O 1
ATOM 5909 N N . ALA B 1 330 ? -6.68 -13.289 12.891 1 95.81 330 ALA B N 1
ATOM 5910 C CA . ALA B 1 330 ? -6.938 -11.859 12.953 1 95.81 330 ALA B CA 1
ATOM 5911 C C . ALA B 1 330 ? -7.867 -11.414 11.828 1 95.81 330 ALA B C 1
ATOM 5913 O O . ALA B 1 330 ? -8.742 -10.57 12.031 1 95.81 330 ALA B O 1
ATOM 5914 N N . ALA B 1 331 ? -7.598 -11.906 10.641 1 96.19 331 ALA B N 1
ATOM 5915 C CA . ALA B 1 331 ? -8.453 -11.586 9.508 1 96.19 331 ALA B CA 1
ATOM 5916 C C . ALA B 1 331 ? -9.875 -12.109 9.727 1 96.19 331 ALA B C 1
ATOM 5918 O O . ALA B 1 331 ? -10.852 -11.398 9.477 1 96.19 331 ALA B O 1
ATOM 5919 N N . ILE B 1 332 ? -9.992 -13.328 10.188 1 95.12 332 ILE B N 1
ATOM 5920 C CA . ILE B 1 332 ? -11.289 -13.938 10.469 1 95.12 332 ILE B CA 1
ATOM 5921 C C . ILE B 1 332 ? -12.047 -13.086 11.492 1 95.12 332 ILE B C 1
ATOM 5923 O O . ILE B 1 332 ? -13.227 -12.805 11.32 1 95.12 332 ILE B O 1
ATOM 5927 N N . LEU B 1 333 ? -11.359 -12.703 12.555 1 96.81 333 LEU B N 1
ATOM 5928 C CA . LEU B 1 333 ? -11.961 -11.859 13.578 1 96.81 333 LEU B CA 1
ATOM 5929 C C . LEU B 1 333 ? -12.422 -10.531 12.984 1 96.81 333 LEU B C 1
ATOM 5931 O O . LEU B 1 333 ? -13.5 -10.039 13.336 1 96.81 333 LEU B O 1
ATOM 5935 N N . SER B 1 334 ? -11.617 -9.938 12.133 1 98 334 SER B N 1
ATOM 5936 C CA . SER B 1 334 ? -11.969 -8.672 11.508 1 98 334 SER B CA 1
ATOM 5937 C C . SER B 1 334 ? -13.273 -8.781 10.727 1 98 334 SER B C 1
ATOM 5939 O O . SER B 1 334 ? -14.133 -7.898 10.812 1 98 334 SER B O 1
ATOM 5941 N N . PHE B 1 335 ? -13.391 -9.82 9.977 1 97.5 335 PHE B N 1
ATOM 5942 C CA . PHE B 1 335 ? -14.625 -10.023 9.219 1 97.5 335 PHE B CA 1
ATOM 5943 C C . PHE B 1 335 ? -15.797 -10.266 10.156 1 97.5 335 PHE B C 1
ATOM 5945 O O . PHE B 1 335 ? -16.922 -9.812 9.898 1 97.5 335 PHE B O 1
ATOM 5952 N N . LYS B 1 336 ? -15.555 -10.969 11.242 1 96.12 336 LYS B N 1
ATOM 5953 C CA . LYS B 1 336 ? -16.594 -11.188 12.242 1 96.12 336 LYS B CA 1
ATOM 5954 C C . LYS B 1 336 ? -17.047 -9.867 12.859 1 96.12 336 LYS B C 1
ATOM 5956 O O . LYS B 1 336 ? -18.234 -9.641 13.062 1 96.12 336 LYS B O 1
ATOM 5961 N N . ILE B 1 337 ? -16.109 -9.062 13.188 1 97.12 337 ILE B N 1
ATOM 5962 C CA . ILE B 1 337 ? -16.391 -7.758 13.789 1 97.12 337 ILE B CA 1
ATOM 5963 C C . ILE B 1 337 ? -17.25 -6.93 12.836 1 97.12 337 ILE B C 1
ATOM 5965 O O . ILE B 1 337 ? -18.188 -6.25 13.266 1 97.12 337 ILE B O 1
ATOM 5969 N N . MET B 1 338 ? -17.016 -7.012 11.562 1 97.5 338 MET B N 1
ATOM 5970 C CA . MET B 1 338 ? -17.75 -6.246 10.562 1 97.5 338 MET B CA 1
ATOM 5971 C C . MET B 1 338 ? -19.094 -6.906 10.258 1 97.5 338 MET B C 1
ATOM 5973 O O . MET B 1 338 ? -20 -6.266 9.719 1 97.5 338 MET B O 1
ATOM 5977 N N . GLY B 1 339 ? -19.219 -8.18 10.586 1 96 339 GLY B N 1
ATOM 5978 C CA . GLY B 1 339 ? -20.406 -8.938 10.227 1 96 339 GLY B CA 1
ATOM 5979 C C . GLY B 1 339 ? -20.516 -9.188 8.734 1 96 339 GLY B C 1
ATOM 5980 O O . GLY B 1 339 ? -21.625 -9.125 8.172 1 96 339 GLY B O 1
ATOM 5981 N N . ILE B 1 340 ? -19.406 -9.391 8.078 1 96.5 340 ILE B N 1
ATOM 5982 C CA . ILE B 1 340 ? -19.375 -9.57 6.629 1 96.5 340 ILE B CA 1
ATOM 5983 C C . ILE B 1 340 ? -19 -11.008 6.289 1 96.5 340 ILE B C 1
ATOM 5985 O O . ILE B 1 340 ? -18.016 -11.539 6.816 1 96.5 340 ILE B O 1
ATOM 5989 N N . ASP B 1 341 ? -19.766 -11.617 5.348 1 94.44 341 ASP B N 1
ATOM 5990 C CA . ASP B 1 341 ? -19.484 -13 4.984 1 94.44 341 ASP B CA 1
ATOM 5991 C C . ASP B 1 341 ? -19.5 -13.188 3.469 1 94.44 341 ASP B C 1
ATOM 5993 O O . ASP B 1 341 ? -19.5 -14.32 2.979 1 94.44 341 ASP B O 1
ATOM 5997 N N . CYS B 1 342 ? -19.516 -12.086 2.746 1 95.12 342 CYS B N 1
ATOM 5998 C CA . CYS B 1 342 ? -19.406 -12.188 1.294 1 95.12 342 CYS B CA 1
ATOM 5999 C C . CYS B 1 342 ? -18.531 -11.086 0.731 1 95.12 342 CYS B C 1
ATOM 6001 O O . CYS B 1 342 ? -18.516 -9.961 1.242 1 95.12 342 CYS B O 1
ATOM 6003 N N . LYS B 1 343 ? -17.875 -11.383 -0.334 1 96.88 343 LYS B N 1
ATOM 6004 C CA . LYS B 1 343 ? -16.875 -10.5 -0.942 1 96.88 343 LYS B CA 1
ATOM 6005 C C . LYS B 1 343 ? -17.516 -9.211 -1.443 1 96.88 343 LYS B C 1
ATOM 6007 O O . LYS B 1 343 ? -16.938 -8.133 -1.299 1 96.88 343 LYS B O 1
ATOM 6012 N N . LYS B 1 344 ? -18.672 -9.281 -2.055 1 96.75 344 LYS B N 1
ATOM 6013 C CA . LYS B 1 344 ? -19.328 -8.102 -2.617 1 96.75 344 LYS B CA 1
ATOM 6014 C C . LYS B 1 344 ? -19.641 -7.082 -1.53 1 96.75 344 LYS B C 1
ATOM 6016 O O . LYS B 1 344 ? -19.469 -5.879 -1.733 1 96.75 344 LYS B O 1
ATOM 6021 N N . GLU B 1 345 ? -20.172 -7.598 -0.392 1 97.56 345 GLU B N 1
ATOM 6022 C CA . GLU B 1 345 ? -20.422 -6.703 0.731 1 97.56 345 GLU B CA 1
ATOM 6023 C C . GLU B 1 345 ? -19.125 -6.074 1.24 1 97.56 345 GLU B C 1
ATOM 6025 O O . GLU B 1 345 ? -19.094 -4.883 1.554 1 97.56 345 GLU B O 1
ATOM 6030 N N . PHE B 1 346 ? -18.078 -6.863 1.346 1 98.56 346 PHE B N 1
ATOM 6031 C CA . PHE B 1 346 ? -16.781 -6.344 1.77 1 98.56 346 PHE B CA 1
ATOM 6032 C C . PHE B 1 346 ? -16.312 -5.242 0.831 1 98.56 346 PHE B C 1
ATOM 6034 O O . PHE B 1 346 ? -15.875 -4.18 1.281 1 98.56 346 PHE B O 1
ATOM 6041 N N . MET B 1 347 ? -16.391 -5.477 -0.492 1 98.56 347 MET B N 1
ATOM 6042 C CA . MET B 1 347 ? -16.016 -4.48 -1.49 1 98.56 347 MET B CA 1
ATOM 6043 C C . MET B 1 347 ? -16.812 -3.195 -1.313 1 98.56 347 MET B C 1
ATOM 6045 O O . MET B 1 347 ? -16.266 -2.098 -1.405 1 98.56 347 MET B O 1
ATOM 6049 N N . GLY B 1 348 ? -18.078 -3.371 -1.107 1 98.56 348 GLY B N 1
ATOM 6050 C CA . GLY B 1 348 ? -18.938 -2.221 -0.877 1 98.56 348 GLY B CA 1
ATOM 6051 C C . GLY B 1 348 ? -18.516 -1.394 0.323 1 98.56 348 GLY B C 1
ATOM 6052 O O . GLY B 1 348 ? -18.359 -0.174 0.222 1 98.56 348 GLY B O 1
ATOM 6053 N N . VAL B 1 349 ? -18.297 -2.07 1.464 1 98.44 349 VAL B N 1
ATOM 6054 C CA . VAL B 1 349 ? -17.891 -1.391 2.691 1 98.44 349 VAL B CA 1
ATOM 6055 C C . VAL B 1 349 ? -16.531 -0.73 2.496 1 98.44 349 VAL B C 1
ATOM 6057 O O . VAL B 1 349 ? -16.312 0.4 2.936 1 98.44 349 VAL B O 1
ATOM 6060 N N . LEU B 1 350 ? -15.672 -1.418 1.819 1 98.69 350 LEU B N 1
ATOM 6061 C CA . LEU B 1 350 ? -14.336 -0.896 1.541 1 98.69 350 LEU B CA 1
ATOM 6062 C C . LEU B 1 350 ? -14.422 0.406 0.75 1 98.69 350 LEU B C 1
ATOM 6064 O O . LEU B 1 350 ? -13.711 1.366 1.053 1 98.69 350 LEU B O 1
ATOM 6068 N N . SER B 1 351 ? -15.242 0.462 -0.312 1 98.81 351 SER B N 1
ATOM 6069 C CA . SER B 1 351 ? -15.391 1.662 -1.129 1 98.81 351 SER B CA 1
ATOM 6070 C C . SER B 1 351 ? -15.961 2.816 -0.313 1 98.81 351 SER B C 1
ATOM 6072 O O . SER B 1 351 ? -15.523 3.961 -0.455 1 98.81 351 SER B O 1
ATOM 6074 N N . CYS B 1 352 ? -16.875 2.496 0.554 1 98.88 352 CYS B N 1
ATOM 6075 C CA . CYS B 1 352 ? -17.469 3.508 1.417 1 98.88 352 CYS B CA 1
ATOM 6076 C C . CYS B 1 352 ? -16.469 4.027 2.432 1 98.88 352 CYS B C 1
ATOM 6078 O O . CYS B 1 352 ? -16.453 5.219 2.744 1 98.88 352 CYS B O 1
ATOM 6080 N N . VAL B 1 353 ? -15.664 3.125 2.969 1 98.88 353 VAL B N 1
ATOM 6081 C CA . VAL B 1 353 ? -14.594 3.525 3.881 1 98.88 353 VAL B CA 1
ATOM 6082 C C . VAL B 1 353 ? -13.641 4.48 3.172 1 98.88 353 VAL B C 1
ATOM 6084 O O . VAL B 1 353 ? -13.211 5.484 3.75 1 98.88 353 VAL B O 1
ATOM 6087 N N . GLY B 1 354 ? -13.305 4.168 1.914 1 98.88 354 GLY B N 1
ATOM 6088 C CA . GLY B 1 354 ? -12.461 5.066 1.142 1 98.88 354 GLY B CA 1
ATOM 6089 C C . GLY B 1 354 ? -13.062 6.445 0.959 1 98.88 354 GLY B C 1
ATOM 6090 O O . GLY B 1 354 ? -12.391 7.457 1.171 1 98.88 354 GLY B O 1
ATOM 6091 N N . LEU B 1 355 ? -14.32 6.477 0.584 1 98.88 355 LEU B N 1
ATOM 6092 C CA . LEU B 1 355 ? -15.016 7.738 0.364 1 98.88 355 LEU B CA 1
ATOM 6093 C C . LEU B 1 355 ? -15.125 8.531 1.66 1 98.88 355 LEU B C 1
ATOM 6095 O O . LEU B 1 355 ? -14.898 9.75 1.669 1 98.88 355 LEU B O 1
ATOM 6099 N N . ALA B 1 356 ? -15.438 7.84 2.748 1 98.75 356 ALA B N 1
ATOM 6100 C CA . ALA B 1 356 ? -15.555 8.484 4.055 1 98.75 356 ALA B CA 1
ATOM 6101 C C . ALA B 1 356 ? -14.203 9.023 4.52 1 98.75 356 ALA B C 1
ATOM 6103 O O . ALA B 1 356 ? -14.133 10.109 5.105 1 98.75 356 ALA B O 1
ATOM 6104 N N . SER B 1 357 ? -13.211 8.242 4.305 1 98.5 357 SER B N 1
ATOM 6105 C CA . SER B 1 357 ? -11.859 8.68 4.66 1 98.5 357 SER B CA 1
ATOM 6106 C C . SER B 1 357 ? -11.484 9.961 3.912 1 98.5 357 SER B C 1
ATOM 6108 O O . SER B 1 357 ? -10.922 10.883 4.5 1 98.5 357 SER B O 1
ATOM 6110 N N . ASN B 1 358 ? -11.773 10 2.656 1 98.56 358 ASN B N 1
ATOM 6111 C CA . ASN B 1 358 ? -11.461 11.18 1.855 1 98.56 358 ASN B CA 1
ATOM 6112 C C . ASN B 1 358 ? -12.297 12.383 2.279 1 98.56 358 ASN B C 1
ATOM 6114 O O . ASN B 1 358 ? -11.805 13.516 2.312 1 98.56 358 ASN B O 1
ATOM 6118 N N . PHE B 1 359 ? -13.578 12.156 2.518 1 98.44 359 PHE B N 1
ATOM 6119 C CA . PHE B 1 359 ? -14.438 13.219 3.01 1 98.44 359 PHE B CA 1
ATOM 6120 C C . PHE B 1 359 ? -13.852 13.859 4.258 1 98.44 359 PHE B C 1
ATOM 6122 O O . PHE B 1 359 ? -13.789 15.094 4.363 1 98.44 359 PHE B O 1
ATOM 6129 N N . ALA B 1 360 ? -13.383 13.023 5.191 1 96.69 360 ALA B N 1
ATOM 6130 C CA . ALA B 1 360 ? -12.789 13.523 6.43 1 96.69 360 ALA B CA 1
ATOM 6131 C C . ALA B 1 360 ? -11.555 14.367 6.145 1 96.69 360 ALA B C 1
ATOM 6133 O O . ALA B 1 360 ? -11.367 15.43 6.746 1 96.69 360 ALA B O 1
ATOM 6134 N N . ALA B 1 361 ? -10.734 13.93 5.27 1 95.88 361 ALA B N 1
ATOM 6135 C CA . ALA B 1 361 ? -9.508 14.633 4.93 1 95.88 361 ALA B CA 1
ATOM 6136 C C . ALA B 1 361 ? -9.812 15.984 4.273 1 95.88 361 ALA B C 1
ATOM 6138 O O . ALA B 1 361 ? -9.219 17 4.637 1 95.88 361 ALA B O 1
ATOM 6139 N N . LEU B 1 362 ? -10.742 16.031 3.332 1 97 362 LEU B N 1
ATOM 6140 C CA . LEU B 1 362 ? -11.078 17.266 2.621 1 97 362 LEU B CA 1
ATOM 6141 C C . LEU B 1 362 ? -11.742 18.266 3.557 1 97 362 LEU B C 1
ATOM 6143 O O . LEU B 1 362 ? -11.492 19.469 3.465 1 97 362 LEU B O 1
ATOM 6147 N N . ARG B 1 363 ? -12.609 17.734 4.344 1 95.44 363 ARG B N 1
ATOM 6148 C CA . ARG B 1 363 ? -13.258 18.609 5.316 1 95.44 363 ARG B CA 1
ATOM 6149 C C . ARG B 1 363 ? -12.234 19.297 6.211 1 95.44 363 ARG B C 1
ATOM 6151 O O . ARG B 1 363 ? -12.336 20.5 6.48 1 95.44 363 ARG B O 1
ATOM 6158 N N . ALA B 1 364 ? -11.273 18.516 6.691 1 93 364 ALA B N 1
ATOM 6159 C CA . ALA B 1 364 ? -10.227 19.078 7.543 1 93 364 ALA B CA 1
ATOM 6160 C C . ALA B 1 364 ? -9.422 20.141 6.809 1 93 364 ALA B C 1
ATOM 6162 O O . ALA B 1 364 ? -9.102 21.188 7.379 1 93 364 ALA B O 1
ATOM 6163 N N . LEU B 1 365 ? -9.148 19.938 5.582 1 94.12 365 LEU B N 1
ATOM 6164 C CA . LEU B 1 365 ? -8.375 20.859 4.762 1 94.12 365 LEU B CA 1
ATOM 6165 C C . LEU B 1 365 ? -9.18 22.141 4.492 1 94.12 365 LEU B C 1
ATOM 6167 O O . LEU B 1 365 ? -8.602 23.219 4.375 1 94.12 365 LEU B O 1
ATOM 6171 N N . ALA B 1 366 ? -10.453 21.969 4.355 1 93.81 366 ALA B N 1
ATOM 6172 C CA . ALA B 1 366 ? -11.336 23.078 3.996 1 93.81 366 ALA B CA 1
ATOM 6173 C C . ALA B 1 366 ? -11.625 23.953 5.203 1 93.81 366 ALA B C 1
ATOM 6175 O O . ALA B 1 366 ? -12.039 25.109 5.055 1 93.81 366 ALA B O 1
ATOM 6176 N N . PHE B 1 367 ? -11.617 23.547 6.34 1 82.06 367 PHE B N 1
ATOM 6177 C CA . PHE B 1 367 ? -11.961 24.281 7.551 1 82.06 367 PHE B CA 1
ATOM 6178 C C . PHE B 1 367 ? -10.773 25.109 8.039 1 82.06 367 PHE B C 1
ATOM 6180 O O . PHE B 1 367 ? -10.594 26.25 7.613 1 82.06 367 PHE B O 1
ATOM 6187 N N . ASP B 1 368 ? -10 24.688 8.961 1 66.75 368 ASP B N 1
ATOM 6188 C CA . ASP B 1 368 ? -8.922 25.438 9.586 1 66.75 368 ASP B CA 1
ATOM 6189 C C . ASP B 1 368 ? -7.562 24.844 9.25 1 66.75 368 ASP B C 1
ATOM 6191 O O . ASP B 1 368 ? -6.535 25.281 9.781 1 66.75 368 ASP B O 1
ATOM 6195 N N . GLY B 1 369 ? -7.641 24.188 8.328 1 58.53 369 GLY B N 1
ATOM 6196 C CA . GLY B 1 369 ? -6.383 23.516 8.047 1 58.53 369 GLY B CA 1
ATOM 6197 C C . GLY B 1 369 ? -6.215 22.219 8.805 1 58.53 369 GLY B C 1
ATOM 6198 O O . GLY B 1 369 ? -6.906 21.969 9.797 1 58.53 369 GLY B O 1
ATOM 6199 N N . ILE B 1 370 ? -5.516 21.219 8.391 1 50.94 370 ILE B N 1
ATOM 6200 C CA . ILE B 1 370 ? -5.367 19.844 8.883 1 50.94 370 ILE B CA 1
ATOM 6201 C C . ILE B 1 370 ? -4.715 19.875 10.266 1 50.94 370 ILE B C 1
ATOM 6203 O O . ILE B 1 370 ? -4.918 18.953 11.07 1 50.94 370 ILE B O 1
ATOM 6207 N N . GLN B 1 371 ? -4.012 20.797 10.672 1 50 371 GLN B N 1
ATOM 6208 C CA . GLN B 1 371 ? -3.113 20.672 11.82 1 50 371 GLN B CA 1
ATOM 6209 C C . GLN B 1 371 ? -3.891 20.672 13.133 1 50 371 GLN B C 1
ATOM 6211 O O . GLN B 1 371 ? -3.562 19.906 14.047 1 50 371 GLN B O 1
ATOM 6216 N N . ARG B 1 372 ? -4.965 21.375 13.297 1 50.16 372 ARG B N 1
ATOM 6217 C CA . ARG B 1 372 ? -5.613 21.5 14.602 1 50.16 372 ARG B CA 1
ATOM 6218 C C . ARG B 1 372 ? -6.18 20.156 15.047 1 50.16 372 ARG B C 1
ATOM 6220 O O . ARG B 1 372 ? -6.016 19.75 16.203 1 50.16 372 ARG B O 1
ATOM 6227 N N . GLY B 1 373 ? -6.859 19.469 14.25 1 53.06 373 GLY B N 1
ATOM 6228 C CA . GLY B 1 373 ? -7.43 18.203 14.648 1 53.06 373 GLY B CA 1
ATOM 6229 C C . GLY B 1 373 ? -6.414 17.062 14.656 1 53.06 373 GLY B C 1
ATOM 6230 O O . GLY B 1 373 ? -6.418 16.234 15.562 1 53.06 373 GLY B O 1
ATOM 6231 N N . HIS B 1 374 ? -5.387 17.109 13.914 1 59.38 374 HIS B N 1
ATOM 6232 C CA . HIS B 1 374 ? -4.418 16.047 13.672 1 59.38 374 HIS B CA 1
ATOM 6233 C C . HIS B 1 374 ? -3.324 16.047 14.734 1 59.38 374 HIS B C 1
ATOM 6235 O O . HIS B 1 374 ? -2.801 15 15.094 1 59.38 374 HIS B O 1
ATOM 6241 N N . MET B 1 375 ? -3.275 17.031 15.383 1 67.44 375 MET B N 1
ATOM 6242 C CA . MET B 1 375 ? -2.047 17.203 16.156 1 67.44 375 MET B CA 1
ATOM 6243 C C . MET B 1 375 ? -2.225 16.672 17.578 1 67.44 375 MET B C 1
ATOM 6245 O O . MET B 1 375 ? -1.243 16.391 18.266 1 67.44 375 MET B O 1
ATOM 6249 N N . LYS B 1 376 ? -3.486 16.438 17.891 1 69.88 376 LYS B N 1
ATOM 6250 C CA . LYS B 1 376 ? -3.711 15.992 19.266 1 69.88 376 LYS B CA 1
ATOM 6251 C C . LYS B 1 376 ? -3.057 14.641 19.516 1 69.88 376 LYS B C 1
ATOM 6253 O O . LYS B 1 376 ? -2.303 14.477 20.469 1 69.88 376 LYS B O 1
ATOM 6258 N N . LEU B 1 377 ? -3.289 13.742 18.625 1 75.12 377 LEU B N 1
ATOM 6259 C CA . LEU B 1 377 ? -2.732 12.406 18.828 1 75.12 377 LEU B CA 1
ATOM 6260 C C . LEU B 1 377 ? -1.219 12.414 18.641 1 75.12 377 LEU B C 1
ATOM 6262 O O . LEU B 1 377 ? -0.498 11.703 19.344 1 75.12 377 LEU B O 1
ATOM 6266 N N . HIS B 1 378 ? -0.833 13.188 17.75 1 79.62 378 HIS B N 1
ATOM 6267 C CA . HIS B 1 378 ? 0.603 13.32 17.531 1 79.62 378 HIS B CA 1
ATOM 6268 C C . HIS B 1 378 ? 1.297 13.859 18.781 1 79.62 378 HIS B C 1
ATOM 6270 O O . HIS B 1 378 ? 2.316 13.312 19.219 1 79.62 378 HIS B O 1
ATOM 6276 N N . VAL B 1 379 ? 0.742 14.781 19.391 1 83.06 379 VAL B N 1
ATOM 6277 C CA . VAL B 1 379 ? 1.29 15.406 20.594 1 83.06 379 VAL B CA 1
ATOM 6278 C C . VAL B 1 379 ? 1.229 14.422 21.75 1 83.06 379 VAL B C 1
ATOM 6280 O O . VAL B 1 379 ? 2.166 14.328 22.547 1 83.06 379 VAL B O 1
ATOM 6283 N N . ASN B 1 380 ? 0.13 13.672 21.797 1 83.06 380 ASN B N 1
ATOM 6284 C CA . ASN B 1 380 ? -0.013 12.672 22.844 1 83.06 380 ASN B CA 1
ATOM 6285 C C . ASN B 1 380 ? 1.089 11.617 22.781 1 83.06 380 ASN B C 1
ATOM 6287 O O . ASN B 1 380 ? 1.599 11.172 23.797 1 83.06 380 ASN B O 1
ATOM 6291 N N . LYS B 1 381 ? 1.36 11.266 21.625 1 83.94 381 LYS B N 1
ATOM 6292 C CA . LYS B 1 381 ? 2.439 10.297 21.438 1 83.94 381 LYS B CA 1
ATOM 6293 C C . LYS B 1 381 ? 3.775 10.867 21.906 1 83.94 381 LYS B C 1
ATOM 6295 O O . LYS B 1 381 ? 4.551 10.18 22.562 1 83.94 381 LYS B O 1
ATOM 6300 N N . ILE B 1 382 ? 4.035 12.086 21.625 1 86.81 382 ILE B N 1
ATOM 6301 C CA . ILE B 1 382 ? 5.273 12.75 22.016 1 86.81 382 ILE B CA 1
ATOM 6302 C C . ILE B 1 382 ? 5.352 12.828 23.547 1 86.81 382 ILE B C 1
ATOM 6304 O O . ILE B 1 382 ? 6.379 12.492 24.125 1 86.81 382 ILE B O 1
ATOM 6308 N N . LEU B 1 383 ? 4.258 13.203 24.109 1 89.06 383 LEU B N 1
ATOM 6309 C CA . LEU B 1 383 ? 4.223 13.352 25.562 1 89.06 383 LEU B CA 1
ATOM 6310 C C . LEU B 1 383 ? 4.418 12.008 26.25 1 89.06 383 LEU B C 1
ATOM 6312 O O . LEU B 1 383 ? 5.086 11.922 27.281 1 89.06 383 LEU B O 1
ATOM 6316 N N . TYR B 1 384 ? 3.896 11.023 25.688 1 87.94 384 TYR B N 1
ATOM 6317 C CA . TYR B 1 384 ? 4.086 9.688 26.219 1 87.94 384 TYR B CA 1
ATOM 6318 C C . TYR B 1 384 ? 5.562 9.297 26.203 1 87.94 384 TYR B C 1
ATOM 6320 O O . TYR B 1 384 ? 6.082 8.773 27.188 1 87.94 384 TYR B O 1
ATOM 6328 N N . LEU B 1 385 ? 6.152 9.57 25.109 1 88.56 385 LEU B N 1
ATOM 6329 C CA . LEU B 1 385 ? 7.562 9.234 24.984 1 88.56 385 LEU B CA 1
ATOM 6330 C C . LEU B 1 385 ? 8.406 9.992 26 1 88.56 385 LEU B C 1
ATOM 6332 O O . LEU B 1 385 ? 9.336 9.438 26.594 1 88.56 385 LEU B O 1
ATOM 6336 N N . LEU B 1 386 ? 8.07 11.234 26.203 1 91.56 386 LEU B N 1
ATOM 6337 C CA . LEU B 1 386 ? 8.789 12.062 27.172 1 91.56 386 LEU B CA 1
ATOM 6338 C C . LEU B 1 386 ? 8.57 11.555 28.594 1 91.56 386 LEU B C 1
ATOM 6340 O O . LEU B 1 386 ? 9.508 11.531 29.391 1 91.56 386 LEU B O 1
ATOM 6344 N N . GLU B 1 387 ? 7.379 11.195 28.828 1 90.75 387 GLU B N 1
ATOM 6345 C CA . GLU B 1 387 ? 7.082 10.641 30.156 1 90.75 387 GLU B CA 1
ATOM 6346 C C . GLU B 1 387 ? 7.801 9.312 30.359 1 90.75 387 GLU B C 1
ATOM 6348 O O . GLU B 1 387 ? 8.391 9.078 31.422 1 90.75 387 GLU B O 1
ATOM 6353 N N . ARG B 1 388 ? 7.734 8.516 29.375 1 87.38 388 ARG B N 1
ATOM 6354 C CA . ARG B 1 388 ? 8.328 7.188 29.453 1 87.38 388 ARG B CA 1
ATOM 6355 C C . ARG B 1 388 ? 9.844 7.27 29.562 1 87.38 388 ARG B C 1
ATOM 6357 O O . ARG B 1 388 ? 10.445 6.586 30.406 1 87.38 388 ARG B O 1
ATOM 6364 N N . ASP B 1 389 ? 10.438 8.109 28.812 1 88.88 389 ASP B N 1
ATOM 6365 C CA . ASP B 1 389 ? 11.891 8.078 28.672 1 88.88 389 ASP B CA 1
ATOM 6366 C C . ASP B 1 389 ? 12.562 9.102 29.594 1 88.88 389 ASP B C 1
ATOM 6368 O O . ASP B 1 389 ? 13.727 8.945 29.953 1 88.88 389 ASP B O 1
ATOM 6372 N N . TYR B 1 390 ? 11.836 10.18 29.984 1 92.38 390 TYR B N 1
ATOM 6373 C CA . TYR B 1 390 ? 12.492 11.266 30.703 1 92.38 390 TYR B CA 1
ATOM 6374 C C . TYR B 1 390 ? 11.734 11.617 31.969 1 92.38 390 TYR B C 1
ATOM 6376 O O . TYR B 1 390 ? 12.102 12.555 32.688 1 92.38 390 TYR B O 1
ATOM 6384 N N . ASN B 1 391 ? 10.703 10.891 32.281 1 94.25 391 ASN B N 1
ATOM 6385 C CA . ASN B 1 391 ? 9.922 11.094 33.5 1 94.25 391 ASN B CA 1
ATOM 6386 C C . ASN B 1 391 ? 9.562 12.562 33.688 1 94.25 391 ASN B C 1
ATOM 6388 O O . ASN B 1 391 ? 9.852 13.141 34.719 1 94.25 391 ASN B O 1
ATOM 6392 N N . ILE B 1 392 ? 8.93 13.109 32.781 1 94.19 392 ILE B N 1
ATOM 6393 C CA . ILE B 1 392 ? 8.602 14.523 32.875 1 94.19 392 ILE B CA 1
ATOM 6394 C C . ILE B 1 392 ? 7.488 14.727 33.906 1 94.19 392 ILE B C 1
ATOM 6396 O O . ILE B 1 392 ? 6.594 13.891 34.031 1 94.19 392 ILE B O 1
ATOM 6400 N N . SER B 1 393 ? 7.555 15.844 34.594 1 94 393 SER B N 1
ATOM 6401 C CA . SER B 1 393 ? 6.527 16.203 35.562 1 94 393 SER B CA 1
ATOM 6402 C C . SER B 1 393 ? 5.301 16.797 34.906 1 94 393 SER B C 1
ATOM 6404 O O . SER B 1 393 ? 5.34 17.125 33.719 1 94 393 SER B O 1
ATOM 6406 N N . SER B 1 394 ? 4.238 16.953 35.688 1 93.19 394 SER B N 1
ATOM 6407 C CA . SER B 1 394 ? 3.018 17.562 35.188 1 93.19 394 SER B CA 1
ATOM 6408 C C . SER B 1 394 ? 3.262 19.016 34.75 1 93.19 394 SER B C 1
ATOM 6410 O O . SER B 1 394 ? 2.693 19.484 33.781 1 93.19 394 SER B O 1
ATOM 6412 N N . ASP B 1 395 ? 4.055 19.609 35.531 1 94.25 395 ASP B N 1
ATOM 6413 C CA . ASP B 1 395 ? 4.387 21 35.219 1 94.25 395 ASP B CA 1
ATOM 6414 C C . ASP B 1 395 ? 5.176 21.094 33.906 1 94.25 395 ASP B C 1
ATOM 6416 O O . ASP B 1 395 ? 4.898 21.953 33.062 1 94.25 395 ASP B O 1
ATOM 6420 N N . GLU B 1 396 ? 6.133 20.219 33.812 1 95.31 396 GLU B N 1
ATOM 6421 C CA . GLU B 1 396 ? 6.918 20.172 32.562 1 95.31 396 GLU B CA 1
ATOM 6422 C C . GLU B 1 396 ? 6.031 19.859 31.359 1 95.31 396 GLU B C 1
ATOM 6424 O O . GLU B 1 396 ? 6.195 20.469 30.297 1 95.31 396 GLU B O 1
ATOM 6429 N N . ARG B 1 397 ? 5.188 18.938 31.547 1 93.94 397 ARG B N 1
ATOM 6430 C CA . ARG B 1 397 ? 4.25 18.547 30.5 1 93.94 397 ARG B CA 1
ATOM 6431 C C . ARG B 1 397 ? 3.451 19.75 30.016 1 93.94 397 ARG B C 1
ATOM 6433 O O . ARG B 1 397 ? 3.318 19.969 28.812 1 93.94 397 ARG B O 1
ATOM 6440 N N . GLY B 1 398 ? 2.938 20.484 30.922 1 93.56 398 GLY B N 1
ATOM 6441 C CA . GLY B 1 398 ? 2.16 21.672 30.578 1 93.56 398 GLY B CA 1
ATOM 6442 C C . GLY B 1 398 ? 2.961 22.719 29.828 1 93.56 398 GLY B C 1
ATOM 6443 O O . GLY B 1 398 ? 2.477 23.297 28.859 1 93.56 398 GLY B O 1
ATOM 6444 N N . LYS B 1 399 ? 4.105 22.969 30.266 1 94.31 399 LYS B N 1
ATOM 6445 C CA . LYS B 1 399 ? 4.973 23.969 29.641 1 94.31 399 LYS B CA 1
ATOM 6446 C C . LYS B 1 399 ? 5.371 23.547 28.234 1 94.31 399 LYS B C 1
ATOM 6448 O O . LYS B 1 399 ? 5.426 24.375 27.312 1 94.31 399 LYS B O 1
ATOM 6453 N N . ILE B 1 400 ? 5.637 22.297 28.094 1 93.69 400 ILE B N 1
ATOM 6454 C CA . ILE B 1 400 ? 5.996 21.781 26.781 1 93.69 400 ILE B CA 1
ATOM 6455 C C . ILE B 1 400 ? 4.824 21.938 25.812 1 93.69 400 ILE B C 1
ATOM 6457 O O . ILE B 1 400 ? 5.004 22.422 24.688 1 93.69 400 ILE B O 1
ATOM 6461 N N . LEU B 1 401 ? 3.672 21.578 26.266 1 91.38 401 LEU B N 1
ATOM 6462 C CA . LEU B 1 401 ? 2.473 21.703 25.453 1 91.38 401 LEU B CA 1
ATOM 6463 C C . LEU B 1 401 ? 2.25 23.156 25.031 1 91.38 401 LEU B C 1
ATOM 6465 O O . LEU B 1 401 ? 1.891 23.438 23.891 1 91.38 401 LEU B O 1
ATOM 6469 N N . PHE B 1 402 ? 2.465 23.969 26 1 91 402 PHE B N 1
ATOM 6470 C CA . PHE B 1 402 ? 2.27 25.391 25.766 1 91 402 PHE B CA 1
ATOM 6471 C C . PHE B 1 402 ? 3.246 25.906 24.719 1 91 402 PHE B C 1
ATOM 6473 O O . PHE B 1 402 ? 2.85 26.609 23.781 1 91 402 PHE B O 1
ATOM 6480 N N . LYS B 1 403 ? 4.453 25.578 24.812 1 90.88 403 LYS B N 1
ATOM 6481 C CA . LYS B 1 403 ? 5.48 26.062 23.891 1 90.88 403 LYS B CA 1
ATOM 6482 C C . LYS B 1 403 ? 5.285 25.484 22.484 1 90.88 403 LYS B C 1
ATOM 6484 O O . LYS B 1 403 ? 5.523 26.156 21.484 1 90.88 403 LYS B O 1
ATOM 6489 N N . MET B 1 404 ? 4.938 24.188 22.453 1 87.62 404 MET B N 1
ATOM 6490 C CA . MET B 1 404 ? 4.656 23.578 21.156 1 87.62 404 MET B CA 1
ATOM 6491 C C . MET B 1 404 ? 3.494 24.281 20.453 1 87.62 404 MET B C 1
ATOM 6493 O O . MET B 1 404 ? 3.568 24.594 19.266 1 87.62 404 MET B O 1
ATOM 6497 N N . SER B 1 405 ? 2.529 24.547 21.266 1 84.06 405 SER B N 1
ATOM 6498 C CA . SER B 1 405 ? 1.347 25.219 20.719 1 84.06 405 SER B CA 1
ATOM 6499 C C . SER B 1 405 ? 1.668 26.641 20.266 1 84.06 405 SER B C 1
ATOM 6501 O O . SER B 1 405 ? 1.212 27.062 19.203 1 84.06 405 SER B O 1
ATOM 6503 N N . GLU B 1 406 ? 2.443 27.266 21.031 1 83 406 GLU B N 1
ATOM 6504 C CA . GLU B 1 406 ? 2.818 28.641 20.734 1 83 406 GLU B CA 1
ATOM 6505 C C . GLU B 1 406 ? 3.68 28.719 19.469 1 83 406 GLU B C 1
ATOM 6507 O O . GLU B 1 406 ? 3.51 29.625 18.656 1 83 406 GLU B O 1
ATOM 6512 N N . SER B 1 407 ? 4.527 27.797 19.344 1 80.12 407 SER B N 1
ATOM 6513 C CA . SER B 1 407 ? 5.469 27.828 18.234 1 80.12 407 SER B CA 1
ATOM 6514 C C . SER B 1 407 ? 4.883 27.172 17 1 80.12 407 SER B C 1
ATOM 6516 O O . SER B 1 407 ? 5.359 27.391 15.883 1 80.12 407 SER B O 1
ATOM 6518 N N . GLY B 1 408 ? 3.906 26.234 17.266 1 76.69 408 GLY B N 1
ATOM 6519 C CA . GLY B 1 408 ? 3.35 25.453 16.188 1 76.69 408 GLY B CA 1
ATOM 6520 C C . GLY B 1 408 ? 4.246 24.297 15.758 1 76.69 408 GLY B C 1
ATOM 6521 O O . GLY B 1 408 ? 4.055 23.719 14.695 1 76.69 408 GLY B O 1
ATOM 6522 N N . ILE B 1 409 ? 5.223 24.094 16.562 1 79.88 409 ILE B N 1
ATOM 6523 C CA . ILE B 1 409 ? 6.164 23.016 16.266 1 79.88 409 ILE B CA 1
ATOM 6524 C C . ILE B 1 409 ? 5.848 21.797 17.141 1 79.88 409 ILE B C 1
ATOM 6526 O O . ILE B 1 409 ? 5.965 21.859 18.359 1 79.88 409 ILE B O 1
ATOM 6530 N N . TYR B 1 410 ? 5.465 20.75 16.469 1 81.31 410 TYR B N 1
ATOM 6531 C CA . TYR B 1 410 ? 5.09 19.531 17.188 1 81.31 410 TYR B CA 1
ATOM 6532 C C . TYR B 1 410 ? 6.016 18.375 16.828 1 81.31 410 TYR B C 1
ATOM 6534 O O . TYR B 1 410 ? 5.656 17.5 16.031 1 81.31 410 TYR B O 1
ATOM 6542 N N . SER B 1 411 ? 7.203 18.406 17.422 1 81.81 411 SER B N 1
ATOM 6543 C CA . SER B 1 411 ? 8.172 17.328 17.203 1 81.81 411 SER B CA 1
ATOM 6544 C C . SER B 1 411 ? 8.828 16.906 18.516 1 81.81 411 SER B C 1
ATOM 6546 O O . SER B 1 411 ? 8.906 17.688 19.469 1 81.81 411 SER B O 1
ATOM 6548 N N . LEU B 1 412 ? 9.211 15.695 18.5 1 84.5 412 LEU B N 1
ATOM 6549 C CA . LEU B 1 412 ? 9.898 15.172 19.672 1 84.5 412 LEU B CA 1
ATOM 6550 C C . LEU B 1 412 ? 11.18 15.953 19.938 1 84.5 412 LEU B C 1
ATOM 6552 O O . LEU B 1 412 ? 11.508 16.25 21.094 1 84.5 412 LEU B O 1
ATOM 6556 N N . ASP B 1 413 ? 11.875 16.312 18.922 1 82.56 413 ASP B N 1
ATOM 6557 C CA . ASP B 1 413 ? 13.117 17.047 19.078 1 82.56 413 ASP B CA 1
ATOM 6558 C C . ASP B 1 413 ? 12.875 18.406 19.75 1 82.56 413 ASP B C 1
ATOM 6560 O O . ASP B 1 413 ? 13.641 18.812 20.625 1 82.56 413 ASP B O 1
ATOM 6564 N N . PHE B 1 414 ? 11.891 19.062 19.281 1 86.19 414 PHE B N 1
ATOM 6565 C CA . PHE B 1 414 ? 11.547 20.359 19.875 1 86.19 414 PHE B CA 1
ATOM 6566 C C . PHE B 1 414 ? 11.148 20.203 21.328 1 86.19 414 PHE B C 1
ATOM 6568 O O . PHE B 1 414 ? 11.555 21 22.188 1 86.19 414 PHE B O 1
ATOM 6575 N N . ALA B 1 415 ? 10.367 19.172 21.594 1 90.56 415 ALA B N 1
ATOM 6576 C CA . ALA B 1 415 ? 9.945 18.906 22.969 1 90.56 415 ALA B CA 1
ATOM 6577 C C . ALA B 1 415 ? 11.148 18.641 23.859 1 90.56 415 ALA B C 1
ATOM 6579 O O . ALA B 1 415 ? 11.188 19.109 25 1 90.56 415 ALA B O 1
ATOM 6580 N N . LEU B 1 416 ? 12.031 17.922 23.328 1 90.94 416 LEU B N 1
ATOM 6581 C CA . LEU B 1 416 ? 13.242 17.609 24.078 1 90.94 416 LEU B CA 1
ATOM 6582 C C . LEU B 1 416 ? 14.07 18.859 24.328 1 90.94 416 LEU B C 1
ATOM 6584 O O . LEU B 1 416 ? 14.672 19.016 25.391 1 90.94 416 LEU B O 1
ATOM 6588 N N . LYS B 1 417 ? 14.117 19.688 23.344 1 90.12 417 LYS B N 1
ATOM 6589 C CA . LYS B 1 417 ? 14.805 20.969 23.516 1 90.12 417 LYS B CA 1
ATOM 6590 C C . LYS B 1 417 ? 14.164 21.781 24.641 1 90.12 417 LYS B C 1
ATOM 6592 O O . LYS B 1 417 ? 14.859 22.344 25.484 1 90.12 417 LYS B O 1
ATOM 6597 N N . ILE B 1 418 ? 12.852 21.906 24.609 1 93.25 418 ILE B N 1
ATOM 6598 C CA . ILE B 1 418 ? 12.125 22.625 25.641 1 93.25 418 ILE B CA 1
ATOM 6599 C C . ILE B 1 418 ? 12.43 22.016 27 1 93.25 418 ILE B C 1
ATOM 6601 O O . ILE B 1 418 ? 12.688 22.734 27.969 1 93.25 418 ILE B O 1
ATOM 6605 N N . LEU B 1 419 ? 12.359 20.688 27.062 1 94.44 419 LEU B N 1
ATOM 6606 C CA . LEU B 1 419 ? 12.633 19.969 28.312 1 94.44 419 LEU B CA 1
ATOM 6607 C C . LEU B 1 419 ? 14.039 20.281 28.812 1 94.44 419 LEU B C 1
ATOM 6609 O O . LEU B 1 419 ? 14.234 20.516 30.016 1 94.44 419 LEU B O 1
ATOM 6613 N N . GLY B 1 420 ? 14.969 20.234 27.891 1 93.88 420 GLY B N 1
ATOM 6614 C CA . GLY B 1 420 ? 16.328 20.594 28.25 1 93.88 420 GLY B CA 1
ATOM 6615 C C . GLY B 1 420 ? 16.438 22 28.828 1 93.88 420 GLY B C 1
ATOM 6616 O O . GLY B 1 420 ? 17.156 22.219 29.797 1 93.88 420 GLY B O 1
ATOM 6617 N N . ASP B 1 421 ? 15.781 22.953 28.203 1 94 421 ASP B N 1
ATOM 6618 C CA . ASP B 1 421 ? 15.773 24.328 28.672 1 94 421 ASP B CA 1
ATOM 6619 C C . ASP B 1 421 ? 15.141 24.453 30.047 1 94 421 ASP B C 1
ATOM 6621 O O . ASP B 1 421 ? 15.555 25.281 30.875 1 94 421 ASP B O 1
ATOM 6625 N N . LEU B 1 422 ? 14.133 23.672 30.281 1 94 422 LEU B N 1
ATOM 6626 C CA . LEU B 1 422 ? 13.422 23.703 31.547 1 94 422 LEU B CA 1
ATOM 6627 C C . LEU B 1 422 ? 14.289 23.125 32.656 1 94 422 LEU B C 1
ATOM 6629 O O . LEU B 1 422 ? 14.156 23.516 33.812 1 94 422 LEU B O 1
ATOM 6633 N N . ARG B 1 423 ? 15.078 22.109 32.281 1 94.81 423 ARG B N 1
ATOM 6634 C CA . ARG B 1 423 ? 15.883 21.422 33.281 1 94.81 423 ARG B CA 1
ATOM 6635 C C . ARG B 1 423 ? 17.281 22.016 33.375 1 94.81 423 ARG B C 1
ATOM 6637 O O . ARG B 1 423 ? 18.094 21.578 34.188 1 94.81 423 ARG B O 1
ATOM 6644 N N . ALA B 1 424 ? 17.688 22.906 32.594 1 88.31 424 ALA B N 1
ATOM 6645 C CA . ALA B 1 424 ? 18.953 23.609 32.688 1 88.31 424 ALA B CA 1
ATOM 6646 C C . ALA B 1 424 ? 18.906 24.688 33.781 1 88.31 424 ALA B C 1
ATOM 6648 O O . ALA B 1 424 ? 17.828 25.219 34.094 1 88.31 424 ALA B O 1
#

Secondary structure (DSSP, 8-state):
------------TTGGGS-HHHHHHHHHHHHT--TTS--TT---HHHHHTTSTTEEEEEEEEEEEEEEEEETTEEEEEEEE-S-THHHHHHHHHHHHGGGTT-EEE-----EEEEEEEE-SS--HHHHHHTHHHHHHHHHHHHHHHHHTT-EEEEEEEEEEGGGTEEEEEEEEE-TTB--HHHHHHHHHHHHHHHHHHH---EEEEEE----GGGEEEEEEEEEGGGSSSSHHHHHHHHHHHHHHHHHHTT-HHHHHHHHHHHHHHHHHHHHHTT--HHHHHHHHHHHHTTTSS---SEEEEEETTEEEEEEEEE----SBSHHHHH-HHHHHHHHHHT--SHHHHHHHHHHHHHHHHHHHHHHHHTT-SHHHHHHHHHHHHHHHHHHHH---HHHHHHHHHHHHHHT---HHHHHHHHHHHH-/------------TTGGGS-HHHHHHHHHHHHT--TTS--TT---HHHHHTTSTTEEEEEEEEEEEEEEEEETTEEEEEEEE-S-THHHHHHHHHHHHGGGTT-EEE-----EEEEEEEE-SS--HHHHHHTHHHHHHHHHHHHHHHHHTT-EEEEEEEEEEGGGTEEEEEEEEE-TTB--HHHHHHHHHHHHHHHHHHH---EEEEEE----GGGEEEEEEEEEGGGSSSSHHHHHHHHHHHHHHHHHHTT-HHHHHHHHHHHHHHHHHHHHHTT--HHHHHHHHHHHHTTTSS---SEEEEEETTEEEEEEEEE----SBSHHHHH-HHHHHHHHHHT--SHHHHHHHHHHHHHHHHHHHHHHHHTT-SHHHHHHHHHHHHHHHHHHHH---HHHHHHHHHHHHHHT---HHHHHHHHHHHH-

Nearest PDB structures (foldseek):
  5wpj-assembly1_A  TM=9.267E-01  e=5.736E-30  Streptococcus pneumoniae
  3qae-assembly1_A-2  TM=9.340E-01  e=1.408E-28  Streptococcus pneumoniae R6
  5wpj-assembly1_B  TM=8.077E-01  e=1.625E-30  Streptococcus pneumoniae
  7m3h-assembly1_B  TM=8.141E-01  e=4.724E-30  Enterococcus faecalis
  7m66-assembly2_D  TM=8.839E-01  e=1.412E-26  Enterococcus faecalis

Radius of gyration: 26.7 Å; Cα contacts (8 Å, |Δi|>4): 1730; chains: 2; bounding box: 66×83×72 Å